Protein AF-0000000084595215 (afdb_homodimer)

Foldseek 3Di:
DDDDDPPPDPDDPPPVDDPPPPPLLQAFFDDPDDSPPQADPLLVCLQCVLLVVLLVLLVVLLCCCVPPQAFDWAFADDQWDWAFDFPRDTGTDGGHHPVRVLVVSVVSVVVSLVSLVVNLQLLLVLVQQQCQAPPFAFPVQNVCCNPPVAGDPVSQDPDPLSVLSRVLSVLSVCLSVLVCLASVQKDKAWDKDWDPPDDDFWFKDFDAPQQDFDDLQVCCQPALVSLLVLLVQLLVQLLQAFFADLPAQKFKAFAQSCLRFDFFWFKAFDKTWDKHWDDKFWAQDPVVPVVCVVPNPVVQVVLCQSNAPAHPVRFDAFQKAWRDPDDQHRDDDDRFDWDKDWDKTKMKGFFDFQVPCDDRGCVVLDDPSGDWDDDPRTIITMMIITMITAMWGGHPRQWTRRDRRMIMGPDHTDHTTGRCGSVLSSSLRNSLRVNSSVVGRHHDCHNPVPSRNRSSSSSSSRSSVNSCSVNGGPDIDTMDITGMDITIRIHGNVVSSVVSSVSSVSSSVSSVVSVVCCPPPPPHRRNSDCPCQVVQEAEVQPDDDPDPPVVQSPWGWHWDDDRNHIYTDTD/DDDDDPDDDCVPPPPPPDPPPPPLLQAFFDPPDPSPPFADPLLVCLQCVLLVVLLVLLVVLLCCCVPPAAFDWAFADDQWDWAFDFPRDTGTDGGHHPVRVLVVSVVSVVVSLVSLVVNLQLLLVLVQQQCQAPPFAFPVQNVCCNPPVAGDPVSQDPDPLSVLSRVLSVLSVCLSVLVCLASVQKDWAWDKDWDPPDDDFWFKDFDAPQQDWDDLQVCCQPALVSLLVLLVQLLVQLLQAFFQDLPAQKFKAFAQRCLRFDFFWFKAFDKTWDKHWDDKFWAQDPVVPVVCVPPNPVVQVVLNQSNAPAHPVRFDAFQKAWRDPDDQHRDDDDRFDWDKDWDKTKMKGFFDFQVPCDDRGCVVLDDPSGDWDDDPRTIITMMIITMITAMWGGHPRQWTRRDRRMIMGPDHTDHTTDRCGSVLSSSLRNSLRVNSSVVGRHHDCHNPVPSRNRSSSSSSSRSSVNSCSVNTGPDIDTMDITGMDITIRIHGNVVSSVVSSVSSVSSSVSSVVSVVCCPPPPPHRNNSDCPCQVVQEAEVQPDDDCPPPVVQSPWGWHWDDDRNHIYTDTD

pLDDT: mean 82.76, std 18.45, range [15.11, 98.19]

Sequence (1142 aa):
MGLRDSKQLNAPSSFLPLHSNSSSTETLWNDKVNVTRKRPSKAWIGTVWAMVIHCLLSIGVTILVLVYVAGSYFNVTERTPLVQVLGGTRATEFRLMQSDVVTFLSGIIALLKCALTTWTTSLCWRVAIFLMERRGLARSHLKALLSYGQLPPGAYSRDWSTFIIGTLLLASLVANFSSPFLTGSISWVPSNQLACDLSLDPISFGTIENGTLTELSDAYRNRDYERMGVSLEGTGLVSIGWDRGVEKGVFKRVTRTVEGLAVNSTIENVTIPYFEVHSMKWIENADEIPFIRDHGPFAVLEKYKGMAPVSVDALSIGSVVLIANGTITPWSSDPLESTAVRETVIAMMYYAANDSLGTFSMTQDLPPGVYTSSSDGFNFAYAWITYSAGVGRCKEYQCVVSSPSTIQNTTSIELEPHQLTYQSLLMMQVISLSITSQNASIPSPWNNVNDYVEAVLVRAYSGAWTVLNDGMATGDSYSSYLPALPGLQAHVDRSRAYIWLGLQLLVTLLGVLFTFILSRSSKHPLIGNTTLAAFYLDTTEIPRSDSKTRMRERGLFRIEPRGDRLRVTLEMGLRDSKQLNAPSSFLPLHSNSSSTETLWNDKVNVTRKRPSKAWIGTVWAMVIHCLLSIGVTILVLVYVAGSYFNVTERTPLVQVLGGTRATEFRLMQSDVVTFLSGIIALLKCALTTWTTSLCWRVAIFLMERRGLARSHLKALLSYGQLPPGAYSRDWSTFIIGTLLLASLVANFSSPFLTGSISWVPSNQLACDLSLDPISFGTIENGTLTELSDAYRNRDYERMGVSLEGTGLVSIGWDRGVEKGVFKRVTRTVEGLAVNSTIENVTIPYFEVHSMKWIENADEIPFIRDHGPFAVLEKYKGMAPVSVDALSIGSVVLIANGTITPWSSDPLESTAVRETVIAMMYYAANDSLGTFSMTQDLPPGVYTSSSDGFNFAYAWITYSAGVGRCKEYQCVVSSPSTIQNTTSIELEPHQLTYQSLLMMQVISLSITSQNASIPSPWNNVNDYVEAVLVRAYSGAWTVLNDGMATGDSYSSYLPALPGLQAHVDRSRAYIWLGLQLLVTLLGVLFTFILSRSSKHPLIGNTTLAAFYLDTTEIPRSDSKTRMRERGLFRIEPRGDRLRVTLE

Solvent-accessible surface area (backbone atoms only — not comparable to full-atom values): 60199 Å² total; per-residue (Å²): 133,81,89,89,72,87,71,85,77,80,75,72,85,71,74,72,74,78,78,73,74,73,74,74,65,55,66,49,80,57,76,84,59,69,60,82,59,74,77,51,71,64,31,50,49,50,56,43,49,40,50,52,52,30,51,51,46,53,53,49,50,48,48,44,46,65,64,57,43,35,73,31,76,25,23,61,89,45,44,56,44,75,36,59,31,68,90,78,41,66,46,68,54,83,42,58,28,50,30,52,53,44,22,50,51,40,43,51,50,41,53,38,50,49,27,47,48,56,36,50,61,44,43,40,55,53,51,49,53,50,36,16,56,72,76,35,33,38,62,69,44,52,50,36,24,64,67,71,48,37,68,54,77,85,71,53,52,103,43,71,69,42,46,50,50,51,50,33,34,48,35,48,54,52,42,67,58,34,59,22,37,46,63,26,18,46,30,69,37,76,40,76,40,68,48,77,85,63,90,69,82,60,44,70,39,67,32,67,45,85,31,41,63,57,72,59,45,58,49,46,57,73,31,41,52,48,34,22,42,50,31,40,24,11,33,26,40,32,30,63,59,34,51,49,62,64,66,81,92,60,38,45,36,56,39,75,79,43,49,56,40,38,62,65,12,30,34,22,57,42,81,30,41,34,58,46,76,76,45,78,46,73,33,54,52,63,81,79,41,51,65,44,69,75,62,36,72,63,61,65,52,58,77,42,52,64,34,27,51,59,50,86,85,40,67,36,73,65,20,45,37,70,46,66,93,58,89,77,65,71,76,87,64,77,56,39,65,65,38,60,48,71,53,73,36,42,34,41,31,32,37,28,44,59,95,32,68,58,90,74,30,49,62,84,45,49,67,88,69,53,34,67,50,75,55,97,51,38,30,33,38,40,26,42,33,32,36,37,40,26,24,21,59,25,54,91,49,30,19,27,22,73,40,81,19,20,37,28,48,76,52,92,69,59,86,36,57,26,48,55,33,65,60,14,60,51,42,14,39,43,17,20,40,48,40,42,41,18,61,49,36,51,40,66,48,76,82,30,44,69,59,26,54,50,38,44,52,35,42,16,35,24,13,24,34,43,42,50,40,68,63,38,38,64,39,74,41,68,18,51,68,31,45,33,37,82,26,32,27,30,43,58,43,62,68,37,40,47,52,37,47,48,39,50,47,48,30,46,54,39,47,52,52,47,51,50,46,47,69,68,70,42,91,56,64,72,69,22,70,52,73,55,48,46,47,52,30,39,34,81,78,53,79,81,66,62,73,85,49,65,82,54,67,78,22,27,33,28,56,43,82,47,77,58,34,42,31,41,42,81,85,132,87,76,81,80,79,77,81,81,75,68,76,74,79,75,72,72,76,76,74,74,73,73,76,63,51,61,45,81,56,75,82,54,69,49,80,61,75,76,53,70,64,31,51,48,50,56,43,49,40,50,53,51,29,51,50,46,51,52,49,51,48,46,43,45,66,64,57,43,34,73,31,77,26,23,62,87,44,44,56,45,76,37,62,32,69,90,78,41,70,47,68,54,83,42,59,27,52,30,52,54,44,23,50,52,40,44,51,50,40,52,37,49,50,26,46,48,54,36,50,61,44,45,40,55,51,51,50,53,50,36,16,56,73,75,34,34,38,60,70,45,52,51,35,24,64,67,70,48,38,67,53,77,86,71,54,52,105,42,70,68,43,45,51,51,51,51,34,36,50,34,48,54,51,42,68,58,35,58,21,37,45,63,26,19,47,32,69,38,76,40,76,39,70,47,78,86,63,89,69,82,61,45,71,40,67,31,68,46,84,32,42,65,50,70,61,45,56,49,46,55,74,30,41,50,49,35,23,42,48,31,41,25,12,33,25,40,32,31,62,59,35,51,50,61,64,64,82,94,60,38,47,36,57,41,74,79,43,49,54,41,39,62,65,12,30,33,21,59,42,81,30,40,34,58,46,75,76,45,77,44,72,34,54,52,62,81,79,41,52,65,43,70,72,62,36,71,62,60,66,51,58,78,43,52,65,36,26,51,58,51,85,87,42,68,35,73,63,20,45,36,72,46,65,93,57,88,77,65,72,76,86,61,81,57,40,65,65,37,59,48,73,51,72,37,42,34,42,31,33,36,26,45,59,95,33,65,58,90,75,28,50,62,83,48,49,66,88,69,52,35,68,49,75,56,97,51,37,29,33,38,40,26,43,33,31,36,37,40,25,23,19,60,26,53,90,48,31,20,28,23,75,40,80,19,19,37,28,50,76,53,93,69,58,85,36,58,27,48,55,33,63,60,15,60,51,42,16,40,43,17,19,40,46,40,41,40,17,61,48,36,51,39,67,48,77,81,29,44,68,56,27,52,51,37,44,51,37,43,16,35,25,14,23,37,42,44,49,40,68,64,34,38,64,37,74,41,68,19,51,70,31,47,32,37,81,28,30,28,30,44,59,43,61,67,37,40,49,51,38,48,49,40,51,49,48,31,48,53,41,48,52,52,48,52,51,47,47,69,69,69,42,91,57,64,74,71,22,69,53,72,57,49,48,48,51,30,39,32,82,78,54,78,82,67,62,73,85,52,65,83,53,68,78,22,28,34,29,55,43,82,46,76,58,32,43,30,41,42,81,84

Secondary structure (DSSP, 8-state):
---------------------------SS-TT--TTSSS-HHHHHHHHHHHHHHHHHHHHHHHIIIIIITT-EEBSS-SSPEEE-GGG-EEE----BHHHHHHHHHHHHHHHHHHHHHHHHHHHHHHHHHHHHHT-EEHHHHHHHHHHS---GGG--SSHHHHHHHHHHHHHHHHHT-HHHHHTTEEEEEEEEE-TT---PPEEEEE--TT---THHHHHHH-HHHHHHHHHHHHHHHHHH--SS--TT--EEE-GGGTTSPTT-EE-SEEEEEEEEEEEEE---GGG-HHHHHH-THHHHHTTGGG-SS-GGGPPTT-EEEE-SS------SSSPPPB-EEEEEEEEEEEEEGGGTTTT-SGGGSPTT--EEEETTEEEEEEEEEEEEEEEEE-TT-EEEEETTEEEESS---EE-BTTHHHHHHHHHHHHHHHHHHTSSS---TT-HHHHHHHHHHHHHHHHHHHHHHHH--EEEEE-EE-EEEEEEEEE-HHHHHHHHHHHHHHHHHHHHHHHHHHHH-SSPP-S--TTTGGGEE-TTS--SSSSTTSSTTPEEEEEEETTEEEEEE-/---------------------------SS-TT--TTSSS-HHHHHHHHHHHHHHHHHHHHHHHIIIIIITT-EEBSS-SSPEEE-GGG-EEE----BHHHHHHHHHHHHHHHHHHHHHHHHHHHHHHHHHHHHHT-EEHHHHHHHHHHS---GGG--SSHHHHHHHHHHHHHHHHHT-HHHHHTTEEEEEEEEE-TT---PPEEEEE--TT---THHHHHHH-HHHHHHHHHHHHHHHHHH--SS--TT--EEE-GGGTTSPTT-EE-SEEEEEEEEEEEEE---GGG-HHHHHH-THHHHHTTGGG-SS-GGGPPTT-EEEE-SS------SSSPPPB-EEEEEEEEEEEEEGGGTTTT-SGGGSPTT--EEEETTEEEEEEEEEEEEEEEEE-TT-EEEEETTEEEESS---EE-BTTHHHHHHHHHHHHHHHHHHTSSS---TT-HHHHHHHHHHHHHHHHHHHHHHHH--EEEEE-EE-EEEEEEEEE-HHHHHHHHHHHHHHHHHHHHHHHHHHHH-SSPP-S--TTTTTTEE-TTS---SSS-SSSTTPEEEEEEETTEEEEEE-

Radius of gyration: 46.61 Å; Cα contacts (8 Å, |Δi|>4): 2230; chains: 2; bounding box: 108×177×105 Å

Structure (mmCIF, N/CA/C/O backbone):
data_AF-0000000084595215-model_v1
#
loop_
_entity.id
_entity.type
_entity.pdbx_description
1 polymer 'Putative transmembrane protein'
#
loop_
_atom_site.group_PDB
_atom_site.id
_atom_site.type_symbol
_atom_site.label_atom_id
_atom_site.label_alt_id
_atom_site.label_comp_id
_atom_site.label_asym_id
_atom_site.label_entity_id
_atom_site.label_seq_id
_atom_site.pdbx_PDB_ins_code
_atom_site.Cartn_x
_atom_site.Cartn_y
_atom_site.Cartn_z
_atom_site.occupancy
_atom_site.B_iso_or_equiv
_atom_site.auth_seq_id
_atom_site.auth_comp_id
_atom_site.auth_asym_id
_atom_site.auth_atom_id
_atom_site.pdbx_PDB_model_num
ATOM 1 N N . MET A 1 1 ? 73.625 -85.375 -59.344 1 18.88 1 MET A N 1
ATOM 2 C CA . MET A 1 1 ? 72.688 -86.062 -60.281 1 18.88 1 MET A CA 1
ATOM 3 C C . MET A 1 1 ? 71.25 -85.5 -60.125 1 18.88 1 MET A C 1
ATOM 5 O O . MET A 1 1 ? 70.625 -85.125 -61.094 1 18.88 1 MET A O 1
ATOM 9 N N . GLY A 1 2 ? 70.5 -86.312 -59.375 1 16.33 2 GLY A N 1
ATOM 10 C CA . GLY A 1 2 ? 69.188 -86.75 -59.812 1 16.33 2 GLY A CA 1
ATOM 11 C C . GLY A 1 2 ? 68.125 -85.688 -59.812 1 16.33 2 GLY A C 1
ATOM 12 O O . GLY A 1 2 ? 67.875 -85.125 -60.875 1 16.33 2 GLY A O 1
ATOM 13 N N . LEU A 1 3 ? 67.062 -85.938 -59.125 1 15.27 3 LEU A N 1
ATOM 14 C CA . LEU A 1 3 ? 65.75 -86.375 -59.562 1 15.27 3 LEU A CA 1
ATOM 15 C C . LEU A 1 3 ? 64.875 -85.125 -59.906 1 15.27 3 LEU A C 1
ATOM 17 O O . LEU A 1 3 ? 65.188 -84 -59.469 1 15.27 3 LEU A O 1
ATOM 21 N N . ARG A 1 4 ? 63.469 -85.5 -59.969 1 15.71 4 ARG A N 1
ATOM 22 C CA . ARG A 1 4 ? 62.281 -85.688 -60.781 1 15.71 4 ARG A CA 1
ATOM 23 C C . ARG A 1 4 ? 61.406 -84.438 -60.688 1 15.71 4 ARG A C 1
ATOM 25 O O . ARG A 1 4 ? 61.438 -83.688 -59.688 1 15.71 4 ARG A O 1
ATOM 32 N N . ASP A 1 5 ? 60.406 -84.375 -61.469 1 16.3 5 ASP A N 1
ATOM 33 C CA . ASP A 1 5 ? 59.5 -83.625 -62.344 1 16.3 5 ASP A CA 1
ATOM 34 C C . ASP A 1 5 ? 58.219 -83.312 -61.625 1 16.3 5 ASP A C 1
ATOM 36 O O . ASP A 1 5 ? 57.406 -82.5 -62.125 1 16.3 5 ASP A O 1
ATOM 40 N N . SER A 1 6 ? 57.812 -83.875 -60.562 1 17 6 SER A N 1
ATOM 41 C CA . SER A 1 6 ? 56.375 -84.125 -60.562 1 17 6 SER A CA 1
ATOM 42 C C . SER A 1 6 ? 55.594 -82.875 -60.719 1 17 6 SER A C 1
ATOM 44 O O . SER A 1 6 ? 55.781 -81.875 -59.969 1 17 6 SER A O 1
ATOM 46 N N . LYS A 1 7 ? 54.844 -82.875 -61.875 1 20.88 7 LYS A N 1
ATOM 47 C CA . LYS A 1 7 ? 53.938 -82 -62.656 1 20.88 7 LYS A CA 1
ATOM 48 C C . LYS A 1 7 ? 52.688 -81.625 -61.875 1 20.88 7 LYS A C 1
ATOM 50 O O . LYS A 1 7 ? 51.781 -80.938 -62.406 1 20.88 7 LYS A O 1
ATOM 55 N N . GLN A 1 8 ? 52.312 -82.25 -60.656 1 17.69 8 GLN A N 1
ATOM 56 C CA . GLN A 1 8 ? 50.875 -82.312 -60.562 1 17.69 8 GLN A CA 1
ATOM 57 C C . GLN A 1 8 ? 50.219 -80.938 -60.562 1 17.69 8 GLN A C 1
ATOM 59 O O . GLN A 1 8 ? 50.719 -80 -59.938 1 17.69 8 GLN A O 1
ATOM 64 N N . LEU A 1 9 ? 49.281 -80.75 -61.531 1 18.41 9 LEU A N 1
ATOM 65 C CA . LEU A 1 9 ? 48.438 -79.75 -62.094 1 18.41 9 LEU A CA 1
ATOM 66 C C . LEU A 1 9 ? 47.5 -79.125 -61.031 1 18.41 9 LEU A C 1
ATOM 68 O O . LEU A 1 9 ? 46.875 -79.875 -60.281 1 18.41 9 LEU A O 1
ATOM 72 N N . ASN A 1 10 ? 47.562 -77.812 -60.656 1 18.3 10 ASN A N 1
ATOM 73 C CA . ASN A 1 10 ? 47.031 -76.875 -59.688 1 18.3 10 ASN A CA 1
ATOM 74 C C . ASN A 1 10 ? 45.562 -76.5 -60.031 1 18.3 10 ASN A C 1
ATOM 76 O O . ASN A 1 10 ? 45.062 -75.5 -59.5 1 18.3 10 ASN A O 1
ATOM 80 N N . ALA A 1 11 ? 44.969 -77.312 -61.094 1 20.86 11 ALA A N 1
ATOM 81 C CA . ALA A 1 11 ? 44.031 -76.31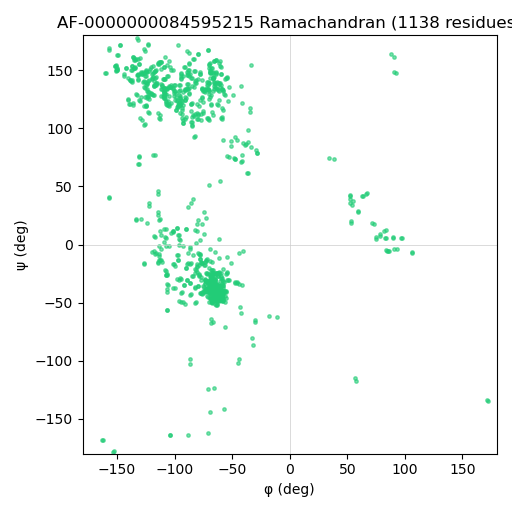2 -61.656 1 20.86 11 ALA A CA 1
ATOM 82 C C . ALA A 1 11 ? 43.094 -75.812 -60.562 1 20.86 11 ALA A C 1
ATOM 84 O O . ALA A 1 11 ? 43 -76.375 -59.5 1 20.86 11 ALA A O 1
ATOM 85 N N . PRO A 1 12 ? 41.781 -75.625 -61.062 1 22.56 12 PRO A N 1
ATOM 86 C CA . PRO A 1 12 ? 40.875 -74.5 -61.312 1 22.56 12 PRO A CA 1
ATOM 87 C C . PRO A 1 12 ? 39.781 -74.438 -60.25 1 22.56 12 PRO A C 1
ATOM 89 O O . PRO A 1 12 ? 38.906 -73.562 -60.344 1 22.56 12 PRO A O 1
ATOM 92 N N . SER A 1 13 ? 39.688 -75.375 -59.219 1 22.27 13 SER A N 1
ATOM 93 C CA . SER A 1 13 ? 38.312 -75.5 -58.844 1 22.27 13 SER A CA 1
ATOM 94 C C . SER A 1 13 ? 37.719 -74.188 -58.406 1 22.27 13 SER A C 1
ATOM 96 O O . SER A 1 13 ? 38.188 -73.562 -57.469 1 22.27 13 SER A O 1
ATOM 98 N N . SER A 1 14 ? 37.156 -73.438 -59.312 1 21.67 14 SER A N 1
ATOM 99 C CA . SER A 1 14 ? 36.469 -72.125 -59.156 1 21.67 14 SER A CA 1
ATOM 100 C C . SER A 1 14 ? 35.25 -72.25 -58.219 1 21.67 14 SER A C 1
ATOM 102 O O . SER A 1 14 ? 34.219 -72.812 -58.594 1 21.67 14 SER A O 1
ATOM 104 N N . PHE A 1 15 ? 35.406 -72.75 -57 1 21.09 15 PHE A N 1
ATOM 105 C CA . PHE A 1 15 ? 34.219 -72.75 -56.156 1 21.09 15 PHE A CA 1
ATOM 106 C C . PHE A 1 15 ? 33.625 -71.375 -56.062 1 21.09 15 PHE A C 1
ATOM 108 O O . PHE A 1 15 ? 34.25 -70.438 -55.5 1 21.09 15 PHE A O 1
ATOM 115 N N . LEU A 1 16 ? 32.938 -70.938 -57.125 1 22.73 16 LEU A N 1
ATOM 116 C CA . LEU A 1 16 ? 32.25 -69.688 -57.031 1 22.73 16 LEU A CA 1
ATOM 117 C C . LEU A 1 16 ? 31.359 -69.625 -55.781 1 22.73 16 LEU A C 1
ATOM 119 O O . LEU A 1 16 ? 30.5 -70.5 -55.594 1 22.73 16 LEU A O 1
ATOM 123 N N . PRO A 1 17 ? 31.891 -69.25 -54.625 1 23.09 17 PRO A N 1
ATOM 124 C CA . PRO A 1 17 ? 31.016 -69.25 -53.469 1 23.09 17 PRO A CA 1
ATOM 125 C C . PRO A 1 17 ? 29.625 -68.688 -53.719 1 23.09 17 PRO A C 1
ATOM 127 O O . PRO A 1 17 ? 29.469 -67.875 -54.688 1 23.09 17 PRO A O 1
ATOM 130 N N . LEU A 1 18 ? 28.578 -69.375 -53.188 1 22.92 18 LEU A N 1
ATOM 131 C CA . LEU A 1 18 ? 27.156 -69.125 -52.969 1 22.92 18 LEU A CA 1
ATOM 132 C C . LEU A 1 18 ? 26.906 -67.688 -52.5 1 22.92 18 LEU A C 1
ATOM 134 O O . LEU A 1 18 ? 27.422 -67.25 -51.469 1 22.92 18 LEU A O 1
ATOM 138 N N . HIS A 1 19 ? 26.766 -66.812 -53.5 1 23.33 19 HIS A N 1
ATOM 139 C CA . HIS A 1 19 ? 26.297 -65.5 -53.125 1 23.33 19 HIS A CA 1
ATOM 140 C C . HIS A 1 19 ? 25.094 -65.562 -52.219 1 23.33 19 HIS A C 1
ATOM 142 O O . HIS A 1 19 ? 24.047 -66.062 -52.562 1 23.33 19 HIS A O 1
ATOM 148 N N . SER A 1 20 ? 25.328 -65.938 -50.938 1 24.38 20 SER A N 1
ATOM 149 C CA . SER A 1 20 ? 24.312 -65.75 -49.906 1 24.38 20 SER A CA 1
ATOM 150 C C . SER A 1 20 ? 23.625 -64.375 -50.062 1 24.38 20 SER A C 1
ATOM 152 O O . SER A 1 20 ? 24.266 -63.344 -49.969 1 24.38 20 SER A O 1
ATOM 154 N N . ASN A 1 21 ? 22.688 -64.312 -51.094 1 24.77 21 ASN A N 1
ATOM 155 C CA . ASN A 1 21 ? 21.766 -63.188 -51.188 1 24.77 21 ASN A CA 1
ATOM 156 C C . ASN A 1 21 ? 21.328 -62.719 -49.781 1 24.77 21 ASN A C 1
ATOM 158 O O . ASN A 1 21 ? 20.859 -63.531 -48.969 1 24.77 21 ASN A O 1
ATOM 162 N N . SER A 1 22 ? 21.969 -61.719 -49.344 1 26.3 22 SER A N 1
ATOM 163 C CA . SER A 1 22 ? 21.641 -60.875 -48.188 1 26.3 22 SER A CA 1
ATOM 164 C C . SER A 1 22 ? 20.141 -60.625 -48.094 1 26.3 22 SER A C 1
ATOM 166 O O . SER A 1 22 ? 19.531 -60.125 -49.031 1 26.3 22 SER A O 1
ATOM 168 N N . SER A 1 23 ? 19.406 -61.594 -47.438 1 28.12 23 SER A N 1
ATOM 169 C CA . SER A 1 23 ? 18.062 -61.375 -46.906 1 28.12 23 SER A CA 1
ATOM 170 C C . SER A 1 23 ? 17.844 -59.906 -46.5 1 28.12 23 SER A C 1
ATOM 172 O O . SER A 1 23 ? 18.562 -59.375 -45.656 1 28.12 23 SER A O 1
ATOM 174 N N . SER A 1 24 ? 17.547 -59.125 -47.531 1 29.41 24 SER A N 1
ATOM 175 C CA . SER A 1 24 ? 17.016 -57.781 -47.312 1 29.41 24 SER A CA 1
ATOM 176 C C . SER A 1 24 ? 16.078 -57.75 -46.094 1 29.41 24 SER A C 1
ATOM 178 O O . SER A 1 24 ? 14.961 -58.281 -46.156 1 29.41 24 SER A O 1
ATOM 180 N N . THR A 1 25 ? 16.594 -58.062 -44.969 1 28.12 25 THR A N 1
ATOM 181 C CA . THR A 1 25 ? 15.82 -57.844 -43.75 1 28.12 25 THR A CA 1
ATOM 182 C C . THR A 1 25 ? 15.102 -56.5 -43.812 1 28.12 25 THR A C 1
ATOM 184 O O . THR A 1 25 ? 15.742 -55.438 -43.812 1 28.12 25 THR A O 1
ATOM 187 N N . GLU A 1 26 ? 14.047 -56.312 -44.656 1 31.5 26 GLU A N 1
ATOM 188 C CA . GLU A 1 26 ? 13.023 -55.281 -44.594 1 31.5 26 GLU A CA 1
ATOM 189 C C . GLU A 1 26 ? 12.812 -54.844 -43.125 1 31.5 26 GLU A C 1
ATOM 191 O O . GLU A 1 26 ? 12.336 -55.594 -42.312 1 31.5 26 GLU A O 1
ATOM 196 N N . THR A 1 27 ? 13.664 -54.062 -42.656 1 32.34 27 THR A N 1
ATOM 197 C CA . THR A 1 27 ? 13.648 -53.562 -41.281 1 32.34 27 THR A CA 1
ATOM 198 C C . THR A 1 27 ? 12.297 -52.938 -40.938 1 32.34 27 THR A C 1
ATOM 200 O O . THR A 1 27 ? 11.68 -52.312 -41.781 1 32.34 27 THR A O 1
ATOM 203 N N . LEU A 1 28 ? 11.75 -53.219 -39.812 1 32.28 28 LEU A N 1
ATOM 204 C CA . LEU A 1 28 ? 10.531 -53.344 -39.031 1 32.28 28 LEU A CA 1
ATOM 205 C C . LEU A 1 28 ? 9.734 -52.062 -39.031 1 32.28 28 LEU A C 1
ATOM 207 O O . LEU A 1 28 ? 8.508 -52.062 -39.125 1 32.28 28 LEU A O 1
ATOM 211 N N . TRP A 1 29 ? 10.219 -50.875 -38.281 1 35.09 29 TRP A N 1
ATOM 212 C CA . TRP A 1 29 ? 9.391 -50.031 -37.406 1 35.09 29 TRP A CA 1
ATOM 213 C C . TRP A 1 29 ? 8.898 -48.812 -38.156 1 35.09 29 TRP A C 1
ATOM 215 O O . TRP A 1 29 ? 8.125 -48 -37.625 1 35.09 29 TRP A O 1
ATOM 225 N N . ASN A 1 30 ? 9.711 -48.25 -39.219 1 35.31 30 ASN A N 1
ATOM 226 C CA . ASN A 1 30 ? 9.195 -47 -39.812 1 35.31 30 ASN A CA 1
ATOM 227 C C . ASN A 1 30 ? 8.164 -47.281 -40.906 1 35.31 30 ASN A C 1
ATOM 229 O O . ASN A 1 30 ? 8.375 -48.156 -41.75 1 35.31 30 ASN A O 1
ATOM 233 N N . ASP A 1 31 ? 6.891 -47 -40.812 1 38.47 31 ASP A N 1
ATOM 234 C CA . ASP A 1 31 ? 5.906 -47.281 -41.844 1 38.47 31 ASP A CA 1
ATOM 235 C C . ASP A 1 31 ? 6.535 -47.188 -43.219 1 38.47 31 ASP A C 1
ATOM 237 O O . ASP A 1 31 ? 6.379 -48.094 -44.062 1 38.47 31 ASP A O 1
ATOM 241 N N . LYS A 1 32 ? 6.594 -45.875 -43.875 1 39.5 32 LYS A N 1
ATOM 242 C CA . LYS A 1 32 ? 6.965 -45.625 -45.281 1 39.5 32 LYS A CA 1
ATOM 243 C C . LYS A 1 32 ? 8.477 -45.688 -45.469 1 39.5 32 LYS A C 1
ATOM 245 O O . LYS A 1 32 ? 9.016 -45.156 -46.438 1 39.5 32 LYS A O 1
ATOM 250 N N . VAL A 1 33 ? 9.25 -46 -44.5 1 33.66 33 VAL A N 1
ATOM 251 C CA . VAL A 1 33 ? 10.648 -45.75 -44.844 1 33.66 33 VAL A CA 1
ATOM 252 C C . VAL A 1 33 ? 11.164 -46.906 -45.719 1 33.66 33 VAL A C 1
ATOM 254 O O . VAL A 1 33 ? 10.969 -48.094 -45.375 1 33.66 33 VAL A O 1
ATOM 257 N N . ASN A 1 34 ? 11.43 -46.625 -47 1 33.03 34 ASN A N 1
ATOM 258 C CA . ASN A 1 34 ? 12.328 -47.438 -47.812 1 33.03 34 ASN A CA 1
ATOM 259 C C . ASN A 1 34 ? 13.477 -48 -47 1 33.03 34 ASN A C 1
ATOM 261 O O . ASN A 1 34 ? 14.125 -47.25 -46.25 1 33.03 34 ASN A O 1
ATOM 265 N N . VAL A 1 35 ? 13.641 -49.219 -46.844 1 37.12 35 VAL A N 1
ATOM 266 C CA . VAL A 1 35 ? 14.531 -50.094 -46.094 1 37.12 35 VAL A CA 1
ATOM 267 C C . VAL A 1 35 ? 15.984 -49.719 -46.375 1 37.12 35 VAL A C 1
ATOM 269 O O . VAL A 1 35 ? 16.906 -50.312 -45.812 1 37.12 35 VAL A O 1
ATOM 272 N N . THR A 1 36 ? 16.281 -49.25 -47.469 1 37.72 36 THR A N 1
ATOM 273 C CA . THR A 1 36 ? 17.703 -49.281 -47.781 1 37.72 36 THR A CA 1
ATOM 274 C C . THR A 1 36 ? 18.484 -48.406 -46.812 1 37.72 36 THR A C 1
ATOM 276 O O . THR A 1 36 ? 19.719 -48.469 -46.75 1 37.72 36 THR A O 1
ATOM 279 N N . ARG A 1 37 ? 18 -47.156 -46.5 1 44.66 37 ARG A N 1
ATOM 280 C CA . ARG A 1 37 ? 18.859 -46.25 -45.75 1 44.66 37 ARG A CA 1
ATOM 281 C C . ARG A 1 37 ? 18.656 -46.375 -44.25 1 44.66 37 ARG A C 1
ATOM 283 O O . ARG A 1 37 ? 17.531 -46.312 -43.781 1 44.66 37 ARG A O 1
ATOM 290 N N . LYS A 1 38 ? 19.594 -46.969 -43.406 1 48.25 38 LYS A N 1
ATOM 291 C CA . LYS A 1 38 ? 19.672 -47.312 -42 1 48.25 38 LYS A CA 1
ATOM 292 C C . LYS A 1 38 ? 18.844 -46.344 -41.156 1 48.25 38 LYS A C 1
ATOM 294 O O . LYS A 1 38 ? 18.141 -46.75 -40.219 1 48.25 38 LYS A O 1
ATOM 299 N N . ARG A 1 39 ? 19.25 -44.906 -41.094 1 58.47 39 ARG A N 1
ATOM 300 C CA . ARG A 1 39 ? 18.734 -43.938 -40.125 1 58.47 39 ARG A CA 1
ATOM 301 C C . ARG A 1 39 ? 17.969 -42.812 -40.812 1 58.47 39 ARG A C 1
ATOM 303 O O . ARG A 1 39 ? 18.531 -41.75 -41.094 1 58.47 39 ARG A O 1
ATOM 310 N N . PRO A 1 40 ? 16.594 -43.094 -41.281 1 66 40 PRO A N 1
ATOM 311 C CA . PRO A 1 40 ? 15.945 -42 -42.031 1 66 40 PRO A CA 1
ATOM 312 C C . PRO A 1 40 ? 15.664 -40.781 -41.156 1 66 40 PRO A C 1
ATOM 314 O O . PRO A 1 40 ? 15.594 -40.875 -39.938 1 66 40 PRO A O 1
ATOM 317 N N . SER A 1 41 ? 15.844 -39.562 -41.812 1 77.12 41 SER A N 1
ATOM 318 C CA . SER A 1 41 ? 15.578 -38.25 -41.188 1 77.12 41 SER A CA 1
ATOM 319 C C . SER A 1 41 ? 14.242 -38.25 -40.438 1 77.12 41 SER A C 1
ATOM 321 O O . SER A 1 41 ? 14.117 -37.656 -39.375 1 77.12 41 SER A O 1
ATOM 323 N N . LYS A 1 42 ? 13.297 -38.969 -40.875 1 78.56 42 LYS A N 1
ATOM 324 C CA . LYS A 1 42 ? 11.984 -39 -40.25 1 78.56 42 LYS A CA 1
ATOM 325 C C . LYS A 1 42 ? 12.055 -39.688 -38.875 1 78.56 42 LYS A C 1
ATOM 327 O O . LYS A 1 42 ? 11.359 -39.312 -37.938 1 78.56 42 LYS A O 1
ATOM 332 N N . ALA A 1 43 ? 12.844 -40.75 -38.781 1 82 43 ALA A N 1
ATOM 333 C CA . ALA A 1 43 ? 13.023 -41.469 -37.5 1 82 43 ALA A CA 1
ATOM 334 C C . ALA A 1 43 ? 13.703 -40.562 -36.469 1 82 43 ALA A C 1
ATOM 336 O O . ALA A 1 43 ? 13.344 -40.594 -35.281 1 82 43 ALA A O 1
ATOM 337 N N . TRP A 1 44 ? 14.555 -39.75 -37.031 1 83.69 44 TRP A N 1
ATOM 338 C CA . TRP A 1 44 ? 15.25 -38.812 -36.156 1 83.69 44 TRP A CA 1
ATOM 339 C C . TRP A 1 44 ? 14.289 -37.781 -35.594 1 83.69 44 TRP A C 1
ATOM 341 O O . TRP A 1 44 ? 14.266 -37.5 -34.406 1 83.69 44 TRP A O 1
ATOM 351 N N . ILE A 1 45 ? 13.477 -37.219 -36.469 1 86.81 45 ILE A N 1
ATOM 352 C CA . ILE A 1 45 ? 12.516 -36.188 -36.062 1 86.81 45 ILE A CA 1
ATOM 353 C C . ILE A 1 45 ? 11.523 -36.781 -35.062 1 86.81 45 ILE A C 1
ATOM 355 O O . ILE A 1 45 ? 11.188 -36.156 -34.062 1 86.81 45 ILE A O 1
ATOM 359 N N . GLY A 1 46 ? 11.125 -37.938 -35.312 1 86.06 46 GLY A N 1
ATOM 360 C CA . GLY A 1 46 ? 10.195 -38.625 -34.438 1 86.06 46 GLY A CA 1
ATOM 361 C C . GLY A 1 46 ? 10.781 -38.906 -33.062 1 86.06 46 GLY A C 1
ATOM 362 O O . GLY A 1 46 ? 10.055 -38.906 -32.062 1 86.06 46 GLY A O 1
ATOM 363 N N . THR A 1 47 ? 12.039 -38.969 -33.094 1 85.81 47 THR A N 1
ATOM 364 C CA . THR A 1 47 ? 12.703 -39.281 -31.828 1 85.81 47 THR A CA 1
ATOM 365 C C . THR A 1 47 ? 12.945 -38.031 -31.016 1 85.81 47 THR A C 1
ATOM 367 O O . THR A 1 47 ? 12.789 -38.031 -29.781 1 85.81 47 THR A O 1
ATOM 370 N N . VAL A 1 48 ? 13.211 -36.844 -31.656 1 91.75 48 VAL A N 1
ATOM 371 C CA . VAL A 1 48 ? 13.766 -35.75 -30.891 1 91.75 48 VAL A CA 1
ATOM 372 C C . VAL A 1 48 ? 12.75 -34.625 -30.812 1 91.75 48 VAL A C 1
ATOM 374 O O . VAL A 1 48 ? 12.898 -33.688 -30.016 1 91.75 48 VAL A O 1
ATOM 377 N N . TRP A 1 49 ? 11.625 -34.562 -31.5 1 92.94 49 TRP A N 1
ATOM 378 C CA . TRP A 1 49 ? 10.773 -33.375 -31.625 1 92.94 49 TRP A CA 1
ATOM 379 C C . TRP A 1 49 ? 10.234 -32.938 -30.266 1 92.94 49 TRP A C 1
ATOM 381 O O . TRP A 1 49 ? 10.18 -31.75 -29.969 1 92.94 49 TRP A O 1
ATOM 391 N N . ALA A 1 50 ? 9.805 -33.844 -29.469 1 94 50 ALA A N 1
ATOM 392 C CA . ALA A 1 50 ? 9.242 -33.5 -28.172 1 94 50 ALA A CA 1
ATOM 393 C C . ALA A 1 50 ? 10.297 -32.875 -27.266 1 94 50 ALA A C 1
ATOM 395 O O . ALA A 1 50 ? 10 -31.938 -26.516 1 94 50 ALA A O 1
ATOM 396 N N . MET A 1 51 ? 11.492 -33.312 -27.359 1 94.88 51 MET A N 1
ATOM 397 C CA . MET A 1 51 ? 12.586 -32.781 -26.578 1 94.88 51 MET A CA 1
ATOM 398 C C . MET A 1 51 ? 12.93 -31.359 -27.016 1 94.88 51 MET A C 1
ATOM 400 O O . MET A 1 51 ? 13.219 -30.5 -26.188 1 94.88 51 MET A O 1
ATOM 404 N N . VAL A 1 52 ? 12.867 -31.141 -28.312 1 95.81 52 VAL A N 1
ATOM 405 C CA . VAL A 1 52 ? 13.164 -29.828 -28.859 1 95.81 52 VAL A CA 1
ATOM 406 C C . VAL A 1 52 ? 12.109 -28.828 -28.406 1 95.81 52 VAL A C 1
ATOM 408 O O . VAL A 1 52 ? 12.43 -27.719 -27.969 1 95.81 52 VAL A O 1
ATOM 411 N N . ILE A 1 53 ? 10.867 -29.188 -28.484 1 96.56 53 ILE A N 1
ATOM 412 C CA . ILE A 1 53 ? 9.789 -28.312 -28.047 1 96.56 53 ILE A CA 1
ATOM 413 C C . ILE A 1 53 ? 9.922 -28.016 -26.547 1 96.56 53 ILE A C 1
ATOM 415 O O . ILE A 1 53 ? 9.742 -26.875 -26.125 1 96.56 53 ILE A O 1
ATOM 419 N N . HIS A 1 54 ? 10.219 -29.031 -25.828 1 97.12 54 HIS A N 1
ATOM 420 C CA . HIS A 1 54 ? 10.43 -28.875 -24.391 1 97.12 54 HIS A CA 1
ATOM 421 C C . HIS A 1 54 ? 11.562 -27.891 -24.109 1 97.12 54 HIS A C 1
ATOM 423 O O . HIS A 1 54 ? 11.43 -27.016 -23.25 1 97.12 54 HIS A O 1
ATOM 429 N N . CYS A 1 55 ? 12.586 -28.016 -24.797 1 97.19 55 CYS A N 1
ATOM 430 C CA . CYS A 1 55 ? 13.734 -27.125 -24.625 1 97.19 55 CYS A CA 1
ATOM 431 C C . CYS A 1 55 ? 13.383 -25.688 -24.969 1 97.19 55 CYS A C 1
ATOM 433 O O . CYS A 1 55 ? 13.672 -24.766 -24.203 1 97.19 55 CYS A O 1
ATOM 435 N N . LEU A 1 56 ? 12.703 -25.484 -26.047 1 97.62 56 LEU A N 1
ATOM 436 C CA . LEU A 1 56 ? 12.328 -24.156 -26.5 1 97.62 56 LEU A CA 1
ATOM 437 C C . LEU A 1 56 ? 11.344 -23.516 -25.516 1 97.62 56 LEU A C 1
ATOM 439 O O . LEU A 1 56 ? 11.484 -22.328 -25.188 1 97.62 56 LEU A O 1
ATOM 443 N N . LEU A 1 57 ? 10.445 -24.25 -25.047 1 97.5 57 LEU A N 1
ATOM 444 C CA . LEU A 1 57 ? 9.469 -23.719 -24.109 1 97.5 57 LEU A CA 1
ATOM 445 C C . LEU A 1 57 ? 10.125 -23.375 -22.781 1 97.5 57 LEU A C 1
ATOM 447 O O . LEU A 1 57 ? 9.781 -22.375 -22.156 1 97.5 57 LEU A O 1
ATOM 451 N N . SER A 1 58 ? 11.047 -24.203 -22.391 1 97.88 58 SER A N 1
ATOM 452 C CA . SER A 1 58 ? 11.742 -23.938 -21.125 1 97.88 58 SER A CA 1
ATOM 453 C C . SER A 1 58 ? 12.547 -22.656 -21.203 1 97.88 58 SER A C 1
ATOM 455 O O . SER A 1 58 ? 12.5 -21.828 -20.297 1 97.88 58 SER A O 1
ATOM 457 N N . ILE A 1 59 ? 13.203 -22.484 -22.25 1 97.69 59 ILE A N 1
ATOM 458 C CA . ILE A 1 59 ? 13.992 -21.281 -22.453 1 97.69 59 ILE A CA 1
ATOM 459 C C . ILE A 1 59 ? 13.062 -20.078 -22.609 1 97.69 59 ILE A C 1
ATOM 461 O O . ILE A 1 59 ? 13.273 -19.016 -22.016 1 97.69 59 ILE A O 1
ATOM 465 N N . GLY A 1 60 ? 12.047 -20.25 -23.406 1 97.38 60 GLY A N 1
ATOM 466 C CA . GLY A 1 60 ? 11.094 -19.172 -23.641 1 97.38 60 GLY A CA 1
ATOM 467 C C . GLY A 1 60 ? 10.422 -18.672 -22.375 1 97.38 60 GLY A C 1
ATOM 468 O O . GLY A 1 60 ? 10.32 -17.469 -22.156 1 97.38 60 GLY A O 1
ATOM 469 N N . VAL A 1 61 ? 9.977 -19.547 -21.531 1 97.31 61 VAL A N 1
ATOM 470 C CA . VAL A 1 61 ? 9.289 -19.156 -20.297 1 97.31 61 VAL A CA 1
ATOM 471 C C . VAL A 1 61 ? 10.266 -18.453 -19.359 1 97.31 61 VAL A C 1
ATOM 473 O O . VAL A 1 61 ? 9.891 -17.5 -18.672 1 97.31 61 VAL A O 1
ATOM 476 N N . THR A 1 62 ? 11.453 -18.953 -19.359 1 97.38 62 THR A N 1
ATOM 477 C CA . THR A 1 62 ? 12.461 -18.312 -18.516 1 97.38 62 THR A CA 1
ATOM 478 C C . THR A 1 62 ? 12.734 -16.875 -18.969 1 97.38 62 THR A C 1
ATOM 480 O O . THR A 1 62 ? 12.836 -15.969 -18.141 1 97.38 62 THR A O 1
ATOM 483 N N . ILE A 1 63 ? 12.805 -16.719 -20.219 1 97.06 63 ILE A N 1
ATOM 484 C CA . ILE A 1 63 ? 13 -15.375 -20.766 1 97.06 63 ILE A CA 1
ATOM 485 C C . ILE A 1 63 ? 11.789 -14.508 -20.438 1 97.06 63 ILE A C 1
ATOM 487 O O . ILE A 1 63 ? 11.938 -13.352 -20.016 1 97.06 63 ILE A O 1
ATOM 491 N N . LEU A 1 64 ? 10.688 -15.047 -20.562 1 96.69 64 LEU A N 1
ATOM 492 C CA . LEU A 1 64 ? 9.469 -14.32 -20.234 1 96.69 64 LEU A CA 1
ATOM 493 C C . LEU A 1 64 ? 9.477 -13.867 -18.781 1 96.69 64 LEU A C 1
ATOM 495 O O . LEU A 1 64 ? 9.156 -12.711 -18.484 1 96.69 64 LEU A O 1
ATOM 499 N N . VAL A 1 65 ? 9.867 -14.695 -17.891 1 97.62 65 VAL A N 1
ATOM 500 C CA . VAL A 1 65 ? 9.828 -14.414 -16.469 1 97.62 65 VAL A CA 1
ATOM 501 C C . VAL A 1 65 ? 10.938 -13.43 -16.094 1 97.62 65 VAL A C 1
ATOM 503 O O . VAL A 1 65 ? 10.703 -12.461 -15.375 1 97.62 65 VAL A O 1
ATOM 506 N N . LEU A 1 66 ? 12.125 -13.594 -16.656 1 97.44 66 LEU A N 1
ATOM 507 C CA . LEU A 1 66 ? 13.281 -12.82 -16.234 1 97.44 66 LEU A CA 1
ATOM 508 C C . LEU A 1 66 ? 13.328 -11.477 -16.953 1 97.44 66 LEU A C 1
ATOM 510 O O . LEU A 1 66 ? 13.867 -10.5 -16.406 1 97.44 66 LEU A O 1
ATOM 514 N N . VAL A 1 67 ? 12.773 -11.391 -18.109 1 96.25 67 VAL A N 1
ATOM 515 C CA . VAL A 1 67 ? 12.922 -10.164 -18.875 1 96.25 67 VAL A CA 1
ATOM 516 C C . VAL A 1 67 ? 11.609 -9.383 -18.875 1 96.25 67 VAL A C 1
ATOM 518 O O . VAL A 1 67 ? 11.609 -8.164 -18.688 1 96.25 67 VAL A O 1
ATOM 521 N N . TYR A 1 68 ? 10.547 -10.055 -18.953 1 94.94 68 TYR A N 1
ATOM 522 C CA . TYR A 1 68 ? 9.273 -9.352 -19.078 1 94.94 68 TYR A CA 1
ATOM 523 C C . TYR A 1 68 ? 8.602 -9.203 -17.719 1 94.94 68 TYR A C 1
ATOM 525 O O . TYR A 1 68 ? 8.117 -8.117 -17.391 1 94.94 68 TYR A O 1
ATOM 533 N N . VAL A 1 69 ? 8.5 -10.227 -16.969 1 96.38 69 VAL A N 1
ATOM 534 C CA . VAL A 1 69 ? 7.75 -10.211 -15.719 1 96.38 69 VAL A CA 1
ATOM 535 C C . VAL A 1 69 ? 8.57 -9.516 -14.633 1 96.38 69 VAL A C 1
ATOM 537 O O . VAL A 1 69 ? 8.055 -8.664 -13.898 1 96.38 69 VAL A O 1
ATOM 540 N N . ALA A 1 70 ? 9.844 -9.805 -14.594 1 96.94 70 ALA A N 1
ATOM 541 C CA . ALA A 1 70 ? 10.703 -9.266 -13.539 1 96.94 70 ALA A CA 1
ATOM 542 C C . ALA A 1 70 ? 10.766 -7.746 -13.609 1 96.94 70 ALA A C 1
ATOM 544 O O . ALA A 1 70 ? 11.125 -7.176 -14.641 1 96.94 70 ALA A O 1
ATOM 545 N N . GLY A 1 71 ? 10.352 -7.125 -12.508 1 93.94 71 GLY A N 1
ATOM 546 C CA . GLY A 1 71 ? 10.445 -5.68 -12.398 1 93.94 71 GLY A CA 1
ATOM 547 C C . GLY A 1 71 ? 9.258 -4.957 -13.016 1 93.94 71 GLY A C 1
ATOM 548 O O . GLY A 1 71 ? 9.117 -3.742 -12.875 1 93.94 71 GLY A O 1
ATOM 549 N N . SER A 1 72 ? 8.383 -5.719 -13.648 1 94 72 SER A N 1
ATOM 550 C CA . SER A 1 72 ? 7.223 -5.109 -14.297 1 94 72 SER A CA 1
ATOM 551 C C . SER A 1 72 ? 6.094 -4.875 -13.297 1 94 72 SER A C 1
ATOM 553 O O . SER A 1 72 ? 6.066 -5.492 -12.227 1 94 72 SER A O 1
ATOM 555 N N . TYR A 1 73 ? 5.199 -3.932 -13.719 1 91.88 73 TYR A N 1
ATOM 556 C CA . TYR A 1 73 ? 4.066 -3.568 -12.875 1 91.88 73 TYR A CA 1
ATOM 557 C C . TYR A 1 73 ? 2.762 -4.105 -13.453 1 91.88 73 TYR A C 1
ATOM 559 O O . TYR A 1 73 ? 2.561 -4.094 -14.672 1 91.88 73 TYR A O 1
ATOM 567 N N . PHE A 1 74 ? 1.908 -4.535 -12.516 1 93.12 74 PHE A N 1
ATOM 568 C CA . PHE A 1 74 ? 0.634 -5.117 -12.922 1 93.12 74 PHE A CA 1
ATOM 569 C C . PHE A 1 74 ? -0.5 -4.609 -12.039 1 93.12 74 PHE A C 1
ATOM 571 O O . PHE A 1 74 ? -0.282 -4.258 -10.883 1 93.12 74 PHE A O 1
ATOM 578 N N . ASN A 1 75 ? -1.705 -4.621 -12.633 1 90.81 75 ASN A N 1
ATOM 579 C CA . ASN A 1 75 ? -2.887 -4.223 -11.875 1 90.81 75 ASN A CA 1
ATOM 580 C C . ASN A 1 75 ? -3.377 -5.352 -10.969 1 90.81 75 ASN A C 1
ATOM 582 O O . ASN A 1 75 ? -2.988 -6.508 -11.148 1 90.81 75 ASN A O 1
ATOM 586 N N . VAL A 1 76 ? -4.207 -5.004 -10.031 1 85.69 76 VAL A N 1
ATOM 587 C CA . VAL A 1 76 ? -4.652 -5.988 -9.055 1 85.69 76 VAL A CA 1
ATOM 588 C C . VAL A 1 76 ? -6.098 -6.383 -9.336 1 85.69 76 VAL A C 1
ATOM 590 O O . VAL A 1 76 ? -6.391 -7.559 -9.562 1 85.69 76 VAL A O 1
ATOM 593 N N . THR A 1 77 ? -6.996 -5.402 -9.375 1 78.75 77 THR A N 1
ATOM 594 C CA . THR A 1 77 ? -8.414 -5.738 -9.359 1 78.75 77 THR A CA 1
ATOM 595 C C . THR A 1 77 ? -9.023 -5.547 -10.75 1 78.75 77 THR A C 1
ATOM 597 O O . THR A 1 77 ? -9.945 -6.273 -11.133 1 78.75 77 THR A O 1
ATOM 600 N N . GLU A 1 78 ? -8.523 -4.547 -11.43 1 85.19 78 GLU A N 1
ATOM 601 C CA . GLU A 1 78 ? -9.125 -4.262 -12.727 1 85.19 78 GLU A CA 1
ATOM 602 C C . GLU A 1 78 ? -8.047 -4.016 -13.781 1 85.19 78 GLU A C 1
ATOM 604 O O . GLU A 1 78 ? -6.965 -3.518 -13.469 1 85.19 78 GLU A O 1
ATOM 609 N N . ARG A 1 79 ? -8.43 -4.324 -14.961 1 86.5 79 ARG A N 1
ATOM 610 C CA . ARG A 1 79 ? -7.52 -4.145 -16.078 1 86.5 79 ARG A CA 1
ATOM 611 C C . ARG A 1 79 ? -7.469 -2.684 -16.516 1 86.5 79 ARG A C 1
ATOM 613 O O . ARG A 1 79 ? -6.469 -2.234 -17.078 1 86.5 79 ARG A O 1
ATOM 620 N N . THR A 1 80 ? -8.539 -2.014 -16.219 1 82.75 80 THR A N 1
ATOM 621 C CA . THR A 1 80 ? -8.625 -0.596 -16.562 1 82.75 80 THR A CA 1
ATOM 622 C C . THR A 1 80 ? -9.086 0.216 -15.352 1 82.75 80 THR A C 1
ATOM 624 O O . THR A 1 80 ? -10.211 0.716 -15.328 1 82.75 80 THR A O 1
ATOM 627 N N . PRO A 1 81 ? -8.109 0.332 -14.5 1 76.94 81 PRO A N 1
ATOM 628 C CA . PRO A 1 81 ? -8.531 1.09 -13.32 1 76.94 81 PRO A CA 1
ATOM 629 C C . PRO A 1 81 ? -8.758 2.57 -13.617 1 76.94 81 PRO A C 1
ATOM 631 O O . PRO A 1 81 ? -8.133 3.125 -14.523 1 76.94 81 PRO A O 1
ATOM 634 N N . LEU A 1 82 ? -9.648 3.072 -12.797 1 74.31 82 LEU A N 1
ATOM 635 C CA . LEU A 1 82 ? -9.914 4.504 -12.898 1 74.31 82 LEU A CA 1
ATOM 636 C C . LEU A 1 82 ? -8.844 5.305 -12.164 1 74.31 82 LEU A C 1
ATOM 638 O O . LEU A 1 82 ? -8.492 4.98 -11.031 1 74.31 82 LEU A O 1
ATOM 642 N N . VAL A 1 83 ? -8.227 6.109 -12.914 1 71.19 83 VAL A N 1
ATOM 643 C CA . VAL A 1 83 ? -7.195 6.969 -12.344 1 71.19 83 VAL A CA 1
ATOM 644 C C . VAL A 1 83 ? -7.789 8.336 -12.016 1 71.19 83 VAL A C 1
ATOM 646 O O . VAL A 1 83 ? -8.492 8.93 -12.836 1 71.19 83 VAL A O 1
ATOM 649 N N . GLN A 1 84 ? -7.621 8.578 -10.734 1 66.88 84 GLN A N 1
ATOM 650 C CA . GLN A 1 84 ? -8.086 9.906 -10.352 1 66.88 84 GLN A CA 1
ATOM 651 C C . GLN A 1 84 ? -7.211 10.992 -10.969 1 66.88 84 GLN A C 1
ATOM 653 O O . GLN A 1 84 ? -5.984 10.953 -10.859 1 66.88 84 GLN A O 1
ATOM 658 N N . VAL A 1 85 ? -7.918 11.672 -11.82 1 67.12 85 VAL A N 1
ATOM 659 C CA . VAL A 1 85 ? -7.234 12.812 -12.414 1 67.12 85 VAL A CA 1
ATOM 660 C C . VAL A 1 85 ? -7.805 14.109 -11.852 1 67.12 85 VAL A C 1
ATOM 662 O O . VAL A 1 85 ? -8.758 14.094 -11.062 1 67.12 85 VAL A O 1
ATOM 665 N N . LEU A 1 86 ? -7.086 15.094 -11.992 1 66.44 86 LEU A N 1
ATOM 666 C CA . LEU A 1 86 ? -7.488 16.391 -11.461 1 66.44 86 LEU A CA 1
ATOM 667 C C . LEU A 1 86 ? -8.859 16.797 -11.992 1 66.44 86 LEU A C 1
ATOM 669 O O . LEU A 1 86 ? -9.18 16.516 -13.156 1 66.44 86 LEU A O 1
ATOM 673 N N . GLY A 1 87 ? -9.617 17.406 -11.227 1 60.06 87 GLY A N 1
ATOM 674 C CA . GLY A 1 87 ? -10.961 17.859 -11.562 1 60.06 87 GLY A CA 1
ATOM 675 C C . GLY A 1 87 ? -12.008 16.766 -11.43 1 60.06 87 GLY A C 1
ATOM 676 O O . GLY A 1 87 ? -13.102 16.891 -11.984 1 60.06 87 GLY A O 1
ATOM 677 N N . GLY A 1 88 ? -11.523 15.672 -10.781 1 60.56 88 GLY A N 1
ATOM 678 C CA . GLY A 1 88 ? -12.484 14.617 -10.539 1 60.56 88 GLY A CA 1
ATOM 679 C C . GLY A 1 88 ? -12.656 13.688 -11.727 1 60.56 88 GLY A C 1
ATOM 680 O O . GLY A 1 88 ? -13.516 12.805 -11.711 1 60.56 88 GLY A O 1
ATOM 681 N N . THR A 1 89 ? -11.938 14.141 -12.742 1 62.56 89 THR A N 1
ATOM 682 C CA . THR A 1 89 ? -12.086 13.305 -13.93 1 62.56 89 THR A CA 1
ATOM 683 C C . THR A 1 89 ? -11.273 12.016 -13.781 1 62.56 89 THR A C 1
ATOM 685 O O . THR A 1 89 ? -10.305 11.977 -13.016 1 62.56 89 THR A O 1
ATOM 688 N N . ARG A 1 90 ? -11.875 10.984 -14.273 1 65.69 90 ARG A N 1
ATOM 689 C CA . ARG A 1 90 ? -11.25 9.664 -14.188 1 65.69 90 ARG A CA 1
ATOM 690 C C . ARG A 1 90 ? -10.836 9.164 -15.562 1 65.69 90 ARG A C 1
ATOM 692 O O . ARG A 1 90 ? -11.516 9.438 -16.562 1 65.69 90 ARG A O 1
ATOM 699 N N . ALA A 1 91 ? -9.547 8.758 -15.68 1 71.62 91 ALA A N 1
ATOM 700 C CA . ALA A 1 91 ? -9 8.125 -16.875 1 71.62 91 ALA A CA 1
ATOM 701 C C . ALA A 1 91 ? -8.617 6.676 -16.609 1 71.62 91 ALA A C 1
ATOM 703 O O . ALA A 1 91 ? -8.609 6.23 -15.469 1 71.62 91 ALA A O 1
ATOM 704 N N . THR A 1 92 ? -8.641 5.957 -17.812 1 74.94 92 THR A N 1
ATOM 705 C CA . THR A 1 92 ? -8.32 4.543 -17.656 1 74.94 92 THR A CA 1
ATOM 706 C C . THR A 1 92 ? -7.082 4.18 -18.469 1 74.94 92 THR A C 1
ATOM 708 O O . THR A 1 92 ? -6.801 4.809 -19.484 1 74.94 92 THR A O 1
ATOM 711 N N . GLU A 1 93 ? -6.289 3.34 -17.938 1 77.5 93 GLU A N 1
ATOM 712 C CA . GLU A 1 93 ? -5.152 2.736 -18.641 1 77.5 93 GLU A CA 1
ATOM 713 C C . GLU A 1 93 ? -5.172 1.217 -18.5 1 77.5 93 GLU A C 1
ATOM 715 O O . GLU A 1 93 ? -5.32 0.684 -17.406 1 77.5 93 GLU A O 1
ATOM 720 N N . PHE A 1 94 ? -5.094 0.66 -19.75 1 85.5 94 PHE A N 1
ATOM 721 C CA . PHE A 1 94 ? -5.102 -0.798 -19.75 1 85.5 94 PHE A CA 1
ATOM 722 C C . PHE A 1 94 ? -3.764 -1.346 -19.266 1 85.5 94 PHE A C 1
ATOM 724 O O . PHE A 1 94 ? -2.707 -0.89 -19.703 1 85.5 94 PHE A O 1
ATOM 731 N N . ARG A 1 95 ? -3.906 -2.236 -18.391 1 85.94 95 ARG A N 1
ATOM 732 C CA . ARG A 1 95 ? -2.75 -3.023 -17.984 1 85.94 95 ARG A CA 1
ATOM 733 C C . ARG A 1 95 ? -3.172 -4.426 -17.547 1 85.94 95 ARG A C 1
ATOM 735 O O . ARG A 1 95 ? -4.273 -4.617 -17.031 1 85.94 95 ARG A O 1
ATOM 742 N N . LEU A 1 96 ? -2.225 -5.309 -17.75 1 92.06 96 LEU A N 1
ATOM 743 C CA . LEU A 1 96 ? -2.492 -6.68 -17.328 1 92.06 96 LEU A CA 1
ATOM 744 C C . LEU A 1 96 ? -2.6 -6.781 -15.82 1 92.06 96 LEU A C 1
ATOM 746 O O . LEU A 1 96 ? -1.918 -6.051 -15.094 1 92.06 96 LEU A O 1
ATOM 750 N N . MET A 1 97 ? -3.424 -7.695 -15.438 1 93.88 97 MET A N 1
ATOM 751 C CA . MET A 1 97 ? -3.518 -8.008 -14.016 1 93.88 97 MET A CA 1
ATOM 752 C C . MET A 1 97 ? -2.496 -9.07 -13.625 1 93.88 97 MET A C 1
ATOM 754 O O . MET A 1 97 ? -2.057 -9.859 -14.469 1 93.88 97 MET A O 1
ATOM 758 N N . GLN A 1 98 ? -2.174 -9.055 -12.43 1 94.06 98 GLN A N 1
ATOM 759 C CA . GLN A 1 98 ? -1.301 -10.094 -11.898 1 94.06 98 GLN A CA 1
ATOM 760 C C . GLN A 1 98 ? -1.886 -11.484 -12.141 1 94.06 98 GLN A C 1
ATOM 762 O O . GLN A 1 98 ? -1.16 -12.414 -12.492 1 94.06 98 GLN A O 1
ATOM 767 N N . SER A 1 99 ? -3.199 -11.641 -11.992 1 93.06 99 SER A N 1
ATOM 768 C CA . SER A 1 99 ? -3.855 -12.93 -12.211 1 93.06 99 SER A CA 1
ATOM 769 C C . SER A 1 99 ? -3.744 -13.367 -13.664 1 93.06 99 SER A C 1
ATOM 771 O O . SER A 1 99 ? -3.697 -14.562 -13.961 1 93.06 99 SER A O 1
ATOM 773 N N . ASP A 1 100 ? -3.686 -12.422 -14.555 1 95.31 100 ASP A N 1
ATOM 774 C CA . ASP A 1 100 ? -3.498 -12.742 -15.969 1 95.31 100 ASP A CA 1
ATOM 775 C C . ASP A 1 100 ? -2.125 -13.359 -16.219 1 95.31 100 ASP A C 1
ATOM 777 O O . ASP A 1 100 ? -2.006 -14.352 -16.938 1 95.31 100 ASP A O 1
ATOM 781 N N . VAL A 1 101 ? -1.186 -12.766 -15.656 1 95.44 101 VAL A N 1
ATOM 782 C CA . VAL A 1 101 ? 0.182 -13.25 -15.82 1 95.44 101 VAL A CA 1
ATOM 783 C C . VAL A 1 101 ? 0.302 -14.664 -15.258 1 95.44 101 VAL A C 1
ATOM 785 O O . VAL A 1 101 ? 0.884 -15.547 -15.898 1 95.44 101 VAL A O 1
ATOM 788 N N . VAL A 1 102 ? -0.29 -14.867 -14.117 1 95.19 102 VAL A N 1
ATOM 789 C CA . VAL A 1 102 ? -0.231 -16.188 -13.484 1 95.19 102 VAL A CA 1
ATOM 790 C C . VAL A 1 102 ? -0.978 -17.203 -14.336 1 95.19 102 VAL A C 1
ATOM 792 O O . VAL A 1 102 ? -0.519 -18.328 -14.508 1 95.19 102 VAL A O 1
ATOM 795 N N . THR A 1 103 ? -2.08 -16.812 -14.867 1 95.19 103 THR A N 1
ATOM 796 C CA . THR A 1 103 ? -2.846 -17.688 -15.75 1 95.19 103 THR A CA 1
ATOM 797 C C . THR A 1 103 ? -2.029 -18.047 -16.984 1 95.19 103 THR A C 1
ATOM 799 O O . THR A 1 103 ? -1.96 -19.219 -17.359 1 95.19 103 THR A O 1
ATOM 802 N N . PHE A 1 104 ? -1.416 -17.141 -17.516 1 95.81 104 PHE A N 1
ATOM 803 C CA . PHE A 1 104 ? -0.614 -17.344 -18.719 1 95.81 104 PHE A CA 1
ATOM 804 C C . PHE A 1 104 ? 0.575 -18.25 -18.422 1 95.81 104 PHE A C 1
ATOM 806 O O . PHE A 1 104 ? 0.846 -19.203 -19.172 1 95.81 104 PHE A O 1
ATOM 813 N N . LEU A 1 105 ? 1.232 -17.969 -17.391 1 95.5 105 LEU A N 1
ATOM 814 C CA . LEU A 1 105 ? 2.389 -18.766 -17 1 95.5 105 LEU A CA 1
ATOM 815 C C . LEU A 1 105 ? 1.979 -20.203 -16.703 1 95.5 105 LEU A C 1
ATOM 817 O O . LEU A 1 105 ? 2.646 -21.141 -17.125 1 95.5 105 LEU A O 1
ATOM 821 N N . SER A 1 106 ? 0.902 -20.312 -15.992 1 95.06 106 SER A N 1
ATOM 822 C CA . SER A 1 106 ? 0.396 -21.641 -15.688 1 95.06 106 SER A CA 1
ATOM 823 C C . SER A 1 106 ? 0.038 -22.406 -16.969 1 95.06 106 SER A C 1
ATOM 825 O O . SER A 1 106 ? 0.27 -23.609 -17.062 1 95.06 106 SER A O 1
ATOM 827 N N . GLY A 1 107 ? -0.471 -21.766 -17.922 1 94.44 107 GLY A N 1
ATOM 828 C CA . GLY A 1 107 ? -0.772 -22.375 -19.203 1 94.44 107 GLY A CA 1
ATOM 829 C C . GLY A 1 107 ? 0.465 -22.844 -19.938 1 94.44 107 GLY A C 1
ATOM 830 O O . GLY A 1 107 ? 0.491 -23.969 -20.469 1 94.44 107 GLY A O 1
ATOM 831 N N . ILE A 1 108 ? 1.452 -22.094 -19.922 1 95.5 108 ILE A N 1
ATOM 832 C CA . ILE A 1 108 ? 2.689 -22.453 -20.609 1 95.5 108 ILE A CA 1
ATOM 833 C C . ILE A 1 108 ? 3.352 -23.641 -19.891 1 95.5 108 ILE A C 1
ATOM 835 O O . ILE A 1 108 ? 3.889 -24.531 -20.547 1 95.5 108 ILE A O 1
ATOM 839 N N . ILE A 1 109 ? 3.297 -23.578 -18.609 1 94.81 109 ILE A N 1
ATOM 840 C CA . ILE A 1 109 ? 3.887 -24.672 -17.844 1 94.81 109 ILE A CA 1
ATOM 841 C C . ILE A 1 109 ? 3.133 -25.969 -18.125 1 94.81 109 ILE A C 1
ATOM 843 O O . ILE A 1 109 ? 3.74 -27.031 -18.219 1 94.81 109 ILE A O 1
ATOM 847 N N . ALA A 1 110 ? 1.854 -25.844 -18.25 1 93.69 110 ALA A N 1
ATOM 848 C CA . ALA A 1 110 ? 1.071 -27.031 -18.609 1 93.69 110 ALA A CA 1
ATOM 849 C C . ALA A 1 110 ? 1.501 -27.594 -19.953 1 93.69 110 ALA A C 1
ATOM 851 O O . ALA A 1 110 ? 1.636 -28.812 -20.125 1 93.69 110 ALA A O 1
ATOM 852 N N . LEU A 1 111 ? 1.758 -26.781 -20.875 1 94.06 111 LEU A N 1
ATOM 853 C CA . LEU A 1 111 ? 2.217 -27.203 -22.203 1 94.06 111 LEU A CA 1
ATOM 854 C C . LEU A 1 111 ? 3.604 -27.828 -22.125 1 94.06 111 LEU A C 1
ATOM 856 O O . LEU A 1 111 ? 3.877 -28.828 -22.797 1 94.06 111 LEU A O 1
ATOM 860 N N . LEU A 1 112 ? 4.375 -27.219 -21.344 1 95.75 112 LEU A N 1
ATOM 861 C CA . LEU A 1 112 ? 5.727 -27.719 -21.141 1 95.75 112 LEU A CA 1
ATOM 862 C C . LEU A 1 112 ? 5.695 -29.125 -20.531 1 95.75 112 LEU A C 1
ATOM 864 O O . LEU A 1 112 ? 6.438 -30 -20.953 1 95.75 112 LEU A O 1
ATOM 868 N N . LYS A 1 113 ? 4.895 -29.312 -19.625 1 93.12 113 LYS A N 1
ATOM 869 C CA . LYS A 1 113 ? 4.773 -30.625 -18.984 1 93.12 113 LYS A CA 1
ATOM 870 C C . LYS A 1 113 ? 4.246 -31.672 -19.953 1 93.12 113 LYS A C 1
ATOM 872 O O . LYS A 1 113 ? 4.645 -32.844 -19.906 1 93.12 113 LYS A O 1
ATOM 877 N N . CYS A 1 114 ? 3.387 -31.266 -20.797 1 91.25 114 CYS A N 1
ATOM 878 C CA . CYS A 1 114 ? 2.885 -32.156 -21.828 1 91.25 114 CYS A CA 1
ATOM 879 C C . CYS A 1 114 ? 4.012 -32.594 -22.75 1 91.25 114 CYS A C 1
ATOM 881 O O . CYS A 1 114 ? 4.121 -33.781 -23.078 1 91.25 114 CYS A O 1
ATOM 883 N N . ALA A 1 115 ? 4.816 -31.703 -23.125 1 93.81 115 ALA A N 1
ATOM 884 C CA . ALA A 1 115 ? 5.953 -32.031 -23.969 1 93.81 115 ALA A CA 1
ATOM 885 C C . ALA A 1 115 ? 6.922 -32.969 -23.266 1 93.81 115 ALA A C 1
ATOM 887 O O . ALA A 1 115 ? 7.406 -33.938 -23.859 1 93.81 115 ALA A O 1
ATOM 888 N N . LEU A 1 116 ? 7.156 -32.688 -22.062 1 94.5 116 LEU A N 1
ATOM 889 C CA . LEU A 1 116 ? 8.07 -33.5 -21.281 1 94.5 116 LEU A CA 1
ATOM 890 C C . LEU A 1 116 ? 7.508 -34.906 -21.109 1 94.5 116 LEU A C 1
ATOM 892 O O . LEU A 1 116 ? 8.234 -35.906 -21.234 1 94.5 116 LEU A O 1
ATOM 896 N N . THR A 1 117 ? 6.258 -35 -20.844 1 90 117 THR A N 1
ATOM 897 C CA . THR A 1 117 ? 5.621 -36.281 -20.672 1 90 117 THR A CA 1
ATOM 898 C C . THR A 1 117 ? 5.66 -37.094 -21.984 1 90 117 THR A C 1
ATOM 900 O O . THR A 1 117 ? 5.891 -38.281 -21.969 1 90 117 THR A O 1
ATOM 903 N N . THR A 1 118 ? 5.41 -36.438 -23.016 1 90.12 118 THR A N 1
ATOM 904 C CA . THR A 1 118 ? 5.5 -37.062 -24.328 1 90.12 118 THR A CA 1
ATOM 905 C C . THR A 1 118 ? 6.898 -37.625 -24.562 1 90.12 118 THR A C 1
ATOM 907 O O . THR A 1 118 ? 7.051 -38.781 -25.016 1 90.12 118 THR A O 1
ATOM 910 N N . TRP A 1 119 ? 7.848 -36.906 -24.219 1 92.5 119 TRP A N 1
ATOM 911 C CA . TRP A 1 119 ? 9.234 -37.344 -24.359 1 92.5 119 TRP A CA 1
ATOM 912 C C . TRP A 1 119 ? 9.531 -38.531 -23.453 1 92.5 119 TRP A C 1
ATOM 914 O O . TRP A 1 119 ? 10.109 -39.531 -23.891 1 92.5 119 TRP A O 1
ATOM 924 N N . THR A 1 120 ? 9.133 -38.438 -22.266 1 91.12 120 THR A N 1
ATOM 925 C CA . THR A 1 120 ? 9.477 -39.469 -21.266 1 91.12 120 THR A CA 1
ATOM 926 C C . THR A 1 120 ? 8.773 -40.781 -21.562 1 91.12 120 THR A C 1
ATOM 928 O O . THR A 1 120 ? 9.352 -41.844 -21.375 1 91.12 120 THR A O 1
ATOM 931 N N . THR A 1 121 ? 7.527 -40.688 -22 1 89.06 121 THR A N 1
ATOM 932 C CA . THR A 1 121 ? 6.793 -41.906 -22.312 1 89.06 121 THR A CA 1
ATOM 933 C C . THR A 1 121 ? 7.453 -42.656 -23.469 1 89.06 121 THR A C 1
ATOM 935 O O . THR A 1 121 ? 7.586 -43.875 -23.422 1 89.06 121 THR A O 1
ATOM 938 N N . SER A 1 122 ? 7.855 -41.938 -24.438 1 90.94 122 SER A N 1
ATOM 939 C CA . SER A 1 122 ? 8.547 -42.562 -25.562 1 90.94 122 SER A CA 1
ATOM 940 C C . SER A 1 122 ? 9.93 -43.062 -25.156 1 90.94 122 SER A C 1
ATOM 942 O O . SER A 1 122 ? 10.391 -44.094 -25.641 1 90.94 122 SER A O 1
ATOM 944 N N . LEU A 1 123 ? 10.516 -42.344 -24.297 1 91.94 123 LEU A N 1
ATOM 945 C CA . LEU A 1 123 ? 11.852 -42.688 -23.812 1 91.94 123 LEU A CA 1
ATOM 946 C C . LEU A 1 123 ? 11.844 -44 -23.078 1 91.94 123 LEU A C 1
ATOM 948 O O . LEU A 1 123 ? 12.789 -44.812 -23.188 1 91.94 123 LEU A O 1
ATOM 952 N N . CYS A 1 124 ? 10.852 -44.344 -22.375 1 92.5 124 CYS A N 1
ATOM 953 C CA . CYS A 1 124 ? 10.789 -45.594 -21.594 1 92.5 124 CYS A CA 1
ATOM 954 C C . CYS A 1 124 ? 10.883 -46.812 -22.516 1 92.5 124 CYS A C 1
ATOM 956 O O . CYS A 1 124 ? 11.641 -47.75 -22.234 1 92.5 124 CYS A O 1
ATOM 958 N N . TRP A 1 125 ? 10.188 -46.781 -23.594 1 91.5 125 TRP A N 1
ATOM 959 C CA . TRP A 1 125 ? 10.242 -47.938 -24.5 1 91.5 125 TRP A CA 1
ATOM 960 C C . TRP A 1 125 ? 11.578 -47.969 -25.25 1 91.5 125 TRP A C 1
ATOM 962 O O . TRP A 1 125 ? 12.109 -49.031 -25.516 1 91.5 125 TRP A O 1
ATOM 972 N N . ARG A 1 126 ? 12.125 -46.875 -25.547 1 92 126 ARG A N 1
ATOM 973 C CA . ARG A 1 126 ? 13.438 -46.844 -26.188 1 92 126 ARG A CA 1
ATOM 974 C C . ARG A 1 126 ? 14.508 -47.438 -25.266 1 92 126 ARG A C 1
ATOM 976 O O . ARG A 1 126 ? 15.359 -48.219 -25.703 1 92 126 ARG A O 1
ATOM 983 N N . VAL A 1 127 ? 14.414 -47.031 -24.047 1 92.31 127 VAL A N 1
ATOM 984 C CA . VAL A 1 127 ? 15.359 -47.531 -23.062 1 92.31 127 VAL A CA 1
ATOM 985 C C . VAL A 1 127 ? 15.164 -49.031 -22.859 1 92.31 127 VAL A C 1
ATOM 987 O O . VAL A 1 127 ? 16.125 -49.781 -22.812 1 92.31 127 VAL A O 1
ATOM 990 N N . ALA A 1 128 ? 13.922 -49.438 -22.781 1 92 128 ALA A N 1
ATOM 991 C CA . ALA A 1 128 ? 13.625 -50.875 -22.594 1 92 128 ALA A CA 1
ATOM 992 C C . ALA A 1 128 ? 14.203 -51.688 -23.734 1 92 128 ALA A C 1
ATOM 994 O O . ALA A 1 128 ? 14.883 -52.688 -23.5 1 92 128 ALA A O 1
ATOM 995 N N . ILE A 1 129 ? 13.977 -51.281 -24.953 1 90.56 129 ILE A N 1
ATOM 996 C CA . ILE A 1 129 ? 14.445 -52.031 -26.125 1 90.56 129 ILE A CA 1
ATOM 997 C C . ILE A 1 129 ? 15.977 -52.031 -26.172 1 90.56 129 ILE A C 1
ATOM 999 O O . ILE A 1 129 ? 16.594 -53.031 -26.469 1 90.56 129 ILE A O 1
ATOM 1003 N N . PHE A 1 130 ? 16.562 -50.969 -25.828 1 90.62 130 PHE A N 1
ATOM 1004 C CA . PHE A 1 130 ? 18.016 -50.844 -25.812 1 90.62 130 PHE A CA 1
ATOM 1005 C C . PHE A 1 130 ? 18.625 -51.75 -24.766 1 90.62 130 PHE A C 1
ATOM 1007 O O . PHE A 1 130 ? 19.609 -52.438 -25.047 1 90.62 130 PHE A O 1
ATOM 1014 N N . LEU A 1 131 ? 18.078 -51.812 -23.641 1 90.38 131 LEU A N 1
ATOM 1015 C CA . LEU A 1 131 ? 18.609 -52.625 -22.578 1 90.38 131 LEU A CA 1
ATOM 1016 C C . LEU A 1 131 ? 18.406 -54.125 -22.891 1 90.38 131 LEU A C 1
ATOM 1018 O O . LEU A 1 131 ? 19.266 -54.938 -22.578 1 90.38 131 LEU A O 1
ATOM 1022 N N . MET A 1 132 ? 17.234 -54.406 -23.484 1 91 132 MET A N 1
ATOM 1023 C CA . MET A 1 132 ? 16.984 -55.781 -23.844 1 91 132 MET A CA 1
ATOM 1024 C C . MET A 1 132 ? 17.969 -56.25 -24.922 1 91 132 MET A C 1
ATOM 1026 O O . MET A 1 132 ? 18.312 -57.438 -24.984 1 91 132 MET A O 1
ATOM 1030 N N . GLU A 1 133 ? 18.359 -55.406 -25.688 1 89.44 133 GLU A N 1
ATOM 1031 C CA . GLU A 1 133 ? 19.312 -55.719 -26.734 1 89.44 133 GLU A CA 1
ATOM 1032 C C . GLU A 1 133 ? 20.719 -55.906 -26.172 1 89.44 133 GLU A C 1
ATOM 1034 O O . GLU A 1 133 ? 21.438 -56.812 -26.562 1 89.44 133 GLU A O 1
ATOM 1039 N N . ARG A 1 134 ? 21.078 -55.125 -25.281 1 85.38 134 ARG A N 1
ATOM 1040 C CA . ARG A 1 134 ? 22.469 -55.062 -24.859 1 85.38 134 ARG A CA 1
ATOM 1041 C C . ARG A 1 134 ? 22.719 -56.031 -23.688 1 85.38 134 ARG A C 1
ATOM 1043 O O . ARG A 1 134 ? 23.656 -56.812 -23.734 1 85.38 134 ARG A O 1
ATOM 1050 N N . ARG A 1 135 ? 21.969 -55.969 -22.734 1 84.12 135 ARG A N 1
ATOM 1051 C CA . ARG A 1 135 ? 22.312 -56.656 -21.5 1 84.12 135 ARG A CA 1
ATOM 1052 C C . ARG A 1 135 ? 21.156 -57.562 -21.062 1 84.12 135 ARG A C 1
ATOM 1054 O O . ARG A 1 135 ? 21.359 -58.438 -20.219 1 84.12 135 ARG A O 1
ATOM 1061 N N . GLY A 1 136 ? 20.109 -57.344 -21.562 1 88.5 136 GLY A N 1
ATOM 1062 C CA . GLY A 1 136 ? 18.953 -58.062 -21.047 1 88.5 136 GLY A CA 1
ATOM 1063 C C . GLY A 1 136 ? 18.234 -57.281 -19.953 1 88.5 136 GLY A C 1
ATOM 1064 O O . GLY A 1 136 ? 18.844 -56.469 -19.25 1 88.5 136 GLY A O 1
ATOM 1065 N N . LEU A 1 137 ? 16.984 -57.438 -19.875 1 90.44 137 LEU A N 1
ATOM 1066 C CA . LEU A 1 137 ? 16.141 -56.719 -18.922 1 90.44 137 LEU A CA 1
ATOM 1067 C C . LEU A 1 137 ? 15.234 -57.688 -18.156 1 90.44 137 LEU A C 1
ATOM 1069 O O . LEU A 1 137 ? 14.523 -58.469 -18.781 1 90.44 137 LEU A O 1
ATOM 1073 N N . ALA A 1 138 ? 15.383 -57.594 -16.859 1 89.38 138 ALA A N 1
ATOM 1074 C CA . ALA A 1 138 ? 14.508 -58.438 -16.047 1 89.38 138 ALA A CA 1
ATOM 1075 C C . ALA A 1 138 ? 13.055 -57.969 -16.156 1 89.38 138 ALA A C 1
ATOM 1077 O O . ALA A 1 138 ? 12.789 -56.781 -16.438 1 89.38 138 ALA A O 1
ATOM 1078 N N . ARG A 1 139 ? 12.125 -58.906 -15.992 1 88.62 139 ARG A N 1
ATOM 1079 C CA . ARG A 1 139 ? 10.695 -58.594 -16.062 1 88.62 139 ARG A CA 1
ATOM 1080 C C . ARG A 1 139 ? 10.328 -57.5 -15.055 1 88.62 139 ARG A C 1
ATOM 1082 O O . ARG A 1 139 ? 9.578 -56.594 -15.383 1 88.62 139 ARG A O 1
ATOM 1089 N N . SER A 1 140 ? 10.836 -57.625 -13.852 1 87.25 140 SER A N 1
ATOM 1090 C CA . SER A 1 140 ? 10.539 -56.656 -12.812 1 87.25 140 SER A CA 1
ATOM 1091 C C . SER A 1 140 ? 11.07 -55.281 -13.18 1 87.25 140 SER A C 1
ATOM 1093 O O . SER A 1 140 ? 10.438 -54.25 -12.867 1 87.25 140 SER A O 1
ATOM 1095 N N . HIS A 1 141 ? 12.211 -55.219 -13.867 1 90.69 141 HIS A N 1
ATOM 1096 C CA . HIS A 1 141 ? 12.789 -53.969 -14.273 1 90.69 141 HIS A CA 1
ATOM 1097 C C . HIS A 1 141 ? 11.969 -53.312 -15.391 1 90.69 141 HIS A C 1
ATOM 1099 O O . HIS A 1 141 ? 11.797 -52.094 -15.414 1 90.69 141 HIS A O 1
ATOM 1105 N N . LEU A 1 142 ? 11.5 -54.156 -16.281 1 90.88 142 LEU A N 1
ATOM 1106 C CA . LEU A 1 142 ? 10.648 -53.656 -17.344 1 90.88 142 LEU A CA 1
ATOM 1107 C C . LEU A 1 142 ? 9.359 -53.062 -16.781 1 90.88 142 LEU A C 1
ATOM 1109 O O . LEU A 1 142 ? 8.938 -51.969 -17.188 1 90.88 142 LEU A O 1
ATOM 1113 N N . LYS A 1 143 ? 8.828 -53.781 -15.836 1 89.5 143 LYS A N 1
ATOM 1114 C CA . LYS A 1 143 ? 7.609 -53.281 -15.203 1 89.5 143 LYS A CA 1
ATOM 1115 C C . LYS A 1 143 ? 7.848 -51.969 -14.484 1 89.5 143 LYS A C 1
ATOM 1117 O O . LYS A 1 143 ? 7.035 -51.062 -14.578 1 89.5 143 LYS A O 1
ATOM 1122 N N . ALA A 1 144 ? 8.883 -51.844 -13.773 1 91 144 ALA A N 1
ATOM 1123 C CA . ALA A 1 144 ? 9.227 -50.625 -13.047 1 91 144 ALA A CA 1
ATOM 1124 C C . ALA A 1 144 ? 9.453 -49.438 -14.016 1 91 144 ALA A C 1
ATOM 1126 O O . ALA A 1 144 ? 9 -48.344 -13.766 1 91 144 ALA A O 1
ATOM 1127 N N . LEU A 1 145 ? 10.125 -49.688 -15.039 1 92.44 145 LEU A N 1
ATOM 1128 C CA . LEU A 1 145 ? 10.422 -48.656 -16.031 1 92.44 145 LEU A CA 1
ATOM 1129 C C . LEU A 1 145 ? 9.141 -48.125 -16.672 1 92.44 145 LEU A C 1
ATOM 1131 O O . LEU A 1 145 ? 8.969 -46.906 -16.812 1 92.44 145 LEU A O 1
ATOM 1135 N N . LEU A 1 146 ? 8.219 -49.031 -16.984 1 90.44 146 LEU A N 1
ATOM 1136 C CA . LEU A 1 146 ? 7.012 -48.625 -17.688 1 90.44 146 LEU A CA 1
ATOM 1137 C C . LEU A 1 146 ? 5.988 -48.031 -16.719 1 90.44 146 LEU A C 1
ATOM 1139 O O . LEU A 1 146 ? 5.172 -47.188 -17.109 1 90.44 146 LEU A O 1
ATOM 1143 N N . SER A 1 147 ? 6.109 -48.406 -15.445 1 86.88 147 SER A N 1
ATOM 1144 C CA . SER A 1 147 ? 5.152 -47.906 -14.461 1 86.88 147 SER A CA 1
ATOM 1145 C C . SER A 1 147 ? 5.582 -46.562 -13.898 1 86.88 147 SER A C 1
ATOM 1147 O O . SER A 1 147 ? 4.766 -45.656 -13.75 1 86.88 147 SER A O 1
ATOM 1149 N N . TYR A 1 148 ? 6.855 -46.438 -13.586 1 86.75 148 TYR A N 1
ATOM 1150 C CA . TYR A 1 148 ? 7.316 -45.281 -12.828 1 86.75 148 TYR A CA 1
ATOM 1151 C C . TYR A 1 148 ? 8.289 -44.438 -13.648 1 86.75 148 TYR A C 1
ATOM 1153 O O . TYR A 1 148 ? 8.664 -43.344 -13.242 1 86.75 148 TYR A O 1
ATOM 1161 N N . GLY A 1 149 ? 8.617 -44.938 -14.719 1 87.56 149 GLY A N 1
ATOM 1162 C CA . GLY A 1 149 ? 9.609 -44.25 -15.531 1 87.56 149 GLY A CA 1
ATOM 1163 C C . GLY A 1 149 ? 11.008 -44.312 -14.945 1 87.56 149 GLY A C 1
ATOM 1164 O O . GLY A 1 149 ? 11.844 -43.469 -15.242 1 87.56 149 GLY A O 1
ATOM 1165 N N . GLN A 1 150 ? 11.188 -45.281 -14.039 1 89.81 150 GLN A N 1
ATOM 1166 C CA . GLN A 1 150 ? 12.484 -45.406 -13.383 1 89.81 150 GLN A CA 1
ATOM 1167 C C . GLN A 1 150 ? 12.953 -46.844 -13.352 1 89.81 150 GLN A C 1
ATOM 1169 O O . GLN A 1 150 ? 12.133 -47.781 -13.398 1 89.81 150 GLN A O 1
ATOM 1174 N N . LEU A 1 151 ? 14.172 -47 -13.328 1 89.88 151 LEU A N 1
ATOM 1175 C CA . LEU A 1 151 ? 14.766 -48.312 -13.148 1 89.88 151 LEU A CA 1
ATOM 1176 C C . LEU A 1 151 ? 15.203 -48.531 -11.703 1 89.88 151 LEU A C 1
ATOM 1178 O O . LEU A 1 151 ? 15.703 -47.594 -11.055 1 89.88 151 LEU A O 1
ATOM 1182 N N . PRO A 1 152 ? 14.938 -49.688 -11.211 1 85.88 152 PRO A N 1
ATOM 1183 C CA . PRO A 1 152 ? 15.438 -49.969 -9.859 1 85.88 152 PRO A CA 1
ATOM 1184 C C . PRO A 1 152 ? 16.953 -49.969 -9.773 1 85.88 152 PRO A C 1
ATOM 1186 O O . PRO A 1 152 ? 17.641 -50.125 -10.789 1 85.88 152 PRO A O 1
ATOM 1189 N N . PRO A 1 153 ? 17.484 -49.781 -8.578 1 80.44 153 PRO A N 1
ATOM 1190 C CA . PRO A 1 153 ? 18.922 -49.656 -8.398 1 80.44 153 PRO A CA 1
ATOM 1191 C C . PRO A 1 153 ? 19.688 -50.906 -8.891 1 80.44 153 PRO A C 1
ATOM 1193 O O . PRO A 1 153 ? 20.812 -50.781 -9.352 1 80.44 153 PRO A O 1
ATOM 1196 N N . GLY A 1 154 ? 19.125 -52.062 -8.875 1 74.81 154 GLY A N 1
ATOM 1197 C CA . GLY A 1 154 ? 19.797 -53.281 -9.289 1 74.81 154 GLY A CA 1
ATOM 1198 C C . GLY A 1 154 ? 20 -53.375 -10.789 1 74.81 154 GLY A C 1
ATOM 1199 O O . GLY A 1 154 ? 20.812 -54.188 -11.273 1 74.81 154 GLY A O 1
ATOM 1200 N N . ALA A 1 155 ? 19.25 -52.469 -11.477 1 76.62 155 ALA A N 1
ATOM 1201 C CA . ALA A 1 155 ? 19.328 -52.531 -12.938 1 76.62 155 ALA A CA 1
ATOM 1202 C C . ALA A 1 155 ? 20.5 -51.719 -13.461 1 76.62 155 ALA A C 1
ATOM 1204 O O . ALA A 1 155 ? 20.906 -51.875 -14.617 1 76.62 155 ALA A O 1
ATOM 1205 N N . TYR A 1 156 ? 21 -50.844 -12.516 1 76.06 156 TYR A N 1
ATOM 1206 C CA . TYR A 1 156 ? 22.094 -50 -12.961 1 76.06 156 TYR A CA 1
ATOM 1207 C C . TYR A 1 156 ? 23.422 -50.719 -12.898 1 76.06 156 TYR A C 1
ATOM 1209 O O . TYR A 1 156 ? 23.672 -51.469 -11.945 1 76.06 156 TYR A O 1
ATOM 1217 N N . SER A 1 157 ? 23.984 -50.969 -14.047 1 74.94 157 SER A N 1
ATOM 1218 C CA . SER A 1 157 ? 25.312 -51.594 -14.086 1 74.94 157 SER A CA 1
ATOM 1219 C C . SER A 1 157 ? 26.422 -50.562 -14.07 1 74.94 157 SER A C 1
ATOM 1221 O O . SER A 1 157 ? 26.156 -49.344 -14.164 1 74.94 157 SER A O 1
ATOM 1223 N N . ARG A 1 158 ? 27.734 -51.062 -13.812 1 74.31 158 ARG A N 1
ATOM 1224 C CA . ARG A 1 158 ? 28.906 -50.219 -13.68 1 74.31 158 ARG A CA 1
ATOM 1225 C C . ARG A 1 158 ? 29.328 -49.656 -15.039 1 74.31 158 ARG A C 1
ATOM 1227 O O . ARG A 1 158 ? 30.469 -49.188 -15.195 1 74.31 158 ARG A O 1
ATOM 1234 N N . ASP A 1 159 ? 28.297 -49.594 -16.047 1 82.25 159 ASP A N 1
ATOM 1235 C CA . ASP A 1 159 ? 28.672 -49.062 -17.344 1 82.25 159 ASP A CA 1
ATOM 1236 C C . ASP A 1 159 ? 28.172 -47.656 -17.531 1 82.25 159 ASP A C 1
ATOM 1238 O O . ASP A 1 159 ? 27.203 -47.25 -16.875 1 82.25 159 ASP A O 1
ATOM 1242 N N . TRP A 1 160 ? 28.891 -46.906 -18.359 1 84.5 160 TRP A N 1
ATOM 1243 C CA . TRP A 1 160 ? 28.609 -45.5 -18.625 1 84.5 160 TRP A CA 1
ATOM 1244 C C . TRP A 1 160 ? 27.234 -45.312 -19.25 1 84.5 160 TRP A C 1
ATOM 1246 O O . TRP A 1 160 ? 26.516 -44.375 -18.906 1 84.5 160 TRP A O 1
ATOM 1256 N N . SER A 1 161 ? 26.844 -46.156 -20.062 1 86.19 161 SER A N 1
ATOM 1257 C CA . SER A 1 161 ? 25.562 -46.031 -20.734 1 86.19 161 SER A CA 1
ATOM 1258 C C . SER A 1 161 ? 24.391 -46.156 -19.766 1 86.19 161 SER A C 1
ATOM 1260 O O . SER A 1 161 ? 23.422 -45.406 -19.828 1 86.19 161 SER A O 1
ATOM 1262 N N . THR A 1 162 ? 24.5 -47.031 -18.859 1 88.12 162 THR A N 1
ATOM 1263 C CA . THR A 1 162 ? 23.438 -47.219 -17.875 1 88.12 162 THR A CA 1
ATOM 1264 C C . THR A 1 162 ? 23.375 -46.062 -16.891 1 88.12 162 THR A C 1
ATOM 1266 O O . THR A 1 162 ? 22.297 -45.719 -16.422 1 88.12 162 THR A O 1
ATOM 1269 N N . PHE A 1 163 ? 24.5 -45.562 -16.688 1 89.69 163 PHE A N 1
ATOM 1270 C CA . PHE A 1 163 ? 24.547 -44.406 -15.82 1 89.69 163 PHE A CA 1
ATOM 1271 C C . PHE A 1 163 ? 23.812 -43.219 -16.438 1 89.69 163 PHE A C 1
ATOM 1273 O O . PHE A 1 163 ? 23.031 -42.562 -15.758 1 89.69 163 PHE A O 1
ATOM 1280 N N . ILE A 1 164 ? 24.062 -42.938 -17.688 1 92.19 164 ILE A N 1
ATOM 1281 C CA . ILE A 1 164 ? 23.422 -41.844 -18.391 1 92.19 164 ILE A CA 1
ATOM 1282 C C . ILE A 1 164 ? 21.906 -42.094 -18.438 1 92.19 164 ILE A C 1
ATOM 1284 O O . ILE A 1 164 ? 21.125 -41.156 -18.234 1 92.19 164 ILE A O 1
ATOM 1288 N N . ILE A 1 165 ? 21.531 -43.281 -18.641 1 92.69 165 ILE A N 1
ATOM 1289 C CA . ILE A 1 165 ? 20.125 -43.625 -18.703 1 92.69 165 ILE A CA 1
ATOM 1290 C C . ILE A 1 165 ? 19.469 -43.406 -17.344 1 92.69 165 ILE A C 1
ATOM 1292 O O . ILE A 1 165 ? 18.406 -42.781 -17.266 1 92.69 165 ILE A O 1
ATOM 1296 N N . GLY A 1 166 ? 20.125 -43.906 -16.312 1 92 166 GLY A N 1
ATOM 1297 C CA . GLY A 1 166 ? 19.594 -43.719 -14.984 1 92 166 GLY A CA 1
ATOM 1298 C C . GLY A 1 166 ? 19.453 -42.25 -14.594 1 92 166 GLY A C 1
ATOM 1299 O O . GLY A 1 166 ? 18.422 -41.844 -14.039 1 92 166 GLY A O 1
ATOM 1300 N N . THR A 1 167 ? 20.422 -41.469 -14.875 1 93.94 167 THR A N 1
ATOM 1301 C CA . THR A 1 167 ? 20.391 -40.062 -14.547 1 93.94 167 THR A CA 1
ATOM 1302 C C . THR A 1 167 ? 19.344 -39.344 -15.375 1 93.94 167 THR A C 1
ATOM 1304 O O . THR A 1 167 ? 18.688 -38.406 -14.891 1 93.94 167 THR A O 1
ATOM 1307 N N . LEU A 1 168 ? 19.219 -39.75 -16.609 1 95.56 168 LEU A N 1
ATOM 1308 C CA . LEU A 1 168 ? 18.203 -39.156 -17.484 1 95.56 168 LEU A CA 1
ATOM 1309 C C . LEU A 1 168 ? 16.812 -39.438 -16.953 1 95.56 168 LEU A C 1
ATOM 1311 O O . LEU A 1 168 ? 15.969 -38.531 -16.906 1 95.56 168 LEU A O 1
ATOM 1315 N N . LEU A 1 169 ? 16.562 -40.656 -16.594 1 94.94 169 LEU A N 1
ATOM 1316 C CA . LEU A 1 169 ? 15.258 -41 -16.062 1 94.94 169 LEU A CA 1
ATOM 1317 C C . LEU A 1 169 ? 14.984 -40.25 -14.758 1 94.94 169 LEU A C 1
ATOM 1319 O O . LEU A 1 169 ? 13.875 -39.75 -14.555 1 94.94 169 LEU A O 1
ATOM 1323 N N . LEU A 1 170 ? 15.961 -40.156 -13.977 1 93.69 170 LEU A N 1
ATOM 1324 C CA . LEU A 1 170 ? 15.805 -39.406 -12.727 1 93.69 170 LEU A CA 1
ATOM 1325 C C . LEU A 1 170 ? 15.586 -37.938 -12.984 1 93.69 170 LEU A C 1
ATOM 1327 O O . LEU A 1 170 ? 14.719 -37.312 -12.367 1 93.69 170 LEU A O 1
ATOM 1331 N N . ALA A 1 171 ? 16.375 -37.375 -13.805 1 95.38 171 ALA A N 1
ATOM 1332 C CA . ALA A 1 171 ? 16.234 -35.938 -14.141 1 95.38 171 ALA A CA 1
ATOM 1333 C C . ALA A 1 171 ? 14.844 -35.656 -14.703 1 95.38 171 ALA A C 1
ATOM 1335 O O . ALA A 1 171 ? 14.258 -34.594 -14.414 1 95.38 171 ALA A O 1
ATOM 1336 N N . SER A 1 172 ? 14.352 -36.531 -15.508 1 94.69 172 SER A N 1
ATOM 1337 C CA . SER A 1 172 ? 13.023 -36.344 -16.078 1 94.69 172 SER A CA 1
ATOM 1338 C C . SER A 1 172 ? 11.945 -36.344 -15 1 94.69 172 SER A C 1
ATOM 1340 O O . SER A 1 172 ? 11 -35.562 -15.07 1 94.69 172 SER A O 1
ATOM 1342 N N . LEU A 1 173 ? 12.117 -37.125 -14.055 1 93 173 LEU A N 1
ATOM 1343 C CA . LEU A 1 173 ? 11.172 -37.156 -12.945 1 93 173 LEU A CA 1
ATOM 1344 C C . LEU A 1 173 ? 11.227 -35.875 -12.141 1 93 173 LEU A C 1
ATOM 1346 O O . LEU A 1 173 ? 10.188 -35.281 -11.867 1 93 173 LEU A O 1
ATOM 1350 N N . VAL A 1 174 ? 12.352 -35.469 -11.781 1 94.5 174 VAL A N 1
ATOM 1351 C CA . VAL A 1 174 ? 12.531 -34.25 -10.969 1 94.5 174 VAL A CA 1
ATOM 1352 C C . VAL A 1 174 ? 12.039 -33.031 -11.734 1 94.5 174 VAL A C 1
ATOM 1354 O O . VAL A 1 174 ? 11.367 -32.156 -11.164 1 94.5 174 VAL A O 1
ATOM 1357 N N . ALA A 1 175 ? 12.352 -32.969 -12.961 1 95.62 175 ALA A N 1
ATOM 1358 C CA . ALA A 1 175 ? 11.93 -31.828 -13.789 1 95.62 175 ALA A CA 1
ATOM 1359 C C . ALA A 1 175 ? 10.406 -31.719 -13.836 1 95.62 175 ALA A C 1
ATOM 1361 O O . ALA A 1 175 ? 9.859 -30.625 -13.859 1 95.62 175 ALA A O 1
ATOM 1362 N N . ASN A 1 176 ? 9.758 -32.844 -13.844 1 92.12 176 ASN A N 1
ATOM 1363 C CA . ASN A 1 176 ? 8.297 -32.844 -13.906 1 92.12 176 ASN A CA 1
ATOM 1364 C C . ASN A 1 176 ? 7.676 -32.281 -12.641 1 92.12 176 ASN A C 1
ATOM 1366 O O . ASN A 1 176 ? 6.562 -31.75 -12.672 1 92.12 176 ASN A O 1
ATOM 1370 N N . PHE A 1 177 ? 8.367 -32.281 -11.547 1 93.5 177 PHE A N 1
ATOM 1371 C CA . PHE A 1 177 ? 7.848 -31.797 -10.273 1 93.5 177 PHE A CA 1
ATOM 1372 C C . PHE A 1 177 ? 8.508 -30.484 -9.883 1 93.5 177 PHE A C 1
ATOM 1374 O O . PHE A 1 177 ? 8.344 -30 -8.758 1 93.5 177 PHE A O 1
ATOM 1381 N N . SER A 1 178 ? 9.188 -29.828 -10.727 1 95.5 178 SER A N 1
ATOM 1382 C CA . SER A 1 178 ? 10 -28.672 -10.367 1 95.5 178 SER A CA 1
ATOM 1383 C C . SER A 1 178 ? 9.242 -27.375 -10.594 1 95.5 178 SER A C 1
ATOM 1385 O O . SER A 1 178 ? 9.781 -26.297 -10.359 1 95.5 178 SER A O 1
ATOM 1387 N N . SER A 1 179 ? 7.992 -27.406 -10.984 1 94.88 179 SER A N 1
ATOM 1388 C CA . SER A 1 179 ? 7.234 -26.203 -11.312 1 94.88 179 SER A CA 1
ATOM 1389 C C . SER A 1 179 ? 7.211 -25.234 -10.133 1 94.88 179 SER A C 1
ATOM 1391 O O . SER A 1 179 ? 7.215 -24.016 -10.328 1 94.88 179 SER A O 1
ATOM 1393 N N . PRO A 1 180 ? 7.23 -25.703 -8.875 1 95.25 180 PRO A N 1
ATOM 1394 C CA . PRO A 1 180 ? 7.188 -24.781 -7.734 1 95.25 180 PRO A CA 1
ATOM 1395 C C . PRO A 1 180 ? 8.398 -23.844 -7.68 1 95.25 180 PRO A C 1
ATOM 1397 O O . PRO A 1 180 ? 8.305 -22.734 -7.152 1 95.25 180 PRO A O 1
ATOM 1400 N N . PHE A 1 181 ? 9.484 -24.312 -8.242 1 96.5 181 PHE A N 1
ATOM 1401 C CA . PHE A 1 181 ? 10.672 -23.453 -8.25 1 96.5 181 PHE A CA 1
ATOM 1402 C C . PHE A 1 181 ? 10.43 -22.219 -9.102 1 96.5 181 PHE A C 1
ATOM 1404 O O . PHE A 1 181 ? 10.836 -21.109 -8.727 1 96.5 181 PHE A O 1
ATOM 1411 N N . LEU A 1 182 ? 9.766 -22.422 -10.164 1 96.88 182 LEU A N 1
ATOM 1412 C CA . LEU A 1 182 ? 9.555 -21.297 -11.07 1 96.88 182 LEU A CA 1
ATOM 1413 C C . LEU A 1 182 ? 8.391 -20.422 -10.594 1 96.88 182 LEU A C 1
ATOM 1415 O O . LEU A 1 182 ? 8.531 -19.203 -10.477 1 96.88 182 LEU A O 1
ATOM 1419 N N . THR A 1 183 ? 7.254 -20.969 -10.281 1 95.69 183 THR A N 1
ATOM 1420 C CA . THR A 1 183 ? 6.07 -20.219 -9.891 1 95.69 183 THR A CA 1
ATOM 1421 C C . THR A 1 183 ? 6.297 -19.516 -8.547 1 95.69 183 THR A C 1
ATOM 1423 O O . THR A 1 183 ? 5.824 -18.406 -8.328 1 95.69 183 THR A O 1
ATOM 1426 N N . GLY A 1 184 ? 7.039 -20.156 -7.68 1 94.56 184 GLY A N 1
ATOM 1427 C CA . GLY A 1 184 ? 7.316 -19.578 -6.371 1 94.56 184 GLY A CA 1
ATOM 1428 C C . GLY A 1 184 ? 8.414 -18.531 -6.402 1 94.56 184 GLY A C 1
ATOM 1429 O O . GLY A 1 184 ? 8.672 -17.859 -5.398 1 94.56 184 GLY A O 1
ATOM 1430 N N . SER A 1 185 ? 9.039 -18.406 -7.504 1 96.06 185 SER A N 1
ATOM 1431 C CA . SER A 1 185 ? 10.117 -17.438 -7.617 1 96.06 185 SER A CA 1
ATOM 1432 C C . SER A 1 185 ? 9.57 -16.016 -7.754 1 96.06 185 SER A C 1
ATOM 1434 O O . SER A 1 185 ? 10.305 -15.047 -7.586 1 96.06 185 SER A O 1
ATOM 1436 N N . ILE A 1 186 ? 8.328 -15.891 -8.055 1 95.75 186 ILE A N 1
ATOM 1437 C CA . ILE A 1 186 ? 7.738 -14.586 -8.297 1 95.75 186 ILE A CA 1
ATOM 1438 C C . ILE A 1 186 ? 7.031 -14.094 -7.039 1 95.75 186 ILE A C 1
ATOM 1440 O O . ILE A 1 186 ? 6.102 -14.742 -6.547 1 95.75 186 ILE A O 1
ATOM 1444 N N . SER A 1 187 ? 7.48 -13.016 -6.523 1 94.81 187 SER A N 1
ATOM 1445 C CA . SER A 1 187 ? 6.832 -12.328 -5.41 1 94.81 187 SER A CA 1
ATOM 1446 C C . SER A 1 187 ? 6.184 -11.023 -5.867 1 94.81 187 SER A C 1
ATOM 1448 O O . SER A 1 187 ? 6.758 -10.289 -6.672 1 94.81 187 SER A O 1
ATOM 1450 N N . TRP A 1 188 ? 5.055 -10.898 -5.402 1 94.62 188 TRP A N 1
ATOM 1451 C CA . TRP A 1 188 ? 4.312 -9.703 -5.773 1 94.62 188 TRP A CA 1
ATOM 1452 C C . TRP A 1 188 ? 4.402 -8.641 -4.676 1 94.62 188 TRP A C 1
ATOM 1454 O O . TRP A 1 188 ? 3.83 -8.812 -3.596 1 94.62 188 TRP A O 1
ATOM 1464 N N . VAL A 1 189 ? 5.02 -7.52 -4.977 1 93.25 189 VAL A N 1
ATOM 1465 C CA . VAL A 1 189 ? 5.27 -6.461 -4.004 1 93.25 189 VAL A CA 1
ATOM 1466 C C . VAL A 1 189 ? 4.375 -5.262 -4.309 1 93.25 189 VAL A C 1
ATOM 1468 O O . VAL A 1 189 ? 4.34 -4.773 -5.441 1 93.25 189 VAL A O 1
ATOM 1471 N N . PRO A 1 190 ? 3.676 -4.844 -3.264 1 90.25 190 PRO A N 1
ATOM 1472 C CA . PRO A 1 190 ? 2.893 -3.627 -3.484 1 90.25 190 PRO A CA 1
ATOM 1473 C C . PRO A 1 190 ? 3.754 -2.443 -3.92 1 90.25 190 PRO A C 1
ATOM 1475 O O . PRO A 1 190 ? 4.812 -2.197 -3.338 1 90.25 190 PRO A O 1
ATOM 1478 N N . SER A 1 191 ? 3.299 -1.77 -4.961 1 88.12 191 SER A N 1
ATOM 1479 C CA . SER A 1 191 ? 4.062 -0.65 -5.504 1 88.12 191 SER A CA 1
ATOM 1480 C C . SER A 1 191 ? 3.164 0.307 -6.281 1 88.12 191 SER A C 1
ATOM 1482 O O . SER A 1 191 ? 1.969 0.05 -6.445 1 88.12 191 SER A O 1
ATOM 1484 N N . ASN A 1 192 ? 3.785 1.459 -6.555 1 86.69 192 ASN A N 1
ATOM 1485 C CA . ASN A 1 192 ? 3.096 2.451 -7.371 1 86.69 192 ASN A CA 1
ATOM 1486 C C . ASN A 1 192 ? 3.66 2.498 -8.789 1 86.69 192 ASN A C 1
ATOM 1488 O O . ASN A 1 192 ? 4.867 2.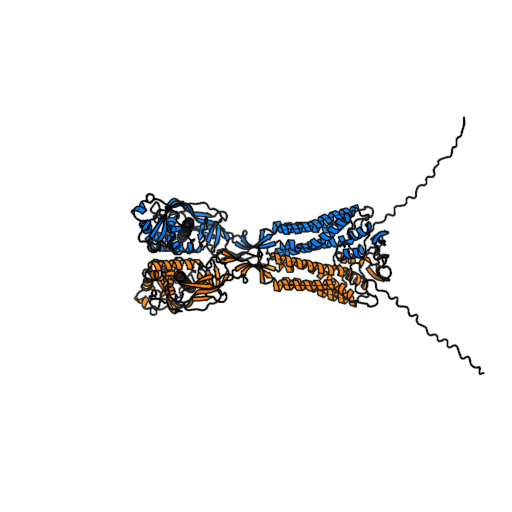365 -8.984 1 86.69 192 ASN A O 1
ATOM 1492 N N . GLN A 1 193 ? 2.699 2.543 -9.68 1 86.19 193 GLN A N 1
ATOM 1493 C CA . GLN A 1 193 ? 3.102 2.686 -11.078 1 86.19 193 GLN A CA 1
ATOM 1494 C C . GLN A 1 193 ? 2.582 3.994 -11.672 1 86.19 193 GLN A C 1
ATOM 1496 O O . GLN A 1 193 ? 1.498 4.457 -11.305 1 86.19 193 GLN A O 1
ATOM 1501 N N . LEU A 1 194 ? 3.398 4.551 -12.492 1 87.88 194 LEU A N 1
ATOM 1502 C CA . LEU A 1 194 ? 2.984 5.789 -13.141 1 87.88 194 LEU A CA 1
ATOM 1503 C C . LEU A 1 194 ? 2.207 5.496 -14.422 1 87.88 194 LEU A C 1
ATOM 1505 O O . LEU A 1 194 ? 2.561 4.586 -15.172 1 87.88 194 LEU A O 1
ATOM 1509 N N . ALA A 1 195 ? 1.144 6.184 -14.578 1 85.94 195 ALA A N 1
ATOM 1510 C CA . ALA A 1 195 ? 0.375 6.094 -15.82 1 85.94 195 ALA A CA 1
ATOM 1511 C C . ALA A 1 195 ? 0.962 7.004 -16.891 1 85.94 195 ALA A C 1
ATOM 1513 O O . ALA A 1 195 ? 0.507 8.133 -17.078 1 85.94 195 ALA A O 1
ATOM 1514 N N . CYS A 1 196 ? 1.807 6.527 -17.688 1 82.25 196 CYS A N 1
ATOM 1515 C CA . CYS A 1 196 ? 2.582 7.328 -18.625 1 82.25 196 CYS A CA 1
ATOM 1516 C C . CYS A 1 196 ? 1.835 7.496 -19.938 1 82.25 196 CYS A C 1
ATOM 1518 O O . CYS A 1 196 ? 2.145 8.398 -20.734 1 82.25 196 CYS A O 1
ATOM 1520 N N . ASP A 1 197 ? 0.846 6.734 -20.234 1 77.44 197 ASP A N 1
ATOM 1521 C CA . ASP A 1 197 ? 0.24 6.73 -21.562 1 77.44 197 ASP A CA 1
ATOM 1522 C C . ASP A 1 197 ? -1.064 7.523 -21.578 1 77.44 197 ASP A C 1
ATOM 1524 O O . ASP A 1 197 ? -1.799 7.508 -22.562 1 77.44 197 ASP A O 1
ATOM 1528 N N . LEU A 1 198 ? -1.295 8.219 -20.562 1 80.69 198 LEU A N 1
ATOM 1529 C CA . LEU A 1 198 ? -2.535 8.992 -20.516 1 80.69 198 LEU A CA 1
ATOM 1530 C C . LEU A 1 198 ? -2.307 10.422 -20.984 1 80.69 198 LEU A C 1
ATOM 1532 O O . LEU A 1 198 ? -1.29 11.031 -20.656 1 80.69 198 LEU A O 1
ATOM 1536 N N . SER A 1 199 ? -3.104 10.82 -21.891 1 79 199 SER A N 1
ATOM 1537 C CA . SER A 1 199 ? -3.121 12.227 -22.266 1 79 199 SER A CA 1
ATOM 1538 C C . SER A 1 199 ? -4.023 13.039 -21.344 1 79 199 SER A C 1
ATOM 1540 O O . SER A 1 199 ? -5.25 13.008 -21.484 1 79 199 SER A O 1
ATOM 1542 N N . LEU A 1 200 ? -3.365 13.773 -20.484 1 84.81 200 LEU A N 1
ATOM 1543 C CA . LEU A 1 200 ? -4.137 14.516 -19.484 1 84.81 200 LEU A CA 1
ATOM 1544 C C . LEU A 1 200 ? -3.953 16.016 -19.656 1 84.81 200 LEU A C 1
ATOM 1546 O O . LEU A 1 200 ? -2.906 16.469 -20.125 1 84.81 200 LEU A O 1
ATOM 1550 N N . ASP A 1 201 ? -4.996 16.719 -19.297 1 86.12 201 ASP A N 1
ATOM 1551 C CA . ASP A 1 201 ? -4.887 18.172 -19.281 1 86.12 201 ASP A CA 1
ATOM 1552 C C . ASP A 1 201 ? -3.896 18.625 -18.203 1 86.12 201 ASP A C 1
ATOM 1554 O O . ASP A 1 201 ? -3.848 18.062 -17.109 1 86.12 201 ASP A O 1
ATOM 1558 N N . PRO A 1 202 ? -3.148 19.625 -18.656 1 89.56 202 PRO A N 1
ATOM 1559 C CA . PRO A 1 202 ? -2.193 20.125 -17.672 1 89.56 202 PRO A CA 1
ATOM 1560 C C . PRO A 1 202 ? -2.877 20.781 -16.469 1 89.56 202 PRO A C 1
ATOM 1562 O O . PRO A 1 202 ? -4.047 21.172 -16.562 1 89.56 202 PRO A O 1
ATOM 1565 N N . ILE A 1 203 ? -2.131 20.828 -15.398 1 90.06 203 ILE A N 1
ATOM 1566 C CA . ILE A 1 203 ? -2.602 21.484 -14.188 1 90.06 203 ILE A CA 1
ATOM 1567 C C . ILE A 1 203 ? -2.094 22.938 -14.156 1 90.06 203 ILE A C 1
ATOM 1569 O O . ILE A 1 203 ? -0.952 23.203 -14.539 1 90.06 203 ILE A O 1
ATOM 1573 N N . SER A 1 204 ? -2.971 23.719 -13.672 1 91.69 204 SER A N 1
ATOM 1574 C CA . SER A 1 204 ? -2.607 25.125 -13.602 1 91.69 204 SER A CA 1
ATOM 1575 C C . SER A 1 204 ? -2.141 25.516 -12.203 1 91.69 204 SER A C 1
ATOM 1577 O O . SER A 1 204 ? -2.797 25.188 -11.211 1 91.69 204 SER A O 1
ATOM 1579 N N . PHE A 1 205 ? -0.995 26.172 -12.148 1 92.88 205 PHE A N 1
ATOM 1580 C CA . PHE A 1 205 ? -0.469 26.75 -10.906 1 92.88 205 PHE A CA 1
ATOM 1581 C C . PHE A 1 205 ? -0.389 28.266 -11.008 1 92.88 205 PHE A C 1
ATOM 1583 O O . PHE A 1 205 ? -0.013 28.812 -12.047 1 92.88 205 PHE A O 1
ATOM 1590 N N . GLY A 1 206 ? -0.792 28.891 -9.914 1 90.06 206 GLY A N 1
ATOM 1591 C CA . GLY A 1 206 ? -0.669 30.344 -9.891 1 90.06 206 GLY A CA 1
ATOM 1592 C C . GLY A 1 206 ? 0.769 30.828 -9.969 1 90.06 206 GLY A C 1
ATOM 1593 O O . GLY A 1 206 ? 1.661 30.219 -9.367 1 90.06 206 GLY A O 1
ATOM 1594 N N . THR A 1 207 ? 0.97 31.844 -10.844 1 90 207 THR A N 1
ATOM 1595 C CA . THR A 1 207 ? 2.27 32.5 -10.969 1 90 207 THR A CA 1
ATOM 1596 C C . THR A 1 207 ? 2.111 34 -11.039 1 90 207 THR A C 1
ATOM 1598 O O . THR A 1 207 ? 0.995 34.5 -11.164 1 90 207 THR A O 1
ATOM 1601 N N . ILE A 1 208 ? 3.203 34.656 -10.766 1 88.5 208 ILE A N 1
ATOM 1602 C CA . ILE A 1 208 ? 3.221 36.125 -10.898 1 88.5 208 ILE A CA 1
ATOM 1603 C C . ILE A 1 208 ? 3.727 36.5 -12.289 1 88.5 208 ILE A C 1
ATOM 1605 O O . ILE A 1 208 ? 4.875 36.188 -12.641 1 88.5 208 ILE A O 1
ATOM 1609 N N . GLU A 1 209 ? 2.738 37.125 -12.961 1 82.88 209 GLU A N 1
ATOM 1610 C CA . GLU A 1 209 ? 3.1 37.562 -14.312 1 82.88 209 GLU A CA 1
ATOM 1611 C C . GLU A 1 209 ? 3.691 38.969 -14.312 1 82.88 209 GLU A C 1
ATOM 1613 O O . GLU A 1 209 ? 3.094 39.906 -13.766 1 82.88 209 GLU A O 1
ATOM 1618 N N . ASN A 1 210 ? 4.668 39.219 -14.93 1 78.75 210 ASN A N 1
ATOM 1619 C CA . ASN A 1 210 ? 5.324 40.5 -15.203 1 78.75 210 ASN A CA 1
ATOM 1620 C C . ASN A 1 210 ? 5.602 41.281 -13.93 1 78.75 210 ASN A C 1
ATOM 1622 O O . ASN A 1 210 ? 5.637 42.531 -13.938 1 78.75 210 ASN A O 1
ATOM 1626 N N . GLY A 1 211 ? 5.59 40.625 -12.773 1 77.94 211 GLY A N 1
ATOM 1627 C CA . GLY A 1 211 ? 5.949 41.25 -11.516 1 77.94 211 GLY A CA 1
ATOM 1628 C C . GLY A 1 211 ? 4.867 42.188 -10.984 1 77.94 211 GLY A C 1
ATOM 1629 O O . GLY A 1 211 ? 5.086 42.906 -10.016 1 77.94 211 GLY A O 1
ATOM 1630 N N . THR A 1 212 ? 3.77 42.188 -11.648 1 77.44 212 THR A N 1
ATOM 1631 C CA . THR A 1 212 ? 2.678 43.062 -11.188 1 77.44 212 THR A CA 1
ATOM 1632 C C . THR A 1 212 ? 1.774 42.281 -10.219 1 77.44 212 THR A C 1
ATOM 1634 O O . THR A 1 212 ? 1.364 41.156 -10.5 1 77.44 212 THR A O 1
ATOM 1637 N N . LEU A 1 213 ? 1.638 42.969 -9.078 1 76.69 213 LEU A N 1
ATOM 1638 C CA . LEU A 1 213 ? 0.846 42.312 -8.047 1 76.69 213 LEU A CA 1
ATOM 1639 C C . LEU A 1 213 ? -0.528 42.938 -7.914 1 76.69 213 LEU A C 1
ATOM 1641 O O . LEU A 1 213 ? -0.681 44.156 -8.164 1 76.69 213 LEU A O 1
ATOM 1645 N N . THR A 1 214 ? -1.575 42.156 -7.965 1 64.19 214 THR A N 1
ATOM 1646 C CA . THR A 1 214 ? -2.959 42.625 -7.992 1 64.19 214 THR A CA 1
ATOM 1647 C C . THR A 1 214 ? -3.348 43.25 -6.648 1 64.19 214 THR A C 1
ATOM 1649 O O . THR A 1 214 ? -2.484 43.531 -5.816 1 64.19 214 THR A O 1
ATOM 1652 N N . GLU A 1 215 ? -4.758 43.031 -6.164 1 56.06 215 GLU A N 1
ATOM 1653 C CA . GLU A 1 215 ? -5.508 43.656 -5.078 1 56.06 215 GLU A CA 1
ATOM 1654 C C . GLU A 1 215 ? -4.953 43.219 -3.719 1 56.06 215 GLU A C 1
ATOM 1656 O O . GLU A 1 215 ? -4.734 44.062 -2.85 1 56.06 215 GLU A O 1
ATOM 1661 N N . LEU A 1 216 ? -4.746 42.031 -3.445 1 60.66 216 LEU A N 1
ATOM 1662 C CA . LEU A 1 216 ? -4.258 41.656 -2.131 1 60.66 216 LEU A CA 1
ATOM 1663 C C . LEU A 1 216 ? -2.992 42.406 -1.766 1 60.66 216 LEU A C 1
ATOM 1665 O O . LEU A 1 216 ? -2.738 42.688 -0.587 1 60.66 216 LEU A O 1
ATOM 1669 N N . SER A 1 217 ? -2.52 43.031 -2.807 1 64.88 217 SER A N 1
ATOM 1670 C CA . SER A 1 217 ? -1.227 43.688 -2.633 1 64.88 217 SER A CA 1
ATOM 1671 C C . SER A 1 217 ? -1.368 45 -1.849 1 64.88 217 SER A C 1
ATOM 1673 O O . SER A 1 217 ? -0.564 45.281 -0.957 1 64.88 217 SER A O 1
ATOM 1675 N N . ASP A 1 218 ? -2.473 45.594 -2.012 1 75.56 218 ASP A N 1
ATOM 1676 C CA . ASP A 1 218 ? -2.586 46.875 -1.308 1 75.56 218 ASP A CA 1
ATOM 1677 C C . ASP A 1 218 ? -2.854 46.656 0.18 1 75.56 218 ASP A C 1
ATOM 1679 O O . ASP A 1 218 ? -2.242 47.312 1.027 1 75.56 218 ASP A O 1
ATOM 1683 N N . ALA A 1 219 ? -3.715 45.719 0.478 1 75.25 219 ALA A N 1
ATOM 1684 C CA . ALA A 1 219 ? -4.023 45.406 1.873 1 75.25 219 ALA A CA 1
ATOM 1685 C C . ALA A 1 219 ? -2.807 44.844 2.586 1 75.25 219 ALA A C 1
ATOM 1687 O O . ALA A 1 219 ? -2.498 45.219 3.717 1 75.25 219 ALA A O 1
ATOM 1688 N N . TYR A 1 220 ? -2.119 44.031 1.907 1 83 220 TYR A N 1
ATOM 1689 C CA . TYR A 1 220 ? -0.915 43.406 2.459 1 83 220 TYR A CA 1
ATOM 1690 C C . TYR A 1 220 ? 0.166 44.469 2.697 1 83 220 TYR A C 1
ATOM 1692 O O . TYR A 1 220 ? 0.86 44.438 3.717 1 83 220 TYR A O 1
ATOM 1700 N N . ARG A 1 221 ? 0.251 45.375 1.831 1 83.88 221 ARG A N 1
ATOM 1701 C CA . ARG A 1 221 ? 1.309 46.375 1.909 1 83.88 221 ARG A CA 1
ATOM 1702 C C . ARG A 1 221 ? 1.036 47.375 3.029 1 83.88 221 ARG A C 1
ATOM 1704 O O . ARG A 1 221 ? 1.964 47.812 3.701 1 83.88 221 ARG A O 1
ATOM 1711 N N . ASN A 1 222 ? -0.186 47.594 3.285 1 79 222 ASN A N 1
ATOM 1712 C CA . ASN A 1 222 ? -0.485 48.75 4.105 1 79 222 ASN A CA 1
ATOM 1713 C C . ASN A 1 222 ? -1.064 48.344 5.461 1 79 222 ASN A C 1
ATOM 1715 O O . ASN A 1 222 ? -1.09 49.156 6.391 1 79 222 ASN A O 1
ATOM 1719 N N . ARG A 1 223 ? -1.432 47.156 5.543 1 79 223 ARG A N 1
ATOM 1720 C CA . ARG A 1 223 ? -2.137 46.781 6.77 1 79 223 ARG A CA 1
ATOM 1721 C C . ARG A 1 223 ? -1.443 45.625 7.477 1 79 223 ARG A C 1
ATOM 1723 O O . ARG A 1 223 ? -1.329 44.531 6.918 1 79 223 ARG A O 1
ATOM 1730 N N . ASP A 1 224 ? -1.177 45.844 8.742 1 77.56 224 ASP A N 1
ATOM 1731 C CA . ASP A 1 224 ? -0.483 44.844 9.555 1 77.56 224 ASP A CA 1
ATOM 1732 C C . ASP A 1 224 ? -1.366 43.625 9.797 1 77.56 224 ASP A C 1
ATOM 1734 O O . ASP A 1 224 ? -0.883 42.5 9.773 1 77.56 224 ASP A O 1
ATOM 1738 N N . TYR A 1 225 ? -2.605 43.875 9.961 1 74.06 225 TYR A N 1
ATOM 1739 C CA . TYR A 1 225 ? -3.48 42.75 10.281 1 74.06 225 TYR A CA 1
ATOM 1740 C C . TYR A 1 225 ? -3.615 41.812 9.086 1 74.06 225 TYR A C 1
ATOM 1742 O O . TYR A 1 225 ? -3.787 40.625 9.258 1 74.06 225 TYR A O 1
ATOM 1750 N N . GLU A 1 226 ? -3.541 42.375 7.887 1 78.44 226 GLU A N 1
ATOM 1751 C CA . GLU A 1 226 ? -3.549 41.531 6.695 1 78.44 226 GLU A CA 1
ATOM 1752 C C . GLU A 1 226 ? -2.295 40.656 6.621 1 78.44 226 GLU A C 1
ATOM 1754 O O . GLU A 1 226 ? -2.363 39.5 6.238 1 78.44 226 GLU A O 1
ATOM 1759 N N . ARG A 1 227 ? -1.218 41.219 7.02 1 85.19 227 ARG A N 1
ATOM 1760 C CA . ARG A 1 227 ? 0.029 40.469 7.031 1 85.19 227 ARG A CA 1
ATOM 1761 C C . ARG A 1 227 ? -0.001 39.375 8.102 1 85.19 227 ARG A C 1
ATOM 1763 O O . ARG A 1 227 ? 0.542 38.281 7.902 1 85.19 227 ARG A O 1
ATOM 1770 N N . MET A 1 228 ? -0.637 39.719 9.133 1 84.06 228 MET A N 1
ATOM 1771 C CA . MET A 1 228 ? -0.809 38.719 10.188 1 84.06 228 MET A CA 1
ATOM 1772 C C . MET A 1 228 ? -1.633 37.531 9.68 1 84.06 228 MET A C 1
ATOM 1774 O O . MET A 1 228 ? -1.305 36.375 9.961 1 84.06 228 MET A O 1
ATOM 1778 N N . GLY A 1 229 ? -2.703 37.844 8.938 1 79.94 229 GLY A N 1
ATOM 1779 C CA . GLY A 1 229 ? -3.506 36.781 8.336 1 79.94 229 GLY A CA 1
ATOM 1780 C C . GLY A 1 229 ? -2.723 35.906 7.379 1 79.94 229 GLY A C 1
ATOM 1781 O O . GLY A 1 229 ? -2.855 34.688 7.395 1 79.94 229 GLY A O 1
ATOM 1782 N N . VAL A 1 230 ? -1.906 36.531 6.625 1 86.38 230 VAL A N 1
ATOM 1783 C CA . VAL A 1 230 ? -1.074 35.812 5.664 1 86.38 230 VAL A CA 1
ATOM 1784 C C . VAL A 1 230 ? -0.082 34.906 6.402 1 86.38 230 VAL A C 1
ATOM 1786 O O . VAL A 1 230 ? 0.166 33.781 5.988 1 86.38 230 VAL A O 1
ATOM 1789 N N . SER A 1 231 ? 0.463 35.406 7.488 1 89.31 231 SER A N 1
ATOM 1790 C CA . SER A 1 231 ? 1.416 34.625 8.273 1 89.31 231 SER A CA 1
ATOM 1791 C C . SER A 1 231 ? 0.756 33.406 8.883 1 89.31 231 SER A C 1
ATOM 1793 O O . SER A 1 231 ? 1.362 32.312 8.938 1 89.31 231 SER A O 1
ATOM 1795 N N . LEU A 1 232 ? -0.423 33.531 9.297 1 85.69 232 LEU A N 1
ATOM 1796 C CA . LEU A 1 232 ? -1.142 32.406 9.883 1 85.69 232 LEU A CA 1
ATOM 1797 C C . LEU A 1 232 ? -1.462 31.359 8.828 1 85.69 232 LEU A C 1
ATOM 1799 O O . LEU A 1 232 ? -1.347 30.156 9.086 1 85.69 232 LEU A O 1
ATOM 1803 N N . GLU A 1 233 ? -1.858 31.844 7.723 1 87.25 233 GLU A N 1
ATOM 1804 C CA . GLU A 1 233 ? -2.117 30.906 6.625 1 87.25 233 GLU A CA 1
ATOM 1805 C C . GLU A 1 233 ? -0.848 30.172 6.223 1 87.25 233 GLU A C 1
ATOM 1807 O O . GLU A 1 233 ? -0.882 28.953 5.98 1 87.25 233 GLU A O 1
ATOM 1812 N N . GLY A 1 234 ? 0.194 30.891 6.125 1 91.69 234 GLY A N 1
ATOM 1813 C CA . GLY A 1 234 ? 1.467 30.266 5.824 1 91.69 234 GLY A CA 1
ATOM 1814 C C . GLY A 1 234 ? 1.866 29.219 6.844 1 91.69 234 GLY A C 1
ATOM 1815 O O . GLY A 1 234 ? 2.402 28.156 6.484 1 91.69 234 GLY A O 1
ATOM 1816 N N . THR A 1 235 ? 1.617 29.516 8.062 1 91.25 235 THR A N 1
ATOM 1817 C CA . THR A 1 235 ? 1.892 28.562 9.141 1 91.25 235 THR A CA 1
ATOM 1818 C C . THR A 1 235 ? 1.072 27.297 8.969 1 91.25 235 THR A C 1
ATOM 1820 O O . THR A 1 235 ? 1.574 26.188 9.188 1 91.25 235 THR A O 1
ATOM 1823 N N . GLY A 1 236 ? -0.112 27.484 8.594 1 87.12 236 GLY A N 1
ATOM 1824 C CA . GLY A 1 236 ? -0.963 26.328 8.328 1 87.12 236 GLY A CA 1
ATOM 1825 C C . GLY A 1 236 ? -0.454 25.469 7.195 1 87.12 236 GLY A C 1
ATOM 1826 O O . GLY A 1 236 ? -0.49 24.234 7.285 1 87.12 236 GLY A O 1
ATOM 1827 N N . LEU A 1 237 ? 0.033 26.062 6.203 1 90.56 237 LEU A N 1
ATOM 1828 C CA . LEU A 1 237 ? 0.555 25.328 5.055 1 90.56 237 LEU A CA 1
ATOM 1829 C C . LEU A 1 237 ? 1.767 24.484 5.449 1 90.56 237 LEU A C 1
ATOM 1831 O O . LEU A 1 237 ? 1.925 23.359 4.98 1 90.56 237 LEU A O 1
ATOM 1835 N N . VAL A 1 238 ? 2.57 25.047 6.277 1 93 238 VAL A N 1
ATOM 1836 C CA . VAL A 1 238 ? 3.742 24.312 6.742 1 93 238 VAL A CA 1
ATOM 1837 C C . VAL A 1 238 ? 3.301 23.078 7.527 1 93 238 VAL A C 1
ATOM 1839 O O . VAL A 1 238 ? 3.859 21.984 7.359 1 93 238 VAL A O 1
ATOM 1842 N N . SER A 1 239 ? 2.33 23.25 8.25 1 85.38 239 SER A N 1
ATOM 1843 C CA . SER A 1 239 ? 1.861 22.141 9.086 1 85.38 239 SER A CA 1
ATOM 1844 C C . SER A 1 239 ? 1.276 21.016 8.234 1 85.38 239 SER A C 1
ATOM 1846 O O . SER A 1 239 ? 1.36 19.844 8.609 1 85.38 239 SER A O 1
ATOM 1848 N N . ILE A 1 240 ? 0.805 21.328 7.141 1 82.88 240 ILE A N 1
ATOM 1849 C CA . ILE A 1 240 ? 0.221 20.344 6.238 1 82.88 240 ILE A CA 1
ATOM 1850 C C . ILE A 1 240 ? 1.329 19.609 5.473 1 82.88 240 ILE A C 1
ATOM 1852 O O . ILE A 1 240 ? 1.241 18.406 5.23 1 82.88 240 ILE A O 1
ATOM 1856 N N . GLY A 1 241 ? 2.285 20.312 5.188 1 88.12 241 GLY A N 1
ATOM 1857 C CA . GLY A 1 241 ? 3.275 19.797 4.254 1 88.12 241 GLY A CA 1
ATOM 1858 C C . GLY A 1 241 ? 4.402 19.047 4.938 1 88.12 241 GLY A C 1
ATOM 1859 O O . GLY A 1 241 ? 5.086 18.234 4.309 1 88.12 241 GLY A O 1
ATOM 1860 N N . TRP A 1 242 ? 4.57 19.297 6.227 1 89.81 242 TRP A N 1
ATOM 1861 C CA . TRP A 1 242 ? 5.762 18.734 6.863 1 89.81 242 TRP A CA 1
ATOM 1862 C C . TRP A 1 242 ? 5.395 17.938 8.102 1 89.81 242 TRP A C 1
ATOM 1864 O O . TRP A 1 242 ? 4.414 18.234 8.781 1 89.81 242 TRP A O 1
ATOM 1874 N N . ASP A 1 243 ? 6.195 16.938 8.32 1 81.25 243 ASP A N 1
ATOM 1875 C CA . ASP A 1 243 ? 6.148 16.203 9.578 1 81.25 243 ASP A CA 1
ATOM 1876 C C . ASP A 1 243 ? 7.316 16.578 10.484 1 81.25 243 ASP A C 1
ATOM 1878 O O . ASP A 1 243 ? 7.957 17.609 10.273 1 81.25 243 ASP A O 1
ATOM 1882 N N . ARG A 1 244 ? 7.586 15.805 11.477 1 83.12 244 ARG A N 1
ATOM 1883 C CA . ARG A 1 244 ? 8.602 16.172 12.469 1 83.12 244 ARG A CA 1
ATOM 1884 C C . ARG A 1 244 ? 9.969 15.641 12.055 1 83.12 244 ARG A C 1
ATOM 1886 O O . ARG A 1 244 ? 10.93 15.727 12.828 1 83.12 244 ARG A O 1
ATOM 1893 N N . GLY A 1 245 ? 10.039 15.234 10.875 1 83.69 245 GLY A N 1
ATOM 1894 C CA . GLY A 1 245 ? 11.328 14.766 10.383 1 83.69 245 GLY A CA 1
ATOM 1895 C C . GLY A 1 245 ? 12.234 15.891 9.914 1 83.69 245 GLY A C 1
ATOM 1896 O O . GLY A 1 245 ? 11.758 16.953 9.523 1 83.69 245 GLY A O 1
ATOM 1897 N N . VAL A 1 246 ? 13.508 15.805 10.008 1 85.62 246 VAL A N 1
ATOM 1898 C CA . VAL A 1 246 ? 14.469 16.828 9.617 1 85.62 246 VAL A CA 1
ATOM 1899 C C . VAL A 1 246 ? 14.461 16.984 8.094 1 85.62 246 VAL A C 1
ATOM 1901 O O . VAL A 1 246 ? 14.406 18.109 7.59 1 85.62 246 VAL A O 1
ATOM 1904 N N . GLU A 1 247 ? 14.297 16.109 7.199 1 87.12 247 GLU A N 1
ATOM 1905 C CA . GLU A 1 247 ? 14.234 16.031 5.742 1 87.12 247 GLU A CA 1
ATOM 1906 C C . GLU A 1 247 ? 15.172 17.047 5.094 1 87.12 247 GLU A C 1
ATOM 1908 O O . GLU A 1 247 ? 14.719 17.984 4.445 1 87.12 247 GLU A O 1
ATOM 1913 N N . LYS A 1 248 ? 16.438 16.859 5.078 1 90.19 248 LYS A N 1
ATOM 1914 C CA . LYS A 1 248 ? 17.438 17.766 4.512 1 90.19 248 LYS A CA 1
ATOM 1915 C C . LYS A 1 248 ? 17.375 17.766 2.986 1 90.19 248 LYS A C 1
ATOM 1917 O O . LYS A 1 248 ? 17.219 16.703 2.371 1 90.19 248 LYS A O 1
ATOM 1922 N N . GLY A 1 249 ? 17.469 18.891 2.424 1 90.81 249 GLY A N 1
ATOM 1923 C CA . GLY A 1 249 ? 17.516 19 0.974 1 90.81 249 GLY A CA 1
ATOM 1924 C C . GLY A 1 249 ? 16.156 18.859 0.316 1 90.81 249 GLY A C 1
ATOM 1925 O O . GLY A 1 249 ? 16.062 18.859 -0.913 1 90.81 249 GLY A O 1
ATOM 1926 N N . VAL A 1 250 ? 15.172 18.844 1.101 1 94.81 250 VAL A N 1
ATOM 1927 C CA . VAL A 1 250 ? 13.82 18.672 0.582 1 94.81 250 VAL A CA 1
ATOM 1928 C C . VAL A 1 250 ? 13.117 20.016 0.508 1 94.81 250 VAL A C 1
ATOM 1930 O O . VAL A 1 250 ? 13.133 20.797 1.473 1 94.81 250 VAL A O 1
ATOM 1933 N N . PHE A 1 251 ? 12.602 20.297 -0.623 1 97.06 251 PHE A N 1
ATOM 1934 C CA . PHE A 1 251 ? 11.766 21.469 -0.838 1 97.06 251 PHE A CA 1
ATOM 1935 C C . PHE A 1 251 ? 10.32 21.078 -1.098 1 97.06 251 PHE A C 1
ATOM 1937 O O . PHE A 1 251 ? 10.062 20.094 -1.808 1 97.06 251 PHE A O 1
ATOM 1944 N N . LYS A 1 252 ? 9.422 21.797 -0.478 1 96.75 252 LYS A N 1
ATOM 1945 C CA . LYS A 1 252 ? 8.016 21.438 -0.623 1 96.75 252 LYS A CA 1
ATOM 1946 C C . LYS A 1 252 ? 7.168 22.656 -0.967 1 96.75 252 LYS A C 1
ATOM 1948 O O . LYS A 1 252 ? 7.465 23.766 -0.528 1 96.75 252 LYS A O 1
ATOM 1953 N N . ARG A 1 253 ? 6.184 22.391 -1.749 1 96.56 253 ARG A N 1
ATOM 1954 C CA . ARG A 1 253 ? 5.113 23.344 -2.014 1 96.56 253 ARG A CA 1
ATOM 1955 C C . ARG A 1 253 ? 3.75 22.734 -1.693 1 96.56 253 ARG A C 1
ATOM 1957 O O . ARG A 1 253 ? 3.383 21.703 -2.244 1 96.56 253 ARG A O 1
ATOM 1964 N N . VAL A 1 254 ? 3.115 23.375 -0.794 1 93.06 254 VAL A N 1
ATOM 1965 C CA . VAL A 1 254 ? 1.778 22.906 -0.435 1 93.06 254 VAL A CA 1
ATOM 1966 C C . VAL A 1 254 ? 0.734 23.688 -1.242 1 93.06 254 VAL A C 1
ATOM 1968 O O . VAL A 1 254 ? 0.699 24.906 -1.212 1 93.06 254 VAL A O 1
ATOM 1971 N N . THR A 1 255 ? -0.099 22.938 -1.958 1 90.31 255 THR A N 1
ATOM 1972 C CA . THR A 1 255 ? -1.112 23.578 -2.783 1 90.31 255 THR A CA 1
ATOM 1973 C C . THR A 1 255 ? -2.342 22.688 -2.928 1 90.31 255 THR A C 1
ATOM 1975 O O . THR A 1 255 ? -2.223 21.469 -3.012 1 90.31 255 THR A O 1
ATOM 1978 N N . ARG A 1 256 ? -3.443 23.297 -3.074 1 83.06 256 ARG A N 1
ATOM 1979 C CA . ARG A 1 256 ? -4.699 22.562 -3.24 1 83.06 256 ARG A CA 1
ATOM 1980 C C . ARG A 1 256 ? -4.824 22 -4.652 1 83.06 256 ARG A C 1
ATOM 1982 O O . ARG A 1 256 ? -5.629 21.109 -4.898 1 83.06 256 ARG A O 1
ATOM 1989 N N . THR A 1 257 ? -4.051 22.5 -5.477 1 86.25 257 THR A N 1
ATOM 1990 C CA . THR A 1 257 ? -4.148 22.172 -6.891 1 86.25 257 THR A CA 1
ATOM 1991 C C . THR A 1 257 ? -3.914 20.672 -7.105 1 86.25 257 THR A C 1
ATOM 1993 O O . THR A 1 257 ? -4.453 20.078 -8.047 1 86.25 257 THR A O 1
ATOM 1996 N N . VAL A 1 258 ? -3.217 20.062 -6.188 1 88.44 258 VAL A N 1
ATOM 1997 C CA . VAL A 1 258 ? -2.861 18.672 -6.434 1 88.44 258 VAL A CA 1
ATOM 1998 C C . VAL A 1 258 ? -3.594 17.766 -5.445 1 88.44 258 VAL A C 1
ATOM 2000 O O . VAL A 1 258 ? -3.256 16.594 -5.301 1 88.44 258 VAL A O 1
ATOM 2003 N N . GLU A 1 259 ? -4.555 18.219 -4.703 1 81.75 259 GLU A N 1
ATOM 2004 C CA . GLU A 1 259 ? -5.285 17.438 -3.699 1 81.75 259 GLU A CA 1
ATOM 2005 C C . GLU A 1 259 ? -5.984 16.234 -4.324 1 81.75 259 GLU A C 1
ATOM 2007 O O . GLU A 1 259 ? -6.152 15.203 -3.678 1 81.75 259 GLU A O 1
ATOM 2012 N N . GLY A 1 260 ? -6.297 16.234 -5.535 1 77.5 260 GLY A N 1
ATOM 2013 C CA . GLY A 1 260 ? -6.984 15.133 -6.188 1 77.5 260 GLY A CA 1
ATOM 2014 C C . GLY A 1 260 ? -6.039 14.133 -6.824 1 77.5 260 GLY A C 1
ATOM 2015 O O . GLY A 1 260 ? -6.457 13.047 -7.234 1 77.5 260 GLY A O 1
ATOM 2016 N N . LEU A 1 261 ? -4.82 14.414 -6.723 1 86.19 261 LEU A N 1
ATOM 2017 C CA . LEU A 1 261 ? -3.842 13.523 -7.332 1 86.19 261 LEU A CA 1
ATOM 2018 C C . LEU A 1 261 ? -3.348 12.492 -6.328 1 86.19 261 LEU A C 1
ATOM 2020 O O . LEU A 1 261 ? -3.133 12.805 -5.156 1 86.19 261 LEU A O 1
ATOM 2024 N N . ALA A 1 262 ? -3.1 11.32 -6.852 1 86.56 262 ALA A N 1
ATOM 2025 C CA . ALA A 1 262 ? -2.6 10.25 -5.992 1 86.56 262 ALA A CA 1
ATOM 2026 C C . ALA A 1 262 ? -1.176 10.547 -5.523 1 86.56 262 ALA A C 1
ATOM 2028 O O . ALA A 1 262 ? -0.367 11.086 -6.281 1 86.56 262 ALA A O 1
ATOM 2029 N N . VAL A 1 263 ? -0.911 10.062 -4.305 1 89.25 263 VAL A N 1
ATOM 2030 C CA . VAL A 1 263 ? 0.439 10.164 -3.762 1 89.25 263 VAL A CA 1
ATOM 2031 C C . VAL A 1 263 ? 1.415 9.398 -4.648 1 89.25 263 VAL A C 1
ATOM 2033 O O . VAL A 1 263 ? 1.079 8.336 -5.176 1 89.25 263 VAL A O 1
ATOM 2036 N N . ASN A 1 264 ? 2.576 10.008 -4.859 1 90.94 264 ASN A N 1
ATOM 2037 C CA . ASN A 1 264 ? 3.666 9.469 -5.668 1 90.94 264 ASN A CA 1
ATOM 2038 C C . ASN A 1 264 ? 3.461 9.766 -7.152 1 90.94 264 ASN A C 1
ATOM 2040 O O . ASN A 1 264 ? 4.211 9.273 -7.996 1 90.94 264 ASN A O 1
ATOM 2044 N N . SER A 1 265 ? 2.438 10.531 -7.477 1 91.88 265 SER A N 1
ATOM 2045 C CA . SER A 1 265 ? 2.355 11.078 -8.828 1 91.88 265 SER A CA 1
ATOM 2046 C C . SER A 1 265 ? 3.506 12.039 -9.102 1 91.88 265 SER A C 1
ATOM 2048 O O . SER A 1 265 ? 3.986 12.719 -8.195 1 91.88 265 SER A O 1
ATOM 2050 N N . THR A 1 266 ? 3.916 12.055 -10.305 1 93.69 266 THR A N 1
ATOM 2051 C CA . THR A 1 266 ? 5.027 12.938 -10.648 1 93.69 266 THR A CA 1
ATOM 2052 C C . THR A 1 266 ? 4.535 14.148 -11.438 1 93.69 266 THR A C 1
ATOM 2054 O O . THR A 1 266 ? 3.559 14.055 -12.18 1 93.69 266 THR A O 1
ATOM 2057 N N . ILE A 1 267 ? 5.184 15.273 -11.195 1 93.5 267 ILE A N 1
ATOM 2058 C CA . ILE A 1 267 ? 4.797 16.531 -11.836 1 93.5 267 ILE A CA 1
ATOM 2059 C C . ILE A 1 267 ? 6.027 17.219 -12.414 1 93.5 267 ILE A C 1
ATOM 2061 O O . ILE A 1 267 ? 7.121 17.125 -11.844 1 93.5 267 ILE A O 1
ATOM 2065 N N . GLU A 1 268 ? 5.84 17.828 -13.609 1 93.69 268 GLU A N 1
ATOM 2066 C CA . GLU A 1 268 ? 6.918 18.609 -14.219 1 93.69 268 GLU A CA 1
ATOM 2067 C C . GLU A 1 268 ? 6.52 20.062 -14.406 1 93.69 268 GLU A C 1
ATOM 2069 O O . GLU A 1 268 ? 5.332 20.391 -14.367 1 93.69 268 GLU A O 1
ATOM 2074 N N . ASN A 1 269 ? 7.48 20.938 -14.43 1 93.56 269 ASN A N 1
ATOM 2075 C CA . ASN A 1 269 ? 7.332 22.375 -14.695 1 93.56 269 ASN A CA 1
ATOM 2076 C C . ASN A 1 269 ? 6.539 23.062 -13.594 1 93.56 269 ASN A C 1
ATOM 2078 O O . ASN A 1 269 ? 5.586 23.797 -13.875 1 93.56 269 ASN A O 1
ATOM 2082 N N . VAL A 1 270 ? 6.844 22.719 -12.422 1 95.44 270 VAL A N 1
ATOM 2083 C CA . VAL A 1 270 ? 6.223 23.391 -11.289 1 95.44 270 VAL A CA 1
ATOM 2084 C C . VAL A 1 270 ? 7.281 24.156 -10.492 1 95.44 270 VAL A C 1
ATOM 2086 O O . VAL A 1 270 ? 8.398 23.672 -10.312 1 95.44 270 VAL A O 1
ATOM 2089 N N . THR A 1 271 ? 6.898 25.328 -10.086 1 96.38 271 THR A N 1
ATOM 2090 C CA . THR A 1 271 ? 7.777 26.141 -9.266 1 96.38 271 THR A CA 1
ATOM 2091 C C . THR A 1 271 ? 7.602 25.812 -7.785 1 96.38 271 THR A C 1
ATOM 2093 O O . THR A 1 271 ? 6.477 25.734 -7.289 1 96.38 271 THR A O 1
ATOM 2096 N N . ILE A 1 272 ? 8.75 25.578 -7.117 1 97.12 272 ILE A N 1
ATOM 2097 C CA . ILE A 1 272 ? 8.711 25.297 -5.684 1 97.12 272 ILE A CA 1
ATOM 2098 C C . ILE A 1 272 ? 9.641 26.266 -4.945 1 97.12 272 ILE A C 1
ATOM 2100 O O . ILE A 1 272 ? 10.648 26.703 -5.496 1 97.12 272 ILE A O 1
ATOM 2104 N N . PRO A 1 273 ? 9.234 26.656 -3.744 1 98 273 PRO A N 1
ATOM 2105 C CA . PRO A 1 273 ? 10.133 27.516 -2.971 1 98 273 PRO A CA 1
ATOM 2106 C C . PRO A 1 273 ? 11.469 26.844 -2.656 1 98 273 PRO A C 1
ATOM 2108 O O . PRO A 1 273 ? 11.516 25.656 -2.365 1 98 273 PRO A O 1
ATOM 2111 N N . TYR A 1 274 ? 12.531 27.641 -2.768 1 98.19 274 TYR A N 1
ATOM 2112 C CA . TYR A 1 274 ? 13.891 27.172 -2.578 1 98.19 274 TYR A CA 1
ATOM 2113 C C . TYR A 1 274 ? 14.594 27.953 -1.479 1 98.19 274 TYR A C 1
ATOM 2115 O O . TYR A 1 274 ? 14.812 29.172 -1.613 1 98.19 274 TYR A O 1
ATOM 2123 N N . PHE A 1 275 ? 14.898 27.312 -0.397 1 97.88 275 PHE A N 1
ATOM 2124 C CA . PHE A 1 275 ? 15.711 27.859 0.681 1 97.88 275 PHE A CA 1
ATOM 2125 C C . PHE A 1 275 ? 16.719 26.844 1.171 1 97.88 275 PHE A C 1
ATOM 2127 O O . PHE A 1 275 ? 16.344 25.766 1.64 1 97.88 275 PHE A O 1
ATOM 2134 N N . GLU A 1 276 ? 17.984 27.188 1.099 1 97.19 276 GLU A N 1
ATOM 2135 C CA . GLU A 1 276 ? 19.031 26.25 1.487 1 97.19 276 GLU A CA 1
ATOM 2136 C C . GLU A 1 276 ? 20.062 26.922 2.381 1 97.19 276 GLU A C 1
ATOM 2138 O O . GLU A 1 276 ? 20.547 28.016 2.07 1 97.19 276 GLU A O 1
ATOM 2143 N N . VAL A 1 277 ? 20.297 26.25 3.477 1 96.94 277 VAL A N 1
ATOM 2144 C CA . VAL A 1 277 ? 21.359 26.703 4.367 1 96.94 277 VAL A CA 1
ATOM 2145 C C . VAL A 1 277 ? 22.672 26.031 4 1 96.94 277 VAL A C 1
ATOM 2147 O O . VAL A 1 277 ? 22.766 24.797 4.02 1 96.94 277 VAL A O 1
ATOM 2150 N N . HIS A 1 278 ? 23.625 26.844 3.762 1 96.25 278 HIS A N 1
ATOM 2151 C CA . HIS A 1 278 ? 24.922 26.312 3.336 1 96.25 278 HIS A CA 1
ATOM 21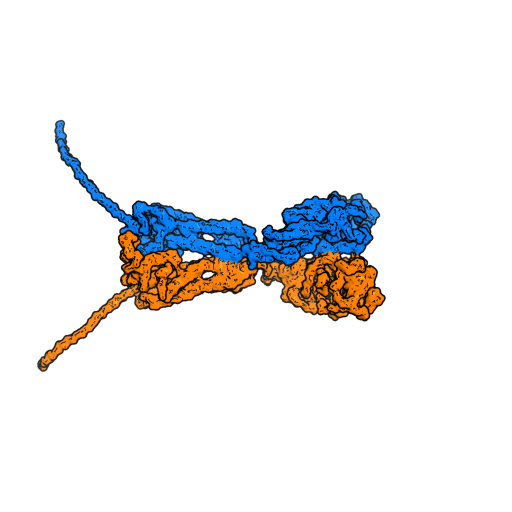52 C C . HIS A 1 278 ? 25.859 26.125 4.523 1 96.25 278 HIS A C 1
ATOM 2154 O O . HIS A 1 278 ? 26.656 25.172 4.555 1 96.25 278 HIS A O 1
ATOM 2160 N N . SER A 1 279 ? 25.797 27.094 5.355 1 96 279 SER A N 1
ATOM 2161 C CA . SER A 1 279 ? 26.672 27.016 6.523 1 96 279 SER A CA 1
ATOM 2162 C C . SER A 1 279 ? 26.047 27.734 7.719 1 96 279 SER A C 1
ATOM 2164 O O . SER A 1 279 ? 25.234 28.641 7.555 1 96 279 SER A O 1
ATOM 2166 N N . MET A 1 280 ? 26.391 27.219 8.875 1 95.06 280 MET A N 1
ATOM 2167 C CA . MET A 1 280 ? 25.984 27.797 10.148 1 95.06 280 MET A CA 1
ATOM 2168 C C . MET A 1 280 ? 27.125 27.766 11.156 1 95.06 280 MET A C 1
ATOM 2170 O O . MET A 1 280 ? 27.703 26.719 11.414 1 95.06 280 MET A O 1
ATOM 2174 N N . LYS A 1 281 ? 27.5 28.953 11.625 1 95.12 281 LYS A N 1
ATOM 2175 C CA . LYS A 1 281 ? 28.547 29.094 12.633 1 95.12 281 LYS A CA 1
ATOM 2176 C C . LYS A 1 281 ? 28.047 29.875 13.844 1 95.12 281 LYS A C 1
ATOM 2178 O O . LYS A 1 281 ? 27.719 31.062 13.734 1 95.12 281 LYS A O 1
ATOM 2183 N N . TRP A 1 282 ? 28.062 29.234 14.992 1 95.56 282 TRP A N 1
ATOM 2184 C CA . TRP A 1 282 ? 27.609 29.891 16.219 1 95.56 282 TRP A CA 1
ATOM 2185 C C . TRP A 1 282 ? 28.594 30.969 16.656 1 95.56 282 TRP A C 1
ATOM 2187 O O . TRP A 1 282 ? 29.812 30.781 16.578 1 95.56 282 TRP A O 1
ATOM 2197 N N . ILE A 1 283 ? 28.031 32.031 17.078 1 95.31 283 ILE A N 1
ATOM 2198 C CA . ILE A 1 283 ? 28.828 33.219 17.438 1 95.31 283 ILE A CA 1
ATOM 2199 C C . ILE A 1 283 ? 29.359 33.062 18.859 1 95.31 283 ILE A C 1
ATOM 2201 O O . ILE A 1 283 ? 28.594 32.719 19.781 1 95.31 283 ILE A O 1
ATOM 2205 N N . GLU A 1 284 ? 30.656 33.406 19.016 1 92.56 284 GLU A N 1
ATOM 2206 C CA . GLU A 1 284 ? 31.297 33.219 20.312 1 92.56 284 GLU A CA 1
ATOM 2207 C C . GLU A 1 284 ? 31.531 34.562 21.016 1 92.56 284 GLU A C 1
ATOM 2209 O O . GLU A 1 284 ? 31.703 34.594 22.234 1 92.56 284 GLU A O 1
ATOM 2214 N N . ASN A 1 285 ? 31.562 35.594 20.156 1 91.75 285 ASN A N 1
ATOM 2215 C CA . ASN A 1 285 ? 31.922 36.906 20.703 1 91.75 285 ASN A CA 1
ATOM 2216 C C . ASN A 1 285 ? 30.844 37.969 20.422 1 91.75 285 ASN A C 1
ATOM 2218 O O . ASN A 1 285 ? 30.438 38.125 19.281 1 91.75 285 ASN A O 1
ATOM 2222 N N . ALA A 1 286 ? 30.531 38.656 21.438 1 89.38 286 ALA A N 1
ATOM 2223 C CA . ALA A 1 286 ? 29.516 39.688 21.344 1 89.38 286 ALA A CA 1
ATOM 2224 C C . ALA A 1 286 ? 29.922 40.781 20.375 1 89.38 286 ALA A C 1
ATOM 2226 O O . ALA A 1 286 ? 29.062 41.5 19.812 1 89.38 286 ALA A O 1
ATOM 2227 N N . ASP A 1 287 ? 31.172 40.938 20.172 1 90.44 287 ASP A N 1
ATOM 2228 C CA . ASP A 1 287 ? 31.672 42.031 19.312 1 90.44 287 ASP A CA 1
ATOM 2229 C C . ASP A 1 287 ? 31.312 41.781 17.859 1 90.44 287 ASP A C 1
ATOM 2231 O O . ASP A 1 287 ? 31.344 42.688 17.031 1 90.44 287 ASP A O 1
ATOM 2235 N N . GLU A 1 288 ? 30.922 40.625 17.562 1 90.31 288 GLU A N 1
ATOM 2236 C CA . GLU A 1 288 ? 30.547 40.281 16.203 1 90.31 288 GLU A CA 1
ATOM 2237 C C . GLU A 1 288 ? 29.141 40.781 15.867 1 90.31 288 GLU A C 1
ATOM 2239 O O . GLU A 1 288 ? 28.766 40.844 14.695 1 90.31 288 GLU A O 1
ATOM 2244 N N . ILE A 1 289 ? 28.359 41.094 16.922 1 89.38 289 ILE A N 1
ATOM 2245 C CA . ILE A 1 289 ? 26.984 41.531 16.703 1 89.38 289 ILE A CA 1
ATOM 2246 C C . ILE A 1 289 ? 26.719 42.812 17.516 1 89.38 289 ILE A C 1
ATOM 2248 O O . ILE A 1 289 ? 25.844 42.812 18.391 1 89.38 289 ILE A O 1
ATOM 2252 N N . PRO A 1 290 ? 27.281 43.844 17.156 1 85.56 290 PRO A N 1
ATOM 2253 C CA . PRO A 1 290 ? 27.219 45.062 17.984 1 85.56 290 PRO A CA 1
ATOM 2254 C C . PRO A 1 290 ? 25.797 45.594 18.141 1 85.56 290 PRO A C 1
ATOM 2256 O O . PRO A 1 290 ? 25.438 46.094 19.203 1 85.56 290 PRO A O 1
ATOM 2259 N N . PHE A 1 291 ? 25.016 45.469 17.141 1 82.81 291 PHE A N 1
ATOM 2260 C CA . PHE A 1 291 ? 23.656 45.969 17.219 1 82.81 291 PHE A CA 1
ATOM 2261 C C . PHE A 1 291 ? 22.891 45.281 18.344 1 82.81 291 PHE A C 1
ATOM 2263 O O . PHE A 1 291 ? 22.156 45.938 19.094 1 82.81 291 PHE A O 1
ATOM 2270 N N . ILE A 1 292 ? 23.047 44.062 18.484 1 86.69 292 ILE A N 1
ATOM 2271 C CA . ILE A 1 292 ? 22.359 43.312 19.516 1 86.69 292 ILE A CA 1
ATOM 2272 C C . ILE A 1 292 ? 22.953 43.625 20.891 1 86.69 292 ILE A C 1
ATOM 2274 O O . ILE A 1 292 ? 22.234 43.719 21.875 1 86.69 292 ILE A O 1
ATOM 2278 N N . ARG A 1 293 ? 24.219 43.75 20.844 1 84 293 ARG A N 1
ATOM 2279 C CA . ARG A 1 293 ? 24.891 44.094 22.094 1 84 293 ARG A CA 1
ATOM 2280 C C . ARG A 1 293 ? 24.406 45.406 22.641 1 84 293 ARG A C 1
ATOM 2282 O O . ARG A 1 293 ? 24.156 45.531 23.844 1 84 293 ARG A O 1
ATOM 2289 N N . ASP A 1 294 ? 24.094 46.312 21.766 1 86.12 294 ASP A N 1
ATOM 2290 C CA . ASP A 1 294 ? 23.781 47.688 22.188 1 86.12 294 ASP A CA 1
ATOM 2291 C C . ASP A 1 294 ? 22.281 47.875 22.422 1 86.12 294 ASP A C 1
ATOM 2293 O O . ASP A 1 294 ? 21.875 48.625 23.281 1 86.12 294 ASP A O 1
ATOM 2297 N N . HIS A 1 295 ? 21.469 47.188 21.609 1 85.19 295 HIS A N 1
ATOM 2298 C CA . HIS A 1 295 ? 20.031 47.469 21.656 1 85.19 295 HIS A CA 1
ATOM 2299 C C . HIS A 1 295 ? 19.266 46.312 22.234 1 85.19 295 HIS A C 1
ATOM 2301 O O . HIS A 1 295 ? 18.094 46.438 22.594 1 85.19 295 HIS A O 1
ATOM 2307 N N . GLY A 1 296 ? 19.875 45.219 22.312 1 85.12 296 GLY A N 1
ATOM 2308 C CA . GLY A 1 296 ? 19.219 44.062 22.859 1 85.12 296 GLY A CA 1
ATOM 2309 C C . GLY A 1 296 ? 18.5 43.219 21.797 1 85.12 296 GLY A C 1
ATOM 2310 O O . GLY A 1 296 ? 18.234 43.719 20.703 1 85.12 296 GLY A O 1
ATOM 2311 N N . PRO A 1 297 ? 18.188 41.969 22.109 1 85.75 297 PRO A N 1
ATOM 2312 C CA . PRO A 1 297 ? 17.562 41.062 21.141 1 85.75 297 PRO A CA 1
ATOM 2313 C C . PRO A 1 297 ? 16.156 41.5 20.766 1 85.75 297 PRO A C 1
ATOM 2315 O O . PRO A 1 297 ? 15.711 41.25 19.641 1 85.75 297 PRO A O 1
ATOM 2318 N N . PHE A 1 298 ? 15.375 42.156 21.578 1 84.94 298 PHE A N 1
ATOM 2319 C CA . PHE A 1 298 ? 13.977 42.5 21.328 1 84.94 298 PHE A CA 1
ATOM 2320 C C . PHE A 1 298 ? 13.867 43.594 20.281 1 84.94 298 PHE A C 1
ATOM 2322 O O . PHE A 1 298 ? 12.828 43.75 19.625 1 84.94 298 PHE A O 1
ATOM 2329 N N . ALA A 1 299 ? 14.914 44.375 20.172 1 82.25 299 ALA A N 1
ATOM 2330 C CA . ALA A 1 299 ? 14.906 45.406 19.125 1 82.25 299 ALA A CA 1
ATOM 2331 C C . ALA A 1 299 ? 14.75 44.781 17.75 1 82.25 299 ALA A C 1
ATOM 2333 O O . ALA A 1 299 ? 14.172 45.406 16.844 1 82.25 299 ALA A O 1
ATOM 2334 N N . VAL A 1 300 ? 15.234 43.594 17.594 1 80.38 300 VAL A N 1
ATOM 2335 C CA . VAL A 1 300 ? 15.133 42.875 16.344 1 80.38 300 VAL A CA 1
ATOM 2336 C C . VAL A 1 300 ? 13.695 42.406 16.125 1 80.38 300 VAL A C 1
ATOM 2338 O O . VAL A 1 300 ? 13.172 42.5 15.008 1 80.38 300 VAL A O 1
ATOM 2341 N N . LEU A 1 301 ? 13.023 42 17.156 1 82.38 301 LEU A N 1
ATOM 2342 C CA . LEU A 1 301 ? 11.695 41.406 17.078 1 82.38 301 LEU A CA 1
ATOM 2343 C C . LEU A 1 301 ? 10.633 42.5 16.906 1 82.38 301 LEU A C 1
ATOM 2345 O O . LEU A 1 301 ? 9.555 42.219 16.375 1 82.38 301 LEU A O 1
ATOM 2349 N N . GLU A 1 302 ? 10.938 43.656 17.375 1 79.75 302 GLU A N 1
ATOM 2350 C CA . GLU A 1 302 ? 9.992 44.781 17.328 1 79.75 302 GLU A CA 1
ATOM 2351 C C . GLU A 1 302 ? 9.594 45.094 15.898 1 79.75 302 GLU A C 1
ATOM 2353 O O . GLU A 1 302 ? 8.461 45.5 15.641 1 79.75 302 GLU A O 1
ATOM 2358 N N . LYS A 1 303 ? 10.469 44.812 15.031 1 76.31 303 LYS A N 1
ATOM 2359 C CA . LYS A 1 303 ? 10.219 45.094 13.625 1 76.31 303 LYS A CA 1
ATOM 2360 C C . LYS A 1 303 ? 9.094 44.219 13.07 1 76.31 303 LYS A C 1
ATOM 2362 O O . LYS A 1 303 ? 8.445 44.594 12.094 1 76.31 303 LYS A O 1
ATOM 2367 N N . TYR A 1 304 ? 8.898 43.156 13.727 1 79 304 TYR A N 1
ATOM 2368 C CA . TYR A 1 304 ? 7.938 42.188 13.203 1 79 304 TYR A CA 1
ATOM 2369 C C . TYR A 1 304 ? 6.664 42.188 14.039 1 79 304 TYR A C 1
ATOM 2371 O O . TYR A 1 304 ? 5.723 41.438 13.734 1 79 304 TYR A O 1
ATOM 2379 N N . LYS A 1 305 ? 6.516 42.906 15.023 1 75.81 305 LYS A N 1
ATOM 2380 C CA . LYS A 1 305 ? 5.426 42.875 15.992 1 75.81 305 LYS A CA 1
ATOM 2381 C C . LYS A 1 305 ? 4.078 43.094 15.312 1 75.81 305 LYS A C 1
ATOM 2383 O O . LYS A 1 305 ? 3.1 42.406 15.633 1 75.81 305 LYS A O 1
ATOM 2388 N N . GLY A 1 306 ? 4.008 43.938 14.32 1 72 306 GLY A N 1
ATOM 2389 C CA . GLY A 1 306 ? 2.74 44.219 13.672 1 72 306 GLY A CA 1
ATOM 2390 C C . GLY A 1 306 ? 2.248 43.125 12.781 1 72 306 GLY A C 1
ATOM 2391 O O . GLY A 1 306 ? 1.053 43.031 12.492 1 72 306 GLY A O 1
ATOM 2392 N N . MET A 1 307 ? 3.172 42.25 12.43 1 77.06 307 MET A N 1
ATOM 2393 C CA . MET A 1 307 ? 2.799 41.188 11.484 1 77.06 307 MET A CA 1
ATOM 2394 C C . MET A 1 307 ? 2.793 39.812 12.164 1 77.06 307 MET A C 1
ATOM 2396 O O . MET A 1 307 ? 2.424 38.812 11.547 1 77.06 307 MET A O 1
ATOM 2400 N N . ALA A 1 308 ? 3.172 39.75 13.406 1 76.12 308 ALA A N 1
ATOM 2401 C CA . ALA A 1 308 ? 3.289 38.469 14.094 1 76.12 308 ALA A CA 1
ATOM 2402 C C . ALA A 1 308 ? 2.049 38.188 14.938 1 76.12 308 ALA A C 1
ATOM 2404 O O . ALA A 1 308 ? 1.618 39.031 15.727 1 76.12 308 ALA A O 1
ATOM 2405 N N . PRO A 1 309 ? 1.491 37.031 14.633 1 70.88 309 PRO A N 1
ATOM 2406 C CA . PRO A 1 309 ? 0.387 36.688 15.523 1 70.88 309 PRO A CA 1
ATOM 2407 C C . PRO A 1 309 ? 0.852 36.375 16.953 1 70.88 309 PRO A C 1
ATOM 2409 O O . PRO A 1 309 ? 0.049 36.406 17.875 1 70.88 309 PRO A O 1
ATOM 2412 N N . VAL A 1 310 ? 2.111 36.031 17 1 70.75 310 VAL A N 1
ATOM 2413 C CA . VAL A 1 310 ? 2.686 35.688 18.297 1 70.75 310 VAL A CA 1
ATOM 2414 C C . VAL A 1 310 ? 3.35 36.906 18.922 1 70.75 310 VAL A C 1
ATOM 2416 O O . VAL A 1 310 ? 4.199 37.531 18.297 1 70.75 310 VAL A O 1
ATOM 2419 N N . SER A 1 311 ? 2.857 37.188 20.062 1 67.44 311 SER A N 1
ATOM 2420 C CA . SER A 1 311 ? 3.48 38.312 20.781 1 67.44 311 SER A CA 1
ATOM 2421 C C . SER A 1 311 ? 4.91 37.969 21.188 1 67.44 311 SER A C 1
ATOM 2423 O O . SER A 1 311 ? 5.246 36.781 21.375 1 67.44 311 SER A O 1
ATOM 2425 N N . VAL A 1 312 ? 5.715 38.938 21.234 1 64.94 312 VAL A N 1
ATOM 2426 C CA . VAL A 1 312 ? 7.102 38.812 21.656 1 64.94 312 VAL A CA 1
ATOM 2427 C C . VAL A 1 312 ? 7.152 38.156 23.031 1 64.94 312 VAL A C 1
ATOM 2429 O O . VAL A 1 312 ? 8.109 37.438 23.359 1 64.94 312 VAL A O 1
ATOM 2432 N N . ASP A 1 313 ? 6.086 38.281 23.766 1 64.5 313 ASP A N 1
ATOM 2433 C CA . ASP A 1 313 ? 6.031 37.75 25.125 1 64.5 313 ASP A CA 1
ATOM 2434 C C . ASP A 1 313 ? 5.602 36.281 25.125 1 64.5 313 ASP A C 1
ATOM 2436 O O . ASP A 1 313 ? 5.633 35.625 26.172 1 64.5 313 ASP A O 1
ATOM 2440 N N . ALA A 1 314 ? 5.309 35.844 23.922 1 71.38 314 ALA A N 1
ATOM 2441 C CA . ALA A 1 314 ? 4.801 34.5 23.859 1 71.38 314 ALA A CA 1
ATOM 2442 C C . ALA A 1 314 ? 5.68 33.625 22.953 1 71.38 314 ALA A C 1
ATOM 2444 O O . ALA A 1 314 ? 5.207 32.656 22.359 1 71.38 314 ALA A O 1
ATOM 2445 N N . LEU A 1 315 ? 6.965 33.969 23 1 79.94 315 LEU A N 1
ATOM 2446 C CA . LEU A 1 315 ? 7.895 33.188 22.188 1 79.94 315 LEU A CA 1
ATOM 2447 C C . LEU A 1 315 ? 8.078 31.797 22.781 1 79.94 315 LEU A C 1
ATOM 2449 O O . LEU A 1 315 ? 8.141 31.641 24 1 79.94 315 LEU A O 1
ATOM 2453 N N . SER A 1 316 ? 8.133 30.875 21.938 1 82.06 316 SER A N 1
ATOM 2454 C CA . SER A 1 316 ? 8.414 29.5 22.344 1 82.06 316 SER A CA 1
ATOM 2455 C C . SER A 1 316 ? 9.898 29.188 22.219 1 82.06 316 SER A C 1
ATOM 2457 O O . SER A 1 316 ? 10.562 29.656 21.297 1 82.06 316 SER A O 1
ATOM 2459 N N . ILE A 1 317 ? 10.336 28.344 23.125 1 84.75 317 ILE A N 1
ATOM 2460 C CA . ILE A 1 317 ? 11.719 27.875 23.031 1 84.75 317 ILE A CA 1
ATOM 2461 C C . ILE A 1 317 ? 11.953 27.234 21.672 1 84.75 317 ILE A C 1
ATOM 2463 O O . ILE A 1 317 ? 11.125 26.438 21.203 1 84.75 317 ILE A O 1
ATOM 2467 N N . GLY A 1 318 ? 13.008 27.688 21.016 1 89.81 318 GLY A N 1
ATOM 2468 C CA . GLY A 1 318 ? 13.328 27.172 19.703 1 89.81 318 GLY A CA 1
ATOM 2469 C C . GLY A 1 318 ? 13.008 28.156 18.578 1 89.81 318 GLY A C 1
ATOM 2470 O O . GLY A 1 318 ? 13.359 27.906 17.422 1 89.81 318 GLY A O 1
ATOM 2471 N N . SER A 1 319 ? 12.375 29.25 18.953 1 90.19 319 SER A N 1
ATOM 2472 C CA . SER A 1 319 ? 12.07 30.266 17.953 1 90.19 319 SER A CA 1
ATOM 2473 C C . SER A 1 319 ? 13.344 30.781 17.281 1 90.19 319 SER A C 1
ATOM 2475 O O . SER A 1 319 ? 14.336 31.047 17.969 1 90.19 319 SER A O 1
ATOM 2477 N N . VAL A 1 320 ? 13.281 30.859 15.961 1 93.5 320 VAL A N 1
ATOM 2478 C CA . VAL A 1 320 ? 14.422 31.328 15.18 1 93.5 320 VAL A CA 1
ATOM 2479 C C . VAL A 1 320 ? 14 32.469 14.266 1 93.5 320 VAL A C 1
ATOM 2481 O O . VAL A 1 320 ? 12.938 32.438 13.648 1 93.5 320 VAL A O 1
ATOM 2484 N N . VAL A 1 321 ? 14.828 33.5 14.242 1 92.56 321 VAL A N 1
ATOM 2485 C CA . VAL A 1 321 ? 14.594 34.625 13.336 1 92.56 321 VAL A CA 1
ATOM 2486 C C . VAL A 1 321 ? 15.914 35.062 12.688 1 92.56 321 VAL A C 1
ATOM 2488 O O . VAL A 1 321 ? 16.969 35.031 13.328 1 92.56 321 VAL A O 1
ATOM 2491 N N . LEU A 1 322 ? 15.82 35.375 11.422 1 93.62 322 LEU A N 1
ATOM 2492 C CA . LEU A 1 322 ? 16.984 35.938 10.727 1 93.62 322 LEU A CA 1
ATOM 2493 C C . LEU A 1 322 ? 17 37.469 10.836 1 93.62 322 LEU A C 1
ATOM 2495 O O . LEU A 1 322 ? 15.961 38.125 10.695 1 93.62 322 LEU A O 1
ATOM 2499 N N . ILE A 1 323 ? 18.125 37.906 11.141 1 88.44 323 ILE A N 1
ATOM 2500 C CA . ILE A 1 323 ? 18.328 39.344 11.164 1 88.44 323 ILE A CA 1
ATOM 2501 C C . ILE A 1 323 ? 18.875 39.812 9.812 1 88.44 323 ILE A C 1
ATOM 2503 O O . ILE A 1 323 ? 20.047 39.594 9.5 1 88.44 323 ILE A O 1
ATOM 2507 N N . ALA A 1 324 ? 17.984 40.469 9.156 1 80.25 324 ALA A N 1
ATOM 2508 C CA . ALA A 1 324 ? 18.391 40.906 7.824 1 80.25 324 ALA A CA 1
ATOM 2509 C C . ALA A 1 324 ? 19.453 42 7.902 1 80.25 324 ALA A C 1
ATOM 2511 O O . ALA A 1 324 ? 19.484 42.781 8.867 1 80.25 324 ALA A O 1
ATOM 2512 N N . ASN A 1 325 ? 20.359 42.062 6.918 1 72.62 325 ASN A N 1
ATOM 2513 C CA . ASN A 1 325 ? 21.359 43.125 6.805 1 72.62 325 ASN A CA 1
ATOM 2514 C C . ASN A 1 325 ? 20.688 44.469 6.543 1 72.62 325 ASN A C 1
ATOM 2516 O O . ASN A 1 325 ? 21.172 45.5 7.027 1 72.62 325 ASN A O 1
ATOM 2520 N N . GLY A 1 326 ? 19.594 44.438 5.879 1 67.06 326 GLY A N 1
ATOM 2521 C CA . GLY A 1 326 ? 18.812 45.656 5.59 1 67.06 326 GLY A CA 1
ATOM 2522 C C . GLY A 1 326 ? 17.375 45.531 6.023 1 67.06 326 GLY A C 1
ATOM 2523 O O . GLY A 1 326 ? 16.969 44.531 6.633 1 67.06 326 GLY A O 1
ATOM 2524 N N . THR A 1 327 ? 16.781 46.75 5.973 1 65.19 327 THR A N 1
ATOM 2525 C CA . THR A 1 327 ? 15.352 46.75 6.297 1 65.19 327 THR A CA 1
ATOM 2526 C C . THR A 1 327 ? 14.539 46.094 5.188 1 65.19 327 THR A C 1
ATOM 2528 O O . THR A 1 327 ? 14.641 46.469 4.023 1 65.19 327 THR A O 1
ATOM 2531 N N . ILE A 1 328 ? 14.078 44.969 5.52 1 67.06 328 ILE A N 1
ATOM 2532 C CA . ILE A 1 328 ? 13.141 44.375 4.566 1 67.06 328 ILE A CA 1
ATOM 2533 C C . ILE A 1 328 ? 11.734 44.906 4.82 1 67.06 328 ILE A C 1
ATOM 2535 O O . ILE A 1 328 ? 11.188 44.75 5.91 1 67.06 328 ILE A O 1
ATOM 2539 N N . THR A 1 329 ? 11.234 45.719 3.92 1 74.38 329 THR A N 1
ATOM 2540 C CA . THR A 1 329 ? 9.898 46.312 3.982 1 74.38 329 THR A CA 1
ATOM 2541 C C . THR A 1 329 ? 9.031 45.781 2.842 1 74.38 329 THR A C 1
ATOM 2543 O O . THR A 1 329 ? 9.547 45.25 1.855 1 74.38 329 THR A O 1
ATOM 2546 N N . PRO A 1 330 ? 7.738 45.875 3.158 1 76 330 PRO A N 1
ATOM 2547 C CA . PRO A 1 330 ? 6.891 45.562 2.004 1 76 330 PRO A CA 1
ATOM 2548 C C . PRO A 1 330 ? 7.215 46.406 0.785 1 76 330 PRO A C 1
ATOM 2550 O O . PRO A 1 330 ? 7.637 47.562 0.932 1 76 330 PRO A O 1
ATOM 2553 N N . TRP A 1 331 ? 7.109 45.781 -0.337 1 74.94 331 TRP A N 1
ATOM 2554 C CA . TRP A 1 331 ? 7.488 46.5 -1.557 1 74.94 331 TRP A CA 1
ATOM 2555 C C . TRP A 1 331 ? 6.645 47.75 -1.745 1 74.94 331 TRP A C 1
ATOM 2557 O O . TRP A 1 331 ? 5.504 47.812 -1.275 1 74.94 331 TRP A O 1
ATOM 2567 N N . SER A 1 332 ? 7.266 48.75 -2.309 1 71.06 332 SER A N 1
ATOM 2568 C CA . SER A 1 332 ? 6.629 50.062 -2.434 1 71.06 332 SER A CA 1
ATOM 2569 C C . SER A 1 332 ? 5.953 50.219 -3.791 1 71.06 332 SER A C 1
ATOM 2571 O O . SER A 1 332 ? 5.008 51 -3.932 1 71.06 332 SER A O 1
ATOM 2573 N N . SER A 1 333 ? 6.484 49.562 -4.77 1 73.75 333 SER A N 1
ATOM 2574 C CA . SER A 1 333 ? 5.914 49.781 -6.098 1 73.75 333 SER A CA 1
ATOM 2575 C C . SER A 1 333 ? 6.082 48.562 -6.977 1 73.75 333 SER A C 1
ATOM 2577 O O . SER A 1 333 ? 6.953 47.719 -6.723 1 73.75 333 SER A O 1
ATOM 2579 N N . ASP A 1 334 ? 5.09 48.469 -7.984 1 77.25 334 ASP A N 1
ATOM 2580 C CA . ASP A 1 334 ? 5.164 47.469 -9.023 1 77.25 334 ASP A CA 1
ATOM 2581 C C . ASP A 1 334 ? 5.984 47.938 -10.219 1 77.25 334 ASP A C 1
ATOM 2583 O O . ASP A 1 334 ? 6.059 49.156 -10.477 1 77.25 334 ASP A O 1
ATOM 2587 N N . PRO A 1 335 ? 6.77 47.156 -10.969 1 80.62 335 PRO A N 1
ATOM 2588 C CA . PRO A 1 335 ? 6.812 45.688 -10.812 1 80.62 335 PRO A CA 1
ATOM 2589 C C . PRO A 1 335 ? 7.887 45.219 -9.828 1 80.62 335 PRO A C 1
ATOM 2591 O O . PRO A 1 335 ? 8.898 45.906 -9.648 1 80.62 335 PRO A O 1
ATOM 2594 N N . LEU A 1 336 ? 7.641 44.094 -9.242 1 85.94 336 LEU A N 1
ATOM 2595 C CA . LEU A 1 336 ? 8.648 43.469 -8.383 1 85.94 336 LEU A CA 1
ATOM 2596 C C . LEU A 1 336 ? 9.742 42.812 -9.211 1 85.94 336 LEU A C 1
ATOM 2598 O O . LEU A 1 336 ? 9.445 42.156 -10.219 1 85.94 336 LEU A O 1
ATOM 2602 N N . GLU A 1 337 ? 10.914 43.062 -8.812 1 87.06 337 GLU A N 1
ATOM 2603 C CA . GLU A 1 337 ? 12.047 42.469 -9.523 1 87.06 337 GLU A CA 1
ATOM 2604 C C . GLU A 1 337 ? 12.289 41.031 -9.055 1 87.06 337 GLU A C 1
ATOM 2606 O O . GLU A 1 337 ? 12.164 40.719 -7.863 1 87.06 337 GLU A O 1
ATOM 2611 N N . SER A 1 338 ? 12.625 40.156 -10.07 1 91.81 338 SER A N 1
ATOM 2612 C CA . SER A 1 338 ? 13.008 38.781 -9.734 1 91.81 338 SER A CA 1
ATOM 2613 C C . SER A 1 338 ? 14.43 38.719 -9.18 1 91.81 338 SER A C 1
ATOM 2615 O O . SER A 1 338 ? 15.367 39.219 -9.82 1 91.81 338 SER A O 1
ATOM 2617 N N . THR A 1 339 ? 14.523 38.094 -8.016 1 93.12 339 THR A N 1
ATOM 2618 C CA . THR A 1 339 ? 15.836 38.062 -7.367 1 93.12 339 THR A CA 1
ATOM 2619 C C . THR A 1 339 ? 16.094 36.719 -6.727 1 93.12 339 THR A C 1
ATOM 2621 O O . THR A 1 339 ? 15.148 36.031 -6.312 1 93.12 339 THR A O 1
ATOM 2624 N N . ALA A 1 340 ? 17.328 36.281 -6.797 1 95.81 340 ALA A N 1
ATOM 2625 C CA . ALA A 1 340 ? 17.859 35.219 -5.98 1 95.81 340 ALA A CA 1
ATOM 2626 C C . ALA A 1 340 ? 18.859 35.75 -4.949 1 95.81 340 ALA A C 1
ATOM 2628 O O . ALA A 1 340 ? 19.688 36.594 -5.262 1 95.81 340 ALA A O 1
ATOM 2629 N N . VAL A 1 341 ? 18.672 35.344 -3.77 1 95.06 341 VAL A N 1
ATOM 2630 C CA . VAL A 1 341 ? 19.484 35.906 -2.693 1 95.06 341 VAL A CA 1
ATOM 2631 C C . VAL A 1 341 ? 20.484 34.875 -2.199 1 95.06 341 VAL A C 1
ATOM 2633 O O . VAL A 1 341 ? 20.125 33.688 -2.037 1 95.06 341 VAL A O 1
ATOM 2636 N N . ARG A 1 342 ? 21.672 35.219 -2.119 1 94.88 342 ARG A N 1
ATOM 2637 C CA . ARG A 1 342 ? 22.719 34.5 -1.398 1 94.88 342 ARG A CA 1
ATOM 2638 C C . ARG A 1 342 ? 23.469 35.406 -0.46 1 94.88 342 ARG A C 1
ATOM 2640 O O . ARG A 1 342 ? 24.219 36.281 -0.912 1 94.88 342 ARG A O 1
ATOM 2647 N N . GLU A 1 343 ? 23.25 35.281 0.795 1 94.56 343 GLU A N 1
ATOM 2648 C CA . GLU A 1 343 ? 23.906 36.188 1.736 1 94.56 343 GLU A CA 1
ATOM 2649 C C . GLU A 1 343 ? 24.172 35.5 3.074 1 94.56 343 GLU A C 1
ATOM 2651 O O . GLU A 1 343 ? 23.688 34.375 3.311 1 94.56 343 GLU A O 1
ATOM 2656 N N . THR A 1 344 ? 25.016 36.062 3.818 1 95.44 344 THR A N 1
ATOM 2657 C CA . THR A 1 344 ? 25.312 35.656 5.188 1 95.44 344 THR A CA 1
ATOM 2658 C C . THR A 1 344 ? 24.719 36.656 6.188 1 95.44 344 THR A C 1
ATOM 2660 O O . THR A 1 344 ? 25.016 37.844 6.129 1 95.44 344 THR A O 1
ATOM 2663 N N . VAL A 1 345 ? 23.844 36.156 7.031 1 95.06 345 VAL A N 1
ATOM 2664 C CA . VAL A 1 345 ? 23.188 37 8.016 1 95.06 345 VAL A CA 1
ATOM 2665 C C . VAL A 1 345 ? 23.25 36.344 9.391 1 95.06 345 VAL A C 1
ATOM 2667 O O . VAL A 1 345 ? 23.812 35.25 9.547 1 95.06 345 VAL A O 1
ATOM 2670 N N . ILE A 1 346 ? 22.75 37.062 10.367 1 94.31 346 ILE A N 1
ATOM 2671 C CA . ILE A 1 346 ? 22.719 36.531 11.727 1 94.31 346 ILE A CA 1
ATOM 2672 C C . ILE A 1 346 ? 21.375 35.906 12.016 1 94.31 346 ILE A C 1
ATOM 2674 O O . ILE A 1 346 ? 20.328 36.469 11.68 1 94.31 346 ILE A O 1
ATOM 2678 N N . ALA A 1 347 ? 21.438 34.719 12.57 1 95.31 347 ALA A N 1
ATOM 2679 C CA . ALA A 1 347 ? 20.25 34.062 13.109 1 95.31 347 ALA A CA 1
ATOM 2680 C C . ALA A 1 347 ? 20.203 34.188 14.625 1 95.31 347 ALA A C 1
ATOM 2682 O O . ALA A 1 347 ? 21.234 34 15.297 1 95.31 347 ALA A O 1
ATOM 2683 N N . MET A 1 348 ? 19.047 34.531 15.117 1 94.38 348 MET A N 1
ATOM 2684 C CA . MET A 1 348 ? 18.766 34.594 16.547 1 94.38 348 MET A CA 1
ATOM 2685 C C . MET A 1 348 ? 17.828 33.469 16.984 1 94.38 348 MET A C 1
ATOM 2687 O O . MET A 1 348 ? 16.766 33.281 16.391 1 94.38 348 MET A O 1
ATOM 2691 N N . MET A 1 349 ? 18.234 32.688 18 1 93.06 349 MET A N 1
ATOM 2692 C CA . MET A 1 349 ? 17.406 31.578 18.5 1 93.06 349 MET A CA 1
ATOM 2693 C C . MET A 1 349 ? 17.078 31.781 19.984 1 93.06 349 MET A C 1
ATOM 2695 O O . MET A 1 349 ? 17.969 32.031 20.797 1 93.06 349 MET A O 1
ATOM 2699 N N . TYR A 1 350 ? 15.82 31.672 20.266 1 91.38 350 TYR A N 1
ATOM 2700 C CA . TYR A 1 350 ? 15.398 31.609 21.656 1 91.38 350 TYR A CA 1
ATOM 2701 C C . TYR A 1 350 ? 15.609 30.203 22.219 1 91.38 350 TYR A C 1
ATOM 2703 O O . TYR A 1 350 ? 14.891 29.266 21.859 1 91.38 350 TYR A O 1
ATOM 2711 N N . TYR A 1 351 ? 16.578 30.078 23.203 1 88.06 351 TYR A N 1
ATOM 2712 C CA . TYR A 1 351 ? 16.953 28.719 23.547 1 88.06 351 TYR A CA 1
ATOM 2713 C C . TYR A 1 351 ? 16.562 28.375 24.969 1 88.06 351 TYR A C 1
ATOM 2715 O O . TYR A 1 351 ? 16.562 27.203 25.375 1 88.06 351 TYR A O 1
ATOM 2723 N N . ALA A 1 352 ? 16.234 29.422 25.781 1 83.56 352 ALA A N 1
ATOM 2724 C CA . ALA A 1 352 ? 15.883 29.094 27.156 1 83.56 352 ALA A CA 1
ATOM 2725 C C . ALA A 1 352 ? 15.086 30.219 27.812 1 83.56 352 ALA A C 1
ATOM 2727 O O . ALA A 1 352 ? 15.219 31.375 27.438 1 83.56 352 ALA A O 1
ATOM 2728 N N . ALA A 1 353 ? 14.164 29.766 28.75 1 74.75 353 ALA A N 1
ATOM 2729 C CA . ALA A 1 353 ? 13.492 30.734 29.625 1 74.75 353 ALA A CA 1
ATOM 2730 C C . ALA A 1 353 ? 14.203 30.828 30.969 1 74.75 353 ALA A C 1
ATOM 2732 O O . ALA A 1 353 ? 14.906 29.906 31.375 1 74.75 353 ALA A O 1
ATOM 2733 N N . ASN A 1 354 ? 14.414 32.062 31.547 1 64.56 354 ASN A N 1
ATOM 2734 C CA . ASN A 1 354 ? 15.164 32.281 32.781 1 64.56 354 ASN A CA 1
ATOM 2735 C C . ASN A 1 354 ? 14.836 31.234 33.844 1 64.56 354 ASN A C 1
ATOM 2737 O O . ASN A 1 354 ? 15.727 30.719 34.5 1 64.56 354 ASN A O 1
ATOM 2741 N N . ASP A 1 355 ? 13.523 31.188 34.188 1 54.66 355 ASP A N 1
ATOM 2742 C CA . ASP A 1 355 ? 13.273 30.328 35.312 1 54.66 355 ASP A CA 1
ATOM 2743 C C . ASP A 1 355 ? 13.586 28.859 34.969 1 54.66 355 ASP A C 1
ATOM 2745 O O . ASP A 1 355 ? 13.562 28 35.844 1 54.66 355 ASP A O 1
ATOM 2749 N N . SER A 1 356 ? 13.875 28.531 33.812 1 49.5 356 SER A N 1
ATOM 2750 C CA . SER A 1 356 ? 14 27.125 33.469 1 49.5 356 SER A CA 1
ATOM 2751 C C . SER A 1 356 ? 15.359 26.812 32.875 1 49.5 356 SER A C 1
ATOM 2753 O O . SER A 1 356 ? 15.461 26.016 31.938 1 49.5 356 SER A O 1
ATOM 2755 N N . LEU A 1 357 ? 16.297 27.625 33.062 1 46.5 357 LEU A N 1
ATOM 2756 C CA . LEU A 1 357 ? 17.609 27.281 32.531 1 46.5 357 LEU A CA 1
ATOM 2757 C C . LEU A 1 357 ? 17.906 25.797 32.75 1 46.5 357 LEU A C 1
ATOM 2759 O O . LEU A 1 357 ? 18.891 25.266 32.25 1 46.5 357 LEU A O 1
ATOM 2763 N N . GLY A 1 358 ? 17.094 25.156 33.406 1 40.75 358 GLY A N 1
ATOM 2764 C CA . GLY A 1 358 ? 17.203 23.734 33.688 1 40.75 358 GLY A CA 1
ATOM 2765 C C . GLY A 1 358 ? 16.609 22.844 32.625 1 40.75 358 GLY A C 1
ATOM 2766 O O . GLY A 1 358 ? 16.938 23 31.438 1 40.75 358 GLY A O 1
ATOM 2767 N N . THR A 1 359 ? 15.406 22.297 32.875 1 44.03 359 THR A N 1
ATOM 2768 C CA . THR A 1 359 ? 14.805 21.078 32.344 1 44.03 359 THR A CA 1
ATOM 2769 C C . THR A 1 359 ? 14.414 21.266 30.891 1 44.03 359 THR A C 1
ATOM 2771 O O . THR A 1 359 ? 14.492 20.328 30.094 1 44.03 359 THR A O 1
ATOM 2774 N N . PHE A 1 360 ? 13.906 22.484 30.547 1 49.88 360 PHE A N 1
ATOM 2775 C CA . PHE A 1 360 ? 13.461 22.625 29.172 1 49.88 360 PHE A CA 1
ATOM 2776 C C . PHE A 1 360 ? 14.328 23.641 28.422 1 49.88 360 PHE A C 1
ATOM 2778 O O . PHE A 1 360 ? 13.844 24.688 28 1 49.88 360 PHE A O 1
ATOM 2785 N N . SER A 1 361 ? 15.656 23.516 28.578 1 61.72 361 SER A N 1
ATOM 2786 C CA . SER A 1 361 ? 16.594 24.406 27.875 1 61.72 361 SER A CA 1
ATOM 2787 C C . SER A 1 361 ? 17.391 23.641 26.828 1 61.72 361 SER A C 1
ATOM 2789 O O . SER A 1 361 ? 17.547 22.422 26.922 1 61.72 361 SER A O 1
ATOM 2791 N N . MET A 1 362 ? 17.5 24.312 25.75 1 72.5 362 MET A N 1
ATOM 2792 C CA . MET A 1 362 ? 18.359 23.766 24.688 1 72.5 362 MET A CA 1
ATOM 2793 C C . MET A 1 362 ? 19.828 24.062 24.969 1 72.5 362 MET A C 1
ATOM 2795 O O . MET A 1 362 ? 20.656 24.047 24.062 1 72.5 362 MET A O 1
ATOM 2799 N N . THR A 1 363 ? 20.078 24.391 26.25 1 68.38 363 THR A N 1
ATOM 2800 C CA . THR A 1 363 ? 21.422 24.828 26.625 1 68.38 363 THR A CA 1
ATOM 2801 C C . THR A 1 363 ? 22.438 23.734 26.359 1 68.38 363 THR A C 1
ATOM 2803 O O . THR A 1 363 ? 23.531 24.016 25.859 1 68.38 363 THR A O 1
ATOM 2806 N N . GLN A 1 364 ? 22.047 22.609 26.641 1 70.94 364 GLN A N 1
ATOM 2807 C CA . GLN A 1 364 ? 22.984 21.516 26.5 1 70.94 364 GLN A CA 1
ATOM 2808 C C . GLN A 1 364 ? 23.234 21.188 25.031 1 70.94 364 GLN A C 1
ATOM 2810 O O . GLN A 1 364 ? 24.234 20.516 24.703 1 70.94 364 GLN A O 1
ATOM 2815 N N . ASP A 1 365 ? 22.453 21.688 24.266 1 79.81 365 ASP A N 1
ATOM 2816 C CA . ASP A 1 365 ? 22.547 21.328 22.844 1 79.81 365 ASP A CA 1
ATOM 2817 C C . ASP A 1 365 ? 23.344 22.375 22.078 1 79.81 365 ASP A C 1
ATOM 2819 O O . ASP A 1 365 ? 23.766 22.141 20.938 1 79.81 365 ASP A O 1
ATOM 2823 N N . LEU A 1 366 ? 23.609 23.453 22.781 1 86.5 366 LEU A N 1
ATOM 2824 C C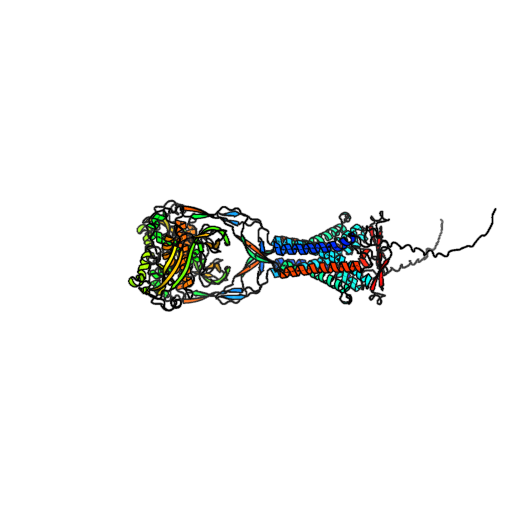A . LEU A 1 366 ? 24.422 24.484 22.156 1 86.5 366 LEU A CA 1
ATOM 2825 C C . LEU A 1 366 ? 25.906 24.188 22.344 1 86.5 366 LEU A C 1
ATOM 2827 O O . LEU A 1 366 ? 26.312 23.641 23.375 1 86.5 366 LEU A O 1
ATOM 2831 N N . PRO A 1 367 ? 26.75 24.5 21.281 1 84.12 367 PRO A N 1
ATOM 2832 C CA . PRO A 1 367 ? 28.188 24.312 21.453 1 84.12 367 PRO A CA 1
ATOM 2833 C C . PRO A 1 367 ? 28.766 25.156 22.594 1 84.12 367 PRO A C 1
ATOM 2835 O O . PRO A 1 367 ? 28.234 26.234 22.891 1 84.12 367 PRO A O 1
ATOM 2838 N N . PRO A 1 368 ? 29.844 24.609 23.094 1 85.69 368 PRO A N 1
ATOM 2839 C CA . PRO A 1 368 ? 30.484 25.391 24.156 1 85.69 368 PRO A CA 1
ATOM 2840 C C . PRO A 1 368 ? 31.062 26.703 23.656 1 85.69 368 PRO A C 1
ATOM 2842 O O . PRO A 1 368 ? 31.609 26.766 22.547 1 85.69 368 PRO A O 1
ATOM 2845 N N . GLY A 1 369 ? 30.984 27.766 24.422 1 86.75 369 GLY A N 1
ATOM 2846 C CA . GLY A 1 369 ? 31.609 29.031 24.109 1 86.75 369 GLY A CA 1
ATOM 2847 C C . GLY A 1 369 ? 30.719 29.953 23.297 1 86.75 369 GLY A C 1
ATOM 2848 O O . GLY A 1 369 ? 31.109 31.062 22.922 1 86.75 369 GLY A O 1
ATOM 2849 N N . VAL A 1 370 ? 29.5 29.531 23.125 1 90.94 370 VAL A N 1
ATOM 2850 C CA . VAL A 1 370 ? 28.562 30.328 22.328 1 90.94 370 VAL A CA 1
ATOM 2851 C C . VAL A 1 370 ? 28.141 31.562 23.141 1 90.94 370 VAL A C 1
ATOM 2853 O O . VAL A 1 370 ? 27.875 31.453 24.344 1 90.94 370 VAL A O 1
ATOM 2856 N N . TYR A 1 371 ? 28.172 32.656 22.484 1 91.12 371 TYR A N 1
ATOM 2857 C CA . TYR A 1 371 ? 27.656 33.875 23.109 1 91.12 371 TYR A CA 1
ATOM 2858 C C . TYR A 1 371 ? 26.141 33.844 23.25 1 91.12 371 TYR A C 1
ATOM 2860 O O . TYR A 1 371 ? 25.438 33.469 22.297 1 91.12 371 TYR A O 1
ATOM 2868 N N . THR A 1 372 ? 25.688 34.188 24.438 1 89.31 372 THR A N 1
ATOM 2869 C CA . THR A 1 372 ? 24.25 34.281 24.688 1 89.31 372 THR A CA 1
ATOM 2870 C C . THR A 1 372 ? 23.906 35.625 25.312 1 89.31 372 THR A C 1
ATOM 2872 O O . THR A 1 372 ? 24.766 36.281 25.922 1 89.31 372 THR A O 1
ATOM 2875 N N . SER A 1 373 ? 22.781 36.094 24.984 1 88.31 373 SER A N 1
ATOM 2876 C CA . SER A 1 373 ? 22.266 37.312 25.625 1 88.31 373 SER A CA 1
ATOM 2877 C C . SER A 1 373 ? 20.938 37.062 26.312 1 88.31 373 SER A C 1
ATOM 2879 O O . SER A 1 373 ? 20.188 36.156 25.906 1 88.31 373 SER A O 1
ATOM 2881 N N . SER A 1 374 ? 20.719 37.844 27.359 1 84.88 374 SER A N 1
ATOM 2882 C CA . SER A 1 374 ? 19.469 37.719 28.125 1 84.88 374 SER A CA 1
ATOM 2883 C C . SER A 1 374 ? 18.719 39.031 28.188 1 84.88 374 SER A C 1
ATOM 2885 O O . SER A 1 374 ? 19.328 40.094 28.297 1 84.88 374 SER A O 1
ATOM 2887 N N . SER A 1 375 ? 17.422 38.969 27.891 1 83.25 375 SER A N 1
ATOM 2888 C CA . SER A 1 375 ? 16.547 40.094 28.047 1 83.25 375 SER A CA 1
ATOM 2889 C C . SER A 1 375 ? 15.18 39.688 28.578 1 83.25 375 SER A C 1
ATOM 2891 O O . SER A 1 375 ? 14.508 38.844 27.984 1 83.25 375 SER A O 1
ATOM 2893 N N . ASP A 1 376 ? 14.742 40.312 29.688 1 78.19 376 ASP A N 1
ATOM 2894 C CA . ASP A 1 376 ? 13.422 40.125 30.266 1 78.19 376 ASP A CA 1
ATOM 2895 C C . ASP A 1 376 ? 13.117 38.625 30.484 1 78.19 376 ASP A C 1
ATOM 2897 O O . ASP A 1 376 ? 12.023 38.156 30.141 1 78.19 376 ASP A O 1
ATOM 2901 N N . GLY A 1 377 ? 14.117 37.875 30.844 1 77.88 377 GLY A N 1
ATOM 2902 C CA . GLY A 1 377 ? 13.906 36.469 31.156 1 77.88 377 GLY A CA 1
ATOM 2903 C C . GLY A 1 377 ? 14.055 35.562 29.953 1 77.88 377 GLY A C 1
ATOM 2904 O O . GLY A 1 377 ? 13.969 34.344 30.078 1 77.88 377 GLY A O 1
ATOM 2905 N N . PHE A 1 378 ? 14.266 36.125 28.781 1 84.44 378 PHE A N 1
ATOM 2906 C CA . PHE A 1 378 ? 14.492 35.344 27.562 1 84.44 378 PHE A CA 1
ATOM 2907 C C . PHE A 1 378 ? 15.977 35.281 27.234 1 84.44 378 PHE A C 1
ATOM 2909 O O . PHE A 1 378 ? 16.688 36.281 27.312 1 84.44 378 PHE A O 1
ATOM 2916 N N . ASN A 1 379 ? 16.438 34.062 26.953 1 89.31 379 ASN A N 1
ATOM 2917 C CA . ASN A 1 379 ? 17.828 33.875 26.594 1 89.31 379 ASN A CA 1
ATOM 2918 C C . ASN A 1 379 ? 17.969 33.531 25.109 1 89.31 379 ASN A C 1
ATOM 2920 O O . ASN A 1 379 ? 17.281 32.625 24.609 1 89.31 379 ASN A O 1
ATOM 2924 N N . PHE A 1 380 ? 18.891 34.25 24.469 1 91.69 380 PHE A N 1
ATOM 2925 C CA . PHE A 1 380 ? 19.047 34.094 23.031 1 91.69 380 PHE A CA 1
ATOM 2926 C C . PHE A 1 380 ? 20.469 33.688 22.672 1 91.69 380 PHE A C 1
ATOM 2928 O O . PHE A 1 380 ? 21.422 34.125 23.328 1 91.69 380 PHE A O 1
ATOM 2935 N N . ALA A 1 381 ? 20.625 32.844 21.734 1 93.19 381 ALA A N 1
ATOM 2936 C CA . ALA A 1 381 ? 21.891 32.5 21.094 1 93.19 381 ALA A CA 1
ATOM 2937 C C . ALA A 1 381 ? 21.922 32.969 19.641 1 93.19 381 ALA A C 1
ATOM 2939 O O . ALA A 1 381 ? 20.859 33.25 19.047 1 93.19 381 ALA A O 1
ATOM 2940 N N . TYR A 1 382 ? 23.156 33.156 19.094 1 94.38 382 TYR A N 1
ATOM 2941 C CA . TYR A 1 382 ? 23.297 33.75 17.766 1 94.38 382 TYR A CA 1
ATOM 2942 C C . TYR A 1 382 ? 24.25 32.938 16.906 1 94.38 382 TYR A C 1
ATOM 2944 O O . TYR A 1 382 ? 25.219 32.375 17.406 1 94.38 382 TYR A O 1
ATOM 2952 N N . ALA A 1 383 ? 23.938 32.906 15.594 1 95.94 383 ALA A N 1
ATOM 2953 C CA . ALA A 1 383 ? 24.781 32.219 14.641 1 95.94 383 ALA A CA 1
ATOM 2954 C C . ALA A 1 383 ? 24.844 32.938 13.305 1 95.94 383 ALA A C 1
ATOM 2956 O O . ALA A 1 383 ? 23.859 33.562 12.883 1 95.94 383 ALA A O 1
ATOM 2957 N N . TRP A 1 384 ? 26.016 32.906 12.633 1 95.94 384 TRP A N 1
ATOM 2958 C CA . TRP A 1 384 ? 26.125 33.281 11.234 1 95.94 384 TRP A CA 1
ATOM 2959 C C . TRP A 1 384 ? 25.578 32.219 10.32 1 95.94 384 TRP A C 1
ATOM 2961 O O . TRP A 1 384 ? 26 31.047 10.383 1 95.94 384 TRP A O 1
ATOM 2971 N N . ILE A 1 385 ? 24.641 32.562 9.523 1 96.88 385 ILE A N 1
ATOM 2972 C CA . ILE A 1 385 ? 24.062 31.609 8.594 1 96.88 385 ILE A CA 1
ATOM 2973 C C . ILE A 1 385 ? 24.219 32.125 7.16 1 96.88 385 ILE A C 1
ATOM 2975 O O . ILE A 1 385 ? 23.891 33.281 6.859 1 96.88 385 ILE A O 1
ATOM 2979 N N . THR A 1 386 ? 24.812 31.328 6.301 1 97.44 386 THR A N 1
ATOM 2980 C CA . THR A 1 386 ? 24.828 31.578 4.863 1 97.44 386 THR A CA 1
ATOM 2981 C C . THR A 1 386 ? 23.719 30.781 4.172 1 97.44 386 THR A C 1
ATOM 2983 O O . THR A 1 386 ? 23.656 29.562 4.289 1 97.44 386 THR A O 1
ATOM 2986 N N . TYR A 1 387 ? 22.844 31.531 3.531 1 97.06 387 TYR A N 1
ATOM 2987 C CA . TYR A 1 387 ? 21.734 30.844 2.896 1 97.06 387 TYR A CA 1
ATOM 2988 C C . TYR A 1 387 ? 21.516 31.344 1.478 1 97.06 387 TYR A C 1
ATOM 2990 O O . TYR A 1 387 ? 22.078 32.375 1.085 1 97.06 387 TYR A O 1
ATOM 2998 N N . SER A 1 388 ? 20.844 30.516 0.69 1 97.81 388 SER A N 1
ATOM 2999 C CA . SER A 1 388 ? 20.281 30.906 -0.607 1 97.81 388 SER A CA 1
ATOM 3000 C C . SER A 1 388 ? 18.766 30.797 -0.615 1 97.81 388 SER A C 1
ATOM 3002 O O . SER A 1 388 ? 18.203 29.875 -0.017 1 97.81 388 SER A O 1
ATOM 3004 N N . ALA A 1 389 ? 18.109 31.797 -1.194 1 97.62 389 ALA A N 1
ATOM 3005 C CA . ALA A 1 389 ? 16.656 31.797 -1.234 1 97.62 389 ALA A CA 1
ATOM 3006 C C . ALA A 1 389 ? 16.141 32.25 -2.6 1 97.62 389 ALA A C 1
ATOM 3008 O O . ALA A 1 389 ? 16.734 33.125 -3.232 1 97.62 389 ALA A O 1
ATOM 3009 N N . GLY A 1 390 ? 15.164 31.688 -3.102 1 98.06 390 GLY A N 1
ATOM 3010 C CA . GLY A 1 390 ? 14.453 31.922 -4.352 1 98.06 390 GLY A CA 1
ATOM 3011 C C . GLY A 1 390 ? 13.406 30.859 -4.645 1 98.06 390 GLY A C 1
ATOM 3012 O O . GLY A 1 390 ? 12.562 30.562 -3.799 1 98.06 390 GLY A O 1
ATOM 3013 N N . VAL A 1 391 ? 13.438 30.438 -5.871 1 97.94 391 VAL A N 1
ATOM 3014 C CA . VAL A 1 391 ? 12.547 29.344 -6.238 1 97.94 391 VAL A CA 1
ATOM 3015 C C . VAL A 1 391 ? 13.312 28.297 -7.059 1 97.94 391 VAL A C 1
ATOM 3017 O O . VAL A 1 391 ? 14.461 28.531 -7.445 1 97.94 391 VAL A O 1
ATOM 3020 N N . GLY A 1 392 ? 12.758 27.141 -7.051 1 96.56 392 GLY A N 1
ATOM 3021 C CA . GLY A 1 392 ? 13.234 26.109 -7.949 1 96.56 392 GLY A CA 1
ATOM 3022 C C . GLY A 1 392 ? 12.164 25.625 -8.914 1 96.56 392 GLY A C 1
ATOM 3023 O O . GLY A 1 392 ? 10.984 25.547 -8.555 1 96.56 392 GLY A O 1
ATOM 3024 N N . ARG A 1 393 ? 12.594 25.344 -10.102 1 94.81 393 ARG A N 1
ATOM 3025 C CA . ARG A 1 393 ? 11.672 24.766 -11.086 1 94.81 393 ARG A CA 1
ATOM 3026 C C . ARG A 1 393 ? 11.914 23.266 -11.25 1 94.81 393 ARG A C 1
ATOM 3028 O O . ARG A 1 393 ? 13.039 22.844 -11.508 1 94.81 393 ARG A O 1
ATOM 3035 N N . CYS A 1 394 ? 10.828 22.578 -10.984 1 94.88 394 CYS A N 1
ATOM 3036 C CA . CYS A 1 394 ? 10.906 21.141 -11.188 1 94.88 394 CYS A CA 1
ATOM 3037 C C . CYS A 1 394 ? 10.852 20.781 -12.664 1 94.88 394 CYS A C 1
ATOM 3039 O O . CYS A 1 394 ? 9.812 20.969 -13.312 1 94.88 394 CYS A O 1
ATOM 3041 N N . LYS A 1 395 ? 11.945 20.266 -13.117 1 92.06 395 LYS A N 1
ATOM 3042 C CA . LYS A 1 395 ? 12.016 19.859 -14.516 1 92.06 395 LYS A CA 1
ATOM 3043 C C . LYS 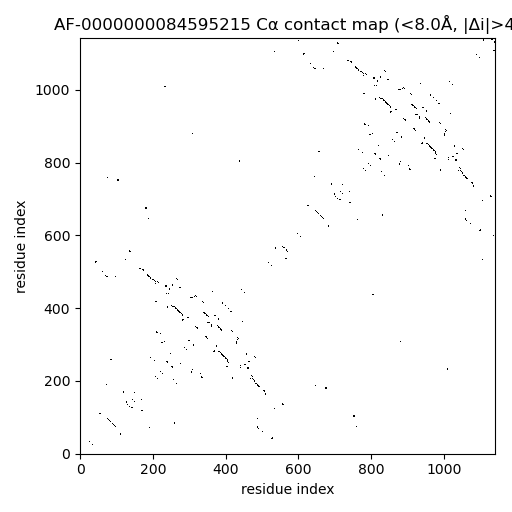A 1 395 ? 12.039 18.328 -14.641 1 92.06 395 LYS A C 1
ATOM 3045 O O . LYS A 1 395 ? 12.445 17.641 -13.711 1 92.06 395 LYS A O 1
ATOM 3050 N N . GLU A 1 396 ? 11.555 17.812 -15.781 1 91.44 396 GLU A N 1
ATOM 3051 C CA . GLU A 1 396 ? 11.648 16.406 -16.141 1 91.44 396 GLU A CA 1
ATOM 3052 C C . GLU A 1 396 ? 11.109 15.516 -15.023 1 91.44 396 GLU A C 1
ATOM 3054 O O . GLU A 1 396 ? 11.781 14.578 -14.602 1 91.44 396 GLU A O 1
ATOM 3059 N N . TYR A 1 397 ? 10.07 15.859 -14.438 1 90.44 397 TYR A N 1
ATOM 3060 C CA . TYR A 1 397 ? 9.336 15.094 -13.438 1 90.44 397 TYR A CA 1
ATOM 3061 C C . TYR A 1 397 ? 10.188 14.883 -12.188 1 90.44 397 TYR A C 1
ATOM 3063 O O . TYR A 1 397 ? 10.164 13.805 -11.586 1 90.44 397 TYR A O 1
ATOM 3071 N N . GLN A 1 398 ? 10.906 15.953 -11.773 1 91.69 398 GLN A N 1
ATOM 3072 C CA . GLN A 1 398 ? 11.758 15.938 -10.586 1 91.69 398 GLN A CA 1
ATOM 3073 C C . GLN A 1 398 ? 10.922 16.062 -9.312 1 91.69 398 GLN A C 1
ATOM 3075 O O . GLN A 1 398 ? 11.453 15.938 -8.203 1 91.69 398 GLN A O 1
ATOM 3080 N N . CYS A 1 399 ? 9.688 16.312 -9.445 1 96.56 399 CYS A N 1
ATOM 3081 C CA . CYS A 1 399 ? 8.852 16.5 -8.266 1 96.56 399 CYS A CA 1
ATOM 3082 C C . CYS A 1 399 ? 7.758 15.445 -8.203 1 96.56 399 CYS A C 1
ATOM 3084 O O . CYS A 1 399 ? 7.332 14.914 -9.227 1 96.56 399 CYS A O 1
ATOM 3086 N N . VAL A 1 400 ? 7.402 15.117 -7.055 1 96 400 VAL A N 1
ATOM 3087 C CA . VAL A 1 400 ? 6.371 14.117 -6.793 1 96 400 VAL A CA 1
ATOM 3088 C C . VAL A 1 400 ? 5.359 14.672 -5.793 1 96 400 VAL A C 1
ATOM 3090 O O . VAL A 1 400 ? 5.656 15.609 -5.055 1 96 400 VAL A O 1
ATOM 3093 N N . VAL A 1 401 ? 4.195 14.133 -5.871 1 93.75 401 VAL A N 1
ATOM 3094 C CA . VAL A 1 401 ? 3.209 14.391 -4.828 1 93.75 401 VAL A CA 1
ATOM 3095 C C . VAL A 1 401 ? 3.494 13.508 -3.615 1 93.75 401 VAL A C 1
ATOM 3097 O O . VAL A 1 401 ? 3.268 12.297 -3.654 1 93.75 401 VAL A O 1
ATOM 3100 N N . SER A 1 402 ? 3.971 14.078 -2.568 1 91.81 402 SER A N 1
ATOM 3101 C CA . SER A 1 402 ? 4.41 13.305 -1.413 1 91.81 402 SER A CA 1
ATOM 3102 C C . SER A 1 402 ? 3.264 13.078 -0.432 1 91.81 402 SER A C 1
ATOM 3104 O O . SER A 1 402 ? 3.266 12.102 0.316 1 91.81 402 SER A O 1
ATOM 3106 N N . SER A 1 403 ? 2.367 13.906 -0.315 1 86.88 403 SER A N 1
ATOM 3107 C CA . SER A 1 403 ? 1.139 13.828 0.47 1 86.88 403 SER A CA 1
ATOM 3108 C C . SER A 1 403 ? 0.002 14.586 -0.212 1 86.88 403 SER A C 1
ATOM 3110 O O . SER A 1 403 ? 0.227 15.312 -1.179 1 86.88 403 SER A O 1
ATOM 3112 N N . PRO A 1 404 ? -1.149 14.359 0.428 1 81.12 404 PRO A N 1
ATOM 3113 C CA . PRO A 1 404 ? -2.23 15.109 -0.218 1 81.12 404 PRO A CA 1
ATOM 3114 C C . PRO A 1 404 ? -1.977 16.609 -0.234 1 81.12 404 PRO A C 1
ATOM 3116 O O . PRO A 1 404 ? -1.735 17.219 0.816 1 81.12 404 PRO A O 1
ATOM 3119 N N . SER A 1 405 ? -1.721 17.219 -1.291 1 87.94 405 SER A N 1
ATOM 3120 C CA . SER A 1 405 ? -1.618 18.656 -1.528 1 87.94 405 SER A CA 1
ATOM 3121 C C . SER A 1 405 ? -0.168 19.125 -1.464 1 87.94 405 SER A C 1
ATOM 3123 O O . SER A 1 405 ? 0.097 20.312 -1.327 1 87.94 405 SER A O 1
ATOM 3125 N N . THR A 1 406 ? 0.775 18.203 -1.335 1 93.25 406 THR A N 1
ATOM 3126 C CA . THR A 1 406 ? 2.168 18.609 -1.187 1 93.25 406 THR A CA 1
ATOM 3127 C C . THR A 1 406 ? 3.014 18.094 -2.342 1 93.25 406 THR A C 1
ATOM 3129 O O . THR A 1 406 ? 2.963 16.891 -2.664 1 93.25 406 THR A O 1
ATOM 3132 N N . ILE A 1 407 ? 3.729 18.969 -2.928 1 96.44 407 ILE A N 1
ATOM 3133 C CA . ILE A 1 407 ? 4.703 18.641 -3.963 1 96.44 407 ILE A CA 1
ATOM 3134 C C . ILE A 1 407 ? 6.113 18.719 -3.391 1 96.44 407 ILE A C 1
ATOM 3136 O O . ILE A 1 407 ? 6.43 19.656 -2.639 1 96.44 407 ILE A O 1
ATOM 3140 N N . GLN A 1 408 ? 6.926 17.766 -3.691 1 97.12 408 GLN A N 1
ATOM 3141 C CA . GLN A 1 408 ? 8.289 17.734 -3.17 1 97.12 408 GLN A CA 1
ATOM 3142 C C . GLN A 1 408 ? 9.281 17.328 -4.254 1 97.12 408 GLN A C 1
ATOM 3144 O O . GLN A 1 408 ? 8.945 16.547 -5.152 1 97.12 408 GLN A O 1
ATOM 3149 N N . ASN A 1 409 ? 10.461 17.828 -4.109 1 96.12 409 ASN A N 1
ATOM 3150 C CA . ASN A 1 409 ? 11.523 17.406 -5.023 1 96.12 409 ASN A CA 1
ATOM 3151 C C . ASN A 1 409 ? 12.062 16.031 -4.652 1 96.12 409 ASN A C 1
ATOM 3153 O O . ASN A 1 409 ? 12.141 15.688 -3.471 1 96.12 409 ASN A O 1
ATOM 3157 N N . THR A 1 410 ? 12.43 15.32 -5.613 1 93.06 410 THR A N 1
ATOM 3158 C CA . THR A 1 410 ? 13.047 14.016 -5.391 1 93.06 410 THR A CA 1
ATOM 3159 C C . THR A 1 410 ? 14.539 14.062 -5.703 1 93.06 410 THR A C 1
ATOM 3161 O O . THR A 1 410 ? 15.305 13.227 -5.23 1 93.06 410 THR A O 1
ATOM 3164 N N . THR A 1 411 ? 14.844 14.914 -6.508 1 92.69 411 THR A N 1
ATOM 3165 C CA . THR A 1 411 ? 16.234 15.148 -6.871 1 92.69 411 THR A CA 1
ATOM 3166 C C . THR A 1 411 ? 16.625 16.609 -6.621 1 92.69 411 THR A C 1
ATOM 3168 O O . THR A 1 411 ? 15.773 17.422 -6.25 1 92.69 411 THR A O 1
ATOM 3171 N N . SER A 1 412 ? 17.875 16.875 -6.762 1 92.62 412 SER A N 1
ATOM 3172 C CA . SER A 1 412 ? 18.359 18.234 -6.551 1 92.62 412 SER A CA 1
ATOM 3173 C C . SER A 1 412 ? 17.766 19.203 -7.574 1 92.62 412 SER A C 1
ATOM 3175 O O . SER A 1 412 ? 17.594 18.844 -8.742 1 92.62 412 SER A O 1
ATOM 3177 N N . ILE A 1 413 ? 17.406 20.359 -7.07 1 94 413 ILE A N 1
ATOM 3178 C CA . ILE A 1 413 ? 16.828 21.406 -7.902 1 94 413 ILE A CA 1
ATOM 3179 C C . ILE A 1 413 ? 17.719 22.641 -7.867 1 94 413 ILE A C 1
ATOM 3181 O O . ILE A 1 413 ? 18.359 22.922 -6.848 1 94 413 ILE A O 1
ATOM 3185 N N . GLU A 1 414 ? 17.734 23.375 -9.047 1 94.69 414 GLU A N 1
ATOM 3186 C CA . GLU A 1 414 ? 18.578 24.562 -9.148 1 94.69 414 GLU A CA 1
ATOM 3187 C C . GLU A 1 414 ? 17.828 25.797 -8.656 1 94.69 414 GLU A C 1
ATOM 3189 O O . GLU A 1 414 ? 16.625 25.938 -8.875 1 94.69 414 GLU A O 1
ATOM 3194 N N . LEU A 1 415 ? 18.609 26.719 -8.039 1 97.44 415 LEU A N 1
ATOM 3195 C CA . LEU A 1 415 ? 18.062 27.984 -7.555 1 97.44 415 LEU A CA 1
ATOM 3196 C C . LEU A 1 415 ? 17.766 28.938 -8.711 1 97.44 415 LEU A C 1
ATOM 3198 O O . LEU A 1 415 ? 18.594 29.109 -9.602 1 97.44 415 LEU A O 1
ATOM 3202 N N . GLU A 1 416 ? 16.594 29.547 -8.727 1 97 416 GLU A N 1
ATOM 3203 C CA . GLU A 1 416 ? 16.188 30.562 -9.695 1 97 416 GLU A CA 1
ATOM 3204 C C . GLU A 1 416 ? 15.641 31.797 -9 1 97 416 GLU A C 1
ATOM 3206 O O . GLU A 1 416 ? 15.094 31.703 -7.895 1 97 416 GLU A O 1
ATOM 3211 N N . PRO A 1 417 ? 15.836 32.938 -9.617 1 96.31 417 PRO A N 1
ATOM 3212 C CA . PRO A 1 417 ? 15.266 34.156 -9.039 1 96.31 417 PRO A CA 1
ATOM 3213 C C . PRO A 1 417 ? 13.742 34.219 -9.133 1 96.31 417 PRO A C 1
ATOM 3215 O O . PRO A 1 417 ? 13.156 33.562 -9.992 1 96.31 417 PRO A O 1
ATOM 3218 N N . HIS A 1 418 ? 13.164 34.969 -8.227 1 95.31 418 HIS A N 1
ATOM 3219 C CA . HIS A 1 418 ? 11.719 35.125 -8.242 1 95.31 418 HIS A CA 1
ATOM 3220 C C . HIS A 1 418 ? 11.32 36.5 -7.66 1 95.31 418 HIS A C 1
ATOM 3222 O O . HIS A 1 418 ? 12.023 37.031 -6.805 1 95.31 418 HIS A O 1
ATOM 3228 N N . GLN A 1 419 ? 10.234 36.969 -8.039 1 92.38 419 GLN A N 1
ATOM 3229 C CA . GLN A 1 419 ? 9.758 38.281 -7.645 1 92.38 419 GLN A CA 1
ATOM 3230 C C . GLN A 1 419 ? 9.398 38.312 -6.164 1 92.38 419 GLN A C 1
ATOM 3232 O O . GLN A 1 419 ? 9.523 39.344 -5.512 1 92.38 419 GLN A O 1
ATOM 3237 N N . LEU A 1 420 ? 9.008 37.188 -5.598 1 93.31 420 LEU A N 1
ATOM 3238 C CA . LEU A 1 420 ? 8.492 37.188 -4.234 1 93.31 420 LEU A CA 1
ATOM 3239 C C . LEU A 1 420 ? 9.594 36.812 -3.244 1 93.31 420 LEU A C 1
ATOM 3241 O O . LEU A 1 420 ? 9.328 36.625 -2.055 1 93.31 420 LEU A O 1
ATOM 3245 N N . THR A 1 421 ? 10.797 36.719 -3.674 1 94.56 421 THR A N 1
ATOM 3246 C CA . THR A 1 421 ? 11.875 36.25 -2.818 1 94.56 421 THR A CA 1
ATOM 3247 C C . THR A 1 421 ? 12.016 37.125 -1.58 1 94.56 421 THR A C 1
ATOM 3249 O O . THR A 1 421 ? 11.961 36.625 -0.451 1 94.56 421 THR A O 1
ATOM 3252 N N . TYR A 1 422 ? 12.039 38.406 -1.734 1 92 422 TYR A N 1
ATOM 3253 C CA . TYR A 1 422 ? 12.266 39.312 -0.615 1 92 422 TYR A CA 1
ATOM 3254 C C . TYR A 1 422 ? 11.047 39.344 0.305 1 92 422 TYR A C 1
ATOM 3256 O O . TYR A 1 422 ? 11.188 39.406 1.529 1 92 422 TYR A O 1
ATOM 3264 N N . GLN A 1 423 ? 9.922 39.344 -0.285 1 91.56 423 GLN A N 1
ATOM 3265 C CA . GLN A 1 423 ? 8.719 39.344 0.54 1 91.56 423 GLN A CA 1
ATOM 3266 C C . GLN A 1 423 ? 8.602 38.062 1.341 1 91.56 423 GLN A C 1
ATOM 3268 O O . GLN A 1 423 ? 8.102 38.062 2.469 1 91.56 423 GLN A O 1
ATOM 3273 N N . SER A 1 424 ? 9.016 37 0.716 1 95.25 424 SER A N 1
ATOM 3274 C CA . SER A 1 424 ? 9 35.75 1.42 1 95.25 424 SER A CA 1
ATOM 3275 C C . SER A 1 424 ? 9.984 35.75 2.582 1 95.25 424 SER A C 1
ATOM 3277 O O . SER A 1 424 ? 9.695 35.188 3.646 1 95.25 424 SER A O 1
ATOM 3279 N N . LEU A 1 425 ? 11.094 36.344 2.396 1 94.75 425 LEU A N 1
ATOM 3280 C CA . LEU A 1 425 ? 12.094 36.438 3.453 1 94.75 425 LEU A CA 1
ATOM 3281 C C . LEU A 1 425 ? 11.578 37.312 4.609 1 94.75 425 LEU A C 1
ATOM 3283 O O . LEU A 1 425 ? 11.898 37.031 5.773 1 94.75 425 LEU A O 1
ATOM 3287 N N . LEU A 1 426 ? 10.836 38.25 4.266 1 92 426 LEU A N 1
ATOM 3288 C CA . LEU A 1 426 ? 10.219 39.094 5.301 1 92 426 LEU A CA 1
ATOM 3289 C C . LEU A 1 426 ? 9.195 38.281 6.094 1 92 426 LEU A C 1
ATOM 3291 O O . LEU A 1 426 ? 9.242 38.25 7.324 1 92 426 LEU A O 1
ATOM 3295 N N . MET A 1 427 ? 8.344 37.625 5.379 1 92.5 427 MET A N 1
ATOM 3296 C CA . MET A 1 427 ? 7.215 36.906 5.973 1 92.5 427 MET A CA 1
ATOM 3297 C C . MET A 1 427 ? 7.695 35.688 6.758 1 92.5 427 MET A C 1
ATOM 3299 O O . MET A 1 427 ? 7.102 35.312 7.773 1 92.5 427 MET A O 1
ATOM 3303 N N . MET A 1 428 ? 8.766 35.094 6.352 1 95.31 428 MET A N 1
ATOM 3304 C CA . MET A 1 428 ? 9.219 33.844 6.977 1 95.31 428 MET A CA 1
ATOM 3305 C C . MET A 1 428 ? 9.617 34.094 8.43 1 95.31 428 MET A C 1
ATOM 3307 O O . MET A 1 428 ? 9.602 33.156 9.242 1 95.31 428 MET A O 1
ATOM 3311 N N . GLN A 1 429 ? 10.023 35.312 8.75 1 92.19 429 GLN A N 1
ATOM 3312 C CA . GLN A 1 429 ? 10.453 35.625 10.117 1 92.19 429 GLN A CA 1
ATOM 3313 C C . GLN A 1 429 ? 9.312 35.406 11.109 1 92.19 429 GLN A C 1
ATOM 3315 O O . GLN A 1 429 ? 9.523 34.812 12.18 1 92.19 429 GLN A O 1
ATOM 3320 N N . VAL A 1 430 ? 8.172 35.781 10.711 1 90.88 430 VAL A N 1
ATOM 3321 C CA . VAL A 1 430 ? 7.02 35.688 11.602 1 90.88 430 VAL A CA 1
ATOM 3322 C C . VAL A 1 430 ? 6.465 34.25 11.555 1 90.88 430 VAL A C 1
ATOM 3324 O O . VAL A 1 430 ? 6.02 33.719 12.57 1 90.88 430 VAL A O 1
ATOM 3327 N N . ILE A 1 431 ? 6.492 33.688 10.453 1 92.56 431 ILE A N 1
ATOM 3328 C CA . ILE A 1 431 ? 6.012 32.312 10.305 1 92.56 431 ILE A CA 1
ATOM 3329 C C . ILE A 1 431 ? 6.891 31.359 11.117 1 92.56 431 ILE A C 1
ATOM 3331 O O . ILE A 1 431 ? 6.391 30.406 11.719 1 92.56 431 ILE A O 1
ATOM 3335 N N . SER A 1 432 ? 8.18 31.609 11.109 1 93.88 432 SER A N 1
ATOM 3336 C CA . SER A 1 432 ? 9.102 30.797 11.898 1 93.88 432 SER A CA 1
ATOM 3337 C C . SER A 1 432 ? 8.695 30.766 13.367 1 93.88 432 SER A C 1
ATOM 3339 O O . SER A 1 432 ? 8.75 29.734 14.023 1 93.88 432 SER A O 1
ATOM 3341 N N . LEU A 1 433 ? 8.281 31.891 13.859 1 89.88 433 LEU A N 1
ATOM 3342 C CA . LEU A 1 433 ? 7.844 31.984 15.25 1 89.88 433 LEU A CA 1
ATOM 3343 C C . LEU A 1 433 ? 6.562 31.188 15.469 1 89.88 433 LEU A C 1
ATOM 3345 O O . LEU A 1 433 ? 6.441 30.469 16.469 1 89.88 433 LEU A O 1
ATOM 3349 N N . SER A 1 434 ? 5.691 31.297 14.508 1 88.19 434 SER A N 1
ATOM 3350 C CA . SER A 1 434 ? 4.395 30.641 14.625 1 88.19 434 SER A CA 1
ATOM 3351 C C . SER A 1 434 ? 4.539 29.125 14.547 1 88.19 434 SER A C 1
ATOM 3353 O O . SER A 1 434 ? 3.893 28.391 15.305 1 88.19 434 SER A O 1
ATOM 3355 N N . ILE A 1 435 ? 5.352 28.641 13.68 1 91.44 435 ILE A N 1
ATOM 3356 C CA . ILE A 1 435 ? 5.465 27.203 13.516 1 91.44 435 ILE A CA 1
ATOM 3357 C C . ILE A 1 435 ? 6.168 26.594 14.734 1 91.44 435 ILE A C 1
ATOM 3359 O O . ILE A 1 435 ? 5.871 25.469 15.133 1 91.44 435 ILE A O 1
ATOM 3363 N N . THR A 1 436 ? 7.059 27.297 15.32 1 90.56 436 THR A N 1
ATOM 3364 C CA . THR A 1 436 ? 7.719 26.844 16.547 1 90.56 436 THR A CA 1
ATOM 3365 C C . THR A 1 436 ? 6.723 26.75 17.688 1 90.56 436 THR A C 1
ATOM 3367 O O . THR A 1 436 ? 6.754 25.797 18.484 1 90.56 436 THR A O 1
ATOM 3370 N N . SER A 1 437 ? 5.91 27.719 17.703 1 85.56 437 SER A N 1
ATOM 3371 C CA . SER A 1 437 ? 4.898 27.719 18.75 1 85.56 437 SER A CA 1
ATOM 3372 C C . SER A 1 437 ? 3.898 26.594 18.562 1 85.56 437 SER A C 1
ATOM 3374 O O . SER A 1 437 ? 3.408 26.016 19.547 1 85.56 437 SER A O 1
ATOM 3376 N N . GLN A 1 438 ? 3.588 26.344 17.344 1 86.12 438 GLN A N 1
ATOM 3377 C CA . GLN A 1 438 ? 2.658 25.25 17.047 1 86.12 438 GLN A CA 1
ATOM 3378 C C . GLN A 1 438 ? 3.291 23.891 17.328 1 86.12 438 GLN A C 1
ATOM 3380 O O . GLN A 1 438 ? 2.592 22.938 17.672 1 86.12 438 GLN A O 1
ATOM 3385 N N . ASN A 1 439 ? 4.555 23.75 17.125 1 81.81 439 ASN A N 1
ATOM 3386 C CA . ASN A 1 439 ? 5.34 22.547 17.391 1 81.81 439 ASN A CA 1
ATOM 3387 C C . ASN A 1 439 ? 4.734 21.312 16.734 1 81.81 439 ASN A C 1
ATOM 3389 O O . ASN A 1 439 ? 4.633 20.25 17.359 1 81.81 439 ASN A O 1
ATOM 3393 N N . ALA A 1 440 ? 4.223 21.484 15.523 1 78.94 440 ALA A N 1
ATOM 3394 C CA . ALA A 1 440 ? 3.549 20.391 14.836 1 78.94 440 ALA A CA 1
ATOM 3395 C C . ALA A 1 440 ? 4.406 19.844 13.695 1 78.94 440 ALA A C 1
ATOM 3397 O O . ALA A 1 440 ? 4.305 18.672 13.344 1 78.94 440 ALA A O 1
ATOM 3398 N N . SER A 1 441 ? 5.211 20.594 13.18 1 86.69 441 SER A N 1
ATOM 3399 C CA . SER A 1 441 ? 5.852 20.25 11.914 1 86.69 441 SER A CA 1
ATOM 3400 C C . SER A 1 441 ? 7.355 20.5 11.969 1 86.69 441 SER A C 1
ATOM 3402 O O . SER A 1 441 ? 7.996 20.719 10.938 1 86.69 441 SER A O 1
ATOM 3404 N N . ILE A 1 442 ? 7.828 20.516 13.148 1 89.19 442 ILE A N 1
ATOM 3405 C CA . ILE A 1 442 ? 9.258 20.781 13.281 1 89.19 442 ILE A CA 1
ATOM 3406 C C . ILE A 1 442 ? 9.914 19.641 14.07 1 89.19 442 ILE A C 1
ATOM 3408 O O . ILE A 1 442 ? 9.281 19.031 14.93 1 89.19 442 ILE A O 1
ATOM 3412 N N . PRO A 1 443 ? 11.148 19.406 13.727 1 88.88 443 PRO A N 1
ATOM 3413 C CA . PRO A 1 443 ? 11.859 18.344 14.438 1 88.88 443 PRO A CA 1
ATOM 3414 C C . PRO A 1 443 ? 12.195 18.734 15.875 1 88.88 443 PRO A C 1
ATOM 3416 O O . PRO A 1 443 ? 12.078 19.891 16.25 1 88.88 443 PRO A O 1
ATOM 3419 N N . SER A 1 444 ? 12.594 17.719 16.594 1 84.88 444 SER A N 1
ATOM 3420 C CA . SER A 1 444 ? 13.055 17.984 17.953 1 84.88 444 SER A CA 1
ATOM 3421 C C . SER A 1 444 ? 14.391 18.719 17.953 1 84.88 444 SER A C 1
ATOM 3423 O O . SER A 1 444 ? 15.297 18.359 17.203 1 84.88 444 SER A O 1
ATOM 3425 N N . PRO A 1 445 ? 14.391 19.734 18.781 1 86.56 445 PRO A N 1
ATOM 3426 C CA . PRO A 1 445 ? 15.656 20.469 18.859 1 86.56 445 PRO A CA 1
ATOM 3427 C C . PRO A 1 445 ? 16.703 19.75 19.719 1 86.56 445 PRO A C 1
ATOM 3429 O O . PRO A 1 445 ? 17.875 20.125 19.719 1 86.56 445 PRO A O 1
ATOM 3432 N N . TRP A 1 446 ? 16.328 18.812 20.422 1 82.12 446 TRP A N 1
ATOM 3433 C CA . TRP A 1 446 ? 17.219 18.156 21.375 1 82.12 446 TRP A CA 1
ATOM 3434 C C . TRP A 1 446 ? 18.312 17.375 20.656 1 82.12 446 TRP A C 1
ATOM 3436 O O . TRP A 1 446 ? 18.031 16.484 19.859 1 82.12 446 TRP A O 1
ATOM 3446 N N . ASN A 1 447 ? 19.516 17.719 20.922 1 81.12 447 ASN A N 1
ATOM 3447 C CA . ASN A 1 447 ? 20.719 17.125 20.328 1 81.12 447 ASN A CA 1
ATOM 3448 C C . ASN A 1 447 ? 20.719 17.281 18.812 1 81.12 447 ASN A C 1
ATOM 3450 O O . ASN A 1 447 ? 21.203 16.391 18.094 1 81.12 447 ASN A O 1
ATOM 3454 N N . ASN A 1 448 ? 20.094 18.281 18.312 1 88.56 448 ASN A N 1
ATOM 3455 C CA . ASN A 1 448 ? 19.938 18.484 16.875 1 88.56 448 ASN A CA 1
ATOM 3456 C C . ASN A 1 448 ? 19.688 19.938 16.531 1 88.56 448 ASN A C 1
ATOM 3458 O O . ASN A 1 448 ? 18.828 20.25 15.703 1 88.56 448 ASN A O 1
ATOM 3462 N N . VAL A 1 449 ? 20.422 20.844 17.234 1 92 449 VAL A N 1
ATOM 3463 C CA . VAL A 1 449 ? 20.078 22.266 17.172 1 92 449 VAL A CA 1
ATOM 3464 C C . VAL A 1 449 ? 20.328 22.797 15.758 1 92 449 VAL A C 1
ATOM 3466 O O . VAL A 1 449 ? 19.531 23.562 15.219 1 92 449 VAL A O 1
ATOM 3469 N N . ASN A 1 450 ? 21.422 22.312 15.094 1 92.75 450 ASN A N 1
ATOM 3470 C CA . ASN A 1 450 ? 21.734 22.812 13.75 1 92.75 450 ASN A CA 1
ATOM 3471 C C . ASN A 1 450 ? 20.656 22.375 12.742 1 92.75 450 ASN A C 1
ATOM 3473 O O . ASN A 1 450 ? 20.156 23.203 11.977 1 92.75 450 ASN A O 1
ATOM 3477 N N . ASP A 1 451 ? 20.344 21.141 12.797 1 93.56 451 ASP A N 1
ATOM 3478 C CA . ASP A 1 451 ? 19.312 20.625 11.891 1 93.56 451 ASP A CA 1
ATOM 3479 C C . ASP A 1 451 ? 17.953 21.25 12.195 1 93.56 451 ASP A C 1
ATOM 3481 O O . ASP A 1 451 ? 17.156 21.484 11.289 1 93.56 451 ASP A O 1
ATOM 3485 N N . TYR A 1 452 ? 17.75 21.484 13.438 1 94.06 452 TYR A N 1
ATOM 3486 C CA . TYR A 1 452 ? 16.5 22.109 13.867 1 94.06 452 TYR A CA 1
ATOM 3487 C C . TYR A 1 452 ? 16.375 23.516 13.281 1 94.06 452 TYR A C 1
ATOM 3489 O O . TYR A 1 452 ? 15.336 23.859 12.703 1 94.06 452 TYR A O 1
ATOM 3497 N N . VAL A 1 453 ? 17.406 24.266 13.422 1 95.19 453 VAL A N 1
ATOM 3498 C CA . VAL A 1 453 ? 17.375 25.656 12.938 1 95.19 453 VAL A CA 1
ATOM 3499 C C . VAL A 1 453 ? 17.188 25.656 11.422 1 95.19 453 VAL A C 1
ATOM 3501 O O . VAL A 1 453 ? 16.375 26.422 10.898 1 95.19 453 VAL A O 1
ATOM 3504 N N . GLU A 1 454 ? 17.906 24.828 10.766 1 96.19 454 GLU A N 1
ATOM 3505 C CA . GLU A 1 454 ? 17.781 24.719 9.312 1 96.19 454 GLU A CA 1
ATOM 3506 C C . GLU A 1 454 ? 16.359 24.344 8.914 1 96.19 454 GLU A C 1
ATOM 3508 O O . GLU A 1 454 ? 15.789 24.953 8 1 96.19 454 GLU A O 1
ATOM 3513 N N . ALA A 1 455 ? 15.781 23.406 9.586 1 96.38 455 ALA A N 1
ATOM 3514 C CA . ALA A 1 455 ? 14.43 22.938 9.273 1 96.38 455 ALA A CA 1
ATOM 3515 C C . ALA A 1 455 ? 13.406 24.062 9.461 1 96.38 455 ALA A C 1
ATOM 3517 O O . ALA A 1 455 ? 12.523 24.25 8.625 1 96.38 455 ALA A O 1
ATOM 3518 N N . VAL A 1 456 ? 13.578 24.781 10.523 1 96.12 456 VAL A N 1
ATOM 3519 C CA . VAL A 1 456 ? 12.633 25.859 10.82 1 96.12 456 VAL A CA 1
ATOM 3520 C C . VAL A 1 456 ? 12.688 26.906 9.719 1 96.12 456 VAL A C 1
ATOM 3522 O O . VAL A 1 456 ? 11.648 27.359 9.242 1 96.12 456 VAL A O 1
ATOM 3525 N N . LEU A 1 457 ? 13.836 27.203 9.289 1 97.19 457 LEU A N 1
ATOM 3526 C CA . LEU A 1 457 ? 14.016 28.25 8.297 1 97.19 457 LEU A CA 1
ATOM 3527 C C . LEU A 1 457 ? 13.492 27.797 6.934 1 97.19 457 LEU A C 1
ATOM 3529 O O . LEU A 1 457 ? 12.766 28.547 6.266 1 97.19 457 LEU A O 1
ATOM 3533 N N . VAL A 1 458 ? 13.828 26.609 6.57 1 97.69 458 VAL A N 1
ATOM 3534 C CA . VAL A 1 458 ? 13.398 26.078 5.281 1 97.69 458 VAL A CA 1
ATOM 3535 C C . VAL A 1 458 ? 11.875 26.016 5.234 1 97.69 458 VAL A C 1
ATOM 3537 O O . VAL A 1 458 ? 11.258 26.438 4.246 1 97.69 458 VAL A O 1
ATOM 3540 N N . ARG A 1 459 ? 11.25 25.609 6.266 1 97.19 459 ARG A N 1
ATOM 3541 C CA . ARG A 1 459 ? 9.805 25.438 6.32 1 97.19 459 ARG A CA 1
ATOM 3542 C C . ARG A 1 459 ? 9.102 26.781 6.363 1 97.19 459 ARG A C 1
ATOM 3544 O O . ARG A 1 459 ? 8.062 26.969 5.723 1 97.19 459 ARG A O 1
ATOM 3551 N N . ALA A 1 460 ? 9.695 27.672 7.117 1 97 460 ALA A N 1
ATOM 3552 C CA . ALA A 1 460 ? 9.125 29.016 7.195 1 97 460 ALA A CA 1
ATOM 3553 C C . ALA A 1 460 ? 9.133 29.703 5.832 1 97 460 ALA A C 1
ATOM 3555 O O . ALA A 1 460 ? 8.141 30.312 5.43 1 97 460 ALA A O 1
ATOM 3556 N N . TYR A 1 461 ? 10.219 29.547 5.133 1 97.81 461 TYR A N 1
ATOM 3557 C CA . TYR A 1 461 ? 10.305 30.141 3.805 1 97.81 461 TYR A CA 1
ATOM 3558 C C . TYR A 1 461 ? 9.305 29.5 2.852 1 97.81 461 TYR A C 1
ATOM 3560 O O . TYR A 1 461 ? 8.68 30.172 2.039 1 97.81 461 TYR A O 1
ATOM 3568 N N . SER A 1 462 ? 9.219 28.234 2.945 1 97.94 462 SER A N 1
ATOM 3569 C CA . SER A 1 462 ? 8.273 27.5 2.1 1 97.94 462 SER A CA 1
ATOM 3570 C C . SER A 1 462 ? 6.848 27.984 2.32 1 97.94 462 SER A C 1
ATOM 3572 O O . SER A 1 462 ? 6.117 28.234 1.36 1 97.94 462 SER A O 1
ATOM 3574 N N . GLY A 1 463 ? 6.492 28.078 3.549 1 96.44 463 GLY A N 1
ATOM 3575 C CA . GLY A 1 463 ? 5.168 28.594 3.865 1 96.44 463 GLY A CA 1
ATOM 3576 C C . GLY A 1 463 ? 4.953 30.016 3.383 1 96.44 463 GLY A C 1
ATOM 3577 O O . GLY A 1 463 ? 3.898 30.344 2.828 1 96.44 463 GLY A O 1
ATOM 3578 N N . ALA A 1 464 ? 5.953 30.812 3.574 1 96.44 464 ALA A N 1
ATOM 3579 C CA . ALA A 1 464 ? 5.875 32.219 3.207 1 96.44 464 ALA A CA 1
ATOM 3580 C C . ALA A 1 464 ? 5.688 32.375 1.701 1 96.44 464 ALA A C 1
ATOM 3582 O O . ALA A 1 464 ? 4.758 33.062 1.255 1 96.44 464 ALA A O 1
ATOM 3583 N N . TRP A 1 465 ? 6.539 31.75 1.018 1 97.31 465 TRP A N 1
ATOM 3584 C CA . TRP A 1 465 ? 6.457 31.875 -0.433 1 97.31 465 TRP A CA 1
ATOM 3585 C C . TRP A 1 465 ? 5.129 31.344 -0.955 1 97.31 465 TRP A C 1
ATOM 3587 O O . TRP A 1 465 ? 4.488 31.969 -1.806 1 97.31 465 TRP A O 1
ATOM 3597 N N . THR A 1 466 ? 4.711 30.234 -0.502 1 96 466 THR A N 1
ATOM 3598 C CA . THR A 1 466 ? 3.514 29.578 -1.01 1 96 466 THR A CA 1
ATOM 3599 C C . THR A 1 466 ? 2.277 30.422 -0.752 1 96 466 THR A C 1
ATOM 3601 O O . THR A 1 466 ? 1.454 30.625 -1.648 1 96 466 THR A O 1
ATOM 3604 N N . VAL A 1 467 ? 2.166 30.891 0.435 1 92.81 467 VAL A N 1
ATOM 3605 C CA . VAL A 1 467 ? 0.98 31.672 0.774 1 92.81 467 VAL A CA 1
ATOM 3606 C C . VAL A 1 467 ? 0.964 32.969 -0.038 1 92.81 467 VAL A C 1
ATOM 3608 O O . VAL A 1 467 ? -0.09 33.406 -0.513 1 92.81 467 VAL A O 1
ATOM 3611 N N . LEU A 1 468 ? 2.076 33.594 -0.177 1 92.62 468 LEU A N 1
ATOM 3612 C CA . LEU A 1 468 ? 2.162 34.844 -0.941 1 92.62 468 LEU A CA 1
ATOM 3613 C C . LEU A 1 468 ? 1.876 34.562 -2.418 1 92.62 468 LEU A C 1
ATOM 3615 O O . LEU A 1 468 ? 1.128 35.344 -3.047 1 92.62 468 LEU A O 1
ATOM 3619 N N . ASN A 1 469 ? 2.465 33.531 -2.924 1 93 469 ASN A N 1
ATOM 3620 C CA . ASN A 1 469 ? 2.238 33.219 -4.328 1 93 469 ASN A CA 1
ATOM 3621 C C . ASN A 1 469 ? 0.769 32.906 -4.602 1 93 469 ASN A C 1
ATOM 3623 O O . ASN A 1 469 ? 0.214 33.344 -5.609 1 93 469 ASN A O 1
ATOM 3627 N N . ASP A 1 470 ? 0.159 32.125 -3.781 1 89.06 470 ASP A N 1
ATOM 3628 C CA . ASP A 1 470 ? -1.239 31.75 -3.961 1 89.06 470 ASP A CA 1
ATOM 3629 C C . ASP A 1 470 ? -2.154 32.969 -3.869 1 89.06 470 ASP A C 1
ATOM 3631 O O . ASP A 1 470 ? -3.15 33.062 -4.59 1 89.06 470 ASP A O 1
ATOM 3635 N N . GLY A 1 471 ? -1.806 33.875 -2.996 1 85.12 471 GLY A N 1
ATOM 3636 C CA . GLY A 1 471 ? -2.639 35.062 -2.785 1 85.12 471 GLY A CA 1
ATOM 3637 C C . GLY A 1 471 ? -2.412 36.156 -3.82 1 85.12 471 GLY A C 1
ATOM 3638 O O . GLY A 1 471 ? -3.307 36.938 -4.086 1 85.12 471 GLY A O 1
ATOM 3639 N N . MET A 1 472 ? -1.263 36.125 -4.453 1 87.94 472 MET A N 1
ATOM 3640 C CA . MET A 1 472 ? -0.904 37.25 -5.297 1 87.94 472 MET A CA 1
ATOM 3641 C C . MET A 1 472 ? -0.769 36.812 -6.754 1 87.94 472 MET A C 1
ATOM 3643 O O . MET A 1 472 ? -0.352 37.625 -7.602 1 87.94 472 MET A O 1
ATOM 3647 N N . ALA A 1 473 ? -1.089 35.656 -7.027 1 88.81 473 ALA A N 1
ATOM 3648 C CA . ALA A 1 473 ? -0.918 35.156 -8.391 1 88.81 473 ALA A CA 1
ATOM 3649 C C . ALA A 1 473 ? -1.726 35.969 -9.383 1 88.81 473 ALA A C 1
ATOM 3651 O O . ALA A 1 473 ? -2.875 36.344 -9.117 1 88.81 473 ALA A O 1
ATOM 3652 N N . THR A 1 474 ? -1.145 36.344 -10.562 1 88.44 474 THR A N 1
ATOM 3653 C CA . THR A 1 474 ? -1.785 37.156 -11.594 1 88.44 474 THR A CA 1
ATOM 3654 C C . THR A 1 474 ? -1.899 36.375 -12.898 1 88.44 474 THR A C 1
ATOM 3656 O O . THR A 1 474 ? -2.477 36.844 -13.875 1 88.44 474 THR A O 1
ATOM 3659 N N . GLY A 1 475 ? -1.332 35.188 -12.93 1 88.44 475 GLY A N 1
ATOM 3660 C CA . GLY A 1 475 ? -1.365 34.312 -14.086 1 88.44 475 GLY A CA 1
ATOM 3661 C C . GLY A 1 475 ? -1.246 32.844 -13.727 1 88.44 475 GLY A C 1
ATOM 3662 O O . GLY A 1 475 ? -1.258 32.469 -12.547 1 88.44 475 GLY A O 1
ATOM 3663 N N . ASP A 1 476 ? -1.256 32.094 -14.828 1 90.56 476 ASP A N 1
ATOM 3664 C CA . ASP A 1 476 ? -1.186 30.656 -14.617 1 90.56 476 ASP A CA 1
ATOM 3665 C C . ASP A 1 476 ? -0.008 30.047 -15.375 1 90.56 476 ASP A C 1
ATOM 3667 O O . ASP A 1 476 ? 0.332 30.5 -16.469 1 90.56 476 ASP A O 1
ATOM 3671 N N . SER A 1 477 ? 0.606 29.156 -14.695 1 92.06 477 SER A N 1
ATOM 3672 C CA . SER A 1 477 ? 1.56 28.25 -15.336 1 92.06 477 SER A CA 1
ATOM 3673 C C . SER A 1 477 ? 1.016 26.828 -15.414 1 92.06 477 SER A C 1
ATOM 3675 O O . SER A 1 477 ? 0.358 26.359 -14.484 1 92.06 477 SER A O 1
ATOM 3677 N N . TYR A 1 478 ? 1.344 26.203 -16.531 1 92.88 478 TYR A N 1
ATOM 3678 C CA . TYR A 1 478 ? 0.772 24.891 -16.75 1 92.88 478 TYR A CA 1
ATOM 3679 C C . TYR A 1 478 ? 1.826 23.797 -16.578 1 92.88 478 TYR A C 1
ATOM 3681 O O . TYR A 1 478 ? 2.969 23.953 -17.016 1 92.88 478 TYR A O 1
ATOM 3689 N N . SER A 1 479 ? 1.399 22.797 -15.844 1 93.31 479 SER A N 1
ATOM 3690 C CA . SER A 1 479 ? 2.295 21.688 -15.547 1 93.31 479 SER A CA 1
ATOM 3691 C C . SER A 1 479 ? 1.685 20.359 -15.977 1 93.31 479 SER A C 1
ATOM 3693 O O . SER A 1 479 ? 0.479 20.141 -15.836 1 93.31 479 SER A O 1
ATOM 3695 N N . SER A 1 480 ? 2.555 19.516 -16.594 1 91.94 480 SER A N 1
ATOM 3696 C CA . SER A 1 480 ? 2.146 18.156 -16.906 1 91.94 480 SER A CA 1
ATOM 3697 C C . SER A 1 480 ? 2.406 17.203 -15.742 1 91.94 480 SER A C 1
ATOM 3699 O O . SER A 1 480 ? 3.27 17.484 -14.906 1 91.94 480 SER A O 1
ATOM 3701 N N . TYR A 1 481 ? 1.594 16.219 -15.656 1 91.94 481 TYR A N 1
ATOM 3702 C CA . TYR A 1 481 ? 1.766 15.273 -14.555 1 91.94 481 TYR A CA 1
ATOM 3703 C C . TYR A 1 481 ? 1.489 13.844 -15 1 91.94 481 TYR A C 1
ATOM 3705 O O . TYR A 1 481 ? 0.868 13.625 -16.047 1 91.94 481 TYR A O 1
ATOM 3713 N N . LEU A 1 482 ? 2.104 12.922 -14.359 1 90.62 482 LEU A N 1
ATOM 3714 C CA . LEU A 1 482 ? 1.879 11.492 -14.516 1 90.62 482 LEU A CA 1
ATOM 3715 C C . LEU A 1 482 ? 1.27 10.891 -13.25 1 90.62 482 LEU A C 1
ATOM 3717 O O . LEU A 1 482 ? 1.949 10.766 -12.227 1 90.62 482 LEU A O 1
ATOM 3721 N N . PRO A 1 483 ? 0.017 10.539 -13.289 1 90.06 483 PRO A N 1
ATOM 3722 C CA . PRO A 1 483 ? -0.634 10 -12.094 1 90.06 483 PRO A CA 1
ATOM 3723 C C . PRO A 1 483 ? -0.062 8.648 -11.664 1 90.06 483 PRO A C 1
ATOM 3725 O O . PRO A 1 483 ? 0.295 7.828 -12.516 1 90.06 483 PRO A O 1
ATOM 3728 N N . ALA A 1 484 ? -0.016 8.484 -10.375 1 88.62 484 ALA A N 1
ATOM 3729 C CA . ALA A 1 484 ? 0.401 7.207 -9.797 1 88.62 484 ALA A CA 1
ATOM 3730 C C . ALA A 1 484 ? -0.792 6.273 -9.609 1 88.62 484 ALA A C 1
ATOM 3732 O O . ALA A 1 484 ? -1.878 6.715 -9.227 1 88.62 484 ALA A O 1
ATOM 3733 N N . LEU A 1 485 ? -0.58 5.008 -9.93 1 85.25 485 LEU A N 1
ATOM 3734 C CA . LEU A 1 485 ? -1.578 3.963 -9.734 1 85.25 485 LEU A CA 1
ATOM 3735 C C . LEU A 1 485 ? -1.056 2.877 -8.805 1 85.25 485 LEU A C 1
ATOM 3737 O O . LEU A 1 485 ? 0.069 2.4 -8.969 1 85.25 485 LEU A O 1
ATOM 3741 N N . PRO A 1 486 ? -1.947 2.594 -7.812 1 83.69 486 PRO A N 1
ATOM 3742 C CA . PRO A 1 486 ? -1.526 1.457 -6.992 1 83.69 486 PRO A CA 1
ATOM 3743 C C . PRO A 1 486 ? -1.503 0.143 -7.77 1 83.69 486 PRO A C 1
ATOM 3745 O O . PRO A 1 486 ? -2.365 -0.09 -8.617 1 83.69 486 PRO A O 1
ATOM 3748 N N . GLY A 1 487 ? -0.489 -0.612 -7.574 1 88.31 487 GLY A N 1
ATOM 3749 C CA . GLY A 1 487 ? -0.343 -1.896 -8.242 1 88.31 487 GLY A CA 1
ATOM 3750 C C . GLY A 1 487 ? 0.676 -2.801 -7.574 1 88.31 487 GLY A C 1
ATOM 3751 O O . GLY A 1 487 ? 1.006 -2.617 -6.398 1 88.31 487 GLY A O 1
ATOM 3752 N N . LEU A 1 488 ? 0.977 -3.867 -8.336 1 93.06 488 LEU A N 1
ATOM 3753 C CA . LEU A 1 488 ? 1.955 -4.836 -7.852 1 93.06 488 LEU A CA 1
ATOM 3754 C C . LEU A 1 488 ? 3.162 -4.898 -8.781 1 93.06 488 LEU A C 1
ATOM 3756 O O . LEU A 1 488 ? 3.014 -4.852 -10.008 1 93.06 488 LEU A O 1
ATOM 3760 N N . GLN A 1 489 ? 4.285 -4.934 -8.164 1 94.19 489 GLN A N 1
ATOM 3761 C CA . GLN A 1 489 ? 5.512 -5.176 -8.922 1 94.19 489 GLN A CA 1
ATOM 3762 C C . GLN A 1 489 ? 6.008 -6.605 -8.719 1 94.19 489 GLN A C 1
ATOM 3764 O O . GLN A 1 489 ? 6.047 -7.102 -7.59 1 94.19 489 GLN A O 1
ATOM 3769 N N . ALA A 1 490 ? 6.375 -7.188 -9.781 1 96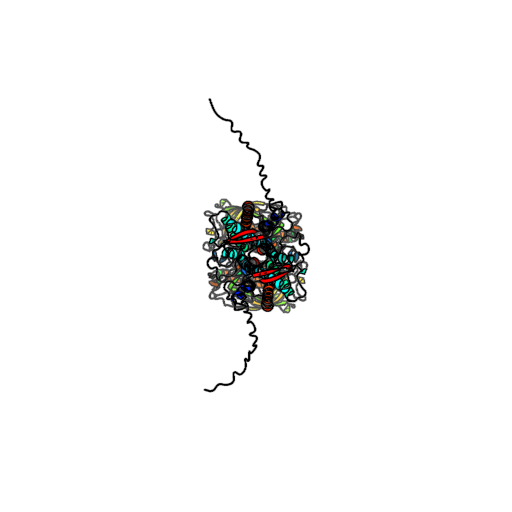.12 490 ALA A N 1
ATOM 3770 C CA . ALA A 1 490 ? 6.863 -8.562 -9.711 1 96.12 490 ALA A CA 1
ATOM 3771 C C . ALA A 1 490 ? 8.352 -8.602 -9.383 1 96.12 490 ALA A C 1
ATOM 3773 O O . ALA A 1 490 ? 9.172 -8.078 -10.141 1 96.12 490 ALA A O 1
ATOM 3774 N N . HIS A 1 491 ? 8.672 -9.234 -8.305 1 96 491 HIS A N 1
ATOM 3775 C CA . HIS A 1 491 ? 10.055 -9.523 -7.941 1 96 491 HIS A CA 1
ATOM 3776 C C . HIS A 1 491 ? 10.367 -11.008 -8.117 1 96 491 HIS A C 1
ATOM 3778 O O . HIS A 1 491 ? 9.75 -11.859 -7.477 1 96 491 HIS A O 1
ATOM 3784 N N . VAL A 1 492 ? 11.359 -11.219 -8.906 1 97.19 492 VAL A N 1
ATOM 3785 C CA . VAL A 1 492 ? 11.656 -12.609 -9.227 1 97.19 492 VAL A CA 1
ATOM 3786 C C . VAL A 1 492 ? 12.961 -13.031 -8.555 1 97.19 492 VAL A C 1
ATOM 3788 O O . VAL A 1 492 ? 13.977 -12.352 -8.688 1 97.19 492 VAL A O 1
ATOM 3791 N N . ASP A 1 493 ? 12.906 -14.078 -7.82 1 96.12 493 ASP A N 1
ATOM 3792 C CA . ASP A 1 493 ? 14.125 -14.711 -7.328 1 96.12 493 ASP A CA 1
ATOM 3793 C C . ASP A 1 493 ? 14.867 -15.414 -8.453 1 96.12 493 ASP A C 1
ATOM 3795 O O . ASP A 1 493 ? 14.5 -16.516 -8.867 1 96.12 493 ASP A O 1
ATOM 3799 N N . ARG A 1 494 ? 15.961 -14.961 -8.898 1 96.44 494 ARG A N 1
ATOM 3800 C CA . ARG A 1 494 ? 16.688 -15.461 -10.07 1 96.44 494 ARG A CA 1
ATOM 3801 C C . ARG A 1 494 ? 17.281 -16.828 -9.789 1 96.44 494 ARG A C 1
ATOM 3803 O O . ARG A 1 494 ? 17.359 -17.672 -10.688 1 96.44 494 ARG A O 1
ATOM 3810 N N . SER A 1 495 ? 17.719 -17.062 -8.602 1 96.69 495 SER A N 1
ATOM 3811 C CA . SER A 1 495 ? 18.297 -18.359 -8.258 1 96.69 495 SER A CA 1
ATOM 3812 C C . SER A 1 495 ? 17.297 -19.5 -8.469 1 96.69 495 SER A C 1
ATOM 3814 O O . SER A 1 495 ? 17.625 -20.516 -9.062 1 96.69 495 SER A O 1
ATOM 3816 N N . ARG A 1 496 ? 16.109 -19.234 -8.016 1 96.56 496 ARG A N 1
ATOM 3817 C CA . ARG A 1 496 ? 15.07 -20.234 -8.18 1 96.56 496 ARG A CA 1
ATOM 3818 C C . ARG A 1 496 ? 14.742 -20.453 -9.656 1 96.56 496 ARG A C 1
ATOM 3820 O O . ARG A 1 496 ? 14.57 -21.578 -10.102 1 96.56 496 ARG A O 1
ATOM 3827 N N . ALA A 1 497 ? 14.672 -19.375 -10.359 1 97.19 497 ALA A N 1
ATOM 3828 C CA . ALA A 1 497 ? 14.383 -19.469 -11.789 1 97.19 497 ALA A CA 1
ATOM 3829 C C . ALA A 1 497 ? 15.484 -20.219 -12.531 1 97.19 497 ALA A C 1
ATOM 3831 O O . ALA A 1 497 ? 15.203 -21.078 -13.367 1 97.19 497 ALA A O 1
ATOM 3832 N N . TYR A 1 498 ? 16.719 -20.047 -12.18 1 97.38 498 TYR A N 1
ATOM 3833 C CA . TYR A 1 498 ? 17.844 -20.703 -12.844 1 97.38 498 TYR A CA 1
ATOM 3834 C C . TYR A 1 498 ? 17.922 -22.172 -12.445 1 97.38 498 TYR A C 1
ATOM 3836 O O . TYR A 1 498 ? 18.297 -23.031 -13.25 1 97.38 498 TYR A O 1
ATOM 3844 N N . ILE A 1 499 ? 17.594 -22.438 -11.211 1 97.38 499 ILE A N 1
ATOM 3845 C CA . ILE A 1 499 ? 17.562 -23.844 -10.789 1 97.38 499 ILE A CA 1
ATOM 3846 C C . ILE A 1 499 ? 16.516 -24.594 -11.602 1 97.38 499 ILE A C 1
ATOM 3848 O O . ILE A 1 499 ? 16.766 -25.688 -12.102 1 97.38 499 ILE A O 1
ATOM 3852 N N . TRP A 1 500 ? 15.391 -23.969 -11.719 1 97.88 500 TRP A N 1
ATOM 3853 C CA . TRP A 1 500 ? 14.336 -24.594 -12.516 1 97.88 500 TRP A CA 1
ATOM 3854 C C . TRP A 1 500 ? 14.805 -24.812 -13.953 1 97.88 500 TRP A C 1
ATOM 3856 O O . TRP A 1 500 ? 14.656 -25.906 -14.492 1 97.88 500 TRP A O 1
ATOM 3866 N N . LEU A 1 501 ? 15.398 -23.797 -14.578 1 98 501 LEU A N 1
ATOM 3867 C CA . LEU A 1 501 ? 15.883 -23.906 -15.953 1 98 501 LEU A CA 1
ATOM 3868 C C . LEU A 1 501 ? 16.969 -24.969 -16.062 1 98 501 LEU A C 1
ATOM 3870 O O . LEU A 1 501 ? 17 -25.75 -17.016 1 98 501 LEU A O 1
ATOM 3874 N N . GLY A 1 502 ? 17.859 -24.969 -15.102 1 97.81 502 GLY A N 1
ATOM 3875 C CA . GLY A 1 502 ? 18.906 -25.969 -15.086 1 97.81 502 GLY A CA 1
ATOM 3876 C C . GLY A 1 502 ? 18.391 -27.391 -15.07 1 97.81 502 GLY A C 1
ATOM 3877 O O . GLY A 1 502 ? 18.906 -28.266 -15.773 1 97.81 502 GLY A O 1
ATOM 3878 N N . LEU A 1 503 ? 17.391 -27.641 -14.32 1 97.56 503 LEU A N 1
ATOM 3879 C CA . LEU A 1 503 ? 16.797 -28.969 -14.266 1 97.56 503 LEU A CA 1
ATOM 3880 C C . LEU A 1 503 ? 16.156 -29.344 -15.602 1 97.56 503 LEU A C 1
ATOM 3882 O O . LEU A 1 503 ? 16.281 -30.484 -16.047 1 97.56 503 LEU A O 1
ATOM 3886 N N . GLN A 1 504 ? 15.492 -28.359 -16.203 1 97.94 504 GLN A N 1
ATOM 3887 C CA . GLN A 1 504 ? 14.891 -28.625 -17.516 1 97.94 504 GLN A CA 1
ATOM 3888 C C . GLN A 1 504 ? 15.953 -28.891 -18.562 1 97.94 504 GLN A C 1
ATOM 3890 O O . GLN A 1 504 ? 15.82 -29.812 -19.375 1 97.94 504 GLN A O 1
ATOM 3895 N N . LEU A 1 505 ? 17.016 -28.156 -18.562 1 97.5 505 LEU A N 1
ATOM 3896 C CA . LEU A 1 505 ? 18.062 -28.297 -19.562 1 97.5 505 LEU A CA 1
ATOM 3897 C C . LEU A 1 505 ? 18.875 -29.562 -19.328 1 97.5 505 LEU A C 1
ATOM 3899 O O . LEU A 1 505 ? 19.422 -30.141 -20.281 1 97.5 505 LEU A O 1
ATOM 3903 N N . LEU A 1 506 ? 18.969 -29.922 -18.109 1 97.69 506 LEU A N 1
ATOM 3904 C CA . LEU A 1 506 ? 19.641 -31.172 -17.812 1 97.69 506 LEU A CA 1
ATOM 3905 C C . LEU A 1 506 ? 18.953 -32.344 -18.531 1 97.69 506 LEU A C 1
ATOM 3907 O O . LEU A 1 506 ? 19.625 -33.25 -19.031 1 97.69 506 LEU A O 1
ATOM 3911 N N . VAL A 1 507 ? 17.656 -32.344 -18.578 1 97.12 507 VAL A N 1
ATOM 3912 C CA . VAL A 1 507 ? 16.906 -33.375 -19.281 1 97.12 507 VAL A CA 1
ATOM 3913 C C . VAL A 1 507 ? 17.266 -33.344 -20.766 1 97.12 507 VAL A C 1
ATOM 3915 O O . VAL A 1 507 ? 17.484 -34.375 -21.391 1 97.12 507 VAL A O 1
ATOM 3918 N N . THR A 1 508 ? 17.328 -32.188 -21.281 1 96.44 508 THR A N 1
ATOM 3919 C CA . THR A 1 508 ? 17.656 -32.031 -22.703 1 96.44 508 THR A CA 1
ATOM 3920 C C . THR A 1 508 ? 19.078 -32.531 -22.984 1 96.44 508 THR A C 1
ATOM 3922 O O . THR A 1 508 ? 19.312 -33.281 -23.938 1 96.44 508 THR A O 1
ATOM 3925 N N . LEU A 1 509 ? 20 -32.156 -22.188 1 97 509 LEU A N 1
ATOM 3926 C CA . LEU A 1 509 ? 21.391 -32.5 -22.375 1 97 509 LEU A CA 1
ATOM 3927 C C . LEU A 1 509 ? 21.578 -34.031 -22.297 1 97 509 LEU A C 1
ATOM 3929 O O . LEU A 1 509 ? 22.203 -34.625 -23.172 1 97 509 LEU A O 1
ATOM 3933 N N . LEU A 1 510 ? 20.984 -34.594 -21.297 1 96.88 510 LEU A N 1
ATOM 3934 C CA . LEU A 1 510 ? 21.078 -36.031 -21.125 1 96.88 510 LEU A CA 1
ATOM 3935 C C . LEU A 1 510 ? 20.312 -36.781 -22.234 1 96.88 510 LEU A C 1
ATOM 3937 O O . LEU A 1 510 ? 20.703 -37.875 -22.641 1 96.88 510 LEU A O 1
ATOM 3941 N N . GLY A 1 511 ? 19.156 -36.156 -22.609 1 95.5 511 GLY A N 1
ATOM 3942 C CA . GLY A 1 511 ? 18.422 -36.719 -23.719 1 95.5 511 GLY A CA 1
ATOM 3943 C C . GLY A 1 511 ? 19.234 -36.781 -25.016 1 95.5 511 GLY A C 1
ATOM 3944 O O . GLY A 1 511 ? 19.203 -37.781 -25.734 1 95.5 511 GLY A O 1
ATOM 3945 N N . VAL A 1 512 ? 19.984 -35.75 -25.297 1 94.38 512 VAL A N 1
ATOM 3946 C CA . VAL A 1 512 ? 20.844 -35.688 -26.469 1 94.38 512 VAL A CA 1
ATOM 3947 C C . VAL A 1 512 ? 21.938 -36.75 -26.359 1 94.38 512 VAL A C 1
ATOM 3949 O O . VAL A 1 512 ? 22.219 -37.469 -27.312 1 94.38 512 VAL A O 1
ATOM 3952 N N . LEU A 1 513 ? 22.484 -36.844 -25.234 1 94.81 513 LEU A N 1
ATOM 3953 C CA . LEU A 1 513 ? 23.547 -37.812 -25.016 1 94.81 513 LEU A CA 1
ATOM 3954 C C . LEU A 1 513 ? 23.016 -39.25 -25.203 1 94.81 513 LEU A C 1
ATOM 3956 O O . LEU A 1 513 ? 23.688 -40.062 -25.828 1 94.81 513 LEU A O 1
ATOM 3960 N N . PHE A 1 514 ? 21.859 -39.5 -24.719 1 94 514 PHE A N 1
ATOM 3961 C CA . PHE A 1 514 ? 21.266 -40.812 -24.875 1 94 514 PHE A CA 1
ATOM 3962 C C . PHE A 1 514 ? 20.984 -41.125 -26.344 1 94 514 PHE A C 1
ATOM 3964 O O . PHE A 1 514 ? 21.203 -42.219 -26.797 1 94 514 PHE A O 1
ATOM 3971 N N . THR A 1 515 ? 20.438 -40.125 -26.953 1 90.81 515 THR A N 1
ATOM 3972 C CA . THR A 1 515 ? 20.141 -40.312 -28.375 1 90.81 515 THR A CA 1
ATOM 3973 C C . THR A 1 515 ? 21.406 -40.656 -29.156 1 90.81 515 THR A C 1
ATOM 3975 O O . THR A 1 515 ? 21.391 -41.438 -30.078 1 90.81 515 THR A O 1
ATOM 3978 N N . PHE A 1 516 ? 22.484 -40.094 -28.766 1 90 516 PHE A N 1
ATOM 3979 C CA . PHE A 1 516 ? 23.781 -40.406 -29.391 1 90 516 PHE A CA 1
ATOM 3980 C C . PHE A 1 516 ? 24.219 -41.812 -29.062 1 90 516 PHE A C 1
ATOM 3982 O O . PHE A 1 516 ? 24.703 -42.531 -29.953 1 90 516 PHE A O 1
ATOM 3989 N N . ILE A 1 517 ? 24.031 -42.156 -27.875 1 89.75 517 ILE A N 1
ATOM 3990 C CA . ILE A 1 517 ? 24.359 -43.531 -27.469 1 89.75 517 ILE A CA 1
ATOM 3991 C C . ILE A 1 517 ? 23.5 -44.531 -28.25 1 89.75 517 ILE A C 1
ATOM 3993 O O . ILE A 1 517 ? 24 -45.531 -28.734 1 89.75 517 ILE A O 1
ATOM 3997 N N . LEU A 1 518 ? 22.266 -44.219 -28.344 1 89 518 LEU A N 1
ATOM 3998 C CA . LEU A 1 518 ? 21.328 -45.094 -29.047 1 89 518 LEU A CA 1
ATOM 3999 C C . LEU A 1 518 ? 21.719 -45.219 -30.516 1 89 518 LEU A C 1
ATOM 4001 O O . LEU A 1 518 ? 21.656 -46.312 -31.078 1 89 518 LEU A O 1
ATOM 4005 N N . SER A 1 519 ? 22.109 -44.188 -31.125 1 85.44 519 SER A N 1
ATOM 4006 C CA . SER A 1 519 ? 22.453 -44.156 -32.531 1 85.44 519 SER A CA 1
ATOM 4007 C C . SER A 1 519 ? 23.75 -44.906 -32.812 1 85.44 519 SER A C 1
ATOM 4009 O O . SER A 1 519 ? 23.906 -45.531 -33.875 1 85.44 519 SER A O 1
ATOM 4011 N N . ARG A 1 520 ? 24.594 -45.031 -31.891 1 84.69 520 ARG A N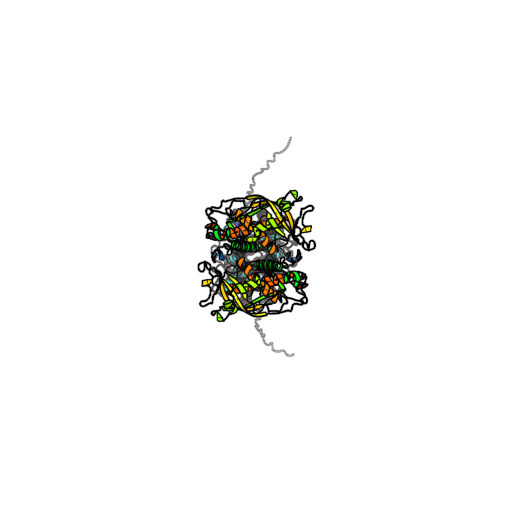 1
ATOM 4012 C CA . ARG A 1 520 ? 25.906 -45.594 -32.125 1 84.69 520 ARG A CA 1
ATOM 4013 C C . ARG A 1 520 ? 25.953 -47.062 -31.641 1 84.69 520 ARG A C 1
ATOM 4015 O O . ARG A 1 520 ? 26.578 -47.906 -32.281 1 84.69 520 ARG A O 1
ATOM 4022 N N . SER A 1 521 ? 25.297 -47.219 -30.609 1 84.44 521 SER A N 1
ATOM 4023 C CA . SER A 1 521 ? 25.5 -48.5 -29.938 1 84.44 521 SER A CA 1
ATOM 4024 C C . SER A 1 521 ? 24.375 -49.469 -30.266 1 84.44 521 SER A C 1
ATOM 4026 O O . SER A 1 521 ? 24.5 -50.688 -30.016 1 84.44 521 SER A O 1
ATOM 4028 N N . SER A 1 522 ? 23.312 -49 -30.719 1 83.38 522 SER A N 1
ATOM 4029 C CA . SER A 1 522 ? 22.203 -49.906 -30.984 1 83.38 522 SER A CA 1
ATOM 4030 C C . SER A 1 522 ? 22.391 -50.594 -32.344 1 83.38 522 SER A C 1
ATOM 4032 O O . SER A 1 522 ? 22.828 -49.969 -33.312 1 83.38 522 SER A O 1
ATOM 4034 N N . LYS A 1 523 ? 22.078 -51.844 -32.344 1 77.94 523 LYS A N 1
ATOM 4035 C CA . LYS A 1 523 ? 22.141 -52.625 -33.562 1 77.94 523 LYS A CA 1
ATOM 4036 C C . LYS A 1 523 ? 20.891 -52.375 -34.406 1 77.94 523 LYS A C 1
ATOM 4038 O O . LYS A 1 523 ? 20.922 -52.594 -35.625 1 77.94 523 LYS A O 1
ATOM 4043 N N . HIS A 1 524 ? 19.906 -51.875 -33.75 1 76.12 524 HIS A N 1
ATOM 4044 C CA . HIS A 1 524 ? 18.656 -51.656 -34.438 1 76.12 524 HIS A CA 1
ATOM 4045 C C . HIS A 1 524 ? 18.453 -50.188 -34.781 1 76.12 524 HIS A C 1
ATOM 4047 O O . HIS A 1 524 ? 19.062 -49.312 -34.125 1 76.12 524 HIS A O 1
ATOM 4053 N N . PRO A 1 525 ? 17.75 -50 -35.844 1 75.75 525 PRO A N 1
ATOM 4054 C CA . PRO A 1 525 ? 17.5 -48.625 -36.219 1 75.75 525 PRO A CA 1
ATOM 4055 C C . PRO A 1 525 ? 16.719 -47.844 -35.156 1 75.75 525 PRO A C 1
ATOM 4057 O O . PRO A 1 525 ? 16.047 -48.469 -34.312 1 75.75 525 PRO A O 1
ATOM 4060 N N . LEU A 1 526 ? 16.891 -46.594 -35.219 1 82.06 526 LEU A N 1
ATOM 4061 C CA . LEU A 1 526 ? 16.188 -45.719 -34.281 1 82.06 526 LEU A CA 1
ATOM 4062 C C . LEU A 1 526 ? 14.672 -45.844 -34.438 1 82.06 526 LEU A C 1
ATOM 4064 O O . LEU A 1 526 ? 14.172 -45.844 -35.562 1 82.06 526 LEU A O 1
ATOM 4068 N N . ILE A 1 527 ? 14 -46 -33.344 1 80.94 527 ILE A N 1
ATOM 4069 C CA . ILE A 1 527 ? 12.547 -46.062 -33.375 1 80.94 527 ILE A CA 1
ATOM 4070 C C . ILE A 1 527 ? 11.953 -44.688 -33.156 1 80.94 527 ILE A C 1
ATOM 4072 O O . ILE A 1 527 ? 11.977 -44.156 -32.031 1 80.94 527 ILE A O 1
ATOM 4076 N N . GLY A 1 528 ? 11.477 -44.125 -34.219 1 80.75 528 GLY A N 1
ATOM 4077 C CA . GLY A 1 528 ? 10.93 -42.781 -34.156 1 80.75 528 GLY A CA 1
ATOM 4078 C C . GLY A 1 528 ? 9.641 -42.688 -33.344 1 80.75 528 GLY A C 1
ATOM 4079 O O . GLY A 1 528 ? 9.477 -41.812 -32.5 1 80.75 528 GLY A O 1
ATOM 4080 N N . ASN A 1 529 ? 8.719 -43.531 -33.625 1 82.81 529 ASN A N 1
ATOM 4081 C CA . ASN A 1 529 ? 7.438 -43.594 -32.938 1 82.81 529 ASN A CA 1
ATOM 4082 C C . ASN A 1 529 ? 7.289 -44.906 -32.156 1 82.81 529 ASN A C 1
ATOM 4084 O O . ASN A 1 529 ? 7.191 -46 -32.719 1 82.81 529 ASN A O 1
ATOM 4088 N N . THR A 1 530 ? 7.27 -44.719 -30.828 1 86.75 530 THR A N 1
ATOM 4089 C CA . THR A 1 530 ? 7.266 -45.906 -29.969 1 86.75 530 THR A CA 1
ATOM 4090 C C . THR A 1 530 ? 5.852 -46.219 -29.516 1 86.75 530 THR A C 1
ATOM 4092 O O . THR A 1 530 ? 5.66 -47.094 -28.641 1 86.75 530 THR A O 1
ATOM 4095 N N . THR A 1 531 ? 4.863 -45.656 -30.109 1 86.19 531 THR A N 1
ATOM 4096 C CA . THR A 1 531 ? 3.486 -45.781 -29.641 1 86.19 531 THR A CA 1
ATOM 4097 C C . THR A 1 531 ? 3.041 -47.25 -29.719 1 86.19 531 THR A C 1
ATOM 4099 O O . THR A 1 531 ? 2.398 -47.75 -28.781 1 86.19 531 THR A O 1
ATOM 4102 N N . LEU A 1 532 ? 3.416 -47.969 -30.75 1 86.12 532 LEU A N 1
ATOM 4103 C CA . LEU A 1 532 ? 2.986 -49.344 -30.922 1 86.12 532 LEU A CA 1
ATOM 4104 C C . LEU A 1 532 ? 4.168 -50.312 -30.812 1 86.12 532 LEU A C 1
ATOM 4106 O O . LEU A 1 532 ? 4.121 -51.406 -31.328 1 86.12 532 LEU A O 1
ATOM 4110 N N . ALA A 1 533 ? 5.18 -49.844 -30.188 1 84.19 533 ALA A N 1
ATOM 4111 C CA . ALA A 1 533 ? 6.371 -50.688 -30.062 1 84.19 533 ALA A CA 1
ATOM 4112 C C . ALA A 1 533 ? 6.066 -51.969 -29.281 1 84.19 533 ALA A C 1
ATOM 4114 O O . ALA A 1 533 ? 6.43 -53.062 -29.703 1 84.19 533 ALA A O 1
ATOM 4115 N N . ALA A 1 534 ? 5.391 -51.812 -28.188 1 85.38 534 ALA A N 1
ATOM 4116 C CA . ALA A 1 534 ? 5.047 -52.969 -27.359 1 85.38 534 ALA A CA 1
ATOM 4117 C C . ALA A 1 534 ? 4.078 -53.906 -28.094 1 85.38 534 ALA A C 1
ATOM 4119 O O . ALA A 1 534 ? 4.164 -55.125 -27.969 1 85.38 534 ALA A O 1
ATOM 4120 N N . PHE A 1 535 ? 3.281 -53.281 -28.906 1 84.75 535 PHE A N 1
ATOM 4121 C CA . PHE A 1 535 ? 2.25 -54 -29.656 1 84.75 535 PHE A CA 1
ATOM 4122 C C . PHE A 1 535 ? 2.873 -54.938 -30.703 1 84.75 535 PHE A C 1
ATOM 4124 O O . PHE A 1 535 ? 2.352 -56 -30.969 1 84.75 535 PHE A O 1
ATOM 4131 N N . TYR A 1 536 ? 3.996 -54.656 -31.156 1 85 536 TYR A N 1
ATOM 4132 C CA . TYR A 1 536 ? 4.578 -55.406 -32.25 1 85 536 TYR A CA 1
ATOM 4133 C C . TYR A 1 536 ? 5.73 -56.281 -31.781 1 85 536 TYR A C 1
ATOM 4135 O O . TYR A 1 536 ? 6.418 -56.906 -32.562 1 85 536 TYR A O 1
ATOM 4143 N N . LEU A 1 537 ? 5.918 -56.312 -30.516 1 86.88 537 LEU A N 1
ATOM 4144 C CA . LEU A 1 537 ? 6.895 -57.25 -29.969 1 86.88 537 LEU A CA 1
ATOM 4145 C C . LEU A 1 537 ? 6.34 -58.688 -29.984 1 86.88 537 LEU A C 1
ATOM 4147 O O . LEU A 1 537 ? 5.168 -58.906 -29.656 1 86.88 537 LEU A O 1
ATOM 4151 N N . ASP A 1 538 ? 7.145 -59.531 -30.469 1 86.75 538 ASP A N 1
ATOM 4152 C CA . ASP A 1 538 ? 6.762 -60.938 -30.391 1 86.75 538 ASP A CA 1
ATOM 4153 C C . ASP A 1 538 ? 7.168 -61.531 -29.047 1 86.75 538 ASP A C 1
ATOM 4155 O O . ASP A 1 538 ? 8.328 -61.906 -28.859 1 86.75 538 ASP A O 1
ATOM 4159 N N . THR A 1 539 ? 6.18 -61.656 -28.188 1 86.81 539 THR A N 1
ATOM 4160 C CA . THR A 1 539 ? 6.457 -62.156 -26.844 1 86.81 539 THR A CA 1
ATOM 4161 C C . THR A 1 539 ? 5.797 -63.5 -26.609 1 86.81 539 THR A C 1
ATOM 4163 O O . THR A 1 539 ? 5.492 -63.875 -25.469 1 86.81 539 THR A O 1
ATOM 4166 N N . THR A 1 540 ? 5.566 -64.312 -27.562 1 81.44 540 THR A N 1
ATOM 4167 C CA . THR A 1 540 ? 4.82 -65.562 -27.453 1 81.44 540 THR A CA 1
ATOM 4168 C C . THR A 1 540 ? 5.59 -66.562 -26.625 1 81.44 540 THR A C 1
ATOM 4170 O O . THR A 1 540 ? 4.992 -67.438 -26.031 1 81.44 540 THR A O 1
ATOM 4173 N N . GLU A 1 541 ? 6.863 -66.438 -26.562 1 79.81 541 GLU A N 1
ATOM 4174 C CA . GLU A 1 541 ? 7.68 -67.375 -25.844 1 79.81 541 GLU A CA 1
ATOM 4175 C C . GLU A 1 541 ? 7.773 -67.062 -24.359 1 79.81 541 GLU A C 1
ATOM 4177 O O . GLU A 1 541 ? 8.273 -67.875 -23.562 1 79.81 541 GLU A O 1
ATOM 4182 N N . ILE A 1 542 ? 7.277 -65.938 -24.016 1 81.81 542 ILE A N 1
ATOM 4183 C CA . ILE A 1 542 ? 7.422 -65.5 -22.625 1 81.81 542 ILE A CA 1
ATOM 4184 C C . ILE A 1 542 ? 6.191 -65.875 -21.828 1 81.81 542 ILE A C 1
ATOM 4186 O O . ILE A 1 542 ? 5.07 -65.5 -22.141 1 81.81 542 ILE A O 1
ATOM 4190 N N . PRO A 1 543 ? 6.406 -66.812 -20.859 1 71.19 543 PRO A N 1
ATOM 4191 C CA . PRO A 1 543 ? 5.254 -67.25 -20.047 1 71.19 543 PRO A CA 1
ATOM 4192 C C . PRO A 1 543 ? 4.711 -66.125 -19.172 1 71.19 543 PRO A C 1
ATOM 4194 O O . PRO A 1 543 ? 5.473 -65.25 -18.719 1 71.19 543 PRO A O 1
ATOM 4197 N N . ARG A 1 544 ? 3.5 -65.938 -19.141 1 64.31 544 ARG A N 1
ATOM 4198 C CA . ARG A 1 544 ? 2.904 -64.938 -18.297 1 64.31 544 ARG A CA 1
ATOM 4199 C C . ARG A 1 544 ? 3.062 -65.25 -16.828 1 64.31 544 ARG A C 1
ATOM 4201 O O . ARG A 1 544 ? 3.285 -64.375 -16 1 64.31 544 ARG A O 1
ATOM 4208 N N . SER A 1 545 ? 2.33 -66.5 -16.188 1 54.59 545 SER A N 1
ATOM 4209 C CA . SER A 1 545 ? 2.119 -66.812 -14.773 1 54.59 545 SER A CA 1
ATOM 4210 C C . SER A 1 545 ? 3.369 -67.375 -14.148 1 54.59 545 SER A C 1
ATOM 4212 O O . SER A 1 545 ? 4.211 -68 -14.844 1 54.59 545 SER A O 1
ATOM 4214 N N . ASP A 1 546 ? 3.672 -67.125 -12.734 1 46.41 546 ASP A N 1
ATOM 4215 C CA . ASP A 1 546 ? 4.602 -67.688 -11.742 1 46.41 546 ASP A CA 1
ATOM 4216 C C . ASP A 1 546 ? 4.586 -69.188 -11.734 1 46.41 546 ASP A C 1
ATOM 4218 O O . ASP A 1 546 ? 5.223 -69.812 -10.891 1 46.41 546 ASP A O 1
ATOM 4222 N N . SER A 1 547 ? 3.488 -69.875 -11.984 1 43.66 547 SER A N 1
ATOM 4223 C CA . SER A 1 547 ? 3.508 -71.188 -11.422 1 43.66 547 SER A CA 1
ATOM 4224 C C . SER A 1 547 ? 4.844 -71.875 -11.68 1 43.66 547 SER A C 1
ATOM 4226 O O . SER A 1 547 ? 5.469 -72.438 -10.75 1 43.66 547 SER A O 1
ATOM 4228 N N . LYS A 1 548 ? 4.902 -72.812 -12.688 1 44.69 548 LYS A N 1
ATOM 4229 C CA . LYS A 1 548 ? 6.035 -73.688 -12.742 1 44.69 548 LYS A CA 1
ATOM 4230 C C . LYS A 1 548 ? 7.352 -72.938 -12.844 1 44.69 548 LYS A C 1
ATOM 4232 O O . LYS A 1 548 ? 8.422 -73.5 -12.586 1 44.69 548 LYS A O 1
ATOM 4237 N N . THR A 1 549 ? 7.465 -71.875 -13.477 1 42.12 549 THR A N 1
ATOM 4238 C CA . THR A 1 549 ? 8.797 -71.375 -13.805 1 42.12 549 THR A CA 1
ATOM 4239 C C . THR A 1 549 ? 9.328 -70.5 -12.68 1 42.12 549 THR A C 1
ATOM 4241 O O . THR A 1 549 ? 9.039 -69.312 -12.641 1 42.12 549 THR A O 1
ATOM 4244 N N . ARG A 1 550 ? 9.094 -70.625 -11.453 1 44.09 550 ARG A N 1
ATOM 4245 C CA . ARG A 1 550 ? 9.93 -70.125 -10.352 1 44.09 550 ARG A CA 1
ATOM 4246 C C . ARG A 1 550 ? 11.344 -69.812 -10.836 1 44.09 550 ARG A C 1
ATOM 4248 O O . ARG A 1 550 ? 11.969 -68.875 -10.359 1 44.09 550 ARG A O 1
ATOM 4255 N N . MET A 1 551 ? 11.969 -70.875 -11.312 1 41.19 551 MET A N 1
ATOM 4256 C CA . MET A 1 551 ? 13.375 -70.812 -11.711 1 41.19 551 MET A CA 1
ATOM 4257 C C . MET A 1 551 ? 13.602 -69.688 -12.719 1 41.19 551 MET A C 1
ATOM 4259 O O . MET A 1 551 ? 14.711 -69.188 -12.82 1 41.19 551 MET A O 1
ATOM 4263 N N . ARG A 1 552 ? 12.523 -69.312 -13.625 1 43.59 552 ARG A N 1
ATOM 4264 C CA . ARG A 1 552 ? 12.727 -68.438 -14.781 1 43.59 552 ARG A CA 1
ATOM 4265 C C . ARG A 1 552 ? 12.352 -67 -14.469 1 43.59 552 ARG A C 1
ATOM 4267 O O . ARG A 1 552 ? 12.281 -66.188 -15.367 1 43.59 552 ARG A O 1
ATOM 4274 N N . GLU A 1 553 ? 11.734 -66.562 -13.516 1 50.44 553 GLU A N 1
ATOM 4275 C CA . GLU A 1 553 ? 11.617 -65.188 -13.031 1 50.44 553 GLU A CA 1
ATOM 4276 C C . GLU A 1 553 ? 12.961 -64.438 -13.078 1 50.44 553 GLU A C 1
ATOM 4278 O O . GLU A 1 553 ? 13.008 -63.219 -13.203 1 50.44 553 GLU A O 1
ATOM 4283 N N . ARG A 1 554 ? 13.922 -65.125 -12.852 1 57.78 554 ARG A N 1
ATOM 4284 C CA . ARG A 1 554 ? 15.266 -64.562 -12.859 1 57.78 554 ARG A CA 1
ATOM 4285 C C . ARG A 1 554 ? 15.797 -64.438 -14.289 1 57.78 554 ARG A C 1
ATOM 4287 O O . ARG A 1 554 ? 16.969 -64.125 -14.492 1 57.78 554 ARG A O 1
ATOM 4294 N N . GLY A 1 555 ? 14.844 -64.625 -15.188 1 76.81 555 GLY A N 1
ATOM 4295 C CA . GLY A 1 555 ? 15.391 -64.625 -16.531 1 76.81 555 GLY A CA 1
ATOM 4296 C C . GLY A 1 555 ? 15.406 -63.188 -17.125 1 76.81 555 GLY A C 1
ATOM 4297 O O . GLY A 1 555 ? 14.688 -62.312 -16.656 1 76.81 555 GLY A O 1
ATOM 4298 N N . LEU A 1 556 ? 16.328 -62.969 -17.906 1 89.06 556 LEU A N 1
ATOM 4299 C CA . LEU A 1 556 ? 16.516 -61.688 -18.594 1 89.06 556 LEU A CA 1
ATOM 4300 C C . LEU A 1 556 ? 15.883 -61.75 -19.984 1 89.06 556 LEU A C 1
ATOM 4302 O O . LEU A 1 556 ? 16.016 -62.719 -20.703 1 89.06 556 LEU A O 1
ATOM 4306 N N . PHE A 1 557 ? 14.969 -60.719 -20.219 1 91.12 557 PHE A N 1
ATOM 4307 C CA . PHE A 1 557 ? 14.414 -60.562 -21.547 1 91.12 557 PHE A CA 1
ATOM 4308 C C . PHE A 1 557 ? 15.484 -60.094 -22.531 1 91.12 557 PHE A C 1
ATOM 4310 O O . PHE A 1 557 ? 16.203 -59.125 -22.25 1 91.12 557 PHE A O 1
ATOM 4317 N N . ARG A 1 558 ? 15.633 -60.75 -23.625 1 92.38 558 ARG A N 1
ATOM 4318 C CA . ARG A 1 558 ? 16.516 -60.344 -24.719 1 92.38 558 ARG A CA 1
ATOM 4319 C C . ARG A 1 558 ? 15.742 -60.25 -26.031 1 92.38 558 ARG A C 1
ATOM 4321 O O . ARG A 1 558 ? 14.742 -60.938 -26.234 1 92.38 558 ARG A O 1
ATOM 4328 N N . ILE A 1 559 ? 16.203 -59.344 -26.859 1 90.25 559 ILE A N 1
ATOM 4329 C CA . ILE A 1 559 ? 15.5 -59.125 -28.109 1 90.25 559 ILE A CA 1
ATOM 4330 C C . ILE A 1 559 ? 16.359 -59.625 -29.281 1 90.25 559 ILE A C 1
ATOM 4332 O O . ILE A 1 559 ? 17.578 -59.406 -29.281 1 90.25 559 ILE A O 1
ATOM 4336 N N . GLU A 1 560 ? 15.758 -60.344 -30.156 1 86.5 560 GLU A N 1
ATOM 4337 C CA . GLU A 1 560 ? 16.375 -60.781 -31.406 1 86.5 560 GLU A CA 1
ATOM 4338 C C . GLU A 1 560 ? 15.523 -60.438 -32.625 1 86.5 560 GLU A C 1
ATOM 4340 O O . GLU A 1 560 ? 14.297 -60.469 -32.562 1 86.5 560 GLU A O 1
ATOM 4345 N N . PRO A 1 561 ? 16.156 -60.031 -33.625 1 82.75 561 PRO A N 1
ATOM 4346 C CA . PRO A 1 561 ? 15.375 -59.719 -34.812 1 82.75 561 PRO A CA 1
ATOM 4347 C C . PRO A 1 561 ? 14.781 -60.938 -35.469 1 82.75 561 PRO A C 1
ATOM 4349 O O . PRO A 1 561 ? 15.453 -61.969 -35.594 1 82.75 561 PRO A O 1
ATOM 4352 N N . ARG A 1 562 ? 13.594 -60.969 -35.688 1 77.31 562 ARG A N 1
ATOM 4353 C CA . ARG A 1 562 ? 12.898 -62 -36.438 1 77.31 562 ARG A CA 1
ATOM 4354 C C . ARG A 1 562 ? 12.055 -61.375 -37.562 1 77.31 562 ARG A C 1
ATOM 4356 O O . ARG A 1 562 ? 10.93 -60.938 -37.312 1 77.31 562 ARG A O 1
ATOM 4363 N N . GLY A 1 563 ? 12.562 -61.469 -38.719 1 66.88 563 GLY A N 1
ATOM 4364 C CA . GLY A 1 563 ? 11.859 -60.875 -39.812 1 66.88 563 GLY A CA 1
ATOM 4365 C C . GLY A 1 563 ? 11.609 -59.375 -39.625 1 66.88 563 GLY A C 1
ATOM 4366 O O . GLY A 1 563 ? 12.562 -58.594 -39.469 1 66.88 563 GLY A O 1
ATOM 4367 N N . ASP A 1 564 ? 10.32 -59.062 -39.562 1 68.56 564 ASP A N 1
ATOM 4368 C CA . ASP A 1 564 ? 9.938 -57.688 -39.438 1 68.56 564 ASP A CA 1
ATOM 4369 C C . ASP A 1 564 ? 9.562 -57.344 -38 1 68.56 564 ASP A C 1
ATOM 4371 O O . ASP A 1 564 ? 9.039 -56.25 -37.75 1 68.56 564 ASP A O 1
ATOM 4375 N N . ARG A 1 565 ? 9.852 -58.25 -37.062 1 79.38 565 ARG A N 1
ATOM 4376 C CA . ARG A 1 565 ? 9.5 -58.031 -35.656 1 79.38 565 ARG A CA 1
ATOM 4377 C C . ARG A 1 565 ? 10.688 -58.312 -34.75 1 79.38 565 ARG A C 1
ATOM 4379 O O . ARG A 1 565 ? 11.742 -58.75 -35.188 1 79.38 565 ARG A O 1
ATOM 4386 N N . LEU A 1 566 ? 10.523 -57.75 -33.656 1 84.5 566 LEU A N 1
ATOM 4387 C CA . LEU A 1 566 ? 11.484 -58.094 -32.594 1 84.5 566 LEU A CA 1
ATOM 4388 C C . LEU A 1 566 ? 10.93 -59.156 -31.688 1 84.5 566 LEU A C 1
ATOM 4390 O O . LEU A 1 566 ? 9.836 -59.031 -31.141 1 84.5 566 LEU A O 1
ATOM 4394 N N . ARG A 1 567 ? 11.617 -60.219 -31.688 1 89.81 567 ARG A N 1
ATOM 4395 C CA . ARG A 1 567 ? 11.219 -61.312 -30.812 1 89.81 567 ARG A CA 1
ATOM 4396 C C . ARG A 1 567 ? 11.906 -61.219 -29.453 1 89.81 567 ARG A C 1
ATOM 4398 O O . ARG A 1 567 ? 13.109 -60.969 -29.375 1 89.81 567 ARG A O 1
ATOM 4405 N N . VAL A 1 568 ? 11.094 -61.375 -28.406 1 91.12 568 VAL A N 1
ATOM 4406 C CA . VAL A 1 568 ? 11.641 -61.344 -27.062 1 91.12 568 VAL A CA 1
ATOM 4407 C C . VAL A 1 568 ? 11.859 -62.75 -26.562 1 91.12 568 VAL A C 1
ATOM 4409 O O . VAL A 1 568 ? 10.953 -63.594 -26.625 1 91.12 568 VAL A O 1
ATOM 4412 N N . THR A 1 569 ? 13.047 -63 -26.203 1 89.62 569 THR A N 1
ATOM 4413 C CA . THR A 1 569 ? 13.398 -64.312 -25.672 1 89.62 569 THR A CA 1
ATOM 4414 C C . THR A 1 569 ? 13.797 -64.25 -24.203 1 89.62 569 THR A C 1
ATOM 4416 O O . THR A 1 569 ? 14.102 -63.156 -23.703 1 89.62 569 THR A O 1
ATOM 4419 N N . LEU A 1 570 ? 13.648 -65.438 -23.531 1 88.62 570 LEU A N 1
ATOM 4420 C CA . LEU A 1 570 ? 14.023 -65.5 -22.109 1 88.62 570 LEU A CA 1
ATOM 4421 C C . LEU A 1 570 ? 15.336 -66.25 -21.938 1 88.62 570 LEU A C 1
ATOM 4423 O O . LEU A 1 570 ? 15.484 -67.375 -22.438 1 88.62 570 LEU A O 1
ATOM 4427 N N . GLU A 1 571 ? 16.266 -65.562 -21.391 1 84.25 571 GLU A N 1
ATOM 4428 C CA . GLU A 1 571 ? 17.531 -66.25 -21.062 1 84.25 571 GLU A CA 1
ATOM 4429 C C . GLU A 1 571 ? 17.656 -66.438 -19.547 1 84.25 571 GLU A C 1
ATOM 4431 O O . GLU A 1 571 ? 17.438 -65.562 -18.766 1 84.25 571 GLU A O 1
ATOM 4436 N N . MET B 1 1 ? -30.484 -126.812 -5.773 1 20.86 1 MET B N 1
ATOM 4437 C CA . MET B 1 1 ? -29.859 -127.062 -7.078 1 20.86 1 MET B CA 1
ATOM 4438 C C . MET B 1 1 ? -30.297 -126 -8.07 1 20.86 1 MET B C 1
ATOM 4440 O O . MET B 1 1 ? -29.938 -126 -9.25 1 20.86 1 MET B O 1
ATOM 4444 N N . GLY B 1 2 ? -31.188 -125.312 -7.715 1 18.38 2 GLY B N 1
ATOM 4445 C CA . GLY B 1 2 ? -32.094 -124.75 -8.703 1 18.38 2 GLY B CA 1
ATOM 4446 C C . GLY B 1 2 ? -31.453 -123.75 -9.625 1 18.38 2 GLY B C 1
ATOM 4447 O O . GLY B 1 2 ? -30.562 -123 -9.203 1 18.38 2 GLY B O 1
ATOM 4448 N N . LEU B 1 3 ? -31.672 -123.875 -10.883 1 15.11 3 LEU B N 1
ATOM 4449 C CA . LEU B 1 3 ? -31.219 -123.562 -12.234 1 15.11 3 LEU B CA 1
ATOM 4450 C C . LEU B 1 3 ? -31.359 -122.062 -12.516 1 15.11 3 LEU B C 1
ATOM 4452 O O . LEU B 1 3 ? -30.469 -121.438 -13.125 1 15.11 3 LEU B O 1
ATOM 4456 N N . ARG B 1 4 ? -32.688 -121.625 -12.586 1 16.11 4 ARG B N 1
ATOM 4457 C CA . ARG B 1 4 ? -33.188 -121.312 -13.922 1 16.11 4 ARG B CA 1
ATOM 4458 C C . ARG B 1 4 ? -32.5 -120.125 -14.531 1 16.11 4 ARG B C 1
ATOM 4460 O O . ARG B 1 4 ? -31.953 -120.188 -15.633 1 16.11 4 ARG B O 1
ATOM 4467 N N . ASP B 1 5 ? -33.344 -119.188 -14.867 1 16.45 5 ASP B N 1
ATOM 4468 C CA . ASP B 1 5 ? -33.625 -118.375 -16.047 1 16.45 5 ASP B CA 1
ATOM 4469 C C . ASP B 1 5 ? -32.719 -117.125 -16.078 1 16.45 5 ASP B C 1
ATOM 4471 O O . ASP B 1 5 ? -32.562 -116.438 -15.055 1 16.45 5 ASP B O 1
ATOM 4475 N N . SER B 1 6 ? -32 -117 -17.078 1 16.62 6 SER B N 1
ATOM 4476 C CA . SER B 1 6 ? -30.859 -116.188 -17.438 1 16.62 6 SER B CA 1
ATOM 4477 C C . SER B 1 6 ? -31.297 -114.75 -17.859 1 16.62 6 SER B C 1
ATOM 4479 O O . SER B 1 6 ? -31.391 -114.5 -19.047 1 16.62 6 SER B O 1
ATOM 4481 N N . LYS B 1 7 ? -32.562 -114.5 -17.328 1 20.41 7 LYS B N 1
ATOM 4482 C CA . LYS B 1 7 ? -33.156 -113.312 -17.938 1 20.41 7 LYS B CA 1
ATOM 4483 C C . LYS B 1 7 ? -32.094 -112.25 -18.297 1 20.41 7 LYS B C 1
ATOM 4485 O O . LYS B 1 7 ? -31.078 -112.188 -17.609 1 20.41 7 LYS B O 1
ATOM 4490 N N . GLN B 1 8 ? -32.406 -111.438 -19.25 1 17.22 8 GLN B N 1
ATOM 4491 C CA . GLN B 1 8 ? -31.953 -110.625 -20.359 1 17.22 8 GLN B CA 1
ATOM 4492 C C . GLN B 1 8 ? -31.156 -109.438 -19.875 1 17.22 8 GLN B C 1
ATOM 4494 O O . GLN B 1 8 ? -31.297 -109 -18.734 1 17.22 8 GLN B O 1
ATOM 4499 N N . LEU B 1 9 ? -30.297 -108.938 -20.812 1 19.73 9 LEU B N 1
ATOM 4500 C CA . LEU B 1 9 ? -29.062 -108.188 -21.062 1 19.73 9 LEU B CA 1
ATOM 4501 C C . LEU B 1 9 ? -29.312 -106.688 -21.094 1 19.73 9 LEU B C 1
ATOM 4503 O O . LEU B 1 9 ? -29.859 -106.188 -22.078 1 19.73 9 LEU B O 1
ATOM 4507 N N . ASN B 1 10 ? -30.281 -106.25 -20.203 1 17.8 10 ASN B N 1
ATOM 4508 C CA . ASN B 1 10 ? -30.703 -104.875 -20.406 1 17.8 10 ASN B CA 1
ATOM 4509 C C . ASN B 1 10 ? -29.5 -103.938 -20.484 1 17.8 10 ASN B C 1
ATOM 4511 O O . ASN B 1 10 ? -28.766 -103.75 -19.5 1 17.8 10 ASN B O 1
ATOM 4515 N N . ALA B 1 11 ? -29 -103.75 -21.578 1 23.28 11 ALA B N 1
ATOM 4516 C CA . ALA B 1 11 ? -27.781 -103 -21.859 1 23.28 11 ALA B CA 1
ATOM 4517 C C . ALA B 1 11 ? -28.016 -101.5 -21.625 1 23.28 11 ALA B C 1
ATOM 4519 O O . ALA B 1 11 ? -28.75 -100.875 -22.375 1 23.28 11 ALA B O 1
ATOM 4520 N N . PRO B 1 12 ? -28.547 -101.125 -20.469 1 22.19 12 PRO B N 1
ATOM 4521 C CA . PRO B 1 12 ? -29.031 -99.75 -20.609 1 22.19 12 PRO B CA 1
ATOM 4522 C C . PRO B 1 12 ? -27.984 -98.812 -21.219 1 22.19 12 PRO B C 1
ATOM 4524 O O . PRO B 1 12 ? -26.781 -99.125 -21.125 1 22.19 12 PRO B O 1
ATOM 4527 N N . SER B 1 13 ? -28.328 -98.062 -22.25 1 21.45 13 SER B N 1
ATOM 4528 C CA . SER B 1 13 ? -27.734 -97.125 -23.188 1 21.45 13 SER B CA 1
ATOM 4529 C C . SER B 1 13 ? -27.188 -95.938 -22.469 1 21.45 13 SER B C 1
ATOM 4531 O O . SER B 1 13 ? -26.797 -94.938 -23.094 1 21.45 13 SER B O 1
ATOM 4533 N N . SER B 1 14 ? -27.188 -95.875 -21.125 1 22.44 14 SER B N 1
ATOM 4534 C CA . SER B 1 14 ? -27.156 -94.5 -20.688 1 22.44 14 SER B CA 1
ATOM 4535 C C . SER B 1 14 ? -25.922 -93.75 -21.203 1 22.44 14 SER B C 1
ATOM 4537 O O . SER B 1 14 ? -24.812 -94.25 -21.078 1 22.44 14 SER B O 1
ATOM 4539 N N . PHE B 1 15 ? -26.141 -92.812 -22.203 1 20.95 15 PHE B N 1
ATOM 4540 C CA . PHE B 1 15 ? -25.281 -91.812 -22.828 1 20.95 15 PHE B CA 1
ATOM 4541 C C . PHE B 1 15 ? -24.547 -91 -21.781 1 20.95 15 PHE B C 1
ATOM 4543 O O . PHE B 1 15 ? -25.172 -90.312 -21 1 20.95 15 PHE B O 1
ATOM 4550 N N . LEU B 1 16 ? -23.578 -91.562 -21.172 1 20.94 16 LEU B N 1
ATOM 4551 C CA . LEU B 1 16 ? -22.781 -90.812 -20.219 1 20.94 16 LEU B CA 1
ATOM 4552 C C . LEU B 1 16 ? -22.25 -89.5 -20.859 1 20.94 16 LEU B C 1
ATOM 4554 O O . LEU B 1 16 ? -21.469 -89.562 -21.812 1 20.94 16 LEU B O 1
ATOM 4558 N N . PRO B 1 17 ? -23.219 -88.5 -21 1 24.34 17 PRO B N 1
ATOM 4559 C CA . PRO B 1 17 ? -22.625 -87.312 -21.656 1 24.34 17 PRO B CA 1
ATOM 4560 C C . PRO B 1 17 ? -21.234 -87 -21.141 1 24.34 17 PRO B C 1
ATOM 4562 O O . PRO B 1 17 ? -20.906 -87.312 -19.984 1 24.34 17 PRO B O 1
ATOM 4565 N N . LEU B 1 18 ? -20.281 -87 -22.078 1 22.38 18 LEU B N 1
ATOM 4566 C CA . LEU B 1 18 ? -18.891 -86.625 -21.938 1 22.38 18 LEU B CA 1
ATOM 4567 C C . LEU B 1 18 ? -18.812 -85.25 -21.172 1 22.38 18 LEU B C 1
ATOM 4569 O O . LEU B 1 18 ? -19.422 -84.312 -21.578 1 22.38 18 LEU B O 1
ATOM 4573 N N . HIS B 1 19 ? -18.672 -85.375 -19.844 1 23.86 19 HIS B N 1
ATOM 4574 C CA . HIS B 1 19 ? -18.266 -84.188 -19.047 1 23.86 19 HIS B CA 1
ATOM 4575 C C . HIS B 1 19 ? -17.094 -83.5 -19.703 1 23.86 19 HIS B C 1
ATOM 4577 O O . HIS B 1 19 ? -16 -84 -19.812 1 23.86 19 HIS B O 1
ATOM 4583 N N . SER B 1 20 ? -17.391 -82.75 -20.891 1 24.91 20 SER B N 1
ATOM 4584 C CA . SER B 1 20 ? -16.375 -81.875 -21.375 1 24.91 20 SER B CA 1
ATOM 4585 C C . SER B 1 20 ? -15.773 -81.062 -20.219 1 24.91 20 SER B C 1
ATOM 4587 O O . SER B 1 20 ? -16.484 -80.375 -19.469 1 24.91 20 SER B O 1
ATOM 4589 N N . ASN B 1 21 ? -14.727 -81.625 -19.609 1 24.95 21 ASN B N 1
ATOM 4590 C CA . ASN B 1 21 ? -13.844 -80.875 -18.703 1 24.95 21 ASN B CA 1
ATOM 4591 C C . ASN B 1 21 ? -13.617 -79.438 -19.156 1 24.95 21 ASN B C 1
ATOM 4593 O O . ASN B 1 21 ? -13.133 -79.25 -20.266 1 24.95 21 ASN B O 1
ATOM 4597 N N . SER B 1 22 ? -14.5 -78.625 -18.703 1 26.39 22 SER B N 1
ATOM 4598 C CA . SER B 1 22 ? -14.32 -77.125 -18.766 1 26.39 22 SER B CA 1
ATOM 4599 C C . SER B 1 22 ? -12.875 -76.75 -18.5 1 26.39 22 SER B C 1
ATOM 4601 O O . SER B 1 22 ? -12.305 -77.125 -17.469 1 26.39 22 SER B O 1
ATOM 4603 N N . SER B 1 23 ? -12.039 -76.75 -19.625 1 28.41 23 SER B N 1
ATOM 4604 C CA . SER B 1 23 ? -10.734 -76.125 -19.656 1 28.41 23 SER B CA 1
ATOM 4605 C C . SER B 1 23 ? -10.742 -74.875 -18.766 1 28.41 23 SER B C 1
ATOM 4607 O O . SER B 1 23 ? -11.539 -73.938 -18.984 1 28.41 23 SER B O 1
ATOM 4609 N N . SER B 1 24 ? -10.531 -75.125 -17.484 1 29.5 24 SER B N 1
ATOM 4610 C CA . SER B 1 24 ? -10.172 -74 -16.562 1 29.5 24 SER B CA 1
ATOM 4611 C C . SER B 1 24 ? -9.273 -73 -17.234 1 29.5 24 SER B C 1
ATOM 4613 O O . SER B 1 24 ? -8.094 -73.25 -17.484 1 29.5 24 SER B O 1
ATOM 4615 N N . THR B 1 25 ? -9.75 -72.375 -18.281 1 28.36 25 THR B N 1
ATOM 4616 C CA . THR B 1 25 ? -9.039 -71.25 -18.781 1 28.36 25 THR B CA 1
ATOM 4617 C C . THR B 1 25 ? -8.539 -70.375 -17.641 1 28.36 25 THR B C 1
ATOM 4619 O O . THR B 1 25 ? -9.336 -69.75 -16.922 1 28.36 25 THR B O 1
ATOM 4622 N N . GLU B 1 26 ? -7.531 -70.75 -16.828 1 32.12 26 GLU B N 1
ATOM 4623 C CA . GLU B 1 26 ? -6.672 -69.938 -15.984 1 32.12 26 GLU B CA 1
ATOM 4624 C C . GLU B 1 26 ? -6.516 -68.562 -16.531 1 32.12 26 GLU B C 1
ATOM 4626 O O . GLU B 1 26 ? -5.953 -68.375 -17.625 1 32.12 26 GLU B O 1
ATOM 4631 N N . THR B 1 27 ? -7.461 -67.75 -16.328 1 32.47 27 THR B N 1
ATOM 4632 C CA . THR B 1 27 ? -7.496 -66.375 -16.812 1 32.47 27 THR B CA 1
ATOM 4633 C C . THR B 1 27 ? -6.238 -65.625 -16.391 1 32.47 27 THR B C 1
ATOM 4635 O O . THR B 1 27 ? -5.793 -65.75 -15.25 1 32.47 27 THR B O 1
ATOM 4638 N N . LEU B 1 28 ? -5.492 -65.062 -17.281 1 32.75 28 LEU B N 1
ATOM 4639 C CA . LEU B 1 28 ? -4.195 -64.625 -17.781 1 32.75 28 LEU B CA 1
ATOM 4640 C C . LEU B 1 28 ? -3.602 -63.562 -16.875 1 32.75 28 LEU B C 1
ATOM 4642 O O . LEU B 1 28 ? -2.379 -63.469 -16.734 1 32.75 28 LEU B O 1
ATOM 4646 N N . TRP B 1 29 ? -4.312 -62.344 -16.469 1 35.66 29 TRP B N 1
ATOM 4647 C CA . TRP B 1 29 ? -3.592 -61.062 -16.422 1 35.66 29 TRP B CA 1
ATOM 4648 C C . TRP B 1 29 ? -3.141 -60.75 -15.008 1 35.66 29 TRP B C 1
ATOM 4650 O O . TRP B 1 29 ? -2.439 -59.75 -14.773 1 35.66 29 TRP B O 1
ATOM 4660 N N . ASN B 1 30 ? -3.887 -61.219 -13.883 1 36.28 30 ASN B N 1
ATOM 4661 C CA . ASN B 1 30 ? -3.402 -60.781 -12.578 1 36.28 30 ASN B CA 1
ATOM 4662 C C . ASN B 1 30 ? -2.299 -61.719 -12.062 1 36.28 30 ASN B C 1
ATOM 4664 O O . ASN B 1 30 ? -2.4 -62.938 -12.172 1 36.28 30 ASN B O 1
ATOM 4668 N N . ASP B 1 31 ? -1.063 -61.344 -11.875 1 39.78 31 ASP B N 1
ATOM 4669 C CA . ASP B 1 31 ? 0.003 -62.25 -11.414 1 39.78 31 ASP B CA 1
ATOM 4670 C C . ASP B 1 31 ? -0.541 -63.312 -10.469 1 39.78 31 ASP B C 1
ATOM 4672 O O . ASP B 1 31 ? -0.242 -64.5 -10.633 1 39.78 31 ASP B O 1
ATOM 4676 N N . LYS B 1 32 ? -0.768 -63 -9.078 1 41.69 32 LYS B N 1
ATOM 4677 C CA . LYS B 1 32 ? -1.11 -63.938 -8.016 1 41.69 32 LYS B CA 1
ATOM 4678 C C . LYS B 1 32 ? -2.596 -64.25 -8.039 1 41.69 32 LYS B C 1
ATOM 4680 O O . LYS B 1 32 ? -3.15 -64.75 -7.043 1 41.69 32 LYS B O 1
ATOM 4685 N N . VAL B 1 33 ? -3.35 -63.75 -8.891 1 33.84 33 VAL B N 1
ATOM 4686 C CA . VAL B 1 33 ? -4.754 -64.062 -8.609 1 33.84 33 VAL B CA 1
ATOM 4687 C C . VAL B 1 33 ? -5.094 -65.5 -9.008 1 33.84 33 VAL B C 1
ATOM 4689 O O . VAL B 1 33 ? -4.789 -65.875 -10.125 1 33.84 33 VAL B O 1
ATOM 4692 N N . ASN B 1 34 ? -5.277 -66.375 -8.008 1 32.75 34 ASN B N 1
ATOM 4693 C CA . ASN B 1 34 ? -6.051 -67.625 -8.211 1 32.75 34 ASN B CA 1
ATOM 4694 C C . ASN B 1 34 ? -7.195 -67.375 -9.195 1 32.75 34 ASN B C 1
ATOM 4696 O O . ASN B 1 34 ? -7.992 -66.438 -9.031 1 32.75 34 ASN B O 1
ATOM 4700 N N . VAL B 1 35 ? -7.195 -67.938 -10.32 1 37.62 35 VAL B N 1
ATOM 4701 C CA . VAL B 1 35 ? -8.07 -67.875 -11.484 1 37.62 35 VAL B CA 1
ATOM 4702 C C . VAL B 1 35 ? -9.508 -68.188 -11.055 1 37.62 35 VAL B C 1
ATOM 4704 O O . VAL B 1 35 ? -10.422 -68.188 -11.891 1 37.62 35 VAL B O 1
ATOM 4707 N N . THR B 1 36 ? -9.727 -68.875 -10.047 1 37.91 36 THR B N 1
ATOM 4708 C CA . THR B 1 36 ? -11.109 -69.312 -9.945 1 37.91 36 THR B CA 1
ATOM 4709 C C . THR B 1 36 ? -12.055 -68.062 -9.828 1 37.91 36 THR B C 1
ATOM 4711 O O . THR B 1 36 ? -13.266 -68.25 -9.977 1 37.91 36 THR B O 1
ATOM 4714 N N . ARG B 1 37 ? -11.734 -67.062 -8.938 1 44.38 37 ARG B N 1
ATOM 4715 C CA . ARG B 1 37 ? -12.734 -66.062 -8.641 1 44.38 37 ARG B CA 1
ATOM 4716 C C . ARG B 1 37 ? -12.633 -64.875 -9.617 1 44.38 37 ARG B C 1
ATOM 4718 O O . ARG B 1 37 ? -11.547 -64.375 -9.82 1 44.38 37 ARG B O 1
ATOM 4725 N N . LYS B 1 38 ? -13.602 -64.625 -10.586 1 48.19 38 LYS B N 1
ATOM 4726 C CA . LYS B 1 38 ? -13.797 -63.688 -11.688 1 48.19 38 LYS B CA 1
ATOM 4727 C C . LYS B 1 38 ? -13.102 -62.344 -11.398 1 48.19 38 LYS B C 1
ATOM 4729 O O . LYS B 1 38 ? -12.461 -61.781 -12.273 1 48.19 38 LYS B O 1
ATOM 4734 N N . ARG B 1 39 ? -13.586 -61.469 -10.297 1 58.53 39 ARG B N 1
ATOM 4735 C CA . ARG B 1 39 ? -13.234 -60.094 -10.094 1 58.53 39 ARG B CA 1
ATOM 4736 C C . ARG B 1 39 ? -12.523 -59.875 -8.758 1 58.53 39 ARG B C 1
ATOM 4738 O O . ARG B 1 39 ? -13.148 -59.5 -7.77 1 58.53 39 ARG B O 1
ATOM 4745 N N . PRO B 1 40 ? -11.125 -60.25 -8.633 1 66.06 40 PRO B N 1
ATOM 4746 C CA . PRO B 1 40 ? -10.539 -60.125 -7.297 1 66.06 40 PRO B CA 1
ATOM 4747 C C . PRO B 1 40 ? -10.383 -58.656 -6.879 1 66.06 40 PRO B C 1
ATOM 4749 O O . PRO B 1 40 ? -10.367 -57.75 -7.73 1 66.06 40 PRO B O 1
ATOM 4752 N N . SER B 1 41 ? -10.609 -58.375 -5.516 1 76.38 41 SER B N 1
ATOM 4753 C CA . SER B 1 41 ? -10.477 -57.094 -4.887 1 76.38 41 SER B CA 1
ATOM 4754 C C . SER B 1 41 ? -9.18 -56.406 -5.309 1 76.38 41 SER B C 1
ATOM 4756 O O . SER B 1 41 ? -9.148 -55.188 -5.484 1 76.38 41 SER B O 1
ATOM 4758 N N . LYS B 1 42 ? -8.156 -57.094 -5.559 1 77.88 42 LYS B N 1
ATOM 4759 C CA . LYS B 1 42 ? -6.867 -56.5 -5.93 1 77.88 42 LYS B CA 1
ATOM 4760 C C . LYS B 1 42 ? -6.93 -55.875 -7.324 1 77.88 42 LYS B C 1
ATOM 4762 O O . LYS B 1 42 ? -6.309 -54.844 -7.574 1 77.88 42 LYS B O 1
ATOM 4767 N N . ALA B 1 43 ? -7.637 -56.531 -8.242 1 81.44 43 ALA B N 1
ATOM 4768 C CA . ALA B 1 43 ? -7.805 -55.969 -9.586 1 81.44 43 ALA B CA 1
ATOM 4769 C C . ALA B 1 43 ? -8.602 -54.688 -9.562 1 81.44 43 ALA B C 1
ATOM 4771 O O . ALA B 1 43 ? -8.289 -53.75 -10.297 1 81.44 43 ALA B O 1
ATOM 4772 N N . TRP B 1 44 ? -9.492 -54.688 -8.609 1 83.06 44 TRP B N 1
ATOM 4773 C CA . TRP B 1 44 ? -10.297 -53.469 -8.469 1 83.06 44 TRP B CA 1
ATOM 4774 C C . TRP B 1 44 ? -9.453 -52.312 -7.953 1 83.06 44 TRP B C 1
ATOM 4776 O O . TRP B 1 44 ? -9.5 -51.219 -8.508 1 83.06 44 TRP B O 1
ATOM 4786 N N . ILE B 1 45 ? -8.664 -52.562 -6.938 1 86.62 45 ILE B N 1
ATOM 4787 C CA . ILE B 1 45 ? -7.805 -51.531 -6.367 1 86.62 45 ILE B CA 1
ATOM 4788 C C . ILE B 1 45 ? -6.812 -51.062 -7.422 1 86.62 45 ILE B C 1
ATOM 4790 O O . ILE B 1 45 ? -6.566 -49.844 -7.551 1 86.62 45 ILE B O 1
ATOM 4794 N N . GLY B 1 46 ? -6.309 -51.938 -8.141 1 85.75 46 GLY B N 1
ATOM 4795 C CA . GLY B 1 46 ? -5.367 -51.594 -9.195 1 85.75 46 GLY B CA 1
ATOM 4796 C C . GLY B 1 46 ? -5.98 -50.75 -10.289 1 85.75 46 GLY B C 1
ATOM 4797 O O . GLY B 1 46 ? -5.297 -49.906 -10.898 1 85.75 46 GLY B O 1
ATOM 4798 N N . THR B 1 47 ? -7.227 -50.906 -10.367 1 85.56 47 THR B N 1
ATOM 4799 C CA . THR B 1 47 ? -7.91 -50.188 -11.43 1 85.56 47 THR B CA 1
ATOM 4800 C C . THR B 1 47 ? -8.289 -48.781 -10.977 1 85.56 47 THR B C 1
ATOM 4802 O O . THR B 1 47 ? -8.18 -47.812 -11.75 1 85.56 47 THR B O 1
ATOM 4805 N N . VAL B 1 48 ? -8.617 -48.594 -9.672 1 91.44 48 VAL B N 1
ATOM 4806 C CA . VAL B 1 48 ? -9.289 -47.344 -9.32 1 91.44 48 VAL B CA 1
ATOM 4807 C C . VAL B 1 48 ? -8.375 -46.5 -8.43 1 91.44 48 VAL B C 1
ATOM 4809 O O . VAL B 1 48 ? -8.641 -45.312 -8.219 1 91.44 48 VAL B O 1
ATOM 4812 N N . TRP B 1 49 ? -7.242 -46.875 -7.914 1 92.69 49 TRP B N 1
ATOM 4813 C CA . TRP B 1 49 ? -6.484 -46.188 -6.883 1 92.69 49 TRP B CA 1
ATOM 4814 C C . TRP B 1 49 ? -6.043 -44.812 -7.375 1 92.69 49 TRP B C 1
ATOM 4816 O O . TRP B 1 49 ? -6.098 -43.844 -6.629 1 92.69 49 TRP B O 1
ATOM 4826 N N . ALA B 1 50 ? -5.566 -44.719 -8.57 1 93.81 50 ALA B N 1
ATOM 4827 C CA . ALA B 1 50 ? -5.086 -43.438 -9.086 1 93.81 50 ALA B CA 1
ATOM 4828 C C . ALA B 1 50 ? -6.227 -42.438 -9.188 1 93.81 50 ALA B C 1
ATOM 4830 O O . ALA B 1 50 ? -6.031 -41.219 -8.922 1 93.81 50 ALA B O 1
ATOM 4831 N N . MET B 1 51 ? -7.367 -42.875 -9.531 1 94.69 51 MET B N 1
ATOM 4832 C CA . MET B 1 51 ? -8.539 -42.031 -9.648 1 94.69 51 MET B CA 1
ATOM 4833 C C . MET B 1 51 ? -8.977 -41.531 -8.273 1 94.69 51 MET B C 1
ATOM 4835 O O . MET B 1 51 ? -9.367 -40.375 -8.125 1 94.69 51 MET B O 1
ATOM 4839 N N . VAL B 1 52 ? -8.898 -42.375 -7.293 1 95.75 52 VAL B N 1
ATOM 4840 C CA . VAL B 1 52 ? -9.281 -42.031 -5.934 1 95.75 52 VAL B CA 1
ATOM 4841 C C . VAL B 1 52 ? -8.328 -40.969 -5.395 1 95.75 52 VAL B C 1
ATOM 4843 O O . VAL B 1 52 ? -8.766 -39.938 -4.828 1 95.75 52 VAL B O 1
ATOM 4846 N N . ILE B 1 53 ? -7.055 -41.125 -5.586 1 96.5 53 ILE B N 1
ATOM 4847 C CA . ILE B 1 53 ? -6.066 -40.156 -5.129 1 96.5 53 ILE B CA 1
ATOM 4848 C C . ILE B 1 53 ? -6.281 -38.844 -5.84 1 96.5 53 ILE B C 1
ATOM 4850 O O . ILE B 1 53 ? -6.223 -37.781 -5.215 1 96.5 53 ILE B O 1
ATOM 4854 N N . HIS B 1 54 ? -6.527 -38.906 -7.094 1 97.19 54 HIS B N 1
ATOM 4855 C CA . HIS B 1 54 ? -6.805 -37.719 -7.871 1 97.19 54 HIS B CA 1
ATOM 4856 C C . HIS B 1 54 ? -8.023 -36.969 -7.328 1 97.19 54 HIS B C 1
ATOM 4858 O O . HIS B 1 54 ? -8 -35.75 -7.184 1 97.19 54 HIS B O 1
ATOM 4864 N N . CYS B 1 55 ? -9.016 -37.688 -7.031 1 97.25 55 CYS B N 1
ATOM 4865 C CA . CYS B 1 55 ? -10.242 -37.094 -6.496 1 97.25 55 CYS B CA 1
ATOM 4866 C C . CYS B 1 55 ? -9.984 -36.438 -5.141 1 97.25 55 CYS B C 1
ATOM 4868 O O . CYS B 1 55 ? -10.383 -35.312 -4.906 1 97.25 55 CYS B O 1
ATOM 4870 N N . LEU B 1 56 ? -9.281 -37.094 -4.297 1 97.62 56 LEU B N 1
ATOM 4871 C CA . LEU B 1 56 ? -8.992 -36.594 -2.961 1 97.62 56 LEU B CA 1
ATOM 4872 C C . LEU B 1 56 ? -8.109 -35.344 -3.027 1 97.62 56 LEU B C 1
ATOM 4874 O O . LEU B 1 56 ? -8.359 -34.375 -2.322 1 97.62 56 LEU B O 1
ATOM 4878 N N . LEU B 1 57 ? -7.172 -35.375 -3.857 1 97.5 57 LEU B N 1
ATOM 4879 C CA . LEU B 1 57 ? -6.277 -34.219 -3.992 1 97.5 57 LEU B CA 1
ATOM 4880 C C . LEU B 1 57 ? -7.016 -33.031 -4.582 1 97.5 57 LEU B C 1
ATOM 4882 O O . LEU B 1 57 ? -6.781 -31.891 -4.176 1 97.5 57 LEU B O 1
ATOM 4886 N N . SER B 1 58 ? -7.891 -33.312 -5.512 1 97.88 58 SER B N 1
ATOM 4887 C CA . SER B 1 58 ? -8.656 -32.219 -6.113 1 97.88 58 SER B CA 1
ATOM 4888 C C . SER B 1 58 ? -9.562 -31.562 -5.094 1 97.88 58 SER B C 1
ATOM 4890 O O . SER B 1 58 ? -9.625 -30.328 -5.023 1 97.88 58 SER B O 1
ATOM 4892 N N . ILE B 1 59 ? -10.172 -32.312 -4.332 1 97.69 59 ILE B N 1
ATOM 4893 C CA . ILE B 1 59 ? -11.047 -31.797 -3.293 1 97.69 59 ILE B CA 1
ATOM 4894 C C . ILE B 1 59 ? -10.203 -31.109 -2.217 1 97.69 59 ILE B C 1
ATOM 4896 O O . ILE B 1 59 ? -10.531 -30 -1.778 1 97.69 59 ILE B O 1
ATOM 4900 N N . GLY B 1 60 ? -9.164 -31.734 -1.812 1 97.31 60 GLY B N 1
ATOM 4901 C CA . GLY B 1 60 ? -8.289 -31.188 -0.793 1 97.31 60 GLY B CA 1
ATOM 4902 C C . GLY B 1 60 ? -7.719 -29.828 -1.175 1 97.31 60 GLY B C 1
ATOM 4903 O O . GLY B 1 60 ? -7.719 -28.891 -0.365 1 97.31 60 GLY B O 1
ATOM 4904 N N . VAL B 1 61 ? -7.234 -29.672 -2.355 1 97.44 61 VAL B N 1
ATOM 4905 C CA . VAL B 1 61 ? -6.633 -28.422 -2.803 1 97.44 61 VAL B CA 1
ATOM 4906 C C . VAL B 1 61 ? -7.699 -27.328 -2.873 1 97.44 61 VAL B C 1
ATOM 4908 O O . VAL B 1 61 ? -7.434 -26.172 -2.549 1 97.44 61 VAL B O 1
ATOM 4911 N N . THR B 1 62 ? -8.852 -27.719 -3.314 1 97.44 62 THR B N 1
ATOM 4912 C CA . THR B 1 62 ? -9.938 -26.75 -3.385 1 97.44 62 THR B CA 1
ATOM 4913 C C . THR B 1 62 ? -10.297 -26.25 -1.992 1 97.44 62 THR B C 1
ATOM 4915 O O . THR B 1 62 ? -10.523 -25.047 -1.801 1 97.44 62 THR B O 1
ATOM 4918 N N . ILE B 1 63 ? -10.32 -27.141 -1.079 1 97.06 63 ILE B N 1
ATOM 4919 C CA . ILE B 1 63 ? -10.594 -26.75 0.299 1 97.06 63 ILE B CA 1
ATOM 4920 C C . ILE B 1 63 ? -9.477 -25.844 0.811 1 97.06 63 ILE B C 1
ATOM 4922 O O . ILE B 1 63 ? -9.734 -24.828 1.449 1 97.06 63 ILE B O 1
ATOM 4926 N N . LEU B 1 64 ? -8.336 -26.188 0.511 1 96.69 64 LEU B N 1
ATOM 4927 C CA . LEU B 1 64 ? -7.188 -25.375 0.914 1 96.69 64 LEU B CA 1
ATOM 4928 C C . LEU B 1 64 ? -7.297 -23.953 0.359 1 96.69 64 LEU B C 1
ATOM 4930 O O . LEU B 1 64 ? -7.086 -22.984 1.085 1 96.69 64 LEU B O 1
ATOM 4934 N N . VAL B 1 65 ? -7.672 -23.797 -0.856 1 97.69 65 VAL B N 1
ATOM 4935 C CA . VAL B 1 65 ? -7.719 -22.5 -1.531 1 97.69 65 VAL B CA 1
ATOM 4936 C C . VAL B 1 65 ? -8.922 -21.703 -1.033 1 97.69 65 VAL B C 1
ATOM 4938 O O . VAL B 1 65 ? -8.797 -20.516 -0.716 1 97.69 65 VAL B O 1
ATOM 4941 N N . LEU B 1 66 ? -10.062 -22.359 -0.862 1 97.5 66 LEU B N 1
ATOM 4942 C CA . LEU B 1 66 ? -11.305 -21.641 -0.569 1 97.5 66 LEU B CA 1
ATOM 4943 C C . LEU B 1 66 ? -11.43 -21.359 0.925 1 97.5 66 LEU B C 1
ATOM 4945 O O . LEU B 1 66 ? -12.078 -20.391 1.329 1 97.5 66 LEU B O 1
ATOM 4949 N N . VAL B 1 67 ? -10.828 -22.172 1.734 1 96.25 67 VAL B N 1
ATOM 4950 C CA . VAL B 1 67 ? -11.047 -22.031 3.17 1 96.25 67 VAL B CA 1
ATOM 4951 C C . VAL B 1 67 ? -9.805 -21.422 3.822 1 96.25 67 VAL B C 1
ATOM 4953 O O . VAL B 1 67 ? -9.914 -20.531 4.668 1 96.25 67 VAL B O 1
ATOM 4956 N N . TYR B 1 68 ? -8.688 -21.828 3.414 1 95.06 68 TYR B N 1
ATOM 4957 C CA . TYR B 1 68 ? -7.469 -21.391 4.082 1 95.06 68 TYR B CA 1
ATOM 4958 C C . TYR B 1 68 ? -6.875 -20.172 3.379 1 95.06 68 TYR B C 1
ATOM 4960 O O . TYR B 1 68 ? -6.496 -19.188 4.027 1 95.06 68 TYR B O 1
ATOM 4968 N N . VAL B 1 69 ? -6.723 -20.203 2.109 1 96.38 69 VAL B N 1
ATOM 4969 C CA . VAL B 1 69 ? -6.031 -19.141 1.369 1 96.38 69 VAL B CA 1
ATOM 4970 C C . VAL B 1 69 ? -6.953 -17.938 1.199 1 96.38 69 VAL B C 1
ATOM 4972 O O . VAL B 1 69 ? -6.543 -16.797 1.428 1 96.38 69 VAL B O 1
ATOM 4975 N N . ALA B 1 70 ? -8.195 -18.188 0.898 1 97.06 70 ALA B N 1
ATOM 4976 C CA . ALA B 1 70 ? -9.141 -17.109 0.626 1 97.06 70 ALA B CA 1
ATOM 4977 C C . ALA B 1 70 ? -9.328 -16.219 1.854 1 97.06 70 ALA B C 1
ATOM 4979 O O . ALA B 1 70 ? -9.695 -16.719 2.928 1 97.06 70 ALA B O 1
ATOM 4980 N N . GLY B 1 71 ? -9.008 -14.961 1.68 1 93.94 71 GLY B N 1
ATOM 4981 C CA . GLY B 1 71 ? -9.227 -13.992 2.74 1 93.94 71 GLY B CA 1
ATOM 4982 C C . GLY B 1 71 ? -8.078 -13.922 3.73 1 93.94 71 GLY B C 1
ATOM 4983 O O . GLY B 1 71 ? -8.047 -13.039 4.594 1 93.94 71 GLY B O 1
ATOM 4984 N N . SER B 1 72 ? -7.109 -14.797 3.578 1 94.06 72 SER B N 1
ATOM 4985 C CA . SER B 1 72 ? -5.98 -14.828 4.5 1 94.06 72 SER B CA 1
ATOM 4986 C C . SER B 1 72 ? -4.918 -13.805 4.098 1 94.06 72 SER B C 1
ATOM 4988 O O . SER B 1 72 ? -4.883 -13.352 2.953 1 94.06 72 SER B O 1
ATOM 4990 N N . TYR B 1 73 ? -4.082 -13.484 5.129 1 92 73 TYR B N 1
ATOM 4991 C CA . TYR B 1 73 ? -3.02 -12.508 4.926 1 92 73 TYR B CA 1
ATOM 4992 C C . TYR B 1 73 ? -1.653 -13.18 4.918 1 92 73 TYR B C 1
ATOM 4994 O O . TYR B 1 73 ? -1.403 -14.102 5.699 1 92 73 TYR B O 1
ATOM 5002 N N . PHE B 1 74 ? -0.805 -12.648 4.02 1 93.25 74 PHE B N 1
ATOM 5003 C CA . PHE B 1 74 ? 0.526 -13.219 3.871 1 93.25 74 PHE B CA 1
ATOM 5004 C C . PHE B 1 74 ? 1.579 -12.125 3.754 1 93.25 74 PHE B C 1
ATOM 5006 O O . PHE B 1 74 ? 1.285 -11.023 3.295 1 93.25 74 PHE B O 1
ATOM 5013 N N . ASN B 1 75 ? 2.809 -12.492 4.156 1 91 75 ASN B N 1
ATOM 5014 C CA . ASN B 1 75 ? 3.922 -11.555 4.039 1 91 75 ASN B CA 1
ATOM 5015 C C . ASN B 1 75 ? 4.461 -11.508 2.611 1 91 75 ASN B C 1
ATOM 5017 O O . ASN B 1 75 ? 4.176 -12.391 1.803 1 91 75 ASN B O 1
ATOM 5021 N N . VAL B 1 76 ? 5.223 -10.484 2.352 1 85.94 76 VAL B N 1
ATOM 5022 C CA . VAL B 1 76 ? 5.703 -10.289 0.988 1 85.94 76 VAL B CA 1
ATOM 5023 C C . VAL B 1 76 ? 7.188 -10.641 0.906 1 85.94 76 VAL B C 1
ATOM 5025 O O . VAL B 1 76 ? 7.574 -11.539 0.151 1 85.94 76 VAL B O 1
ATOM 5028 N N . THR B 1 77 ? 8.008 -10 1.73 1 78.56 77 THR B N 1
ATOM 5029 C CA . THR B 1 77 ? 9.445 -10.094 1.513 1 78.56 77 THR B CA 1
ATOM 5030 C C . THR B 1 77 ? 10.094 -11 2.559 1 78.56 77 THR B C 1
ATOM 5032 O O . THR B 1 77 ? 11.086 -11.68 2.273 1 78.56 77 THR B O 1
ATOM 5035 N N . GLU B 1 78 ? 9.539 -10.953 3.736 1 84.88 78 GLU B N 1
ATOM 5036 C CA . GLU B 1 78 ? 10.164 -11.734 4.801 1 84.88 78 GLU B CA 1
ATOM 5037 C C . GLU B 1 78 ? 9.109 -12.492 5.609 1 84.88 78 GLU B C 1
ATOM 5039 O O . GLU B 1 78 ? 7.977 -12.039 5.75 1 84.88 78 GLU B O 1
ATOM 5044 N N . ARG B 1 79 ? 9.562 -13.555 6.113 1 86.06 79 ARG B N 1
ATOM 5045 C CA . ARG B 1 79 ? 8.688 -14.391 6.922 1 86.06 79 ARG B CA 1
ATOM 5046 C C . ARG B 1 79 ? 8.531 -13.82 8.328 1 86.06 79 ARG B C 1
ATOM 5048 O O . ARG B 1 79 ? 7.527 -14.062 9 1 86.06 79 ARG B O 1
ATOM 5055 N N . THR B 1 80 ? 9.547 -13.094 8.703 1 82.19 80 THR B N 1
ATOM 5056 C CA . THR B 1 80 ? 9.531 -12.469 10.023 1 82.19 80 THR B CA 1
ATOM 5057 C C . THR B 1 80 ? 9.891 -10.992 9.914 1 82.19 80 THR B C 1
ATOM 5059 O O . THR B 1 80 ? 10.977 -10.578 10.32 1 82.19 80 THR B O 1
ATOM 5062 N N . PRO B 1 81 ? 8.883 -10.336 9.453 1 76.5 81 PRO B N 1
ATOM 5063 C CA . PRO B 1 81 ? 9.195 -8.906 9.32 1 76.5 81 PRO B CA 1
ATOM 5064 C C . PRO B 1 81 ? 9.344 -8.211 10.664 1 76.5 81 PRO B C 1
ATOM 5066 O O . PRO B 1 81 ? 8.727 -8.617 11.648 1 76.5 81 PRO B O 1
ATOM 5069 N N . LEU B 1 82 ? 10.18 -7.207 10.578 1 73.75 82 LEU B N 1
ATOM 5070 C CA . LEU B 1 82 ? 10.359 -6.379 11.766 1 73.75 82 LEU B CA 1
ATOM 5071 C C . LEU B 1 82 ? 9.203 -5.395 11.914 1 73.75 82 LEU B C 1
ATOM 5073 O O . LEU B 1 82 ? 8.82 -4.727 10.953 1 73.75 82 LEU B O 1
ATOM 5077 N N . VAL B 1 83 ? 8.547 -5.559 13.016 1 71 83 VAL B N 1
ATOM 5078 C CA . VAL B 1 83 ? 7.441 -4.656 13.305 1 71 83 VAL B CA 1
ATOM 5079 C C . VAL B 1 83 ? 7.93 -3.506 14.188 1 71 83 VAL B C 1
ATOM 5081 O O . VAL B 1 83 ? 8.625 -3.729 15.18 1 71 83 VAL B O 1
ATOM 5084 N N . GLN B 1 84 ? 7.73 -2.385 13.562 1 66.31 84 GLN B N 1
ATOM 5085 C CA . GLN B 1 84 ? 8.086 -1.222 14.367 1 66.31 84 GLN B CA 1
ATOM 5086 C C . GLN B 1 84 ? 7.152 -1.069 15.562 1 66.31 84 GLN B C 1
ATOM 5088 O O . GLN B 1 84 ? 5.934 -1.048 15.406 1 66.31 84 GLN B O 1
ATOM 5093 N N . VAL B 1 85 ? 7.809 -1.31 16.656 1 66.25 85 VAL B N 1
ATOM 5094 C CA . VAL B 1 85 ? 7.059 -1.098 17.891 1 66.25 85 VAL B CA 1
ATOM 5095 C C . VAL B 1 85 ? 7.52 0.194 18.562 1 66.25 85 VAL B C 1
ATOM 5097 O O . VAL B 1 85 ? 8.484 0.818 18.125 1 66.25 85 VAL B O 1
ATOM 5100 N N . LEU B 1 86 ? 6.664 0.671 19.359 1 65.88 86 LEU B N 1
ATOM 5101 C CA . LEU B 1 86 ? 6.992 1.905 20.062 1 65.88 86 LEU B CA 1
ATOM 5102 C C . LEU B 1 86 ? 8.289 1.757 20.859 1 65.88 86 LEU B C 1
ATOM 5104 O O . LEU B 1 86 ? 8.57 0.688 21.406 1 65.88 86 LEU B O 1
ATOM 5108 N N . GLY B 1 87 ? 9.062 2.727 20.906 1 59.47 87 GLY B N 1
ATOM 5109 C CA . GLY B 1 87 ? 10.336 2.766 21.609 1 59.47 87 GLY B CA 1
ATOM 5110 C C . GLY B 1 87 ? 11.484 2.17 20.812 1 59.47 87 GLY B C 1
ATOM 5111 O O . GLY B 1 87 ? 12.516 1.814 21.391 1 59.47 87 G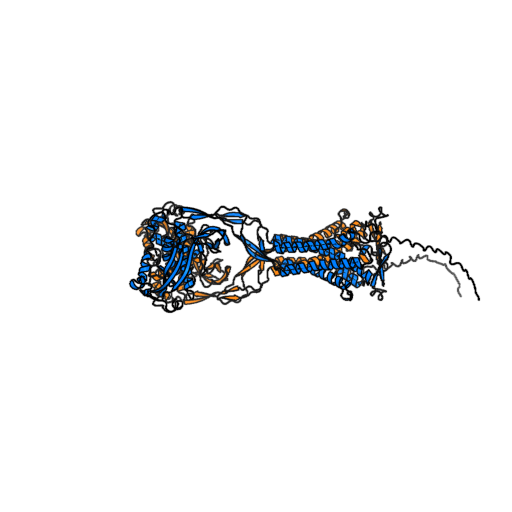LY B O 1
ATOM 5112 N N . GLY B 1 88 ? 11.188 1.963 19.516 1 59.22 88 GLY B N 1
ATOM 5113 C CA . GLY B 1 88 ? 12.273 1.49 18.672 1 59.22 88 GLY B CA 1
ATOM 5114 C C . GLY B 1 88 ? 12.445 -0.016 18.719 1 59.22 88 GLY B C 1
ATOM 5115 O O . GLY B 1 88 ? 13.383 -0.553 18.125 1 59.22 88 GLY B O 1
ATOM 5116 N N . THR B 1 89 ? 11.633 -0.555 19.625 1 60.75 89 THR B N 1
ATOM 5117 C CA . THR B 1 89 ? 11.789 -2.002 19.734 1 60.75 89 THR B CA 1
ATOM 5118 C C . THR B 1 89 ? 11.117 -2.703 18.547 1 60.75 89 THR B C 1
ATOM 5120 O O . THR B 1 89 ? 10.148 -2.195 17.984 1 60.75 89 THR B O 1
ATOM 5123 N N . ARG B 1 90 ? 11.867 -3.65 18.031 1 65 90 ARG B N 1
ATOM 5124 C CA . ARG B 1 90 ? 11.406 -4.414 16.875 1 65 90 ARG B CA 1
ATOM 5125 C C . ARG B 1 90 ? 10.992 -5.824 17.297 1 65 90 ARG B C 1
ATOM 5127 O O . ARG B 1 90 ? 11.625 -6.438 18.156 1 65 90 ARG B O 1
ATOM 5134 N N . ALA B 1 91 ? 9.711 -6.172 16.984 1 70 91 ALA B N 1
ATOM 5135 C CA . ALA B 1 91 ? 9.203 -7.527 17.188 1 70 91 ALA B CA 1
ATOM 5136 C C . ALA B 1 91 ? 8.922 -8.211 15.844 1 70 91 ALA B C 1
ATOM 5138 O O . ALA B 1 91 ? 8.898 -7.551 14.797 1 70 91 ALA B O 1
ATOM 5139 N N . THR B 1 92 ? 9.086 -9.562 15.961 1 74.38 92 THR B N 1
ATOM 5140 C CA . THR B 1 92 ? 8.852 -10.305 14.727 1 74.38 92 THR B CA 1
ATOM 5141 C C . THR B 1 92 ? 7.691 -11.281 14.891 1 74.38 92 THR B C 1
ATOM 5143 O O . THR B 1 92 ? 7.426 -11.758 16 1 74.38 92 THR B O 1
ATOM 5146 N N . GLU B 1 93 ? 6.926 -11.391 13.906 1 77.12 93 GLU B N 1
ATOM 5147 C CA . GLU B 1 93 ? 5.871 -12.398 13.82 1 77.12 93 GLU B CA 1
ATOM 5148 C C . GLU B 1 93 ? 6 -13.227 12.539 1 77.12 93 GLU B C 1
ATOM 5150 O O . GLU B 1 93 ? 6.129 -12.664 11.445 1 77.12 93 GLU B O 1
ATOM 5155 N N . PHE B 1 94 ? 6.012 -14.539 12.875 1 85.25 94 PHE B N 1
ATOM 5156 C CA . PHE B 1 94 ? 6.137 -15.422 11.727 1 85.25 94 PHE B CA 1
ATOM 5157 C C . PHE B 1 94 ? 4.828 -15.492 10.945 1 85.25 94 PHE B C 1
ATOM 5159 O O . PHE B 1 94 ? 3.758 -15.648 11.539 1 85.25 94 PHE B O 1
ATOM 5166 N N . ARG B 1 95 ? 4.996 -15.352 9.719 1 85.81 95 ARG B N 1
ATOM 5167 C CA . ARG B 1 95 ? 3.896 -15.609 8.797 1 85.81 95 ARG B CA 1
ATOM 5168 C C . ARG B 1 95 ? 4.414 -16.109 7.449 1 85.81 95 ARG B C 1
ATOM 5170 O O . ARG B 1 95 ? 5.508 -15.727 7.027 1 85.81 95 ARG B O 1
ATOM 5177 N N . LEU B 1 96 ? 3.562 -16.875 6.836 1 92.12 96 LEU B N 1
ATOM 5178 C CA . LEU B 1 96 ? 3.93 -17.391 5.52 1 92.12 96 LEU B CA 1
ATOM 5179 C C . LEU B 1 96 ? 3.982 -16.25 4.496 1 92.12 96 LEU B C 1
ATOM 5181 O O . LEU B 1 96 ? 3.217 -15.289 4.59 1 92.12 96 LEU B O 1
ATOM 5185 N N . MET B 1 97 ? 4.867 -16.438 3.586 1 94.06 97 MET B N 1
ATOM 5186 C CA . MET B 1 97 ? 4.93 -15.516 2.459 1 94.06 97 MET B CA 1
ATOM 5187 C C . MET B 1 97 ? 3.986 -15.953 1.343 1 94.06 97 MET B C 1
ATOM 5189 O O . MET B 1 97 ? 3.646 -17.141 1.237 1 94.06 97 MET B O 1
ATOM 5193 N N . GLN B 1 98 ? 3.625 -15.047 0.593 1 94.12 98 GLN B N 1
ATOM 5194 C CA . GLN B 1 98 ? 2.824 -15.344 -0.589 1 94.12 98 GLN B CA 1
ATOM 5195 C C . GLN B 1 98 ? 3.533 -16.344 -1.491 1 94.12 98 GLN B C 1
ATOM 5197 O O . GLN B 1 98 ? 2.9 -17.266 -2.025 1 94.12 98 GLN B O 1
ATOM 5202 N N . SER B 1 99 ? 4.836 -16.219 -1.651 1 93.19 99 SER B N 1
ATOM 5203 C CA . SER B 1 99 ? 5.602 -17.125 -2.488 1 93.19 99 SER B CA 1
ATOM 5204 C C . SER B 1 99 ? 5.586 -18.547 -1.92 1 93.19 99 SER B C 1
ATOM 5206 O O . SER B 1 99 ? 5.652 -19.516 -2.67 1 93.19 99 SER B O 1
ATOM 5208 N N . ASP B 1 100 ? 5.473 -18.656 -0.638 1 95.31 100 ASP B N 1
ATOM 5209 C CA . ASP B 1 100 ? 5.367 -19.969 -0.012 1 95.31 100 ASP B CA 1
ATOM 5210 C C . ASP B 1 100 ? 4.059 -20.656 -0.4 1 95.31 100 ASP B C 1
ATOM 5212 O O . ASP B 1 100 ? 4.051 -21.844 -0.721 1 95.31 100 ASP B O 1
ATOM 5216 N N . VAL B 1 101 ? 3.057 -19.922 -0.323 1 95.5 101 VAL B N 1
ATOM 5217 C CA . VAL B 1 101 ? 1.742 -20.469 -0.652 1 95.5 101 VAL B CA 1
ATOM 5218 C C . VAL B 1 101 ? 1.72 -20.922 -2.109 1 95.5 101 VAL B C 1
ATOM 5220 O O . VAL B 1 101 ? 1.239 -22.016 -2.418 1 95.5 101 VAL B O 1
ATOM 5223 N N . VAL B 1 102 ? 2.281 -20.109 -2.961 1 95.25 102 VAL B N 1
ATOM 5224 C CA . VAL B 1 102 ? 2.307 -20.438 -4.383 1 95.25 102 VAL B CA 1
ATOM 5225 C C . VAL B 1 102 ? 3.17 -21.672 -4.609 1 95.25 102 VAL B C 1
ATOM 5227 O O . VAL B 1 102 ? 2.814 -22.547 -5.406 1 95.25 102 VAL B O 1
ATOM 5230 N N . THR B 1 103 ? 4.262 -21.75 -3.932 1 95.19 103 THR B N 1
ATOM 5231 C CA . THR B 1 103 ? 5.133 -22.922 -4.02 1 95.19 103 THR B CA 1
ATOM 5232 C C . THR B 1 103 ? 4.395 -24.188 -3.568 1 95.19 103 THR B C 1
ATOM 5234 O O . THR B 1 103 ? 4.438 -25.203 -4.246 1 95.19 103 THR B O 1
ATOM 5237 N N . PHE B 1 104 ? 3.719 -24.078 -2.545 1 95.88 104 PHE B N 1
ATOM 5238 C CA . PHE B 1 104 ? 2.984 -25.219 -1.995 1 95.88 104 PHE B CA 1
ATOM 5239 C C . PHE B 1 104 ? 1.864 -25.641 -2.936 1 95.88 104 PHE B C 1
ATOM 5241 O O . PHE B 1 104 ? 1.698 -26.828 -3.211 1 95.88 104 PHE B O 1
ATOM 5248 N N . LEU B 1 105 ? 1.148 -24.719 -3.365 1 95.62 105 LEU B N 1
ATOM 5249 C CA . LEU B 1 105 ? 0.048 -25 -4.281 1 95.62 105 LEU B CA 1
ATOM 5250 C C . LEU B 1 105 ? 0.563 -25.625 -5.574 1 95.62 105 LEU B C 1
ATOM 5252 O O . LEU B 1 105 ? -0.007 -26.594 -6.066 1 95.62 105 LEU B O 1
ATOM 5256 N N . SER B 1 106 ? 1.622 -25.047 -6.062 1 95.19 106 SER B N 1
ATOM 5257 C CA . SER B 1 106 ? 2.227 -25.594 -7.27 1 95.19 106 SER B CA 1
ATOM 5258 C C . SER B 1 106 ? 2.693 -27.031 -7.051 1 95.19 106 SER B C 1
ATOM 5260 O O . SER B 1 106 ? 2.57 -27.875 -7.945 1 95.19 106 SER B O 1
ATOM 5262 N N . GLY B 1 107 ? 3.188 -27.328 -5.93 1 94.56 107 GLY B N 1
ATOM 5263 C CA . GLY B 1 107 ? 3.59 -28.688 -5.594 1 94.56 107 GLY B CA 1
ATOM 5264 C C . GLY B 1 107 ? 2.426 -29.656 -5.555 1 94.56 107 GLY B C 1
ATOM 5265 O O . GLY B 1 107 ? 2.512 -30.766 -6.102 1 94.56 107 GLY B O 1
ATOM 5266 N N . ILE B 1 108 ? 1.372 -29.266 -5.027 1 95.62 108 ILE B N 1
ATOM 5267 C CA . ILE B 1 108 ? 0.197 -30.125 -4.934 1 95.62 108 ILE B CA 1
ATOM 5268 C C . ILE B 1 108 ? -0.388 -30.359 -6.324 1 95.62 108 ILE B C 1
ATOM 5270 O O . ILE B 1 108 ? -0.818 -31.469 -6.648 1 95.62 108 ILE B O 1
ATOM 5274 N N . ILE B 1 109 ? -0.386 -29.312 -7.078 1 94.88 109 ILE B N 1
ATOM 5275 C CA . ILE B 1 109 ? -0.912 -29.438 -8.43 1 94.88 109 ILE B CA 1
ATOM 5276 C C . ILE B 1 109 ? -0.04 -30.406 -9.234 1 94.88 109 ILE B C 1
ATOM 5278 O O . ILE B 1 109 ? -0.551 -31.203 -10.031 1 94.88 109 ILE B O 1
ATOM 5282 N N . ALA B 1 110 ? 1.225 -30.344 -9.008 1 93.81 110 ALA B N 1
ATOM 5283 C CA . ALA B 1 110 ? 2.117 -31.281 -9.672 1 93.81 110 ALA B CA 1
ATOM 5284 C C . ALA B 1 110 ? 1.788 -32.719 -9.281 1 93.81 110 ALA B C 1
ATOM 5286 O O . ALA B 1 110 ? 1.763 -33.625 -10.133 1 93.81 110 ALA B O 1
ATOM 5287 N N . LEU B 1 111 ? 1.498 -32.938 -8.094 1 94.06 111 LEU B N 1
ATOM 5288 C CA . LEU B 1 111 ? 1.13 -34.281 -7.609 1 94.06 111 LEU B CA 1
ATOM 5289 C C . LEU B 1 111 ? -0.203 -34.719 -8.203 1 94.06 111 LEU B C 1
ATOM 5291 O O . LEU B 1 111 ? -0.365 -35.875 -8.578 1 94.06 111 LEU B O 1
ATOM 5295 N N . LEU B 1 112 ? -1.047 -33.781 -8.25 1 95.69 112 LEU B N 1
ATOM 5296 C CA . LEU B 1 112 ? -2.357 -34.062 -8.828 1 95.69 112 LEU B CA 1
ATOM 5297 C C . LEU B 1 112 ? -2.232 -34.438 -10.297 1 95.69 112 LEU B C 1
ATOM 5299 O O . LEU B 1 112 ? -2.883 -35.406 -10.75 1 95.69 112 LEU B O 1
ATOM 5303 N N . LYS B 1 113 ? -1.454 -33.812 -10.977 1 93.06 113 LYS B N 1
ATOM 5304 C CA . LYS B 1 113 ? -1.247 -34.094 -12.391 1 93.06 113 LYS B CA 1
ATOM 5305 C C . LYS B 1 113 ? -0.594 -35.469 -12.57 1 93.06 113 LYS B C 1
ATOM 5307 O O . LYS B 1 113 ? -0.896 -36.188 -13.523 1 93.06 113 LYS B O 1
ATOM 5312 N N . CYS B 1 114 ? 0.267 -35.812 -11.695 1 91.31 114 CYS B N 1
ATOM 5313 C CA . CYS B 1 114 ? 0.88 -37.125 -11.727 1 91.31 114 CYS B CA 1
ATOM 5314 C C . CYS B 1 114 ? -0.169 -38.219 -11.547 1 91.31 114 CYS B C 1
ATOM 5316 O O . CYS B 1 114 ? -0.165 -39.219 -12.281 1 91.31 114 CYS B O 1
ATOM 5318 N N . ALA B 1 115 ? -1.046 -38 -10.664 1 93.81 115 ALA B N 1
ATOM 5319 C CA . ALA B 1 115 ? -2.119 -38.969 -10.43 1 93.81 115 ALA B CA 1
ATOM 5320 C C . ALA B 1 115 ? -3.031 -39.094 -11.648 1 93.81 115 ALA B C 1
ATOM 5322 O O . ALA B 1 115 ? -3.402 -40.188 -12.055 1 93.81 115 ALA B O 1
ATOM 5323 N N . LEU B 1 116 ? -3.34 -37.969 -12.172 1 94.38 116 LEU B N 1
ATOM 5324 C CA . LEU B 1 116 ? -4.207 -37.969 -13.344 1 94.38 116 LEU B CA 1
ATOM 5325 C C . LEU B 1 116 ? -3.537 -38.656 -14.523 1 94.38 116 LEU B C 1
ATOM 5327 O O . LEU B 1 116 ? -4.176 -39.406 -15.242 1 94.38 116 LEU B O 1
ATOM 5331 N N . THR B 1 117 ? -2.299 -38.406 -14.711 1 90 117 THR B N 1
ATOM 5332 C CA . THR B 1 117 ? -1.561 -39.031 -15.797 1 90 117 THR B CA 1
ATOM 5333 C C . THR B 1 117 ? -1.48 -40.531 -15.609 1 90 117 THR B C 1
ATOM 5335 O O . THR B 1 117 ? -1.607 -41.281 -16.562 1 90 117 THR B O 1
ATOM 5338 N N . THR B 1 118 ? -1.253 -40.906 -14.43 1 90.06 118 THR B N 1
ATOM 5339 C CA . THR B 1 118 ? -1.234 -42.344 -14.125 1 90.06 118 THR B CA 1
ATOM 5340 C C . THR B 1 118 ? -2.572 -42.969 -14.469 1 90.06 118 THR B C 1
ATOM 5342 O O . THR B 1 118 ? -2.609 -44.062 -15.078 1 90.06 118 THR B O 1
ATOM 5345 N N . TRP B 1 119 ? -3.588 -42.312 -14.156 1 92.44 119 TRP B N 1
ATOM 5346 C CA . TRP B 1 119 ? -4.926 -42.812 -14.453 1 92.44 119 TRP B CA 1
ATOM 5347 C C . TRP B 1 119 ? -5.168 -42.875 -15.953 1 92.44 119 TRP B C 1
ATOM 5349 O O . TRP B 1 119 ? -5.637 -43.875 -16.484 1 92.44 119 TRP B O 1
ATOM 5359 N N . THR B 1 120 ? -4.812 -41.875 -16.625 1 91.12 120 THR B N 1
ATOM 5360 C CA . THR B 1 120 ? -5.121 -41.75 -18.047 1 91.12 120 THR B CA 1
ATOM 5361 C C . THR B 1 120 ? -4.297 -42.75 -18.875 1 91.12 120 THR B C 1
ATOM 5363 O O . THR B 1 120 ? -4.793 -43.312 -19.844 1 91.12 120 THR B O 1
ATOM 5366 N N . THR B 1 121 ? -3.043 -42.938 -18.469 1 88.94 121 THR B N 1
ATOM 5367 C CA . THR B 1 121 ? -2.197 -43.875 -19.188 1 88.94 121 THR B CA 1
ATOM 5368 C C . THR B 1 121 ? -2.748 -45.281 -19.094 1 88.94 121 THR B C 1
ATOM 5370 O O . THR B 1 121 ? -2.781 -46.031 -20.078 1 88.94 121 THR B O 1
ATOM 5373 N N . SER B 1 122 ? -3.168 -45.625 -17.953 1 90.88 122 SER B N 1
ATOM 5374 C CA . SER B 1 122 ? -3.758 -46.969 -17.766 1 90.88 122 SER B CA 1
ATOM 5375 C C . SER B 1 122 ? -5.109 -47.062 -18.469 1 90.88 122 SER B C 1
ATOM 5377 O O . SER B 1 122 ? -5.461 -48.125 -18.984 1 90.88 122 SER B O 1
ATOM 5379 N N . LEU B 1 123 ? -5.801 -46 -18.453 1 92 123 LEU B N 1
ATOM 5380 C CA . LEU B 1 123 ? -7.121 -45.938 -19.062 1 92 123 LEU B CA 1
ATOM 5381 C C . LEU B 1 123 ? -7.035 -46.188 -20.562 1 92 123 LEU B C 1
ATOM 5383 O O . LEU B 1 123 ? -7.902 -46.844 -21.141 1 92 123 LEU B O 1
ATOM 5387 N N . CYS B 1 124 ? -6.051 -45.781 -21.25 1 92.38 124 CYS B N 1
ATOM 5388 C CA . CYS B 1 124 ? -5.91 -45.938 -22.688 1 92.38 124 CYS B CA 1
ATOM 5389 C C . CYS B 1 124 ? -5.871 -47.406 -23.078 1 92.38 124 CYS B C 1
ATOM 5391 O O . CYS B 1 124 ? -6.562 -47.844 -24 1 92.38 124 CYS B O 1
ATOM 5393 N N . TRP B 1 125 ? -5.137 -48.188 -22.344 1 91.38 125 TRP B N 1
ATOM 5394 C CA . TRP B 1 125 ? -5.059 -49.594 -22.672 1 91.38 125 TRP B CA 1
ATOM 5395 C C . TRP B 1 125 ? -6.352 -50.312 -22.297 1 91.38 125 TRP B C 1
ATOM 5397 O O . TRP B 1 125 ? -6.781 -51.25 -22.984 1 91.38 125 TRP B O 1
ATOM 5407 N N . ARG B 1 126 ? -6.98 -49.906 -21.266 1 91.88 126 ARG B N 1
ATOM 5408 C CA . ARG B 1 126 ? -8.258 -50.5 -20.906 1 91.88 126 ARG B CA 1
ATOM 5409 C C . ARG B 1 126 ? -9.312 -50.25 -21.984 1 91.88 126 ARG B C 1
ATOM 5411 O O . ARG B 1 126 ? -10.078 -51.125 -22.344 1 91.88 126 ARG B O 1
ATOM 5418 N N . VAL B 1 127 ? -9.312 -49.031 -22.422 1 92.25 127 VAL B N 1
ATOM 5419 C CA . VAL B 1 127 ? -10.25 -48.656 -23.469 1 92.25 127 VAL B CA 1
ATOM 5420 C C . VAL B 1 127 ? -9.938 -49.406 -24.75 1 92.25 127 VAL B C 1
ATOM 5422 O O . VAL B 1 127 ? -10.836 -49.938 -25.422 1 92.25 127 VAL B O 1
ATOM 5425 N N . ALA B 1 128 ? -8.656 -49.531 -25.062 1 91.88 128 ALA B N 1
ATOM 5426 C CA . ALA B 1 128 ? -8.25 -50.219 -26.266 1 91.88 128 ALA B CA 1
ATOM 5427 C C . ALA B 1 128 ? -8.719 -51.688 -26.234 1 91.88 128 ALA B C 1
ATOM 5429 O O . ALA B 1 128 ? -9.32 -52.188 -27.188 1 91.88 128 ALA B O 1
ATOM 5430 N N . ILE B 1 129 ? -8.484 -52.375 -25.156 1 90.44 129 ILE B N 1
ATOM 5431 C CA . ILE B 1 129 ? -8.844 -53.781 -25.016 1 90.44 129 ILE B CA 1
ATOM 5432 C C . ILE B 1 129 ? -10.359 -53.906 -25.031 1 90.44 129 ILE B C 1
ATOM 5434 O O . ILE B 1 129 ? -10.891 -54.844 -25.672 1 90.44 129 ILE B O 1
ATOM 5438 N N . PHE B 1 130 ? -11.039 -53.031 -24.438 1 90.44 130 PHE B N 1
ATOM 5439 C CA . PHE B 1 130 ? -12.492 -53.062 -24.406 1 90.44 130 PHE B CA 1
ATOM 5440 C C . PHE B 1 130 ? -13.07 -52.875 -25.812 1 90.44 130 PHE B C 1
ATOM 5442 O O . PHE B 1 130 ? -13.992 -53.594 -26.203 1 90.44 130 PHE B O 1
ATOM 5449 N N . LEU B 1 131 ? -12.578 -52 -26.531 1 90.25 131 LEU B N 1
ATOM 5450 C CA . LEU B 1 131 ? -13.086 -51.719 -27.875 1 90.25 131 LEU B CA 1
ATOM 5451 C C . LEU B 1 131 ? -12.734 -52.875 -28.828 1 90.25 131 LEU B C 1
ATOM 5453 O O . LEU B 1 131 ? -13.531 -53.219 -29.688 1 90.25 131 LEU B O 1
ATOM 5457 N N . MET B 1 132 ? -11.531 -53.438 -28.625 1 90.75 132 MET B N 1
ATOM 5458 C CA . MET B 1 132 ? -11.148 -54.562 -29.469 1 90.75 132 MET B CA 1
ATOM 5459 C C . MET B 1 132 ? -12.039 -55.75 -29.188 1 90.75 132 MET B C 1
ATOM 5461 O O . MET B 1 132 ? -12.273 -56.594 -30.078 1 90.75 132 MET B O 1
ATOM 5465 N N . GLU B 1 133 ? -12.477 -55.844 -28.078 1 89.25 133 GLU B N 1
ATOM 5466 C CA . GLU B 1 133 ? -13.359 -56.938 -27.688 1 89.25 133 GLU B CA 1
ATOM 5467 C C . GLU B 1 133 ? -14.773 -56.75 -28.234 1 89.25 133 GLU B C 1
ATOM 5469 O O . GLU B 1 133 ? -15.398 -57.656 -28.734 1 89.25 133 GLU B O 1
ATOM 5474 N N . ARG B 1 134 ? -15.211 -55.594 -28.203 1 85.44 134 ARG B N 1
ATOM 5475 C CA . ARG B 1 134 ? -16.625 -55.344 -28.484 1 85.44 134 ARG B CA 1
ATOM 5476 C C . ARG B 1 134 ? -16.844 -55.031 -29.969 1 85.44 134 ARG B C 1
ATOM 5478 O O . ARG B 1 134 ? -17.703 -55.656 -30.609 1 85.44 134 ARG B O 1
ATOM 5485 N N . ARG B 1 135 ? -16.141 -54.188 -30.5 1 84.06 135 ARG B N 1
ATOM 5486 C CA . ARG B 1 135 ? -16.469 -53.688 -31.828 1 84.06 135 ARG B CA 1
ATOM 5487 C C . ARG B 1 135 ? -15.273 -53.812 -32.781 1 84.06 135 ARG B C 1
ATOM 5489 O O . ARG B 1 135 ? -15.43 -53.719 -34 1 84.06 135 ARG B O 1
ATOM 5496 N N . GLY B 1 136 ? -14.219 -54 -32.25 1 88.31 136 GLY B N 1
ATOM 5497 C CA . GLY B 1 136 ? -13.023 -53.938 -33.062 1 88.31 136 GLY B CA 1
ATOM 5498 C C . GLY B 1 136 ? -12.414 -52.531 -33.125 1 88.31 136 GLY B C 1
ATOM 5499 O O . GLY B 1 136 ? -13.117 -51.531 -32.969 1 88.31 136 GLY B O 1
ATOM 5500 N N . LEU B 1 137 ? -11.164 -52.469 -33.25 1 90.19 137 LEU B N 1
ATOM 5501 C CA . LEU B 1 137 ? -10.438 -51.188 -33.25 1 90.19 137 LEU B CA 1
ATOM 5502 C C . LEU B 1 137 ? -9.477 -51.125 -34.438 1 90.19 137 LEU B C 1
ATOM 5504 O O . LEU B 1 137 ? -8.68 -52.031 -34.656 1 90.19 137 LEU B O 1
ATOM 5508 N N . ALA B 1 138 ? -9.68 -50.062 -35.188 1 89.12 138 ALA B N 1
ATOM 5509 C CA . ALA B 1 138 ? -8.766 -49.875 -36.312 1 89.12 138 ALA B CA 1
ATOM 5510 C C . ALA B 1 138 ? -7.355 -49.562 -35.812 1 89.12 138 ALA B C 1
ATOM 5512 O O . ALA B 1 138 ? -7.18 -49.031 -34.719 1 89.12 138 ALA B O 1
ATOM 5513 N N . ARG B 1 139 ? -6.367 -49.938 -36.625 1 88.38 139 ARG B N 1
ATOM 5514 C CA . ARG B 1 139 ? -4.969 -49.656 -36.281 1 88.38 139 ARG B CA 1
ATOM 5515 C C . ARG B 1 139 ? -4.727 -48.188 -36.031 1 88.38 139 ARG B C 1
ATOM 5517 O O . ARG B 1 139 ? -4.039 -47.812 -35.094 1 88.38 139 ARG B O 1
ATOM 5524 N N . SER B 1 140 ? -5.273 -47.375 -36.938 1 86.94 140 SER B N 1
ATOM 5525 C CA . SER B 1 140 ? -5.098 -45.938 -36.812 1 86.94 140 SER B CA 1
ATOM 5526 C C . SER B 1 140 ? -5.723 -45.406 -35.531 1 86.94 140 SER B C 1
ATOM 5528 O O . SER B 1 140 ? -5.195 -44.469 -34.906 1 86.94 140 SER B O 1
ATOM 5530 N N . HIS B 1 141 ? -6.824 -46 -35.094 1 90.44 141 HIS B N 1
ATOM 5531 C CA . HIS B 1 141 ? -7.488 -45.594 -33.875 1 90.44 141 HIS B CA 1
ATOM 5532 C C . HIS B 1 141 ? -6.684 -46 -32.625 1 90.44 141 HIS B C 1
ATOM 5534 O O . HIS B 1 141 ? -6.609 -45.219 -31.656 1 90.44 141 HIS B O 1
ATOM 5540 N N . LEU B 1 142 ? -6.109 -47.156 -32.719 1 90.81 142 LEU B N 1
ATOM 5541 C CA . LEU B 1 142 ? -5.266 -47.594 -31.625 1 90.81 142 LEU B CA 1
ATOM 5542 C C . LEU B 1 142 ? -4.051 -46.688 -31.469 1 90.81 142 LEU B C 1
ATOM 5544 O O . LEU B 1 142 ? -3.703 -46.281 -30.359 1 90.81 142 LEU B O 1
ATOM 5548 N N . LYS B 1 143 ? -3.494 -46.344 -32.594 1 89.38 143 LYS B N 1
ATOM 5549 C CA . LYS B 1 143 ? -2.344 -45.469 -32.594 1 89.38 143 LYS B CA 1
ATOM 5550 C C . LYS B 1 143 ? -2.721 -44.094 -32 1 89.38 143 LYS B C 1
ATOM 5552 O O . LYS B 1 143 ? -1.986 -43.531 -31.188 1 89.38 143 LYS B O 1
ATOM 5557 N N . ALA B 1 144 ? -3.791 -43.531 -32.375 1 90.94 144 ALA B N 1
ATOM 5558 C CA . ALA B 1 144 ? -4.262 -42.25 -31.875 1 90.94 144 ALA B CA 1
ATOM 5559 C C . ALA B 1 144 ? -4.547 -42.281 -30.375 1 90.94 144 ALA B C 1
ATOM 5561 O O . ALA B 1 144 ? -4.207 -41.375 -29.641 1 90.94 144 ALA B O 1
ATOM 5562 N N . LEU B 1 145 ? -5.156 -43.312 -29.953 1 92.38 145 LEU B N 1
ATOM 5563 C CA . LEU B 1 145 ? -5.5 -43.469 -28.547 1 92.38 145 LEU B CA 1
ATOM 5564 C C . LEU B 1 145 ? -4.242 -43.531 -27.688 1 92.38 145 LEU B C 1
ATOM 5566 O O . LEU B 1 145 ? -4.168 -42.875 -26.641 1 92.38 145 LEU B O 1
ATOM 5570 N N . LEU B 1 146 ? -3.25 -44.219 -28.141 1 90.25 146 LEU B N 1
ATOM 5571 C CA . LEU B 1 146 ? -2.051 -44.438 -27.328 1 90.25 146 LEU B CA 1
ATOM 5572 C C . LEU B 1 146 ? -1.117 -43.219 -27.438 1 90.25 146 LEU B C 1
ATOM 5574 O O . LEU B 1 146 ? -0.357 -42.938 -26.5 1 90.25 146 LEU B O 1
ATOM 5578 N N . SER B 1 147 ? -1.257 -42.5 -28.547 1 86.94 147 SER B N 1
ATOM 5579 C CA . SER B 1 147 ? -0.381 -41.344 -28.734 1 86.94 147 SER B CA 1
ATOM 5580 C C . SER B 1 147 ? -0.946 -40.094 -28.062 1 86.94 147 SER B C 1
ATOM 5582 O O . SER B 1 147 ? -0.215 -39.344 -27.406 1 86.94 147 SER B O 1
ATOM 5584 N N . TYR B 1 148 ? -2.242 -39.875 -28.203 1 86.75 148 TYR B N 1
ATOM 5585 C CA . TYR B 1 148 ? -2.824 -38.594 -27.797 1 86.75 148 TYR B CA 1
ATOM 5586 C C . TYR B 1 148 ? -3.824 -38.812 -26.656 1 86.75 148 TYR B C 1
ATOM 5588 O O . TYR B 1 148 ? -4.301 -37.844 -26.062 1 86.75 148 TYR B O 1
ATOM 5596 N N . GLY B 1 149 ? -4.066 -39.969 -26.406 1 87.44 149 GLY B N 1
ATOM 5597 C CA . GLY B 1 149 ? -5.07 -40.25 -25.391 1 87.44 149 GLY B CA 1
ATOM 5598 C C . GLY B 1 149 ? -6.484 -39.969 -25.859 1 87.44 149 GLY B C 1
ATOM 5599 O O . GLY B 1 149 ? -7.375 -39.75 -25.031 1 87.44 149 GLY B O 1
ATOM 5600 N N . GLN B 1 150 ? -6.625 -39.875 -27.188 1 89.62 150 GLN B N 1
ATOM 5601 C CA . GLN B 1 150 ? -7.934 -39.562 -27.75 1 89.62 150 GLN B CA 1
ATOM 5602 C C . GLN B 1 150 ? -8.273 -40.469 -28.922 1 89.62 150 GLN B C 1
ATOM 5604 O O . GLN B 1 150 ? -7.379 -41 -29.578 1 89.62 150 GLN B O 1
ATOM 5609 N N . LEU B 1 151 ? -9.477 -40.625 -29.078 1 89.69 151 LEU B N 1
ATOM 5610 C CA . LEU B 1 151 ? -9.969 -41.375 -30.25 1 89.69 151 LEU B CA 1
ATOM 5611 C C . LEU B 1 151 ? -10.445 -40.406 -31.328 1 89.69 151 LEU B C 1
ATOM 5613 O O . LEU B 1 151 ? -11.047 -39.375 -31.031 1 89.69 151 LEU B O 1
ATOM 5617 N N . PRO B 1 152 ? -10.086 -40.719 -32.531 1 85.5 152 PRO B N 1
ATOM 5618 C CA . PRO B 1 152 ? -10.617 -39.875 -33.594 1 85.5 152 PRO B CA 1
ATOM 5619 C C . PRO B 1 152 ? -12.141 -39.938 -33.719 1 85.5 152 PRO B C 1
ATOM 5621 O O . PRO B 1 152 ? -12.758 -40.875 -33.219 1 85.5 152 PRO B O 1
ATOM 5624 N N . PRO B 1 153 ? -12.727 -38.938 -34.312 1 80.06 153 PRO B N 1
ATOM 5625 C CA . PRO B 1 153 ? -14.188 -38.844 -34.375 1 80.06 153 PRO B CA 1
ATOM 5626 C C . PRO B 1 153 ? -14.82 -40.062 -35.094 1 80.06 153 PRO B C 1
ATOM 5628 O O . PRO B 1 153 ? -15.945 -40.438 -34.75 1 80.06 153 PRO B O 1
ATOM 5631 N N . GLY B 1 154 ? -14.188 -40.719 -35.969 1 74.44 154 GLY B N 1
ATOM 5632 C CA . GLY B 1 154 ? -14.742 -41.844 -36.719 1 74.44 154 GLY B CA 1
ATOM 5633 C C . GLY B 1 154 ? -14.875 -43.094 -35.875 1 74.44 154 GLY B C 1
ATOM 5634 O O . GLY B 1 154 ? -15.602 -44.031 -36.219 1 74.44 154 GLY B O 1
ATOM 5635 N N . ALA B 1 155 ? -14.172 -43.031 -34.719 1 75.94 155 ALA B N 1
ATOM 5636 C CA . ALA B 1 155 ? -14.18 -44.219 -33.875 1 75.94 155 ALA B CA 1
ATOM 5637 C C . ALA B 1 155 ? -15.398 -44.219 -32.938 1 75.94 155 ALA B C 1
ATOM 5639 O O . ALA B 1 155 ? -15.742 -45.25 -32.375 1 75.94 155 ALA B O 1
ATOM 5640 N N . TYR B 1 156 ? -15.977 -43 -32.844 1 75.62 156 TYR B N 1
ATOM 5641 C CA . TYR B 1 156 ? -17.109 -42.906 -31.953 1 75.62 156 TYR B CA 1
ATOM 5642 C C . TYR B 1 156 ? -18.391 -43.438 -32.625 1 75.62 156 TYR B C 1
ATOM 5644 O O . TYR B 1 156 ? -18.641 -43.125 -33.781 1 75.62 156 TYR B O 1
ATOM 5652 N N . SER B 1 157 ? -18.891 -44.531 -32.125 1 74.62 157 SER B N 1
ATOM 5653 C CA . SER B 1 157 ? -20.156 -45.062 -32.625 1 74.62 157 SER B CA 1
ATOM 5654 C C . SER B 1 157 ? -21.344 -44.469 -31.891 1 74.62 157 SER B C 1
ATOM 5656 O O . SER B 1 157 ? -21.172 -43.812 -30.859 1 74.62 157 SER B O 1
ATOM 5658 N N . ARG B 1 158 ? -22.609 -44.656 -32.5 1 73.69 158 ARG B N 1
ATOM 5659 C CA . ARG B 1 158 ? -23.844 -44.094 -31.969 1 73.69 158 ARG B CA 1
ATOM 5660 C C . ARG B 1 158 ? -24.297 -44.875 -30.719 1 73.69 158 ARG B C 1
ATOM 5662 O O . ARG B 1 158 ? -25.469 -44.844 -30.375 1 73.69 158 ARG B O 1
ATOM 5669 N N . ASP B 1 159 ? -23.203 -45.5 -29.969 1 82.25 159 ASP B N 1
ATOM 5670 C CA . ASP B 1 159 ? -23.609 -46.219 -28.766 1 82.25 159 ASP B CA 1
ATOM 5671 C C . ASP B 1 159 ? -23.219 -45.438 -27.516 1 82.25 159 ASP B C 1
ATOM 5673 O O . ASP B 1 159 ? -22.312 -44.594 -27.562 1 82.25 159 ASP B O 1
ATOM 5677 N N . TRP B 1 160 ? -23.953 -45.688 -26.438 1 84.44 160 TRP B N 1
ATOM 5678 C CA . TRP B 1 160 ? -23.797 -45 -25.156 1 84.44 160 TRP B CA 1
ATOM 5679 C C . TRP B 1 160 ? -22.406 -45.281 -24.578 1 84.44 160 TRP B C 1
ATOM 5681 O O . TRP B 1 160 ? -21.766 -44.344 -24.031 1 84.44 160 TRP B O 1
ATOM 5691 N N . SER B 1 161 ? -21.906 -46.406 -24.719 1 86.06 161 SER B N 1
ATOM 5692 C CA . SER B 1 161 ? -20.609 -46.75 -24.141 1 86.06 161 SER B CA 1
ATOM 5693 C C . SER B 1 161 ? -19.484 -45.969 -24.812 1 86.06 161 SER B C 1
ATOM 5695 O O . SER B 1 161 ? -18.578 -45.469 -24.141 1 86.06 161 SER B O 1
ATOM 5697 N N . THR B 1 162 ? -19.578 -45.844 -26.062 1 88.12 162 THR B N 1
ATOM 5698 C CA . THR B 1 162 ? -18.531 -45.094 -26.781 1 88.12 162 THR B CA 1
ATOM 5699 C C . THR B 1 162 ? -18.609 -43.625 -26.484 1 88.12 162 THR B C 1
ATOM 5701 O O . THR B 1 162 ? -17.578 -42.938 -26.469 1 88.12 162 THR B O 1
ATOM 5704 N N . PHE B 1 163 ? -19.766 -43.219 -26.266 1 89.56 163 PHE B N 1
ATOM 5705 C CA . PHE B 1 163 ? -19.953 -41.812 -25.906 1 89.56 163 PHE B CA 1
ATOM 5706 C C . PHE B 1 163 ? -19.281 -41.531 -24.578 1 89.56 163 PHE B C 1
ATOM 5708 O O . PHE B 1 163 ? -18.578 -40.5 -24.438 1 89.56 163 PHE B O 1
ATOM 5715 N N . ILE B 1 164 ? -19.5 -42.344 -23.578 1 92.25 164 ILE B N 1
ATOM 5716 C CA . ILE B 1 164 ? -18.906 -42.156 -22.25 1 92.25 164 ILE B CA 1
ATOM 5717 C C . ILE B 1 164 ? -17.391 -42.219 -22.344 1 92.25 164 ILE B C 1
ATOM 5719 O O . ILE B 1 164 ? -16.688 -41.406 -21.719 1 92.25 164 ILE B O 1
ATOM 5723 N N . ILE B 1 165 ? -16.922 -43.094 -23.141 1 92.75 165 ILE B N 1
ATOM 5724 C CA . ILE B 1 165 ? -15.477 -43.25 -23.328 1 92.75 165 ILE B CA 1
ATOM 5725 C C . ILE B 1 165 ? -14.898 -42 -23.969 1 92.75 165 ILE B C 1
ATOM 5727 O O . ILE B 1 165 ? -13.898 -41.438 -23.484 1 92.75 165 ILE B O 1
ATOM 5731 N N . GLY B 1 166 ? -15.562 -41.531 -25.016 1 91.88 166 GLY B N 1
ATOM 5732 C CA . GLY B 1 166 ? -15.094 -40.344 -25.688 1 91.88 166 GLY B CA 1
ATOM 5733 C C . GLY B 1 166 ? -15.094 -39.125 -24.781 1 91.88 166 GLY B C 1
ATOM 5734 O O . GLY B 1 166 ? -14.125 -38.344 -24.766 1 91.88 166 GLY B O 1
ATOM 5735 N N . THR B 1 167 ? -16.109 -38.938 -24.047 1 93.81 167 THR B N 1
ATOM 5736 C CA . THR B 1 167 ? -16.219 -37.812 -23.141 1 93.81 167 THR B CA 1
ATOM 5737 C C . THR B 1 167 ? -15.188 -37.906 -22.016 1 93.81 167 THR B C 1
ATOM 5739 O O . THR B 1 167 ? -14.633 -36.906 -21.578 1 93.81 167 THR B O 1
ATOM 5742 N N . LEU B 1 168 ? -14.984 -39.125 -21.562 1 95.5 168 LEU B N 1
ATOM 5743 C CA . LEU B 1 168 ? -13.992 -39.344 -20.516 1 95.5 168 LEU B CA 1
ATOM 5744 C C . LEU B 1 168 ? -12.594 -39 -21.016 1 95.5 168 LEU B C 1
ATOM 5746 O O . LEU B 1 168 ? -11.836 -38.312 -20.312 1 95.5 168 LEU B O 1
ATOM 5750 N N . LEU B 1 169 ? -12.273 -39.438 -22.172 1 94.81 169 LEU B N 1
ATOM 5751 C CA . LEU B 1 169 ? -10.961 -39.125 -22.734 1 94.81 169 LEU B CA 1
ATOM 5752 C C . LEU B 1 169 ? -10.797 -37.625 -22.938 1 94.81 169 LEU B C 1
ATOM 5754 O O . LEU B 1 169 ? -9.742 -37.062 -22.641 1 94.81 169 LEU B O 1
ATOM 5758 N N . LEU B 1 170 ? -11.805 -37.031 -23.391 1 93.56 170 LEU B N 1
ATOM 5759 C CA . LEU B 1 170 ? -11.758 -35.594 -23.609 1 93.56 170 LEU B CA 1
ATOM 5760 C C . LEU B 1 170 ? -11.648 -34.844 -22.266 1 93.56 170 LEU B C 1
ATOM 5762 O O . LEU B 1 170 ? -10.859 -33.938 -22.141 1 93.56 170 LEU B O 1
ATOM 5766 N N . ALA B 1 171 ? -12.453 -35.219 -21.344 1 95.38 171 ALA B N 1
ATOM 5767 C CA . ALA B 1 171 ? -12.414 -34.594 -20.031 1 95.38 171 ALA B CA 1
ATOM 5768 C C . ALA B 1 171 ? -11.039 -34.75 -19.391 1 95.38 171 ALA B C 1
ATOM 5770 O O . ALA B 1 171 ? -10.555 -33.812 -18.719 1 95.38 171 ALA B O 1
ATOM 5771 N N . SER B 1 172 ? -10.461 -35.875 -19.547 1 94.62 172 SER B N 1
ATOM 5772 C CA . SER B 1 172 ? -9.133 -36.094 -18.984 1 94.62 172 SER B CA 1
ATOM 5773 C C . SER B 1 172 ? -8.094 -35.156 -19.609 1 94.62 172 SER B C 1
ATOM 5775 O O . SER B 1 172 ? -7.211 -34.656 -18.922 1 94.62 172 SER B O 1
ATOM 5777 N N . LEU B 1 173 ? -8.234 -34.938 -20.844 1 92.94 173 LEU B N 1
ATOM 5778 C CA . LEU B 1 173 ? -7.332 -34 -21.531 1 92.94 173 LEU B CA 1
ATOM 5779 C C . LEU B 1 173 ? -7.52 -32.594 -21.016 1 92.94 173 LEU B C 1
ATOM 5781 O O . LEU B 1 173 ? -6.547 -31.906 -20.672 1 92.94 173 LEU B O 1
ATOM 5785 N N . VAL B 1 174 ? -8.695 -32.125 -20.969 1 94.56 174 VAL B N 1
ATOM 5786 C CA . VAL B 1 174 ? -9.008 -30.766 -20.547 1 94.56 174 VAL B CA 1
ATOM 5787 C C . VAL B 1 174 ? -8.586 -30.562 -19.094 1 94.56 174 VAL B C 1
ATOM 5789 O O . VAL B 1 174 ? -8.016 -29.531 -18.75 1 94.56 174 VAL B O 1
ATOM 5792 N N . ALA B 1 175 ? -8.859 -31.5 -18.281 1 95.62 175 ALA B N 1
ATOM 5793 C CA . ALA B 1 175 ? -8.5 -31.406 -16.859 1 95.62 175 ALA B CA 1
ATOM 5794 C C . ALA B 1 175 ? -6.992 -31.25 -16.688 1 95.62 175 ALA B C 1
ATOM 5796 O O . ALA B 1 175 ? -6.535 -30.547 -15.789 1 95.62 175 ALA B O 1
ATOM 5797 N N . ASN B 1 176 ? -6.258 -31.906 -17.531 1 92 176 ASN B N 1
ATOM 5798 C CA . ASN B 1 176 ? -4.805 -31.844 -17.438 1 92 176 ASN B CA 1
ATOM 5799 C C . ASN B 1 176 ? -4.285 -30.438 -17.75 1 92 176 ASN B C 1
ATOM 5801 O O . ASN B 1 176 ? -3.213 -30.062 -17.281 1 92 176 ASN B O 1
ATOM 5805 N N . PHE B 1 177 ? -5.008 -29.641 -18.484 1 93.5 177 PHE B N 1
ATOM 5806 C CA . PHE B 1 177 ? -4.578 -28.312 -18.875 1 93.5 177 PHE B CA 1
ATOM 5807 C C . PHE B 1 177 ? -5.363 -27.25 -18.109 1 93.5 177 PHE B C 1
ATOM 5809 O O . PHE B 1 177 ? -5.277 -26.062 -18.438 1 93.5 177 PHE B O 1
ATOM 5816 N N . SER B 1 178 ? -6.047 -27.547 -17.109 1 95.38 178 SER B N 1
ATOM 5817 C CA . SER B 1 178 ? -6.973 -26.625 -16.469 1 95.38 178 SER B CA 1
ATOM 5818 C C . SER B 1 178 ? -6.316 -25.938 -15.273 1 95.38 178 SER B C 1
ATOM 5820 O O . SER B 1 178 ? -6.957 -25.125 -14.586 1 95.38 178 SER B O 1
ATOM 5822 N N . SER B 1 179 ? -5.055 -26.141 -15.008 1 94.75 179 SER B N 1
ATOM 5823 C CA . SER B 1 179 ? -4.391 -25.578 -13.828 1 94.75 179 SER B CA 1
ATOM 5824 C C . SER B 1 179 ? -4.496 -24.062 -13.805 1 94.75 179 SER B C 1
ATOM 5826 O O . SER B 1 179 ? -4.602 -23.453 -12.734 1 94.75 179 SER B O 1
ATOM 5828 N N . PRO B 1 180 ? -4.527 -23.375 -14.953 1 95.25 180 PRO B N 1
ATOM 5829 C CA . PRO B 1 180 ? -4.613 -21.906 -14.945 1 95.25 180 PRO B CA 1
ATOM 5830 C C . PRO B 1 180 ? -5.898 -21.391 -14.305 1 95.25 180 PRO B C 1
ATOM 5832 O O . PRO B 1 180 ? -5.918 -20.281 -13.758 1 95.25 180 PRO B O 1
ATOM 5835 N N . PHE B 1 181 ? -6.922 -22.219 -14.367 1 96.44 181 PHE B N 1
ATOM 5836 C CA . PHE B 1 181 ? -8.172 -21.797 -13.742 1 96.44 181 PHE B CA 1
ATOM 5837 C C . PHE B 1 181 ? -8 -21.656 -12.234 1 96.44 181 PHE B C 1
ATOM 5839 O O . PHE B 1 181 ? -8.516 -20.719 -11.625 1 96.44 181 PHE B O 1
ATOM 5846 N N . LEU B 1 182 ? -7.262 -22.562 -11.703 1 96.88 182 LEU B N 1
ATOM 5847 C CA . LEU B 1 182 ? -7.105 -22.562 -10.258 1 96.88 182 LEU B CA 1
ATOM 5848 C C . LEU B 1 182 ? -6.039 -21.562 -9.828 1 96.88 182 LEU B C 1
ATOM 5850 O O . LEU B 1 182 ? -6.277 -20.719 -8.961 1 96.88 182 LEU B O 1
ATOM 5854 N N . THR B 1 183 ? -4.875 -21.562 -10.398 1 95.62 183 THR B N 1
ATOM 5855 C CA . THR B 1 183 ? -3.777 -20.688 -10.008 1 95.62 183 THR B CA 1
ATOM 5856 C C . THR B 1 183 ? -4.109 -19.219 -10.312 1 95.62 183 THR B C 1
ATOM 5858 O O . THR B 1 183 ? -3.742 -18.328 -9.547 1 95.62 183 THR B O 1
ATOM 5861 N N . GLY B 1 184 ? -4.816 -18.984 -11.383 1 94.5 184 GLY B N 1
ATOM 5862 C CA . GLY B 1 184 ? -5.188 -17.641 -11.758 1 94.5 184 GLY B CA 1
ATOM 5863 C C . GLY B 1 184 ? -6.371 -17.094 -10.969 1 94.5 184 GLY B C 1
ATOM 5864 O O . GLY B 1 184 ? -6.715 -15.922 -11.086 1 94.5 184 GLY B O 1
ATOM 5865 N N . SER B 1 185 ? -6.973 -17.938 -10.219 1 96 185 SER B N 1
ATOM 5866 C CA . SER B 1 185 ? -8.125 -17.5 -9.43 1 96 185 SER B CA 1
ATOM 5867 C C . SER B 1 185 ? -7.695 -16.688 -8.219 1 96 185 SER B C 1
ATOM 5869 O O . SER B 1 185 ? -8.516 -16.016 -7.598 1 96 185 SER B O 1
ATOM 5871 N N . ILE B 1 186 ? -6.457 -16.75 -7.875 1 95.75 186 ILE B N 1
ATOM 5872 C CA . ILE B 1 186 ? -5.973 -16.062 -6.676 1 95.75 186 ILE B CA 1
ATOM 5873 C C . ILE B 1 186 ? -5.363 -14.719 -7.059 1 95.75 186 ILE B C 1
ATOM 5875 O O . ILE B 1 186 ? -4.41 -14.664 -7.84 1 95.75 186 ILE B O 1
ATOM 5879 N N . SER B 1 187 ? -5.914 -13.688 -6.559 1 94.81 187 SER B N 1
ATOM 5880 C CA . SER B 1 187 ? -5.371 -12.344 -6.691 1 94.81 187 SER B CA 1
ATOM 5881 C C . SER B 1 187 ? -4.809 -11.836 -5.367 1 94.81 187 SER B C 1
ATOM 5883 O O . SER B 1 187 ? -5.414 -12.047 -4.312 1 94.81 187 SER B O 1
ATOM 5885 N N . TRP B 1 188 ? -3.717 -11.305 -5.512 1 94.69 188 TRP B N 1
ATOM 5886 C CA . TRP B 1 188 ? -3.057 -10.789 -4.316 1 94.69 188 TRP B CA 1
ATOM 5887 C C . TRP B 1 188 ? -3.271 -9.281 -4.184 1 94.69 188 TRP B C 1
ATOM 5889 O O . TRP B 1 188 ? -2.736 -8.5 -4.973 1 94.69 188 TRP B O 1
ATOM 5899 N N . VAL B 1 189 ? -3.951 -8.867 -3.141 1 93.19 189 VAL B N 1
ATOM 5900 C CA . VAL B 1 189 ? -4.32 -7.469 -2.939 1 93.19 189 VAL B CA 1
ATOM 5901 C C . VAL B 1 189 ? -3.516 -6.883 -1.778 1 93.19 189 VAL B C 1
ATOM 5903 O O . VAL B 1 189 ? -3.488 -7.453 -0.686 1 93.19 189 VAL B O 1
ATOM 5906 N N . PRO B 1 190 ? -2.893 -5.758 -2.076 1 90.19 190 PRO B N 1
ATOM 5907 C CA . PRO B 1 190 ? -2.201 -5.109 -0.96 1 90.19 190 PRO B CA 1
ATOM 5908 C C . PRO B 1 190 ? -3.137 -4.773 0.198 1 90.19 190 PRO B C 1
ATOM 5910 O O . PRO B 1 190 ? -4.234 -4.246 -0.02 1 90.19 190 PRO B O 1
ATOM 5913 N N . SER B 1 191 ? -2.693 -5.125 1.406 1 88.25 191 SER B N 1
ATOM 5914 C CA . SER B 1 191 ? -3.521 -4.902 2.588 1 88.25 191 SER B CA 1
ATOM 5915 C C . SER B 1 191 ? -2.674 -4.84 3.854 1 88.25 191 SER B C 1
ATOM 5917 O O . SER B 1 191 ? -1.452 -5.004 3.797 1 88.25 191 SER B O 1
ATOM 5919 N N . ASN B 1 192 ? -3.375 -4.418 4.902 1 86.94 192 ASN B N 1
ATOM 5920 C CA . ASN B 1 192 ? -2.736 -4.387 6.215 1 86.94 192 ASN B CA 1
ATOM 5921 C C . ASN B 1 192 ? -3.25 -5.504 7.117 1 86.94 192 ASN B C 1
ATOM 5923 O O . ASN B 1 192 ? -4.438 -5.836 7.086 1 86.94 192 ASN B O 1
ATOM 5927 N N . GLN B 1 193 ? -2.258 -6.102 7.738 1 86.31 193 GLN B N 1
ATOM 5928 C CA . GLN B 1 193 ? -2.613 -7.129 8.711 1 86.31 193 GLN B CA 1
ATOM 5929 C C . GLN B 1 193 ? -2.186 -6.73 10.117 1 86.31 193 GLN B C 1
ATOM 5931 O O . GLN B 1 193 ? -1.179 -6.039 10.297 1 86.31 193 GLN B O 1
ATOM 5936 N N . LEU B 1 194 ? -3.002 -7.102 11.055 1 88.06 194 LEU B N 1
ATOM 5937 C CA . LEU B 1 194 ? -2.666 -6.805 12.438 1 88.06 194 LEU B CA 1
ATOM 5938 C C . LEU B 1 194 ? -1.824 -7.922 13.047 1 88.06 194 LEU B C 1
ATOM 5940 O O . LEU B 1 194 ? -2.078 -9.102 12.797 1 88.06 194 LEU B O 1
ATOM 5944 N N . ALA B 1 195 ? -0.8 -7.535 13.711 1 85.81 195 ALA B N 1
ATOM 5945 C CA . ALA B 1 195 ? 0.014 -8.5 14.445 1 85.81 195 ALA B CA 1
ATOM 5946 C C . ALA B 1 195 ? -0.605 -8.812 15.805 1 85.81 195 ALA B C 1
ATOM 5948 O O . ALA B 1 195 ? -0.242 -8.203 16.812 1 85.81 195 ALA B O 1
ATOM 5949 N N . CYS B 1 196 ? -1.369 -9.797 15.898 1 82.38 196 CYS B N 1
ATOM 5950 C CA . CYS B 1 196 ? -2.172 -10.086 17.078 1 82.38 196 CYS B CA 1
ATOM 5951 C C . CYS B 1 196 ? -1.398 -10.953 18.062 1 82.38 196 CYS B C 1
ATOM 5953 O O . CYS B 1 196 ? -1.75 -11.031 19.25 1 82.38 196 CYS B O 1
ATOM 5955 N N . ASP B 1 197 ? -0.344 -11.586 17.672 1 77.56 197 ASP B N 1
ATOM 5956 C CA . ASP B 1 197 ? 0.308 -12.578 18.516 1 77.56 197 ASP B CA 1
ATOM 5957 C C . ASP B 1 197 ? 1.552 -11.992 19.188 1 77.56 197 ASP B C 1
ATOM 5959 O O . ASP B 1 197 ? 2.32 -12.719 19.828 1 77.56 197 ASP B O 1
ATOM 5963 N N . LEU B 1 198 ? 1.686 -10.75 19.109 1 80 198 LEU B N 1
ATOM 5964 C CA . LEU B 1 198 ? 2.863 -10.133 19.719 1 80 198 LEU B CA 1
ATOM 5965 C C . LEU B 1 198 ? 2.545 -9.617 21.109 1 80 198 LEU B C 1
ATOM 5967 O O . LEU B 1 198 ? 1.474 -9.055 21.344 1 80 198 LEU B O 1
ATOM 5971 N N . SER B 1 199 ? 3.35 -10 22.031 1 78.69 199 SER B N 1
ATOM 5972 C CA . SER B 1 199 ? 3.273 -9.406 23.359 1 78.69 199 SER B CA 1
ATOM 5973 C C . SER B 1 199 ? 4.09 -8.117 23.438 1 78.69 199 SER B C 1
ATOM 5975 O O . SER B 1 199 ? 5.32 -8.156 23.516 1 78.69 199 SER B O 1
ATOM 5977 N N . LEU B 1 200 ? 3.361 -7.043 23.438 1 84.44 200 LEU B N 1
ATOM 5978 C CA . LEU B 1 200 ? 4.047 -5.754 23.422 1 84.44 200 LEU B CA 1
ATOM 5979 C C . LEU B 1 200 ? 3.766 -4.969 24.703 1 84.44 200 LEU B C 1
ATOM 5981 O O . LEU B 1 200 ? 2.707 -5.133 25.312 1 84.44 200 LEU B O 1
ATOM 5985 N N . ASP B 1 201 ? 4.754 -4.18 25.047 1 85.88 201 ASP B N 1
ATOM 5986 C CA . ASP B 1 201 ? 4.543 -3.271 26.172 1 85.88 201 ASP B CA 1
ATOM 5987 C C . ASP B 1 201 ? 3.475 -2.23 25.844 1 85.88 201 ASP B C 1
ATOM 5989 O O . ASP B 1 201 ? 3.424 -1.72 24.719 1 85.88 201 ASP B O 1
ATOM 5993 N N . PRO B 1 202 ? 2.676 -2.018 26.859 1 89.31 202 PRO B N 1
ATOM 5994 C CA . PRO B 1 202 ? 1.643 -1.009 26.609 1 89.31 202 PRO B CA 1
ATOM 5995 C C . PRO B 1 202 ? 2.221 0.389 26.406 1 89.31 202 PRO B C 1
ATOM 5997 O O . PRO B 1 202 ? 3.357 0.657 26.797 1 89.31 202 PRO B O 1
ATOM 6000 N N . ILE B 1 203 ? 1.433 1.179 25.75 1 89.94 203 ILE B N 1
ATOM 6001 C CA . ILE B 1 203 ? 1.796 2.574 25.531 1 89.94 203 ILE B CA 1
ATOM 6002 C C . ILE B 1 203 ? 1.181 3.449 26.609 1 89.94 203 ILE B C 1
ATOM 6004 O O . ILE B 1 203 ? 0.039 3.227 27.031 1 89.94 203 ILE B O 1
ATOM 6008 N N . SER B 1 204 ? 1.964 4.406 26.953 1 91.69 204 SER B N 1
ATOM 6009 C CA . SER B 1 204 ? 1.49 5.301 28.016 1 91.69 204 SER B CA 1
ATOM 6010 C C . SER B 1 204 ? 0.943 6.602 27.422 1 91.69 204 SER B C 1
ATOM 6012 O O . SER B 1 204 ? 1.588 7.227 26.578 1 91.69 204 SER B O 1
ATOM 6014 N N . PHE B 1 205 ? -0.248 6.957 27.875 1 92.88 205 PHE B N 1
ATOM 6015 C CA . PHE B 1 205 ? -0.861 8.234 27.531 1 92.88 205 PHE B CA 1
ATOM 6016 C C . PHE B 1 205 ? -1.047 9.102 28.766 1 92.88 205 PHE B C 1
ATOM 6018 O O . PHE B 1 205 ? -1.417 8.594 29.828 1 92.88 205 PHE B O 1
ATOM 6025 N N . GLY B 1 206 ? -0.731 10.375 28.594 1 90.12 206 GLY B N 1
ATOM 6026 C CA . GLY B 1 206 ? -0.962 11.281 29.703 1 90.12 206 GLY B CA 1
ATOM 6027 C C . GLY B 1 206 ? -2.426 11.406 30.078 1 90.12 206 GLY B C 1
ATOM 6028 O O . GLY B 1 206 ? -3.295 11.438 29.203 1 90.12 206 GLY B O 1
ATOM 6029 N N . THR B 1 207 ? -2.66 11.328 31.406 1 90.06 207 THR B N 1
ATOM 6030 C CA . THR B 1 207 ? -3.998 11.531 31.953 1 90.06 207 THR B CA 1
ATOM 6031 C C . THR B 1 207 ? -3.947 12.422 33.188 1 90.06 207 THR B C 1
ATOM 6033 O O . THR B 1 207 ? -2.867 12.734 33.688 1 90.06 207 THR B O 1
ATOM 6036 N N . ILE B 1 208 ? -5.094 12.945 33.5 1 88.38 208 ILE B N 1
ATOM 6037 C CA . ILE B 1 208 ? -5.211 13.742 34.719 1 88.38 208 ILE B CA 1
ATOM 6038 C C . ILE B 1 208 ? -5.68 12.852 35.875 1 88.38 208 ILE B C 1
ATOM 6040 O O . ILE B 1 208 ? -6.789 12.312 35.844 1 88.38 208 ILE B O 1
ATOM 6044 N N . GLU B 1 209 ? -4.73 12.82 36.812 1 83.31 209 GLU B N 1
ATOM 6045 C CA . GLU B 1 209 ? -5.062 11.992 37.969 1 83.31 209 GLU B CA 1
ATOM 6046 C C . GLU B 1 209 ? -5.758 12.82 39.062 1 83.31 209 GLU B C 1
ATOM 6048 O O . GLU B 1 209 ? -5.254 13.867 39.469 1 83.31 209 GLU B O 1
ATOM 6053 N N . ASN B 1 210 ? -6.734 12.406 39.594 1 78.5 210 ASN B N 1
ATOM 6054 C CA . ASN B 1 210 ? -7.477 12.922 40.75 1 78.5 210 ASN B CA 1
ATOM 6055 C C . ASN B 1 210 ? -7.852 14.391 40.562 1 78.5 210 ASN B C 1
ATOM 6057 O O . ASN B 1 210 ? -7.969 15.141 41.531 1 78.5 210 ASN B O 1
ATOM 6061 N N . GLY B 1 211 ? -7.852 14.859 39.344 1 77.62 211 GLY B N 1
ATOM 6062 C CA . GLY B 1 211 ? -8.297 16.219 39.062 1 77.62 211 GLY B CA 1
ATOM 6063 C C . GLY B 1 211 ? -7.297 17.266 39.469 1 77.62 211 GLY B C 1
ATOM 6064 O O . GLY B 1 211 ? -7.605 18.469 39.438 1 77.62 211 GLY B O 1
ATOM 6065 N N . THR B 1 212 ? -6.176 16.828 39.906 1 77.06 212 THR B N 1
ATOM 6066 C CA . THR B 1 212 ? -5.152 17.781 40.312 1 77.06 212 THR B CA 1
ATOM 6067 C C . THR B 1 212 ? -4.246 18.141 39.156 1 77.06 212 THR B C 1
ATOM 6069 O O . THR B 1 212 ? -3.781 17.25 38.438 1 77.06 212 THR B O 1
ATOM 6072 N N . LEU B 1 213 ? -4.18 19.469 38.969 1 76.12 213 LEU B N 1
ATOM 6073 C CA . LEU B 1 213 ? -3.4 19.922 37.844 1 76.12 213 LEU B CA 1
ATOM 6074 C C . LEU B 1 213 ? -2.051 20.469 38.281 1 76.12 213 LEU B C 1
ATOM 6076 O O . LEU B 1 213 ? -1.909 20.938 39.406 1 76.12 213 LEU B O 1
ATOM 6080 N N . THR B 1 214 ? -0.984 20.109 37.531 1 64.75 214 THR B N 1
ATOM 6081 C CA . THR B 1 214 ? 0.392 20.484 37.844 1 64.75 214 THR B CA 1
ATOM 6082 C C . THR B 1 214 ? 0.616 21.969 37.594 1 64.75 214 THR B C 1
ATOM 6084 O O . THR B 1 214 ? -0.323 22.703 37.25 1 64.75 214 THR B O 1
ATOM 6087 N N . GLU B 1 215 ? 2.02 22.375 37.469 1 56.16 215 GLU B N 1
ATOM 6088 C CA . GLU B 1 215 ? 2.607 23.703 37.406 1 56.16 215 GLU B CA 1
ATOM 6089 C C . GLU B 1 215 ? 2.102 24.469 36.188 1 56.16 215 GLU B C 1
ATOM 6091 O O . GLU B 1 215 ? 1.746 25.641 36.281 1 56.16 215 GLU B O 1
ATOM 6096 N N . LEU B 1 216 ? 2.037 23.875 35.031 1 60.97 216 LEU B N 1
ATOM 6097 C CA . LEU B 1 216 ? 1.557 24.625 33.875 1 60.97 216 LEU B CA 1
ATOM 6098 C C . LEU B 1 216 ? 0.23 25.312 34.188 1 60.97 216 LEU B C 1
ATOM 6100 O O . LEU B 1 216 ? -0.062 26.375 33.625 1 60.97 216 LEU B O 1
ATOM 6104 N N . SER B 1 217 ? -0.291 24.812 35.25 1 65 217 SER B N 1
ATOM 6105 C CA . SER B 1 217 ? -1.64 25.266 35.594 1 65 217 SER B CA 1
ATOM 6106 C C . SER B 1 217 ? -1.634 26.688 36.125 1 65 217 SER B C 1
ATOM 6108 O O . SER B 1 217 ? -2.488 27.5 35.75 1 65 217 SER B O 1
ATOM 6110 N N . ASP B 1 218 ? -0.571 27 36.75 1 75.81 218 ASP B N 1
ATOM 6111 C CA . ASP B 1 218 ? -0.584 28.344 37.312 1 75.81 218 ASP B CA 1
ATOM 6112 C C . ASP B 1 218 ? -0.365 29.406 36.219 1 75.81 218 ASP B C 1
ATOM 6114 O O . ASP B 1 218 ? -1.063 30.422 36.188 1 75.81 218 ASP B O 1
ATOM 6118 N N . ALA B 1 219 ? 0.555 29.125 35.344 1 75.31 219 ALA B N 1
ATOM 6119 C CA . ALA B 1 219 ? 0.825 30.047 34.25 1 75.31 219 ALA B CA 1
ATOM 6120 C C . ALA B 1 219 ? -0.369 30.141 33.312 1 75.31 219 ALA B C 1
ATOM 6122 O O . ALA B 1 219 ? -0.75 31.234 32.875 1 75.31 219 ALA B O 1
ATOM 6123 N N . TYR B 1 220 ? -0.971 29.078 33.062 1 83.19 220 TYR B N 1
ATOM 6124 C CA . TYR B 1 220 ? -2.146 29.031 32.219 1 83.19 220 TYR B CA 1
ATOM 6125 C C . TYR B 1 220 ? -3.312 29.781 32.844 1 83.19 220 TYR B C 1
ATOM 6127 O O . TYR B 1 220 ? -4.039 30.5 32.156 1 83.19 220 TYR B O 1
ATOM 6135 N N . ARG B 1 221 ? -3.436 29.656 34.062 1 84.12 221 ARG B N 1
ATOM 6136 C CA . ARG B 1 221 ? -4.57 30.25 34.781 1 84.12 221 ARG B CA 1
ATOM 6137 C C . ARG B 1 221 ? -4.422 31.766 34.875 1 84.12 221 ARG B C 1
ATOM 6139 O O . ARG B 1 221 ? -5.406 32.5 34.781 1 84.12 221 ARG B O 1
ATOM 6146 N N . ASN B 1 222 ? -3.225 32.188 34.938 1 79.44 222 ASN B N 1
ATOM 6147 C CA . ASN B 1 222 ? -3.047 33.594 35.344 1 79.44 222 ASN B CA 1
ATOM 6148 C C . ASN B 1 222 ? -2.498 34.438 34.219 1 79.44 222 ASN B C 1
ATOM 6150 O O . ASN B 1 222 ? -2.572 35.688 34.281 1 79.44 222 ASN B O 1
ATOM 6154 N N . ARG B 1 223 ? -2.045 33.812 33.25 1 79.5 223 ARG B N 1
ATOM 6155 C CA . ARG B 1 223 ? -1.368 34.594 32.219 1 79.5 223 ARG B CA 1
ATOM 6156 C C . ARG B 1 223 ? -1.994 34.375 30.844 1 79.5 223 ARG B C 1
ATOM 6158 O O . ARG B 1 223 ? -1.995 33.25 30.344 1 79.5 223 ARG B O 1
ATOM 6165 N N . ASP B 1 224 ? -2.33 35.469 30.203 1 77.75 224 ASP B N 1
ATOM 6166 C CA . ASP B 1 224 ? -2.977 35.406 28.906 1 77.75 224 ASP B CA 1
ATOM 6167 C C . ASP B 1 224 ? -2.014 34.906 27.828 1 77.75 224 ASP B C 1
ATOM 6169 O O . ASP B 1 224 ? -2.404 34.156 26.938 1 77.75 224 ASP B O 1
ATOM 6173 N N . TYR B 1 225 ? -0.799 35.312 27.969 1 74.62 225 TYR B N 1
ATOM 6174 C CA . TYR B 1 225 ? 0.145 34.938 26.922 1 74.62 225 TYR B CA 1
ATOM 6175 C C . TYR B 1 225 ? 0.403 33.438 26.938 1 74.62 225 TYR B C 1
ATOM 6177 O O . TYR B 1 225 ? 0.657 32.844 25.891 1 74.62 225 TYR B O 1
ATOM 6185 N N . GLU B 1 226 ? 0.327 32.844 28.109 1 78.75 226 GLU B N 1
ATOM 6186 C CA . GLU B 1 226 ? 0.448 31.391 28.188 1 78.75 226 GLU B CA 1
ATOM 6187 C C . GLU B 1 226 ? -0.731 30.703 27.516 1 78.75 226 GLU B C 1
ATOM 6189 O O . GLU B 1 226 ? -0.558 29.672 26.844 1 78.75 226 GLU B O 1
ATOM 6194 N N . ARG B 1 227 ? -1.861 31.266 27.656 1 85.44 227 ARG B N 1
ATOM 6195 C CA . ARG B 1 227 ? -3.045 30.703 27.016 1 85.44 227 ARG B CA 1
ATOM 6196 C C . ARG B 1 227 ? -2.975 30.875 25.5 1 85.44 227 ARG B C 1
ATOM 6198 O O . ARG B 1 227 ? -3.422 30 24.75 1 85.44 227 ARG B O 1
ATOM 6205 N N . MET B 1 228 ? -2.391 31.922 25.141 1 84.25 228 MET B N 1
ATOM 6206 C CA . MET B 1 228 ? -2.186 32.156 23.703 1 84.25 228 MET B CA 1
ATOM 6207 C C . MET B 1 228 ? -1.259 31.078 23.125 1 84.25 228 MET B C 1
ATOM 6209 O O . MET B 1 228 ? -1.513 30.562 22.031 1 84.25 228 MET B O 1
ATOM 6213 N N . GLY B 1 229 ? -0.19 30.766 23.859 1 79.88 229 GLY B N 1
ATOM 6214 C CA . GLY B 1 229 ? 0.711 29.703 23.438 1 79.88 229 GLY B CA 1
ATOM 6215 C C . GLY B 1 229 ? 0.032 28.359 23.328 1 79.88 229 GLY B C 1
ATOM 6216 O O . GLY B 1 229 ? 0.253 27.625 22.359 1 79.88 229 GLY B O 1
ATOM 6217 N N . VAL B 1 230 ? -0.81 28.094 24.25 1 86.56 230 VAL B N 1
ATOM 6218 C CA . VAL B 1 230 ? -1.548 26.828 24.266 1 86.56 230 VAL B CA 1
ATOM 6219 C C . VAL B 1 230 ? -2.502 26.781 23.078 1 86.56 230 VAL B C 1
ATOM 6221 O O . VAL B 1 230 ? -2.65 25.734 22.438 1 86.56 230 VAL B O 1
ATOM 6224 N N . SER B 1 231 ? -3.113 27.891 22.766 1 89.31 231 SER B N 1
ATOM 6225 C CA . SER B 1 231 ? -4.039 27.953 21.641 1 89.31 231 SER B CA 1
ATOM 6226 C C . SER B 1 231 ? -3.314 27.703 20.312 1 89.31 231 SER B C 1
ATOM 6228 O O . SER B 1 231 ? -3.844 27.047 19.422 1 89.31 231 SER B O 1
ATOM 6230 N N . LEU B 1 232 ? -2.162 28.219 20.219 1 85.69 232 LEU B N 1
ATOM 6231 C CA . LEU B 1 232 ? -1.385 28.031 19 1 85.69 232 LEU B CA 1
ATOM 6232 C C . LEU B 1 232 ? -0.952 26.578 18.844 1 85.69 232 LEU B C 1
ATOM 6234 O O . LEU B 1 232 ? -0.992 26.031 17.734 1 85.69 232 LEU B O 1
ATOM 6238 N N . GLU B 1 233 ? -0.553 26.031 19.922 1 87.25 233 GLU B N 1
ATOM 6239 C CA . GLU B 1 233 ? -0.189 24.625 19.891 1 87.25 233 GLU B CA 1
ATOM 6240 C C . GLU B 1 233 ? -1.385 23.75 19.516 1 87.25 233 GLU B C 1
ATOM 6242 O O . GLU B 1 233 ? -1.255 22.812 18.719 1 87.25 233 GLU B O 1
ATOM 6247 N N . GLY B 1 234 ? -2.473 24.062 20.109 1 91.69 234 GLY B N 1
ATOM 6248 C CA . GLY B 1 234 ? -3.684 23.328 19.75 1 91.69 234 GLY B CA 1
ATOM 6249 C C . GLY B 1 234 ? -4.043 23.453 18.281 1 91.69 234 GLY B C 1
ATOM 6250 O O . GLY B 1 234 ? -4.484 22.469 17.672 1 91.69 234 GLY B O 1
ATOM 6251 N N . THR B 1 235 ? -3.854 24.594 17.766 1 91.25 235 THR B N 1
ATOM 6252 C CA . THR B 1 235 ? -4.098 24.828 16.344 1 91.25 235 THR B CA 1
ATOM 6253 C C . THR B 1 235 ? -3.184 23.969 15.484 1 91.25 235 THR B C 1
ATOM 6255 O O . THR B 1 235 ? -3.613 23.422 14.469 1 91.25 235 THR B O 1
ATOM 6258 N N . GLY B 1 236 ? -1.998 23.875 15.898 1 87.12 236 GLY B N 1
ATOM 6259 C CA . GLY B 1 236 ? -1.058 23.031 15.195 1 87.12 236 GLY B CA 1
ATOM 6260 C C . GLY B 1 236 ? -1.459 21.562 15.203 1 87.12 236 GLY B C 1
ATOM 6261 O O . GLY B 1 236 ? -1.336 20.875 14.188 1 87.12 236 GLY B O 1
ATOM 6262 N N . LEU B 1 237 ? -1.955 21.125 16.281 1 90.62 237 LEU B N 1
ATOM 6263 C CA . LEU B 1 237 ? -2.377 19.734 16.391 1 90.62 237 LEU B CA 1
ATOM 6264 C C . LEU B 1 237 ? -3.539 19.438 15.461 1 90.62 237 LEU B C 1
ATOM 6266 O O . LEU B 1 237 ? -3.6 18.359 14.859 1 90.62 237 LEU B O 1
ATOM 6270 N N . VAL B 1 238 ? -4.41 20.359 15.344 1 93.12 238 VAL B N 1
ATOM 6271 C CA . VAL B 1 238 ? -5.539 20.188 14.445 1 93.12 238 VAL B CA 1
ATOM 6272 C C . VAL B 1 238 ? -5.039 20.078 13.008 1 93.12 238 VAL B C 1
ATOM 6274 O O . VAL B 1 238 ? -5.508 19.219 12.242 1 93.12 238 VAL B O 1
ATOM 6277 N N . SER B 1 239 ? -4.121 20.812 12.727 1 85.56 239 SER B N 1
ATOM 6278 C CA . SER B 1 239 ? -3.604 20.828 11.359 1 85.56 239 SER B CA 1
ATOM 6279 C C . SER B 1 239 ? -2.908 19.5 11.023 1 85.56 239 SER B C 1
ATOM 6281 O O . SER B 1 239 ? -2.924 19.062 9.875 1 85.56 239 SER B O 1
ATOM 6283 N N . ILE B 1 240 ? -2.408 18.875 11.969 1 82.69 240 ILE B N 1
ATOM 6284 C CA . ILE B 1 240 ? -1.719 17.594 11.773 1 82.69 240 ILE B CA 1
ATOM 6285 C C . ILE B 1 240 ? -2.742 16.469 11.648 1 82.69 240 ILE B C 1
ATOM 6287 O O . ILE B 1 240 ? -2.553 15.539 10.859 1 82.69 240 ILE B O 1
ATOM 6291 N N . GLY B 1 241 ? -3.734 16.594 12.336 1 88 241 GLY B N 1
ATOM 6292 C CA . GLY B 1 241 ? -4.645 15.469 12.477 1 88 241 GLY B CA 1
ATOM 6293 C C . GLY B 1 241 ? -5.738 15.453 11.422 1 88 241 GLY B C 1
ATOM 6294 O O . GLY B 1 241 ? -6.328 14.406 11.156 1 88 241 GLY B O 1
ATOM 6295 N N . TRP B 1 242 ? -5.977 16.609 10.805 1 89.88 242 TRP B N 1
ATOM 6296 C CA . TRP B 1 242 ? -7.148 16.672 9.938 1 89.88 242 TRP B CA 1
ATOM 6297 C C . TRP B 1 242 ? -6.77 17.172 8.547 1 89.88 242 TRP B C 1
ATOM 6299 O O . TRP B 1 242 ? -5.84 17.969 8.391 1 89.88 242 TRP B O 1
ATOM 6309 N N . ASP B 1 243 ? -7.512 16.656 7.617 1 81.12 243 ASP B N 1
ATOM 6310 C CA . ASP B 1 243 ? -7.457 17.188 6.254 1 81.12 243 ASP B CA 1
ATOM 6311 C C . ASP B 1 243 ? -8.68 18.047 5.941 1 81.12 243 ASP B C 1
ATOM 6313 O O . ASP B 1 243 ? -9.391 18.469 6.855 1 81.12 243 ASP B O 1
ATOM 6317 N N . ARG B 1 244 ? -8.914 18.312 4.699 1 83 244 ARG B N 1
ATOM 6318 C CA . ARG B 1 244 ? -9.992 19.234 4.324 1 83 244 ARG B CA 1
ATOM 6319 C C . ARG B 1 244 ? -11.305 18.484 4.117 1 83 244 ARG B C 1
ATOM 6321 O O . ARG B 1 244 ? -12.289 19.062 3.662 1 83 244 ARG B O 1
ATOM 6328 N N . GLY B 1 245 ? -11.305 17.297 4.555 1 83.75 245 GLY B N 1
ATOM 6329 C CA . GLY B 1 245 ? -12.523 16.531 4.457 1 83.75 245 GLY B CA 1
ATOM 6330 C C . GLY B 1 245 ? -13.492 16.797 5.594 1 83.75 245 GLY B C 1
ATOM 6331 O O . GLY B 1 245 ? -13.086 17.188 6.684 1 83.75 245 GLY B O 1
ATOM 6332 N N . VAL B 1 246 ? -14.758 16.703 5.43 1 86.12 246 VAL B N 1
ATOM 6333 C CA . VAL B 1 246 ? -15.781 16.953 6.441 1 86.12 246 VAL B CA 1
ATOM 6334 C C . VAL B 1 246 ? -15.719 15.883 7.523 1 86.12 246 VAL B C 1
ATOM 6336 O O . VAL B 1 246 ? -15.711 16.203 8.719 1 86.12 246 VAL B O 1
ATOM 6339 N N . GLU B 1 247 ? -15.5 14.633 7.402 1 87.31 247 GLU B N 1
ATOM 6340 C CA . GLU B 1 247 ? -15.367 13.461 8.258 1 87.31 247 GLU B CA 1
ATOM 6341 C C . GLU B 1 247 ? -16.359 13.508 9.422 1 87.31 247 GLU B C 1
ATOM 6343 O O . GLU B 1 247 ? -15.945 13.625 10.578 1 87.31 247 GLU B O 1
ATOM 6348 N N . LYS B 1 248 ? -17.594 13.297 9.227 1 90.19 248 LYS B N 1
ATOM 6349 C CA . LYS B 1 248 ? -18.625 13.344 10.25 1 90.19 248 LYS B CA 1
ATOM 6350 C C . LYS B 1 248 ? -18.516 12.156 11.203 1 90.19 248 LYS B C 1
ATOM 6352 O O . LYS B 1 248 ? -18.266 11.031 10.766 1 90.19 248 LYS B O 1
ATOM 6357 N N . GLY B 1 249 ? -18.672 12.406 12.438 1 90.88 249 GLY B N 1
ATOM 6358 C CA . GLY B 1 249 ? -18.672 11.344 13.422 1 90.88 249 GLY B CA 1
ATOM 6359 C C . GLY B 1 249 ? -17.281 10.844 13.773 1 90.88 249 GLY B C 1
ATOM 6360 O O . GLY B 1 249 ? -17.141 9.883 14.531 1 90.88 249 GLY B O 1
ATOM 6361 N N . VAL B 1 250 ? -16.312 11.5 13.289 1 94.94 250 VAL B N 1
ATOM 6362 C CA . VAL B 1 250 ? -14.938 11.094 13.523 1 94.94 250 VAL B CA 1
ATOM 6363 C C . VAL B 1 250 ? -14.336 11.922 14.648 1 94.94 250 VAL B C 1
ATOM 6365 O O . VAL B 1 250 ? -14.43 13.156 14.641 1 94.94 250 VAL B O 1
ATOM 6368 N N . PHE B 1 251 ? -13.805 11.258 15.602 1 97.12 251 PHE B N 1
ATOM 6369 C CA . PHE B 1 251 ? -13.055 11.883 16.688 1 97.12 251 PHE B CA 1
ATOM 6370 C C . PHE B 1 251 ? -11.57 11.539 16.578 1 97.12 251 PHE B C 1
ATOM 6372 O O . PHE B 1 251 ? -11.211 10.398 16.266 1 97.12 251 PHE B O 1
ATOM 6379 N N . LYS B 1 252 ? -10.75 12.531 16.797 1 96.81 252 LYS B N 1
ATOM 6380 C CA . LYS B 1 252 ? -9.32 12.297 16.656 1 96.81 252 LYS B CA 1
ATOM 6381 C C . LYS B 1 252 ? -8.547 12.852 17.844 1 96.81 252 LYS B C 1
ATOM 6383 O O . LYS B 1 252 ? -8.945 13.859 18.438 1 96.81 252 LYS B O 1
ATOM 6388 N N . ARG B 1 253 ? -7.516 12.164 18.156 1 96.5 253 ARG B N 1
ATOM 6389 C CA . ARG B 1 253 ? -6.508 12.633 19.109 1 96.5 253 ARG B CA 1
ATOM 6390 C C . ARG B 1 253 ? -5.117 12.609 18.484 1 96.5 253 ARG B C 1
ATOM 6392 O O . ARG B 1 253 ? -4.652 11.562 18.031 1 96.5 253 ARG B O 1
ATOM 6399 N N . VAL B 1 254 ? -4.566 13.742 18.438 1 93 254 VAL B N 1
ATOM 6400 C CA . VAL B 1 254 ? -3.213 13.844 17.891 1 93 254 VAL B CA 1
ATOM 6401 C C . VAL B 1 254 ? -2.199 13.766 19.031 1 93 254 VAL B C 1
ATOM 6403 O O . VAL B 1 254 ? -2.256 14.562 19.984 1 93 254 VAL B O 1
ATOM 6406 N N . THR B 1 255 ? -1.288 12.82 18.938 1 90.25 255 THR B N 1
ATOM 6407 C CA . THR B 1 255 ? -0.296 12.648 19.984 1 90.25 255 THR B CA 1
ATOM 6408 C C . THR B 1 255 ? 1.003 12.078 19.422 1 90.25 255 THR B C 1
ATOM 6410 O O . THR B 1 255 ? 0.979 11.258 18.5 1 90.25 255 THR B O 1
ATOM 6413 N N . ARG B 1 256 ? 2.064 12.422 20.031 1 83 256 ARG B N 1
ATOM 6414 C CA . ARG B 1 256 ? 3.377 11.938 19.609 1 83 256 ARG B CA 1
ATOM 6415 C C . ARG B 1 256 ? 3.598 10.5 20.062 1 83 256 ARG B C 1
ATOM 6417 O O . ARG B 1 256 ? 4.477 9.805 19.547 1 83 256 ARG B O 1
ATOM 6424 N N . THR B 1 257 ? 2.814 10.109 20.938 1 86.38 257 THR B N 1
ATOM 6425 C CA . THR B 1 257 ? 2.99 8.805 21.562 1 86.38 257 THR B CA 1
ATOM 6426 C C . THR B 1 257 ? 2.875 7.691 20.516 1 86.38 257 THR B C 1
ATOM 6428 O O . THR B 1 257 ? 3.488 6.633 20.672 1 86.38 257 THR B O 1
ATOM 6431 N N . VAL B 1 258 ? 2.203 7.977 19.438 1 88.31 258 VAL B N 1
ATOM 6432 C CA . VAL B 1 258 ? 1.961 6.887 18.484 1 88.31 258 VAL B CA 1
ATOM 6433 C C . VAL B 1 258 ? 2.734 7.141 17.203 1 88.31 258 VAL B C 1
ATOM 6435 O O . VAL B 1 258 ? 2.496 6.477 16.188 1 88.31 258 VAL B O 1
ATOM 6438 N N . GLU B 1 259 ? 3.615 8.102 17.078 1 81.38 259 GLU B N 1
ATOM 6439 C CA . GLU B 1 259 ? 4.371 8.445 15.883 1 81.38 259 GLU B CA 1
ATOM 6440 C C . GLU B 1 259 ? 5.191 7.266 15.383 1 81.38 259 GLU B C 1
ATOM 6442 O O . GLU B 1 259 ? 5.422 7.129 14.18 1 81.38 259 GLU B O 1
ATOM 6447 N N . GLY B 1 260 ? 5.5 6.305 16.156 1 77.06 260 GLY B N 1
ATOM 6448 C CA . GLY B 1 260 ? 6.289 5.16 15.734 1 77.06 260 GLY B CA 1
ATOM 6449 C C . GLY B 1 260 ? 5.441 3.969 15.328 1 77.06 260 GLY B C 1
ATOM 6450 O O . GLY B 1 260 ? 5.953 3.004 14.75 1 77.06 260 GLY B O 1
ATOM 6451 N N . LEU B 1 261 ? 4.23 4.152 15.422 1 85.94 261 LEU B N 1
ATOM 6452 C CA . LEU B 1 261 ? 3.342 3.049 15.07 1 85.94 261 LEU B CA 1
ATOM 6453 C C . LEU B 1 261 ? 2.891 3.152 13.617 1 85.94 261 LEU B C 1
ATOM 6455 O O . LEU B 1 261 ? 2.621 4.25 13.125 1 85.94 261 LEU B O 1
ATOM 6459 N N . ALA B 1 262 ? 2.744 1.998 13.031 1 86.56 262 ALA B N 1
ATOM 6460 C CA . ALA B 1 262 ? 2.293 1.968 11.641 1 86.56 262 ALA B CA 1
ATOM 6461 C C . ALA B 1 262 ? 0.837 2.408 11.523 1 86.56 262 ALA B C 1
ATOM 6463 O O . ALA B 1 262 ? 0.018 2.096 12.391 1 86.56 262 ALA B O 1
ATOM 6464 N N . VAL B 1 263 ? 0.561 3.053 10.383 1 89.31 263 VAL B N 1
ATOM 6465 C CA . VAL B 1 263 ? -0.813 3.439 10.078 1 89.31 263 VAL B CA 1
ATOM 6466 C C . VAL B 1 263 ? -1.695 2.195 10 1 89.31 263 VAL B C 1
ATOM 6468 O O . VAL B 1 263 ? -1.26 1.148 9.508 1 89.31 263 VAL B O 1
ATOM 6471 N N . ASN B 1 264 ? -2.887 2.316 10.555 1 91.12 264 ASN B N 1
ATOM 6472 C CA . ASN B 1 264 ? -3.904 1.271 10.609 1 91.12 264 ASN B CA 1
ATOM 6473 C C . ASN B 1 264 ? -3.666 0.313 11.773 1 91.12 264 ASN B C 1
ATOM 6475 O O . ASN B 1 264 ? -4.348 -0.704 11.898 1 91.12 264 ASN B O 1
ATOM 6479 N N . SER B 1 265 ? -2.688 0.608 12.602 1 91.88 265 SER B N 1
ATOM 6480 C CA . SER B 1 265 ? -2.598 -0.099 13.875 1 91.88 265 SER B CA 1
ATOM 6481 C C . SER B 1 265 ? -3.805 0.197 14.758 1 91.88 265 SER B C 1
ATOM 6483 O O . SER B 1 265 ? -4.375 1.287 14.688 1 91.88 265 SER B O 1
ATOM 6485 N N . THR B 1 266 ? -4.16 -0.764 15.523 1 93.75 266 THR B N 1
ATOM 6486 C CA . THR B 1 266 ? -5.32 -0.568 16.391 1 93.75 266 THR B CA 1
ATOM 6487 C C . THR B 1 266 ? -4.891 -0.398 17.844 1 93.75 266 THR B C 1
ATOM 6489 O O . THR B 1 266 ? -3.879 -0.959 18.266 1 93.75 266 THR B O 1
ATOM 6492 N N . ILE B 1 267 ? -5.629 0.435 18.547 1 93.44 267 ILE B N 1
ATOM 6493 C CA . ILE B 1 267 ? -5.309 0.747 19.938 1 93.44 267 ILE B CA 1
ATOM 6494 C C . ILE B 1 267 ? -6.566 0.622 20.797 1 93.44 267 ILE B C 1
ATOM 6496 O O . ILE B 1 267 ? -7.672 0.924 20.328 1 93.44 267 ILE B O 1
ATOM 6500 N N . GLU B 1 268 ? -6.375 0.104 22.031 1 93.5 268 GLU B N 1
ATOM 6501 C CA . GLU B 1 268 ? -7.48 0.016 22.969 1 93.5 268 GLU B CA 1
ATOM 6502 C C . GLU B 1 268 ? -7.188 0.813 24.25 1 93.5 268 GLU B C 1
ATOM 6504 O O . GLU B 1 268 ? -6.031 1.137 24.516 1 93.5 268 GLU B O 1
ATOM 6509 N N . ASN B 1 269 ? -8.203 1.268 24.906 1 93.38 269 ASN B N 1
ATOM 6510 C CA . ASN B 1 269 ? -8.156 1.954 26.203 1 93.38 269 ASN B CA 1
ATOM 6511 C C . ASN B 1 269 ? -7.461 3.309 26.078 1 93.38 269 ASN B C 1
ATOM 6513 O O . ASN B 1 269 ? -6.535 3.604 26.844 1 93.38 269 ASN B O 1
ATOM 6517 N N . VAL B 1 270 ? -7.805 4 25.078 1 95.31 270 VAL B N 1
ATOM 6518 C CA . VAL B 1 270 ? -7.277 5.352 24.906 1 95.31 270 VAL B CA 1
ATOM 6519 C C . VAL B 1 270 ? -8.422 6.363 24.969 1 95.31 270 VAL B C 1
ATOM 6521 O O . VAL B 1 270 ? -9.508 6.109 24.438 1 95.31 270 VAL B O 1
ATOM 6524 N N . THR B 1 271 ? -8.133 7.426 25.641 1 96.38 271 THR B N 1
ATOM 6525 C CA . THR B 1 271 ? -9.102 8.516 25.734 1 96.38 271 THR B CA 1
ATOM 6526 C C . THR B 1 271 ? -8.953 9.477 24.562 1 96.38 271 THR B C 1
ATOM 6528 O O . THR B 1 271 ? -7.848 9.906 24.234 1 96.38 271 THR B O 1
ATOM 6531 N N . ILE B 1 272 ? -10.109 9.766 23.906 1 97.06 272 ILE B N 1
ATOM 6532 C CA . ILE B 1 272 ? -10.102 10.711 22.797 1 97.06 272 ILE B CA 1
ATOM 6533 C C . ILE B 1 272 ? -11.125 11.82 23.062 1 97.06 272 ILE B C 1
ATOM 6535 O O . ILE B 1 272 ? -12.141 11.594 23.719 1 97.06 272 ILE B O 1
ATOM 6539 N N . PRO B 1 273 ? -10.805 13.031 22.625 1 98 273 PRO B N 1
ATOM 6540 C CA . PRO B 1 273 ? -11.789 14.102 22.781 1 98 273 PRO B CA 1
ATOM 6541 C C . PRO B 1 273 ? -13.086 13.836 22.016 1 98 273 PRO B C 1
ATOM 6543 O O . PRO B 1 273 ? -13.055 13.32 20.906 1 98 273 PRO B O 1
ATOM 6546 N N . TYR B 1 274 ? -14.195 14.164 22.672 1 98.19 274 TYR B N 1
ATOM 6547 C CA . TYR B 1 274 ? -15.531 13.914 22.125 1 98.19 274 TYR B CA 1
ATOM 6548 C C . TYR B 1 274 ? -16.328 15.211 22.047 1 98.19 274 TYR B C 1
ATOM 6550 O O . TYR B 1 274 ? -16.625 15.836 23.062 1 98.19 274 TYR B O 1
ATOM 6558 N N . PHE B 1 275 ? -16.625 15.641 20.859 1 97.88 275 PHE B N 1
ATOM 6559 C CA . PHE B 1 275 ? -17.516 16.766 20.578 1 97.88 275 PHE B CA 1
ATOM 6560 C C . PHE B 1 275 ? -18.469 16.438 19.438 1 97.88 275 PHE B C 1
ATOM 6562 O O . PHE B 1 275 ? -18.031 16.156 18.312 1 97.88 275 PHE B O 1
ATOM 6569 N N . GLU B 1 276 ? -19.734 16.484 19.703 1 97.19 276 GLU B N 1
ATOM 6570 C CA . GLU B 1 276 ? -20.734 16.125 18.703 1 97.19 276 GLU B CA 1
ATOM 6571 C C . GLU B 1 276 ? -21.844 17.172 18.625 1 97.19 276 GLU B C 1
ATOM 6573 O O . GLU B 1 276 ? -22.391 17.578 19.656 1 97.19 276 GLU B O 1
ATOM 6578 N N . VAL B 1 277 ? -22.078 17.594 17.406 1 96.94 277 VAL B N 1
ATOM 6579 C CA . VAL B 1 277 ? -23.203 18.484 17.172 1 96.94 277 VAL B CA 1
ATOM 6580 C C . VAL B 1 277 ? -24.453 17.672 16.828 1 96.94 277 VAL B C 1
ATOM 6582 O O . VAL B 1 277 ? -24.453 16.922 15.852 1 96.94 277 VAL B O 1
ATOM 6585 N N . HIS B 1 278 ? -25.438 17.922 17.594 1 96.25 278 HIS B N 1
ATOM 6586 C CA . HIS B 1 278 ? -26.672 17.156 17.406 1 96.25 278 HIS B CA 1
ATOM 6587 C C . HIS B 1 278 ? -27.641 17.891 16.484 1 96.25 278 HIS B C 1
ATOM 6589 O O . HIS B 1 278 ? -28.359 17.266 15.703 1 96.25 278 HIS B O 1
ATOM 6595 N N . SER B 1 279 ? -27.672 19.156 16.719 1 95.94 279 SER B N 1
ATOM 6596 C CA . SER B 1 279 ? -28.578 19.969 15.906 1 95.94 279 SER B CA 1
ATOM 6597 C C . SER B 1 279 ? -28.047 21.375 15.727 1 95.94 279 SER B C 1
ATOM 6599 O O . SER B 1 279 ? -27.297 21.875 16.562 1 95.94 279 SER B O 1
ATOM 6601 N N . MET B 1 280 ? -28.406 21.938 14.602 1 95 280 MET B N 1
ATOM 6602 C CA . MET B 1 280 ? -28.078 23.328 14.25 1 95 280 MET B CA 1
ATOM 6603 C C . MET B 1 280 ? -29.266 24 13.57 1 95 280 MET B C 1
ATOM 6605 O O . MET B 1 280 ? -29.781 23.516 12.57 1 95 280 MET B O 1
ATOM 6609 N N . LYS B 1 281 ? -29.734 25.094 14.195 1 95 281 LYS B N 1
ATOM 6610 C CA . LYS B 1 281 ? -30.828 25.875 13.641 1 95 281 LYS B CA 1
ATOM 6611 C C . LYS B 1 281 ? -30.438 27.344 13.516 1 95 281 LYS B C 1
ATOM 6613 O O . LYS B 1 281 ? -30.188 28.016 14.516 1 95 281 LYS B O 1
ATOM 6618 N N . TRP B 1 282 ? -30.453 27.844 12.297 1 95.38 282 TRP B N 1
ATOM 6619 C CA . TRP B 1 282 ? -30.094 29.234 12.055 1 95.38 282 TRP B CA 1
ATOM 6620 C C . TRP B 1 282 ? -31.172 30.188 12.602 1 95.38 282 TRP B C 1
ATOM 6622 O O . TRP B 1 282 ? -32.375 29.906 12.469 1 95.38 282 TRP B O 1
ATOM 6632 N N . ILE B 1 283 ? -30.703 31.219 13.172 1 95.25 283 ILE B N 1
ATOM 6633 C CA . ILE B 1 283 ? -31.594 32.156 13.836 1 95.25 283 ILE B CA 1
ATOM 6634 C C . ILE B 1 283 ? -32.156 33.156 12.812 1 95.25 283 ILE B C 1
ATOM 6636 O O . ILE B 1 283 ? -31.406 33.719 12.016 1 95.25 283 ILE B O 1
ATOM 6640 N N . GLU B 1 284 ? -33.469 33.406 12.922 1 92.31 284 GLU B N 1
ATOM 6641 C CA . GLU B 1 284 ? -34.156 34.25 11.945 1 92.31 284 GLU B CA 1
ATOM 6642 C C . GLU B 1 284 ? -34.531 35.594 12.555 1 92.31 284 GLU B C 1
ATOM 6644 O O . GLU B 1 284 ? -34.75 36.594 11.828 1 92.31 284 GLU B O 1
ATOM 6649 N N . ASN B 1 285 ? -34.594 35.562 13.906 1 91.75 285 ASN B N 1
ATOM 6650 C CA . ASN B 1 285 ? -35.062 36.781 14.57 1 91.75 285 ASN B CA 1
ATOM 6651 C C . ASN B 1 285 ? -34.062 37.312 15.594 1 91.75 285 ASN B C 1
ATOM 6653 O O . ASN B 1 285 ? -33.625 36.531 16.469 1 91.75 285 ASN B O 1
ATOM 6657 N N . ALA B 1 286 ? -33.844 38.531 15.531 1 89.25 286 ALA B N 1
ATOM 6658 C CA . ALA B 1 286 ? -32.906 39.188 16.438 1 89.25 286 ALA B CA 1
ATOM 6659 C C . ALA B 1 286 ? -33.344 39.094 17.891 1 89.25 286 ALA B C 1
ATOM 6661 O O . ALA B 1 286 ? -32.531 39.125 18.797 1 89.25 286 ALA B O 1
ATOM 6662 N N . ASP B 1 287 ? -34.594 38.938 18.094 1 90.38 287 ASP B N 1
ATOM 6663 C CA . ASP B 1 287 ? -35.156 38.875 19.438 1 90.38 287 ASP B CA 1
ATOM 6664 C C . ASP B 1 287 ? -34.719 37.625 20.172 1 90.38 287 ASP B C 1
ATOM 6666 O O . ASP B 1 287 ? -34.781 37.531 21.406 1 90.38 287 ASP B O 1
ATOM 6670 N N . GLU B 1 288 ? -34.219 36.719 19.469 1 90.25 288 GLU B N 1
ATOM 6671 C CA . GLU B 1 288 ? -33.781 35.469 20.062 1 90.25 288 GLU B CA 1
ATOM 6672 C C . GLU B 1 288 ? -32.375 35.625 20.703 1 90.25 288 GLU B C 1
ATOM 6674 O O . GLU B 1 288 ? -31.969 34.781 21.5 1 90.25 288 GLU B O 1
ATOM 6679 N N . ILE B 1 289 ? -31.672 36.688 20.328 1 89.44 289 ILE B N 1
ATOM 6680 C CA . ILE B 1 289 ? -30.328 36.906 20.844 1 89.44 289 ILE B CA 1
ATOM 6681 C C . ILE B 1 289 ? -30.172 38.344 21.344 1 89.44 289 ILE B C 1
ATOM 6683 O O . ILE B 1 289 ? -29.344 39.094 20.828 1 89.44 289 ILE B O 1
ATOM 6687 N N . PRO B 1 290 ? -30.797 38.656 22.359 1 85.5 290 PRO B N 1
ATOM 6688 C CA . PRO B 1 290 ? -30.859 40.062 22.812 1 85.5 290 PRO B CA 1
ATOM 6689 C C . PRO B 1 290 ? -29.484 40.625 23.172 1 85.5 290 PRO B C 1
ATOM 6691 O O . PRO B 1 290 ? -29.219 41.781 22.922 1 85.5 290 PRO B O 1
ATOM 6694 N N . PHE B 1 291 ? -28.656 39.844 23.719 1 82.75 291 PHE B N 1
ATOM 6695 C CA . PHE B 1 291 ? -27.344 40.312 24.109 1 82.75 291 PHE B CA 1
ATOM 6696 C C . PHE B 1 291 ? -26.562 40.812 22.906 1 82.75 291 PHE B C 1
ATOM 6698 O O . PHE B 1 291 ? -25.922 41.875 22.953 1 82.75 291 PHE B O 1
ATOM 6705 N N . ILE B 1 292 ? -26.656 40.156 21.859 1 86.5 292 ILE B N 1
ATOM 6706 C CA . ILE B 1 292 ? -25.953 40.531 20.641 1 86.5 292 ILE B CA 1
ATOM 6707 C C . ILE B 1 292 ? -26.625 41.75 20.016 1 86.5 292 ILE B C 1
ATOM 6709 O O . ILE B 1 292 ? -25.953 42.656 19.484 1 86.5 292 ILE B O 1
ATOM 6713 N N . ARG B 1 293 ? -27.891 41.719 20.094 1 84.06 293 ARG B N 1
ATOM 6714 C CA . ARG B 1 293 ? -28.656 42.844 19.547 1 84.06 293 ARG B CA 1
ATOM 6715 C C . ARG B 1 293 ? -28.281 44.156 20.266 1 84.06 293 ARG B C 1
ATOM 6717 O O . ARG B 1 293 ? -28.094 45.188 19.625 1 84.06 293 ARG B O 1
ATOM 6724 N N . ASP B 1 294 ? -28.016 44.031 21.531 1 86.06 294 ASP B N 1
ATOM 6725 C CA . ASP B 1 294 ? -27.828 45.219 22.344 1 86.06 294 ASP B CA 1
ATOM 6726 C C . ASP B 1 294 ? -26.359 45.625 22.391 1 86.06 294 ASP B C 1
ATOM 6728 O O . ASP B 1 294 ? -26.031 46.812 22.453 1 86.06 294 ASP B O 1
ATOM 6732 N N . HIS B 1 295 ? -25.438 44.656 22.391 1 84.94 295 HIS B N 1
ATOM 6733 C CA . HIS B 1 295 ? -24.047 44.969 22.641 1 84.94 295 HIS B CA 1
ATOM 6734 C C . HIS B 1 295 ? -23.203 44.75 21.391 1 84.94 295 HIS B C 1
ATOM 6736 O O . HIS B 1 295 ? -22.062 45.219 21.312 1 84.94 295 HIS B O 1
ATOM 6742 N N . GLY B 1 296 ? -23.734 44.125 20.484 1 84.88 296 GLY B N 1
ATOM 6743 C CA . GLY B 1 296 ? -23.016 43.844 19.25 1 84.88 296 GLY B CA 1
ATOM 6744 C C . GLY B 1 296 ? -22.203 42.562 19.297 1 84.88 296 GLY B C 1
ATOM 6745 O O . GLY B 1 296 ? -21.922 42.062 20.375 1 84.88 296 GLY B O 1
ATOM 6746 N N . PRO B 1 297 ? -21.797 42.062 18.141 1 85.62 297 PRO B N 1
ATOM 6747 C CA . PRO B 1 297 ? -21.078 40.781 18.062 1 85.62 297 PRO B CA 1
ATOM 6748 C C . PRO B 1 297 ? -19.672 40.875 18.672 1 85.62 297 PRO B C 1
ATOM 6750 O O . PRO B 1 297 ? -19.172 39.875 19.203 1 85.62 297 PRO B O 1
ATOM 6753 N N . PHE B 1 298 ? -18.984 41.969 18.703 1 84.75 298 PHE B N 1
ATOM 6754 C CA . PHE B 1 298 ? -17.609 42.094 19.172 1 84.75 298 PHE B CA 1
ATOM 6755 C C . PHE B 1 298 ? -17.547 41.969 20.688 1 84.75 298 PHE B C 1
ATOM 6757 O O . PHE B 1 298 ? -16.5 41.625 21.25 1 84.75 298 PHE B O 1
ATOM 6764 N N . ALA B 1 299 ? -18.641 42.281 21.328 1 82.06 299 ALA B N 1
ATOM 6765 C CA . ALA B 1 299 ? -18.672 42.125 22.781 1 82.06 299 ALA B CA 1
ATOM 6766 C C . ALA B 1 299 ? -18.422 40.656 23.172 1 82.06 299 ALA B C 1
ATOM 6768 O O . ALA B 1 299 ? -17.844 40.406 24.234 1 82.06 299 ALA B O 1
ATOM 6769 N N . VAL B 1 300 ? -18.828 39.781 22.344 1 79.69 300 VAL B N 1
ATOM 6770 C CA . VAL B 1 300 ? -18.625 38.344 22.578 1 79.69 300 VAL B CA 1
ATOM 6771 C C . VAL B 1 300 ? -17.156 38 22.391 1 79.69 300 VAL B C 1
ATOM 6773 O O . VAL B 1 300 ? -16.594 37.219 23.172 1 79.69 300 VAL B O 1
ATOM 6776 N N . LEU B 1 301 ? -16.5 38.594 21.438 1 82.5 301 LEU B N 1
ATOM 6777 C CA . LEU B 1 301 ? -15.125 38.281 21.062 1 82.5 301 LEU B CA 1
ATOM 6778 C C . LEU B 1 301 ? -14.141 38.875 22.047 1 82.5 301 LEU B C 1
ATOM 6780 O O . LEU B 1 301 ? -13.031 38.375 22.234 1 82.5 301 LEU B O 1
ATOM 6784 N N . GLU B 1 302 ? -14.539 39.938 22.656 1 79.69 302 GLU B N 1
ATOM 6785 C CA . GLU B 1 302 ? -13.68 40.656 23.594 1 79.69 302 GLU B CA 1
ATOM 6786 C C . GLU B 1 302 ? -13.281 39.781 24.781 1 79.69 302 GLU B C 1
ATOM 6788 O O . GLU B 1 302 ? -12.18 39.906 25.312 1 79.69 302 GLU B O 1
ATOM 6793 N N . LYS B 1 303 ? -14.117 38.844 25.031 1 76.25 303 LYS B N 1
ATOM 6794 C CA . LYS B 1 303 ? -13.859 37.969 26.156 1 76.25 303 LYS B CA 1
ATOM 6795 C C . LYS B 1 303 ? -12.656 37.062 25.875 1 76.25 303 LYS B C 1
ATOM 6797 O O . LYS B 1 303 ? -12.008 36.562 26.797 1 76.25 303 LYS B O 1
ATOM 6802 N N . TYR B 1 304 ? -12.383 36.938 24.641 1 78.75 304 TYR B N 1
ATOM 6803 C CA . TYR B 1 304 ? -11.328 36 24.266 1 78.75 304 TYR B CA 1
ATOM 6804 C C . TYR B 1 304 ? -10.086 36.719 23.781 1 78.75 304 TYR B C 1
ATOM 6806 O O . TYR B 1 304 ? -9.086 36.094 23.422 1 78.75 304 TYR B O 1
ATOM 6814 N N . LYS B 1 305 ? -10.023 37.969 23.766 1 75.44 305 LYS B N 1
ATOM 6815 C CA . LYS B 1 305 ? -8.969 38.781 23.172 1 75.44 305 LYS B CA 1
ATOM 6816 C C . LYS B 1 305 ? -7.613 38.5 23.797 1 75.44 305 LYS B C 1
ATOM 6818 O O . LYS B 1 305 ? -6.605 38.375 23.094 1 75.44 305 LYS B O 1
ATOM 6823 N N . GLY B 1 306 ? -7.555 38.25 25.078 1 71.81 306 GLY B N 1
ATOM 6824 C CA . GLY B 1 306 ? -6.285 38 25.75 1 71.81 306 GLY B CA 1
ATOM 6825 C C . GLY B 1 306 ? -5.676 36.656 25.453 1 71.81 306 GLY B C 1
ATOM 6826 O O . GLY B 1 306 ? -4.469 36.469 25.594 1 71.81 306 GLY B O 1
ATOM 6827 N N . MET B 1 307 ? -6.523 35.781 24.938 1 76.94 307 MET B N 1
ATOM 6828 C CA . MET B 1 307 ? -6.035 34.406 24.719 1 76.94 307 MET B CA 1
ATOM 6829 C C . MET B 1 307 ? -5.973 34.094 23.234 1 76.94 307 MET B C 1
ATOM 6831 O O . MET B 1 307 ? -5.539 33 22.844 1 76.94 307 MET B O 1
ATOM 6835 N N . ALA B 1 308 ? -6.359 35.031 22.391 1 75.81 308 ALA B N 1
ATOM 6836 C CA . ALA B 1 308 ? -6.426 34.75 20.953 1 75.81 308 ALA B CA 1
ATOM 6837 C C . ALA B 1 308 ? -5.191 35.281 20.234 1 75.81 308 ALA B C 1
ATOM 6839 O O . ALA B 1 308 ? -4.836 36.469 20.406 1 75.81 308 ALA B O 1
ATOM 6840 N N . PRO B 1 309 ? -4.559 34.375 19.562 1 70.75 309 PRO B N 1
ATOM 6841 C CA . PRO B 1 309 ? -3.461 34.906 18.75 1 70.75 309 PRO B CA 1
ATOM 6842 C C . PRO B 1 309 ? -3.945 35.781 17.609 1 70.75 309 PRO B C 1
ATOM 6844 O O . PRO B 1 309 ? -3.176 36.594 17.078 1 70.75 309 PRO B O 1
ATOM 6847 N N . VAL B 1 310 ? -5.168 35.5 17.234 1 70.62 310 VAL B N 1
ATOM 6848 C CA . VAL B 1 310 ? -5.758 36.281 16.141 1 70.62 310 VAL B CA 1
ATOM 6849 C C . VAL B 1 310 ? -6.535 37.469 16.703 1 70.62 310 VAL B C 1
ATOM 6851 O O . VAL B 1 310 ? -7.414 37.281 17.562 1 70.62 310 VAL B O 1
ATOM 6854 N N . SER B 1 311 ? -6.066 38.594 16.266 1 66.19 311 SER B N 1
ATOM 6855 C CA . SER B 1 311 ? -6.797 39.781 16.688 1 66.19 311 SER B CA 1
ATOM 6856 C C . SER B 1 311 ? -8.219 39.781 16.141 1 66.19 311 SER B C 1
ATOM 6858 O O . SER B 1 311 ? -8.492 39.188 15.102 1 66.19 311 SER B O 1
ATOM 6860 N N . VAL B 1 312 ? -9.078 40.344 16.891 1 63.84 312 VAL B N 1
ATOM 6861 C CA . VAL B 1 312 ? -10.477 40.469 16.5 1 63.84 312 VAL B CA 1
ATOM 6862 C C . VAL B 1 312 ? -10.57 41.156 15.133 1 63.84 312 VAL B C 1
ATOM 6864 O O . VAL B 1 312 ? -11.5 40.906 14.367 1 63.84 312 VAL B O 1
ATOM 6867 N N . ASP B 1 313 ? -9.562 41.906 14.805 1 63.62 313 ASP B N 1
ATOM 6868 C CA . ASP B 1 313 ? -9.562 42.656 13.562 1 63.62 313 ASP B CA 1
ATOM 6869 C C . ASP B 1 313 ? -9.031 41.812 12.406 1 63.62 313 ASP B C 1
ATOM 6871 O O . ASP B 1 313 ? -9.07 42.25 11.25 1 63.62 313 ASP B O 1
ATOM 6875 N N . ALA B 1 314 ? -8.656 40.625 12.781 1 70.94 314 ALA B N 1
ATOM 6876 C CA . ALA B 1 314 ? -8.047 39.781 11.75 1 70.94 314 ALA B CA 1
ATOM 6877 C C . ALA B 1 314 ? -8.805 38.469 11.586 1 70.94 314 ALA B C 1
ATOM 6879 O O . ALA B 1 314 ? -8.203 37.438 11.289 1 70.94 314 ALA B O 1
ATOM 6880 N N . LEU B 1 315 ? -10.125 38.625 11.758 1 79.88 315 LEU B N 1
ATOM 6881 C CA . LEU B 1 315 ? -10.938 37.438 11.617 1 79.88 315 LEU B CA 1
ATOM 6882 C C . LEU B 1 315 ? -11.023 37 10.148 1 79.88 315 LEU B C 1
ATOM 6884 O O . LEU B 1 315 ? -11.109 37.844 9.258 1 79.88 315 LEU B O 1
ATOM 6888 N N . SER B 1 316 ? -10.953 35.75 9.961 1 82 316 SER B N 1
ATOM 6889 C CA . SER B 1 316 ? -11.141 35.219 8.617 1 82 316 SER B CA 1
ATOM 6890 C C . SER B 1 316 ? -12.594 34.812 8.391 1 82 316 SER B C 1
ATOM 6892 O O . SER B 1 316 ? -13.258 34.312 9.312 1 82 316 SER B O 1
ATOM 6894 N N . ILE B 1 317 ? -12.992 34.969 7.152 1 84.5 317 ILE B N 1
ATOM 6895 C CA . ILE B 1 317 ? -14.328 34.5 6.805 1 84.5 317 ILE B CA 1
ATOM 6896 C C . ILE B 1 317 ? -14.469 33.031 7.133 1 84.5 317 ILE B C 1
ATOM 6898 O O . ILE B 1 317 ? -13.57 32.219 6.844 1 84.5 317 ILE B O 1
ATOM 6902 N N . GLY B 1 318 ? -15.539 32.719 7.855 1 89.75 318 GLY B N 1
ATOM 6903 C CA . GLY B 1 318 ? -15.773 31.344 8.266 1 89.75 318 GLY B CA 1
ATOM 6904 C C . GLY B 1 318 ? -15.492 31.109 9.734 1 89.75 318 GLY B C 1
ATOM 6905 O O . GLY B 1 318 ? -15.781 30.031 10.258 1 89.75 318 GLY B O 1
ATOM 6906 N N . SER B 1 319 ? -14.953 32.094 10.398 1 90.19 319 SER B N 1
ATOM 6907 C CA . SER B 1 319 ? -14.688 31.969 11.828 1 90.19 319 SER B CA 1
ATOM 6908 C C . SER B 1 319 ? -15.969 31.688 12.602 1 90.19 319 SER B C 1
ATOM 6910 O O . SER B 1 319 ? -17 32.312 12.352 1 90.19 319 SER B O 1
ATOM 6912 N N . VAL B 1 320 ? -15.867 30.719 13.484 1 93.44 320 VAL B N 1
ATOM 6913 C CA . VAL B 1 320 ? -17.016 30.297 14.289 1 93.44 320 VAL B CA 1
ATOM 6914 C C . VAL B 1 320 ? -16.641 30.344 15.773 1 93.44 320 VAL B C 1
ATOM 6916 O O . VAL B 1 320 ? -15.555 29.906 16.156 1 93.44 320 VAL B O 1
ATOM 6919 N N . VAL B 1 321 ? -17.547 30.906 16.578 1 92.56 321 VAL B N 1
ATOM 6920 C CA . VAL B 1 321 ? -17.375 30.906 18.031 1 92.56 321 VAL B CA 1
ATOM 6921 C C . VAL B 1 321 ? -18.703 30.562 18.719 1 92.56 321 VAL B C 1
ATOM 6923 O O . VAL B 1 321 ? -19.766 30.969 18.25 1 92.56 321 VAL B O 1
ATOM 6926 N N . LEU B 1 322 ? -18.562 29.797 19.766 1 93.44 322 LEU B N 1
ATOM 6927 C CA . LEU B 1 322 ? -19.734 29.516 20.594 1 93.44 322 LEU B CA 1
ATOM 6928 C C . LEU B 1 322 ? -19.875 30.531 21.719 1 93.44 322 LEU B C 1
ATOM 6930 O O . LEU B 1 322 ? -18.891 30.906 22.344 1 93.44 322 LEU B O 1
ATOM 6934 N N . ILE B 1 323 ? -21.047 30.969 21.828 1 88.25 323 ILE B N 1
ATOM 6935 C CA . ILE B 1 323 ? -21.359 31.859 22.938 1 88.25 323 ILE B CA 1
ATOM 6936 C C . ILE B 1 323 ? -21.891 31.062 24.125 1 88.25 323 ILE B C 1
ATOM 6938 O O . ILE B 1 323 ? -23.031 30.578 24.094 1 88.25 323 ILE B O 1
ATOM 6942 N N . ALA B 1 324 ? -21.016 31 25.078 1 79.88 324 ALA B N 1
ATOM 6943 C CA . ALA B 1 324 ? -21.406 30.203 26.234 1 79.88 324 ALA B CA 1
ATOM 6944 C C . ALA B 1 324 ? -22.547 30.859 27 1 79.88 324 ALA B C 1
ATOM 6946 O O . ALA B 1 324 ? -22.656 32.094 27.016 1 79.88 324 ALA B O 1
ATOM 6947 N N . ASN B 1 325 ? -23.422 30.062 27.625 1 72.38 325 ASN B N 1
ATOM 6948 C CA . ASN B 1 325 ? -24.469 30.562 28.484 1 72.38 325 ASN B CA 1
ATOM 6949 C C . ASN B 1 325 ? -23.906 31.234 29.734 1 72.38 325 ASN B C 1
ATOM 6951 O O . ASN B 1 325 ? -24.469 32.219 30.219 1 72.38 325 ASN B O 1
ATOM 6955 N N . GLY B 1 326 ? -22.797 30.766 30.172 1 66.81 326 GLY B N 1
ATOM 6956 C CA . GLY B 1 326 ? -22.094 31.328 31.328 1 66.81 326 GLY B CA 1
ATOM 6957 C C . GLY B 1 326 ? -20.656 31.703 31.016 1 66.81 326 GLY B C 1
ATOM 6958 O O . GLY B 1 326 ? -20.203 31.578 29.875 1 66.81 326 GLY B O 1
ATOM 6959 N N . THR B 1 327 ? -20.156 32.469 32 1 65.06 327 THR B N 1
ATOM 6960 C CA . THR B 1 327 ? -18.75 32.844 31.859 1 65.06 327 THR B CA 1
ATOM 6961 C C . THR B 1 327 ? -17.844 31.641 32.062 1 65.06 327 THR B C 1
ATOM 6963 O O . THR B 1 327 ? -17.938 30.953 33.094 1 65.06 327 THR B O 1
ATOM 6966 N N . ILE B 1 328 ? -17.312 31.219 30.984 1 67 328 ILE B N 1
ATOM 6967 C CA . ILE B 1 328 ? -16.297 30.188 31.156 1 67 328 ILE B CA 1
ATOM 6968 C C . ILE B 1 328 ? -14.953 30.828 31.484 1 67 328 ILE B C 1
ATOM 6970 O O . ILE B 1 328 ? -14.438 31.625 30.688 1 67 328 ILE B O 1
ATOM 6974 N N . THR B 1 329 ? -14.477 30.672 32.688 1 73.94 329 THR B N 1
ATOM 6975 C CA . THR B 1 329 ? -13.195 31.188 33.156 1 73.94 329 THR B CA 1
ATOM 6976 C C . THR B 1 329 ? -12.242 30.047 33.5 1 73.94 329 THR B C 1
ATOM 6978 O O . THR B 1 329 ? -12.672 28.906 33.688 1 73.94 329 THR B O 1
ATOM 6981 N N . PRO B 1 330 ? -10.969 30.438 33.406 1 75.56 330 PRO B N 1
ATOM 6982 C CA . PRO B 1 330 ? -10.055 29.406 33.906 1 75.56 330 PRO B CA 1
ATOM 6983 C C . PRO B 1 330 ? -10.398 28.969 35.344 1 75.56 330 PRO B C 1
ATOM 6985 O O . PRO B 1 330 ? -10.906 29.75 36.125 1 75.56 330 PRO B O 1
ATOM 6988 N N . TRP B 1 331 ? -10.188 27.688 35.531 1 74.62 331 TRP B N 1
ATOM 6989 C CA . TRP B 1 331 ? -10.57 27.141 36.812 1 74.62 331 TRP B CA 1
ATOM 6990 C C . TRP B 1 331 ? -9.82 27.844 37.938 1 74.62 331 TRP B C 1
ATOM 6992 O O . TRP B 1 331 ? -8.703 28.328 37.75 1 74.62 331 TRP B O 1
ATOM 7002 N N . SER B 1 332 ? -10.492 27.969 39.062 1 70.81 332 SER B N 1
ATOM 7003 C CA . SER B 1 332 ? -9.953 28.719 40.188 1 70.81 332 SER B CA 1
ATOM 7004 C C . SER B 1 332 ? -9.25 27.812 41.188 1 70.81 332 SER B C 1
ATOM 7006 O O . SER B 1 332 ? -8.367 28.25 41.906 1 70.81 332 SER B O 1
ATOM 7008 N N . SER B 1 333 ? -9.703 26.609 41.25 1 73.44 333 SER B N 1
ATOM 7009 C CA . SER B 1 333 ? -9.117 25.75 42.281 1 73.44 333 SER B CA 1
ATOM 7010 C C . SER B 1 333 ? -9.148 24.281 41.875 1 73.44 333 SER B C 1
ATOM 7012 O O . SER B 1 333 ? -9.953 23.891 41.031 1 73.44 333 SER B O 1
ATOM 7014 N N . ASP B 1 334 ? -8.117 23.547 42.5 1 77.12 334 ASP B N 1
ATOM 7015 C CA . ASP B 1 334 ? -8.078 22.094 42.344 1 77.12 334 ASP B CA 1
ATOM 7016 C C . ASP B 1 334 ? -8.891 21.406 43.438 1 77.12 334 ASP B C 1
ATOM 7018 O O . ASP B 1 334 ? -9.047 21.938 44.531 1 77.12 334 ASP B O 1
ATOM 7022 N N . PRO B 1 335 ? -9.586 20.266 43.25 1 80.56 335 PRO B N 1
ATOM 7023 C CA . PRO B 1 335 ? -9.531 19.469 42 1 80.56 335 PRO B CA 1
ATOM 7024 C C . PRO B 1 335 ? -10.602 19.875 41 1 80.56 335 PRO B C 1
ATOM 7026 O O . PRO B 1 335 ? -11.672 20.344 41.375 1 80.56 335 PRO B O 1
ATOM 7029 N N . LEU B 1 336 ? -10.297 19.656 39.75 1 85.69 336 LEU B N 1
ATOM 7030 C CA . LEU B 1 336 ? -11.281 19.875 38.688 1 85.69 336 LEU B CA 1
ATOM 7031 C C . LEU B 1 336 ? -12.289 18.734 38.656 1 85.69 336 LEU B C 1
ATOM 7033 O O . LEU B 1 336 ? -11.914 17.562 38.75 1 85.69 336 LEU B O 1
ATOM 7037 N N . GLU B 1 337 ? -13.5 19.109 38.562 1 87 337 GLU B N 1
ATOM 7038 C CA . GLU B 1 337 ? -14.555 18.094 38.469 1 87 337 GLU B CA 1
ATOM 7039 C C . GLU B 1 337 ? -14.711 17.562 37.062 1 87 337 GLU B C 1
ATOM 7041 O O . GLU B 1 337 ? -14.602 18.312 36.094 1 87 337 GLU B O 1
ATOM 7046 N N . SER B 1 338 ? -14.961 16.203 37 1 91.69 338 SER B N 1
ATOM 7047 C CA . SER B 1 338 ? -15.25 15.586 35.719 1 91.69 338 SER B CA 1
ATOM 7048 C C . SER B 1 338 ? -16.672 15.883 35.25 1 91.69 338 SER B C 1
ATOM 7050 O O . SER B 1 338 ? -17.625 15.609 36 1 91.69 338 SER B O 1
ATOM 7052 N N . THR B 1 339 ? -16.766 16.406 34.062 1 93.06 339 THR B N 1
ATOM 7053 C CA . THR B 1 339 ? -18.078 16.797 33.562 1 93.06 339 THR B CA 1
ATOM 7054 C C . THR B 1 339 ? -18.266 16.438 32.094 1 93.06 339 THR B C 1
ATOM 7056 O O . THR B 1 339 ? -17.297 16.406 31.344 1 93.06 339 THR B O 1
ATOM 7059 N N . ALA B 1 340 ? -19.453 16.016 31.781 1 95.75 340 ALA B N 1
ATOM 7060 C CA . ALA B 1 340 ? -19.938 15.938 30.406 1 95.75 340 ALA B CA 1
ATOM 7061 C C . ALA B 1 340 ? -21.016 17 30.141 1 95.75 340 ALA B C 1
ATOM 7063 O O . ALA B 1 340 ? -21.906 17.203 30.953 1 95.75 340 ALA B O 1
ATOM 7064 N N . VAL B 1 341 ? -20.844 17.703 29.109 1 95 341 VAL B N 1
ATOM 7065 C CA . VAL B 1 341 ? -21.734 18.828 28.844 1 95 341 VAL B CA 1
ATOM 7066 C C . VAL B 1 341 ? -22.672 18.5 27.688 1 95 341 VAL B C 1
ATOM 7068 O O . VAL B 1 341 ? -22.234 17.922 26.672 1 95 341 VAL B O 1
ATOM 7071 N N . ARG B 1 342 ? -23.875 18.688 27.875 1 94.81 342 ARG B N 1
ATOM 7072 C CA . ARG B 1 342 ? -24.891 18.719 26.812 1 94.81 342 ARG B CA 1
ATOM 7073 C C . ARG B 1 342 ? -25.766 19.969 26.938 1 94.81 342 ARG B C 1
ATOM 7075 O O . ARG B 1 342 ? -26.547 20.094 27.875 1 94.81 342 ARG B O 1
ATOM 7082 N N . GLU B 1 343 ? -25.578 20.875 26.031 1 94.56 343 GLU B N 1
ATOM 7083 C CA . GLU B 1 343 ? -26.328 22.125 26.141 1 94.56 343 GLU B CA 1
ATOM 7084 C C . GLU B 1 343 ? -26.594 22.719 24.766 1 94.56 343 GLU B C 1
ATOM 7086 O O . GLU B 1 343 ? -26.047 22.25 23.766 1 94.56 343 GLU B O 1
ATOM 7091 N N . THR B 1 344 ? -27.5 23.594 24.703 1 95.44 344 THR B N 1
ATOM 7092 C CA . THR B 1 344 ? -27.812 24.375 23.516 1 95.44 344 THR B CA 1
ATOM 7093 C C . THR B 1 344 ? -27.344 25.828 23.688 1 95.44 344 THR B C 1
ATOM 7095 O O . THR B 1 344 ? -27.719 26.5 24.641 1 95.44 344 THR B O 1
ATOM 7098 N N . VAL B 1 345 ? -26.469 26.25 22.797 1 95.06 345 VAL B N 1
ATOM 7099 C CA . VAL B 1 345 ? -25.922 27.594 22.875 1 95.06 345 VAL B CA 1
ATOM 7100 C C . VAL B 1 345 ? -25.984 28.25 21.5 1 95.06 345 VAL B C 1
ATOM 7102 O O . VAL B 1 345 ? -26.469 27.656 20.531 1 95.06 345 VAL B O 1
ATOM 7105 N N . ILE B 1 346 ? -25.562 29.484 21.469 1 94.19 346 ILE B N 1
ATOM 7106 C CA . ILE B 1 346 ? -25.547 30.234 20.203 1 94.19 346 ILE B CA 1
ATOM 7107 C C . ILE B 1 346 ? -24.156 30.156 19.578 1 94.19 346 ILE B C 1
ATOM 7109 O O . ILE B 1 346 ? -23.141 30.312 20.266 1 94.19 346 ILE B O 1
ATOM 7113 N N . ALA B 1 347 ? -24.156 29.844 18.312 1 95.25 347 ALA B N 1
ATOM 7114 C CA . ALA B 1 347 ? -22.953 29.953 17.5 1 95.25 347 ALA B CA 1
ATOM 7115 C C . ALA B 1 347 ? -22.969 31.203 16.641 1 95.25 347 ALA B C 1
ATOM 7117 O O . ALA B 1 347 ? -24 31.547 16.047 1 95.25 347 ALA B O 1
ATOM 7118 N N . MET B 1 348 ? -21.859 31.906 16.641 1 94.25 348 MET B N 1
ATOM 7119 C CA . MET B 1 348 ? -21.641 33.094 15.805 1 94.25 348 MET B CA 1
ATOM 7120 C C . MET B 1 348 ? -20.641 32.781 14.695 1 94.25 348 MET B C 1
ATOM 7122 O O . MET B 1 348 ? -19.547 32.281 14.961 1 94.25 348 MET B O 1
ATOM 7126 N N . MET B 1 349 ? -21.016 33.094 13.445 1 92.88 349 MET B N 1
ATOM 7127 C CA . MET B 1 349 ? -20.141 32.844 12.305 1 92.88 349 MET B CA 1
ATOM 7128 C C . MET B 1 349 ? -19.875 34.125 11.539 1 92.88 349 MET B C 1
ATOM 7130 O O . MET B 1 349 ? -20.812 34.844 11.188 1 92.88 349 MET B O 1
ATOM 7134 N N . TYR B 1 350 ? -18.625 34.406 11.336 1 91.12 350 TYR B N 1
ATOM 7135 C CA . TYR B 1 350 ? -18.25 35.469 10.414 1 91.12 350 TYR B CA 1
ATOM 7136 C C . TYR B 1 350 ? -18.375 35.031 8.969 1 91.12 350 TYR B C 1
ATOM 7138 O O . TYR B 1 350 ? -17.578 34.219 8.492 1 91.12 350 TYR B O 1
ATOM 7146 N N . TYR B 1 351 ? -19.359 35.625 8.219 1 87.81 351 TYR B N 1
ATOM 7147 C CA . TYR B 1 351 ? -19.656 35 6.93 1 87.81 351 TYR B CA 1
ATOM 7148 C C . TYR B 1 351 ? -19.281 35.938 5.785 1 87.81 351 TYR B C 1
ATOM 7150 O O . TYR B 1 351 ? -19.219 35.5 4.629 1 87.81 351 TYR B O 1
ATOM 7158 N N . ALA B 1 352 ? -19.078 37.25 6.117 1 82.94 352 ALA B N 1
ATOM 7159 C CA . ALA B 1 352 ? -18.75 38.156 5.004 1 82.94 352 ALA B CA 1
ATOM 7160 C C . ALA B 1 352 ? -18.078 39.406 5.496 1 82.94 352 ALA B C 1
ATOM 7162 O O . ALA B 1 352 ? -18.312 39.844 6.625 1 82.94 352 ALA B O 1
ATOM 7163 N N . ALA B 1 353 ? -17.156 39.938 4.605 1 74.56 353 ALA B N 1
ATOM 7164 C CA . ALA B 1 353 ? -16.609 41.281 4.824 1 74.56 353 ALA B CA 1
ATOM 7165 C C . ALA B 1 353 ? -17.391 42.312 4.043 1 74.56 353 ALA B C 1
ATOM 7167 O O . ALA B 1 353 ? -18.047 42 3.047 1 74.56 353 ALA B O 1
ATOM 7168 N N . ASN B 1 354 ? -17.734 43.531 4.641 1 63.88 354 ASN B N 1
ATOM 7169 C CA . ASN B 1 354 ? -18.562 44.531 4.02 1 63.88 354 ASN B CA 1
ATOM 7170 C C . ASN B 1 354 ? -18.203 44.75 2.549 1 63.88 354 ASN B C 1
ATOM 7172 O O . ASN B 1 354 ? -19.094 44.875 1.701 1 63.88 354 ASN B O 1
ATOM 7176 N N . ASP B 1 355 ? -16.906 45.031 2.334 1 54.31 355 ASP B N 1
ATOM 7177 C CA . ASP B 1 355 ? -16.625 45.406 0.95 1 54.31 355 ASP B CA 1
ATOM 7178 C C . ASP B 1 355 ? -16.781 44.219 0.021 1 54.31 355 ASP B C 1
ATOM 7180 O O . ASP B 1 355 ? -16.703 44.344 -1.201 1 54.31 355 ASP B O 1
ATOM 7184 N N . SER B 1 356 ? -17.047 43.062 0.486 1 49.78 356 SER B N 1
ATOM 7185 C CA . SER B 1 356 ? -17.031 41.906 -0.407 1 49.78 356 SER B CA 1
ATOM 7186 C C . SER B 1 356 ? -18.328 41.094 -0.277 1 49.78 356 SER B C 1
ATOM 7188 O O . SER B 1 356 ? -18.297 39.875 -0.294 1 49.78 356 SER B O 1
ATOM 7190 N N . LEU B 1 357 ? -19.328 41.688 0.188 1 46.16 357 LEU B N 1
ATOM 7191 C CA . LEU B 1 357 ? -20.578 40.938 0.244 1 46.16 357 LEU B CA 1
ATOM 7192 C C . LEU B 1 357 ? -20.812 40.156 -1.052 1 46.16 357 LEU B C 1
ATOM 7194 O O . LEU B 1 357 ? -21.688 39.281 -1.117 1 46.16 357 LEU B O 1
ATOM 7198 N N . GLY B 1 358 ? -20.047 40.344 -1.977 1 40.47 358 GLY B N 1
ATOM 7199 C CA . GLY B 1 358 ? -20.109 39.656 -3.264 1 40.47 358 GLY B CA 1
ATOM 7200 C C . GLY B 1 358 ? -19.359 38.344 -3.285 1 40.47 358 GLY B C 1
ATOM 7201 O O . GLY B 1 358 ? -19.625 37.469 -2.469 1 40.47 358 GLY B O 1
ATOM 7202 N N . THR B 1 359 ? -18.109 38.344 -3.824 1 43.09 359 THR B N 1
ATOM 7203 C CA . THR B 1 359 ? -17.359 37.25 -4.43 1 43.09 359 THR B CA 1
ATOM 7204 C C . THR B 1 359 ? -16.922 36.25 -3.369 1 43.09 359 THR B C 1
ATOM 7206 O O . THR B 1 359 ? -16.891 35.031 -3.631 1 43.09 359 THR B O 1
ATOM 7209 N N . PHE B 1 360 ? -16.5 36.781 -2.201 1 48.81 360 PHE B N 1
ATOM 7210 C CA . PHE B 1 360 ? -16 35.812 -1.212 1 48.81 360 PHE B CA 1
ATOM 7211 C C . PHE B 1 360 ? -16.922 35.781 0.005 1 48.81 360 PHE B C 1
ATOM 7213 O O . PHE B 1 360 ? -16.484 36.062 1.122 1 48.81 360 PHE B O 1
ATOM 7220 N N . SER B 1 361 ? -18.203 35.781 -0.229 1 60 361 SER B N 1
ATOM 7221 C CA . SER B 1 361 ? -19.172 35.719 0.861 1 60 361 SER B CA 1
ATOM 7222 C C . SER B 1 361 ? -19.875 34.375 0.911 1 60 361 SER B C 1
ATOM 7224 O O . SER B 1 361 ? -19.969 33.656 -0.104 1 60 361 SER B O 1
ATOM 7226 N N . MET B 1 362 ? -19.938 33.906 2.09 1 70.38 362 MET B N 1
ATOM 7227 C CA . MET B 1 362 ? -20.719 32.688 2.311 1 70.38 362 MET B CA 1
ATOM 7228 C C . MET B 1 362 ? -22.203 32.969 2.322 1 70.38 362 MET B C 1
ATOM 7230 O O . MET B 1 362 ? -23 32.188 2.855 1 70.38 362 MET B O 1
ATOM 7234 N N . THR B 1 363 ? -22.516 34.156 1.76 1 67.12 363 THR B N 1
ATOM 7235 C CA . THR B 1 363 ? -23.906 34.625 1.824 1 67.12 363 THR B CA 1
ATOM 7236 C C . THR B 1 363 ? -24.828 33.656 1.099 1 67.12 363 THR B C 1
ATOM 7238 O O . THR B 1 363 ? -25.938 33.375 1.58 1 67.12 363 THR B O 1
ATOM 7241 N N . GLN B 1 364 ? -24.375 33.219 0.059 1 69.44 364 GLN B N 1
ATOM 7242 C CA . GLN B 1 364 ? -25.234 32.375 -0.753 1 69.44 364 GLN B CA 1
ATOM 7243 C C . GLN B 1 364 ? -25.422 31 -0.107 1 69.44 364 GLN B C 1
ATOM 7245 O O . GLN B 1 364 ? -26.359 30.266 -0.448 1 69.44 364 GLN B O 1
ATOM 7250 N N . ASP B 1 365 ? -24.656 30.766 0.804 1 78.81 365 ASP B N 1
ATOM 7251 C CA . ASP B 1 365 ? -24.688 29.422 1.401 1 78.81 365 ASP B CA 1
ATOM 7252 C C . ASP B 1 365 ? -25.531 29.422 2.676 1 78.81 365 ASP B C 1
ATOM 7254 O O . ASP B 1 365 ? -25.891 28.359 3.18 1 78.81 365 ASP B O 1
ATOM 7258 N N . LEU B 1 366 ? -25.875 30.641 3.064 1 86.19 366 LEU B N 1
ATOM 7259 C CA . LEU B 1 366 ? -26.734 30.734 4.234 1 86.19 366 LEU B CA 1
ATOM 7260 C C . LEU B 1 366 ? -28.203 30.594 3.836 1 86.19 366 LEU B C 1
ATOM 7262 O O . LEU B 1 366 ? -28.594 31.031 2.754 1 86.19 366 LEU B O 1
ATOM 7266 N N . PRO B 1 367 ? -29.031 29.922 4.695 1 83.56 367 PRO B N 1
ATOM 7267 C CA . PRO B 1 367 ? -30.469 29.844 4.402 1 83.56 367 PRO B CA 1
ATOM 7268 C C . PRO B 1 367 ? -31.125 31.203 4.324 1 83.56 367 PRO B C 1
ATOM 7270 O O . PRO B 1 367 ? -30.688 32.156 4.992 1 83.56 367 PRO B O 1
ATOM 7273 N N . PRO B 1 368 ? -32.188 31.172 3.537 1 84.94 368 PRO B N 1
ATOM 7274 C CA . PRO B 1 368 ? -32.906 32.438 3.459 1 84.94 368 PRO B CA 1
ATOM 7275 C C . PRO B 1 368 ? -33.562 32.844 4.781 1 84.94 368 PRO B C 1
ATOM 7277 O O . PRO B 1 368 ? -34.062 31.969 5.504 1 84.94 368 PRO B O 1
ATOM 7280 N N . GLY B 1 369 ? -33.594 34.094 5.129 1 86.06 369 GLY B N 1
ATOM 7281 C CA . GLY B 1 369 ? -34.312 34.594 6.301 1 86.06 369 GLY B CA 1
ATOM 7282 C C . GLY B 1 369 ? -33.438 34.594 7.555 1 86.06 369 GLY B C 1
ATOM 7283 O O . GLY B 1 369 ? -33.938 34.938 8.633 1 86.06 369 GLY B O 1
ATOM 7284 N N . VAL B 1 370 ? -32.219 34.281 7.375 1 90.44 370 VAL B N 1
ATOM 7285 C CA . VAL B 1 370 ? -31.312 34.25 8.531 1 90.44 370 VAL B CA 1
ATOM 7286 C C . VAL B 1 370 ? -31 35.656 9 1 90.44 370 VAL B C 1
ATOM 7288 O O . VAL B 1 370 ? -30.797 36.562 8.18 1 90.44 370 VAL B O 1
ATOM 7291 N N . TYR B 1 371 ? -31.078 35.844 10.273 1 90.62 371 TYR B N 1
ATOM 7292 C CA . TYR B 1 371 ? -30.688 37.125 10.852 1 90.62 371 TYR B CA 1
ATOM 7293 C C . TYR B 1 371 ? -29.172 37.281 10.781 1 90.62 371 TYR B C 1
ATOM 7295 O O . TYR B 1 371 ? -28.422 36.375 11.102 1 90.62 371 TYR B O 1
ATOM 7303 N N . THR B 1 372 ? -28.781 38.469 10.328 1 89.12 372 THR B N 1
ATOM 7304 C CA . THR B 1 372 ? -27.375 38.844 10.297 1 89.12 372 THR B CA 1
ATOM 7305 C C . THR B 1 372 ? -27.141 40.188 10.977 1 89.12 372 THR B C 1
ATOM 7307 O O . THR B 1 372 ? -28.078 41 11.078 1 89.12 372 THR B O 1
ATOM 7310 N N . SER B 1 373 ? -26.047 40.312 11.57 1 88 373 SER B N 1
ATOM 7311 C CA . SER B 1 373 ? -25.656 41.594 12.141 1 88 373 SER B CA 1
ATOM 7312 C C . SER B 1 373 ? -24.328 42.062 11.562 1 88 373 SER B C 1
ATOM 7314 O O . SER B 1 373 ? -23.5 41.25 11.141 1 88 373 SER B O 1
ATOM 7316 N N . SER B 1 374 ? -24.219 43.406 11.492 1 84.44 374 SER B N 1
ATOM 7317 C CA . SER B 1 374 ? -23 44 10.961 1 84.44 374 SER B CA 1
ATOM 7318 C C . SER B 1 374 ? -22.359 44.938 11.984 1 84.44 374 SER B C 1
ATOM 7320 O O . SER B 1 374 ? -23.047 45.625 12.719 1 84.44 374 SER B O 1
ATOM 7322 N N . SER B 1 375 ? -21.047 44.75 12.172 1 83.25 375 SER B N 1
ATOM 7323 C CA . SER B 1 375 ? -20.266 45.656 13.008 1 83.25 375 SER B CA 1
ATOM 7324 C C . SER B 1 375 ? -18.891 45.906 12.398 1 83.25 375 SER B C 1
ATOM 7326 O O . SER B 1 375 ? -18.125 44.969 12.141 1 83.25 375 SER B O 1
ATOM 7328 N N . ASP B 1 376 ? -18.562 47.188 12.18 1 78.19 376 ASP B N 1
ATOM 7329 C CA . ASP B 1 376 ? -17.25 47.625 11.719 1 78.19 376 ASP B CA 1
ATOM 7330 C C . ASP B 1 376 ? -16.844 46.906 10.445 1 78.19 376 ASP B C 1
ATOM 7332 O O . ASP B 1 376 ? -15.711 46.406 10.336 1 78.19 376 ASP B O 1
ATOM 7336 N N . GLY B 1 377 ? -17.781 46.594 9.602 1 77.88 377 GLY B N 1
ATOM 7337 C CA . GLY B 1 377 ? -17.469 46 8.32 1 77.88 377 GLY B CA 1
ATOM 7338 C C . GLY B 1 377 ? -17.516 44.469 8.367 1 77.88 377 GLY B C 1
ATOM 7339 O O . GLY B 1 377 ? -17.344 43.812 7.34 1 77.88 377 GLY B O 1
ATOM 7340 N N . PHE B 1 378 ? -17.734 43.906 9.523 1 84.31 378 PHE B N 1
ATOM 7341 C CA . PHE B 1 378 ? -17.859 42.469 9.68 1 84.31 378 PHE B CA 1
ATOM 7342 C C . PHE B 1 378 ? -19.328 42.062 9.766 1 84.31 378 PHE B C 1
ATOM 7344 O O . PHE B 1 378 ? -20.109 42.688 10.477 1 84.31 378 PHE B O 1
ATOM 7351 N N . ASN B 1 379 ? -19.656 41.062 8.992 1 88.94 379 ASN B N 1
ATOM 7352 C CA . ASN B 1 379 ? -21.016 40.531 9.016 1 88.94 379 ASN B CA 1
ATOM 7353 C C . ASN B 1 379 ? -21.078 39.156 9.656 1 88.94 379 ASN B C 1
ATOM 7355 O O . ASN B 1 379 ? -20.312 38.25 9.297 1 88.94 379 ASN B O 1
ATOM 7359 N N . PHE B 1 380 ? -22.031 39.031 10.594 1 91.56 380 PHE B N 1
ATOM 7360 C CA . PHE B 1 380 ? -22.125 37.812 11.375 1 91.56 380 PHE B CA 1
ATOM 7361 C C . PHE B 1 380 ? -23.5 37.188 11.234 1 91.56 380 PHE B C 1
ATOM 7363 O O . PHE B 1 380 ? -24.5 37.875 11.125 1 91.56 380 PHE B O 1
ATOM 7370 N N . ALA B 1 381 ? -23.547 35.906 11.156 1 92.94 381 ALA B N 1
ATOM 7371 C CA . ALA B 1 381 ? -24.75 35.094 11.25 1 92.94 381 ALA B CA 1
ATOM 7372 C C . ALA B 1 381 ? -24.766 34.25 12.523 1 92.94 381 ALA B C 1
ATOM 7374 O O . ALA B 1 381 ? -23.703 34.031 13.133 1 92.94 381 ALA B O 1
ATOM 7375 N N . TYR B 1 382 ? -26 33.844 12.969 1 94.19 382 TYR B N 1
ATOM 7376 C CA . TYR B 1 382 ? -26.125 33.156 14.25 1 94.19 382 TYR B CA 1
ATOM 7377 C C . TYR B 1 382 ? -26.984 31.906 14.125 1 94.19 382 TYR B C 1
ATOM 7379 O O . TYR B 1 382 ? -27.922 31.875 13.328 1 94.19 382 TYR B O 1
ATOM 7387 N N . ALA B 1 383 ? -26.625 30.891 14.93 1 95.81 383 ALA B N 1
ATOM 7388 C CA . ALA B 1 383 ? -27.391 29.641 14.945 1 95.81 383 ALA B CA 1
ATOM 7389 C C . ALA B 1 383 ? -27.453 29.062 16.359 1 95.81 383 ALA B C 1
ATOM 7391 O O . ALA B 1 383 ? -26.516 29.188 17.141 1 95.81 383 ALA B O 1
ATOM 7392 N N . TRP B 1 384 ? -28.578 28.406 16.688 1 95.88 384 TRP B N 1
ATOM 7393 C CA . TRP B 1 384 ? -28.672 27.562 17.859 1 95.88 384 TRP B CA 1
ATOM 7394 C C . TRP B 1 384 ? -28 26.203 17.609 1 95.88 384 TRP B C 1
ATOM 7396 O O . TRP B 1 384 ? -28.344 25.516 16.656 1 95.88 384 TRP B O 1
ATOM 7406 N N . ILE B 1 385 ? -27.094 25.891 18.438 1 96.88 385 ILE B N 1
ATOM 7407 C CA . ILE B 1 385 ? -26.406 24.609 18.281 1 96.88 385 ILE B CA 1
ATOM 7408 C C . ILE B 1 385 ? -26.547 23.797 19.578 1 96.88 385 ILE B C 1
ATOM 7410 O O . ILE B 1 385 ? -26.281 24.312 20.672 1 96.88 385 ILE B O 1
ATOM 7414 N N . THR B 1 386 ? -27.031 22.609 19.469 1 97.38 386 THR B N 1
ATOM 7415 C CA . THR B 1 386 ? -27.016 21.625 20.547 1 97.38 386 THR B CA 1
ATOM 7416 C C . THR B 1 386 ? -25.828 20.688 20.406 1 97.38 386 THR B C 1
ATOM 7418 O O . THR B 1 386 ? -25.672 20.016 19.375 1 97.38 386 THR B O 1
ATOM 7421 N N . TYR B 1 387 ? -25 20.703 21.422 1 97.06 387 TYR B N 1
ATOM 7422 C CA . TYR B 1 387 ? -23.812 19.859 21.312 1 97.06 387 TYR B CA 1
ATOM 7423 C C . TYR B 1 387 ? -23.578 19.094 22.609 1 97.06 387 TYR B C 1
ATOM 7425 O O . TYR B 1 387 ? -24.203 19.375 23.625 1 97.06 387 TYR B O 1
ATOM 7433 N N . SER B 1 388 ? -22.812 18.031 22.484 1 97.81 388 SER B N 1
ATOM 7434 C CA . SER B 1 388 ? -22.234 17.297 23.609 1 97.81 388 SER B CA 1
ATOM 7435 C C . SER B 1 388 ? -20.719 17.328 23.578 1 97.81 388 SER B C 1
ATOM 7437 O O . SER B 1 388 ? -20.109 17.266 22.516 1 97.81 388 SER B O 1
ATOM 7439 N N . ALA B 1 389 ? -20.125 17.531 24.75 1 97.56 389 ALA B N 1
ATOM 7440 C CA . ALA B 1 389 ? -18.656 17.609 24.828 1 97.56 389 ALA B CA 1
ATOM 7441 C C . ALA B 1 389 ? -18.141 16.859 26.047 1 97.56 389 ALA B C 1
ATOM 7443 O O . ALA B 1 389 ? -18.766 16.875 27.109 1 97.56 389 ALA B O 1
ATOM 7444 N N . GLY B 1 390 ? -17.094 16.203 25.969 1 98 390 GLY B N 1
ATOM 7445 C CA . GLY B 1 390 ? -16.359 15.422 26.953 1 98 390 GLY B CA 1
ATOM 7446 C C . GLY B 1 390 ? -15.227 14.609 26.328 1 98 390 GLY B C 1
ATOM 7447 O O . GLY B 1 390 ? -14.398 15.148 25.609 1 98 390 GLY B O 1
ATOM 7448 N N . VAL B 1 391 ? -15.188 13.383 26.75 1 97.94 391 VAL B N 1
ATOM 7449 C CA . VAL B 1 391 ? -14.203 12.484 26.156 1 97.94 391 VAL B CA 1
ATOM 7450 C C . VAL B 1 391 ? -14.859 11.141 25.844 1 97.94 391 VAL B C 1
ATOM 7452 O O . VAL B 1 391 ? -16 10.891 26.234 1 97.94 391 VAL B O 1
ATOM 7455 N N . GLY B 1 392 ? -14.219 10.477 24.953 1 96.56 392 GLY B N 1
ATOM 7456 C CA . GLY B 1 392 ? -14.578 9.094 24.688 1 96.56 392 GLY B CA 1
ATOM 7457 C C . GLY B 1 392 ? -13.445 8.125 24.953 1 96.56 392 GLY B C 1
ATOM 7458 O O . GLY B 1 392 ? -12.281 8.445 24.703 1 96.56 392 GLY B O 1
ATOM 7459 N N . ARG B 1 393 ? -13.828 6.973 25.453 1 94.81 393 ARG B N 1
ATOM 7460 C CA . ARG B 1 393 ? -12.836 5.922 25.656 1 94.81 393 ARG B CA 1
ATOM 7461 C C . ARG B 1 393 ? -12.953 4.84 24.594 1 94.81 393 ARG B C 1
ATOM 7463 O O . ARG B 1 393 ? -14.039 4.293 24.375 1 94.81 393 ARG B O 1
ATOM 7470 N N . CYS B 1 394 ? -11.828 4.707 23.922 1 94.62 394 CYS B N 1
ATOM 7471 C CA . CYS B 1 394 ? -11.797 3.65 22.922 1 94.62 394 CYS B CA 1
ATOM 7472 C C . CYS B 1 394 ? -11.656 2.281 23.578 1 94.62 394 CYS B C 1
ATOM 7474 O O . CYS B 1 394 ? -10.609 1.97 24.156 1 94.62 394 CYS B O 1
ATOM 7476 N N . LYS B 1 395 ? -12.68 1.525 23.406 1 91.75 395 LYS B N 1
ATOM 7477 C CA . LYS B 1 395 ? -12.664 0.172 23.953 1 91.75 395 LYS B CA 1
ATOM 7478 C C . LYS B 1 395 ? -12.562 -0.869 22.844 1 91.75 395 LYS B C 1
ATOM 7480 O O . LYS B 1 395 ? -12.953 -0.606 21.703 1 91.75 395 LYS B O 1
ATOM 7485 N N . GLU B 1 396 ? -11.992 -2.041 23.172 1 91.12 396 GLU B N 1
ATOM 7486 C CA . GLU B 1 396 ? -11.961 -3.207 22.281 1 91.12 396 GLU B CA 1
ATOM 7487 C C . GLU B 1 396 ? -11.406 -2.844 20.906 1 91.12 396 GLU B C 1
ATOM 7489 O O . GLU B 1 396 ? -12.023 -3.145 19.891 1 91.12 396 GLU B O 1
ATOM 7494 N N . TYR B 1 397 ? -10.414 -2.105 20.844 1 90.44 397 TYR B N 1
ATOM 7495 C CA . TYR B 1 397 ? -9.664 -1.741 19.641 1 90.44 397 TYR B CA 1
ATOM 7496 C C . TYR B 1 397 ? -10.539 -0.964 18.672 1 90.44 397 TYR B C 1
ATOM 7498 O O . TYR B 1 397 ? -10.469 -1.173 17.453 1 90.44 397 TYR B O 1
ATOM 7506 N N . GLN B 1 398 ? -11.359 -0.021 19.219 1 91.75 398 GLN B N 1
ATOM 7507 C CA . GLN B 1 398 ? -12.25 0.827 18.438 1 91.75 398 GLN B CA 1
ATOM 7508 C C . GLN B 1 398 ? -11.477 1.962 17.766 1 91.75 398 GLN B C 1
ATOM 7510 O O . GLN B 1 398 ? -12.031 2.701 16.953 1 91.75 398 GLN B O 1
ATOM 7515 N N . CYS B 1 399 ? -10.266 2.119 18.094 1 96.5 399 CYS B N 1
ATOM 7516 C CA . CYS B 1 399 ? -9.492 3.223 17.531 1 96.5 399 CYS B CA 1
ATOM 7517 C C . CYS B 1 399 ? -8.328 2.705 16.703 1 96.5 399 CYS B C 1
ATOM 7519 O O . CYS B 1 399 ? -7.82 1.607 16.953 1 96.5 399 CYS B O 1
ATOM 7521 N N . VAL B 1 400 ? -7.98 3.412 15.742 1 96.06 400 VAL B N 1
ATOM 7522 C CA . VAL B 1 400 ? -6.891 3.072 14.836 1 96.06 400 VAL B CA 1
ATOM 7523 C C . VAL B 1 400 ? -5.957 4.273 14.68 1 96.06 400 VAL B C 1
ATOM 7525 O O . VAL B 1 400 ? -6.352 5.41 14.945 1 96.06 400 VAL B O 1
ATOM 7528 N N . VAL B 1 401 ? -4.766 3.971 14.336 1 93.81 401 VAL B N 1
ATOM 7529 C CA . VAL B 1 401 ? -3.842 5.02 13.922 1 93.81 401 VAL B CA 1
ATOM 7530 C C . VAL B 1 401 ? -4.109 5.402 12.469 1 93.81 401 VAL B C 1
ATOM 7532 O O . VAL B 1 401 ? -3.789 4.645 11.555 1 93.81 401 VAL B O 1
ATOM 7535 N N . SER B 1 402 ? -4.664 6.539 12.25 1 91.88 402 SER B N 1
ATOM 7536 C CA . SER B 1 402 ? -5.094 6.93 10.914 1 91.88 402 SER B CA 1
ATOM 7537 C C . SER B 1 402 ? -3.973 7.641 10.164 1 91.88 402 SER B C 1
ATOM 7539 O O . SER B 1 402 ? -3.936 7.621 8.93 1 91.88 402 SER B O 1
ATOM 7541 N N . SER B 1 403 ? -3.139 8.305 10.758 1 86.81 403 SER B N 1
ATOM 7542 C CA . SER B 1 403 ? -1.941 8.969 10.25 1 86.81 403 SER B CA 1
ATOM 7543 C C . SER B 1 403 ? -0.835 8.984 11.305 1 86.81 403 SER B C 1
ATOM 7545 O O . SER B 1 403 ? -1.073 8.664 12.469 1 86.81 403 SER B O 1
ATOM 7547 N N . PRO B 1 404 ? 0.303 9.438 10.766 1 81.12 404 PRO B N 1
ATOM 7548 C CA . PRO B 1 404 ? 1.352 9.477 11.789 1 81.12 404 PRO B CA 1
ATOM 7549 C C . PRO B 1 404 ? 0.994 10.383 12.961 1 81.12 404 PRO B C 1
ATOM 7551 O O . PRO B 1 404 ? 0.68 11.562 12.766 1 81.12 404 PRO B O 1
ATOM 7554 N N . SER B 1 405 ? 0.718 9.922 14.086 1 87.88 405 SER B N 1
ATOM 7555 C CA . SER B 1 405 ? 0.522 10.617 15.352 1 87.88 405 SER B CA 1
ATOM 7556 C C . SER B 1 405 ? -0.958 10.844 15.641 1 87.88 405 SER B C 1
ATOM 7558 O O . SER B 1 405 ? -1.315 11.68 16.469 1 87.88 405 SER B O 1
ATOM 7560 N N . THR B 1 406 ? -1.836 10.297 14.812 1 93.25 406 THR B N 1
ATOM 7561 C CA . THR B 1 406 ? -3.258 10.555 15 1 93.25 406 THR B CA 1
ATOM 7562 C C . THR B 1 406 ? -4.016 9.266 15.281 1 93.25 406 THR B C 1
ATOM 7564 O O . THR B 1 406 ? -3.867 8.281 14.555 1 93.25 406 THR B O 1
ATOM 7567 N N . ILE B 1 407 ? -4.758 9.305 16.312 1 96.44 407 ILE B N 1
ATOM 7568 C CA . ILE B 1 407 ? -5.664 8.219 16.656 1 96.44 407 ILE B CA 1
ATOM 7569 C C . ILE B 1 407 ? -7.102 8.609 16.328 1 96.44 407 ILE B C 1
ATOM 7571 O O . ILE B 1 407 ? -7.512 9.75 16.562 1 96.44 407 ILE B O 1
ATOM 7575 N N . GLN B 1 408 ? -7.84 7.715 15.742 1 97.12 408 GLN B N 1
ATOM 7576 C CA . GLN B 1 408 ? -9.211 7.996 15.344 1 97.12 408 GLN B CA 1
ATOM 7577 C C . GLN B 1 408 ? -10.133 6.816 15.664 1 97.12 408 GLN B C 1
ATOM 7579 O O . GLN B 1 408 ? -9.703 5.664 15.633 1 97.12 408 GLN B O 1
ATOM 7584 N N . ASN B 1 409 ? -11.352 7.152 15.922 1 96.12 409 ASN B N 1
ATOM 7585 C CA . ASN B 1 409 ? -12.336 6.094 16.125 1 96.12 409 ASN B CA 1
ATOM 7586 C C . ASN B 1 409 ? -12.789 5.488 14.805 1 96.12 409 ASN B C 1
ATOM 7588 O O . ASN B 1 409 ? -12.906 6.195 13.797 1 96.12 409 ASN B O 1
ATOM 7592 N N . THR B 1 410 ? -13.062 4.273 14.836 1 93.38 410 THR B N 1
ATOM 7593 C CA . THR B 1 410 ? -13.594 3.594 13.664 1 93.38 410 THR B CA 1
ATOM 7594 C C . THR B 1 410 ? -15.07 3.268 13.844 1 93.38 410 THR B C 1
ATOM 7596 O O . THR B 1 410 ? -15.797 3.059 12.867 1 93.38 410 THR B O 1
ATOM 7599 N N . THR B 1 411 ? -15.414 3.139 15.008 1 92.81 411 THR B N 1
ATOM 7600 C CA . THR B 1 411 ? -16.797 2.898 15.367 1 92.81 411 THR B CA 1
ATOM 7601 C C . THR B 1 411 ? -17.297 3.969 16.328 1 92.81 411 THR B C 1
ATOM 7603 O O . THR B 1 411 ? -16.531 4.824 16.781 1 92.81 411 THR B O 1
ATOM 7606 N N . SER B 1 412 ? -18.578 3.926 16.578 1 92.56 412 SER B N 1
ATOM 7607 C CA . SER B 1 412 ? -19.156 4.902 17.5 1 92.56 412 SER B CA 1
ATOM 7608 C C . SER B 1 412 ? -18.594 4.75 18.906 1 92.56 412 SER B C 1
ATOM 7610 O O . SER B 1 412 ? -18.359 3.631 19.375 1 92.56 412 SER B O 1
ATOM 7612 N N . ILE B 1 413 ? -18.359 5.898 19.5 1 93.88 413 ILE B N 1
ATOM 7613 C CA . ILE B 1 413 ? -17.828 5.949 20.859 1 93.88 413 ILE B CA 1
ATOM 7614 C C . ILE B 1 413 ? -18.812 6.684 21.766 1 93.88 413 ILE B C 1
ATOM 7616 O O . ILE B 1 413 ? -19.5 7.609 21.328 1 93.88 413 ILE B O 1
ATOM 7620 N N . GLU B 1 414 ? -18.844 6.219 23.078 1 94.62 414 GLU B N 1
ATOM 7621 C CA . GLU B 1 414 ? -19.75 6.824 24.047 1 94.62 414 GLU B CA 1
ATOM 7622 C C . GLU B 1 414 ? -19.125 8.031 24.719 1 94.62 414 GLU B C 1
ATOM 7624 O O . GLU B 1 414 ? -17.922 8.031 25 1 94.62 414 GLU B O 1
ATOM 7629 N N . LEU B 1 415 ? -20 9.023 25.047 1 97.44 415 LEU B N 1
ATOM 7630 C CA . LEU B 1 415 ? -19.562 10.219 25.75 1 97.44 415 LEU B CA 1
ATOM 7631 C C . LEU B 1 415 ? -19.281 9.922 27.219 1 97.44 415 LEU B C 1
ATOM 7633 O O . LEU B 1 415 ? -20.094 9.273 27.875 1 97.44 415 LEU B O 1
ATOM 7637 N N . GLU B 1 416 ? -18.172 10.375 27.75 1 96.94 416 GLU B N 1
ATOM 7638 C CA . GLU B 1 416 ? -17.781 10.273 29.156 1 96.94 416 GLU B CA 1
ATOM 7639 C C . GLU B 1 416 ? -17.359 11.633 29.703 1 96.94 416 GLU B C 1
ATOM 7641 O O . GLU B 1 416 ? -16.859 12.477 28.969 1 96.94 416 GLU B O 1
ATOM 7646 N N . PRO B 1 417 ? -17.625 11.844 30.969 1 96.31 417 PRO B N 1
ATOM 7647 C CA . PRO B 1 417 ? -17.172 13.102 31.578 1 96.31 417 PRO B CA 1
ATOM 7648 C C . PRO B 1 417 ? -15.656 13.172 31.734 1 96.31 417 PRO B C 1
ATOM 7650 O O . PRO B 1 417 ? -14.984 12.141 31.781 1 96.31 417 PRO B O 1
ATOM 7653 N N . HIS B 1 418 ? -15.164 14.398 31.781 1 95.19 418 HIS B N 1
ATOM 7654 C CA . HIS B 1 418 ? -13.734 14.609 31.969 1 95.19 418 HIS B CA 1
ATOM 7655 C C . HIS B 1 418 ? -13.453 15.938 32.688 1 95.19 418 HIS B C 1
ATOM 7657 O O . HIS B 1 418 ? -14.227 16.891 32.531 1 95.19 418 HIS B O 1
ATOM 7663 N N . GLN B 1 419 ? -12.398 16 33.344 1 92.31 419 GLN B N 1
ATOM 7664 C CA . GLN B 1 419 ? -12.039 17.156 34.125 1 92.31 419 GLN B CA 1
ATOM 7665 C C . GLN B 1 419 ? -11.734 18.375 33.25 1 92.31 419 GLN B C 1
ATOM 7667 O O . GLN B 1 419 ? -11.961 19.516 33.656 1 92.31 419 GLN B O 1
ATOM 7672 N N . LEU B 1 420 ? -11.281 18.156 32.031 1 93.31 420 LEU B N 1
ATOM 7673 C CA . LEU B 1 420 ? -10.82 19.25 31.188 1 93.31 420 LEU B CA 1
ATOM 7674 C C . LEU B 1 420 ? -11.93 19.703 30.25 1 93.31 420 LEU B C 1
ATOM 7676 O O . LEU B 1 420 ? -11.688 20.547 29.375 1 93.31 420 LEU B O 1
ATOM 7680 N N . THR B 1 421 ? -13.102 19.234 30.391 1 94.5 421 THR B N 1
ATOM 7681 C CA . THR B 1 421 ? -14.18 19.531 29.453 1 94.5 421 THR B CA 1
ATOM 7682 C C . THR B 1 421 ? -14.43 21.031 29.375 1 94.5 421 THR B C 1
ATOM 7684 O O . THR B 1 421 ? -14.383 21.609 28.281 1 94.5 421 THR B O 1
ATOM 7687 N N . TYR B 1 422 ? -14.531 21.688 30.469 1 91.88 422 TYR B N 1
ATOM 7688 C CA . TYR B 1 422 ? -14.859 23.109 30.469 1 91.88 422 TYR B CA 1
ATOM 7689 C C . TYR B 1 422 ? -13.688 23.953 29.969 1 91.88 422 TYR B C 1
ATOM 7691 O O . TYR B 1 422 ? -13.875 24.922 29.234 1 91.88 422 TYR B O 1
ATOM 7699 N N . GLN B 1 423 ? -12.547 23.562 30.375 1 91.56 423 GLN B N 1
ATOM 7700 C CA . GLN B 1 423 ? -11.375 24.297 29.891 1 91.56 423 GLN B CA 1
ATOM 7701 C C . GLN B 1 423 ? -11.195 24.125 28.391 1 91.56 423 GLN B C 1
ATOM 7703 O O . GLN B 1 423 ? -10.742 25.047 27.703 1 91.56 423 GLN B O 1
ATOM 7708 N N . SER B 1 424 ? -11.516 22.953 27.938 1 95.19 424 SER B N 1
ATOM 7709 C CA . SER B 1 424 ? -11.438 22.719 26.5 1 95.19 424 SER B CA 1
ATOM 7710 C C . SER B 1 424 ? -12.461 23.547 25.75 1 95.19 424 SER B C 1
ATOM 7712 O O . SER B 1 424 ? -12.18 24.062 24.656 1 95.19 424 SER B O 1
ATOM 7714 N N . LEU B 1 425 ? -13.617 23.703 26.312 1 94.69 425 LEU B N 1
ATOM 7715 C CA . LEU B 1 425 ? -14.656 24.516 25.703 1 94.69 425 LEU B CA 1
ATOM 7716 C C . LEU B 1 425 ? -14.25 25.984 25.656 1 94.69 425 LEU B C 1
ATOM 7718 O O . LEU B 1 425 ? -14.594 26.703 24.719 1 94.69 425 LEU B O 1
ATOM 7722 N N . LEU B 1 426 ? -13.555 26.359 26.656 1 91.88 426 LEU B N 1
ATOM 7723 C CA . LEU B 1 426 ? -13.039 27.734 26.672 1 91.88 426 LEU B CA 1
ATOM 7724 C C . LEU B 1 426 ? -11.992 27.922 25.594 1 91.88 426 LEU B C 1
ATOM 7726 O O . LEU B 1 426 ? -12.086 28.859 24.797 1 91.88 426 LEU B O 1
ATOM 7730 N N . MET B 1 427 ? -11.062 27.016 25.531 1 92.5 427 MET B N 1
ATOM 7731 C CA . MET B 1 427 ? -9.906 27.125 24.625 1 92.5 427 MET B CA 1
ATOM 7732 C C . MET B 1 427 ? -10.336 26.953 23.172 1 92.5 427 MET B C 1
ATOM 7734 O O . MET B 1 427 ? -9.758 27.562 22.281 1 92.5 427 MET B O 1
ATOM 7738 N N . MET B 1 428 ? -11.344 26.172 22.922 1 95.25 428 MET B N 1
ATOM 7739 C CA . MET B 1 428 ? -11.734 25.859 21.547 1 95.25 428 MET B CA 1
ATOM 7740 C C . MET B 1 428 ? -12.203 27.109 20.828 1 95.25 428 MET B C 1
ATOM 7742 O O . MET B 1 428 ? -12.156 27.172 19.594 1 95.25 428 MET B O 1
ATOM 7746 N N . GLN B 1 429 ? -12.68 28.109 21.578 1 92.25 429 GLN B N 1
ATOM 7747 C CA . GLN B 1 429 ? -13.18 29.328 20.953 1 92.25 429 GLN B CA 1
ATOM 7748 C C . GLN B 1 429 ? -12.07 30.047 20.203 1 92.25 429 GLN B C 1
ATOM 7750 O O . GLN B 1 429 ? -12.281 30.516 19.078 1 92.25 429 GLN B O 1
ATOM 7755 N N . VAL B 1 430 ? -10.945 30.062 20.781 1 91 430 VAL B N 1
ATOM 7756 C CA . VAL B 1 430 ? -9.82 30.781 20.172 1 91 430 VAL B CA 1
ATOM 7757 C C . VAL B 1 430 ? -9.164 29.891 19.109 1 91 430 VAL B C 1
ATOM 7759 O O . VAL B 1 430 ? -8.703 30.391 18.078 1 91 430 VAL B O 1
ATOM 7762 N N . ILE B 1 431 ? -9.117 28.672 19.359 1 92.5 431 ILE B N 1
ATOM 7763 C CA . ILE B 1 431 ? -8.531 27.75 18.391 1 92.5 431 ILE B CA 1
ATOM 7764 C C . ILE B 1 431 ? -9.359 27.719 17.109 1 92.5 431 ILE B C 1
ATOM 7766 O O . ILE B 1 431 ? -8.812 27.641 16.016 1 92.5 431 ILE B O 1
ATOM 7770 N N . SER B 1 432 ? -10.656 27.766 17.25 1 93.94 432 SER B N 1
ATOM 7771 C CA . SER B 1 432 ? -11.539 27.812 16.094 1 93.94 432 SER B CA 1
ATOM 7772 C C . SER B 1 432 ? -11.195 28.984 15.18 1 93.94 432 SER B C 1
ATOM 7774 O O . SER B 1 432 ? -11.188 28.844 13.953 1 93.94 432 SER B O 1
ATOM 7776 N N . LEU B 1 433 ? -10.883 30.094 15.773 1 89.88 433 LEU B N 1
ATOM 7777 C CA . LEU B 1 433 ? -10.5 31.281 14.992 1 89.88 433 LEU B CA 1
ATOM 7778 C C . LEU B 1 433 ? -9.172 31.047 14.273 1 89.88 433 LEU B C 1
ATOM 7780 O O . LEU B 1 433 ? -9.039 31.391 13.102 1 89.88 433 LEU B O 1
ATOM 7784 N N . SER B 1 434 ? -8.273 30.422 15 1 88.25 434 SER B N 1
ATOM 7785 C CA . SER B 1 434 ? -6.941 30.219 14.453 1 88.25 434 SER B CA 1
ATOM 7786 C C . SER B 1 434 ? -6.965 29.203 13.312 1 88.25 434 SER B C 1
ATOM 7788 O O . SER B 1 434 ? -6.293 29.391 12.297 1 88.25 434 SER B O 1
ATOM 7790 N N . ILE B 1 435 ? -7.707 28.156 13.453 1 91.56 435 ILE B N 1
ATOM 7791 C CA . ILE B 1 435 ? -7.703 27.125 12.414 1 91.56 435 ILE B CA 1
ATOM 7792 C C . ILE B 1 435 ? -8.406 27.656 11.164 1 91.56 435 ILE B C 1
ATOM 7794 O O . ILE B 1 435 ? -8.039 27.281 10.047 1 91.56 435 ILE B O 1
ATOM 7798 N N . THR B 1 436 ? -9.367 28.469 11.312 1 90.62 436 THR B N 1
ATOM 7799 C CA . THR B 1 436 ? -10.039 29.094 10.172 1 90.62 436 THR B CA 1
ATOM 7800 C C . THR B 1 436 ? -9.086 30.016 9.422 1 90.62 436 THR B C 1
ATOM 7802 O O . THR B 1 436 ? -9.07 30.031 8.188 1 90.62 436 THR B O 1
ATOM 7805 N N . SER B 1 437 ? -8.336 30.688 10.211 1 85.69 437 SER B N 1
ATOM 7806 C CA . SER B 1 437 ? -7.371 31.578 9.586 1 85.69 437 SER B CA 1
ATOM 7807 C C . SER B 1 437 ? -6.281 30.812 8.852 1 85.69 437 SER B C 1
ATOM 7809 O O . SER B 1 437 ? -5.789 31.25 7.816 1 85.69 437 SER B O 1
ATOM 7811 N N . GLN B 1 438 ? -5.91 29.719 9.43 1 86.19 438 GLN B N 1
ATOM 7812 C CA . GLN B 1 438 ? -4.895 28.875 8.797 1 86.19 438 GLN B CA 1
ATOM 7813 C C . GLN B 1 438 ? -5.434 28.219 7.531 1 86.19 438 GLN B C 1
ATOM 7815 O O . GLN B 1 438 ? -4.684 27.938 6.594 1 86.19 438 GLN B O 1
ATOM 7820 N N . ASN B 1 439 ? -6.676 27.859 7.5 1 81.75 439 ASN B N 1
ATOM 7821 C CA . ASN B 1 439 ? -7.379 27.281 6.363 1 81.75 439 ASN B CA 1
ATOM 7822 C C . ASN B 1 439 ? -6.664 26.031 5.836 1 81.75 439 ASN B C 1
ATOM 7824 O O . ASN B 1 439 ? -6.504 25.875 4.625 1 81.75 439 ASN B O 1
ATOM 7828 N N . ALA B 1 440 ? -6.125 25.25 6.75 1 78.94 440 ALA B N 1
ATOM 7829 C CA . ALA B 1 440 ? -5.352 24.078 6.34 1 78.94 440 ALA B CA 1
ATOM 7830 C C . ALA B 1 440 ? -6.129 22.781 6.598 1 78.94 440 ALA B C 1
ATOM 7832 O O . ALA B 1 440 ? -5.918 21.781 5.91 1 78.94 440 ALA B O 1
ATOM 7833 N N . SER B 1 441 ? -6.969 22.781 7.469 1 86.69 441 SER B N 1
ATOM 7834 C CA . SER B 1 441 ? -7.535 21.531 7.965 1 86.69 441 SER B CA 1
ATOM 7835 C C . SER B 1 441 ? -9.055 21.609 8.07 1 86.69 441 SER B C 1
ATOM 7837 O O . SER B 1 441 ? -9.672 20.891 8.859 1 86.69 441 SER B O 1
ATOM 7839 N N . ILE B 1 442 ? -9.57 22.516 7.336 1 89.31 442 ILE B N 1
ATOM 7840 C CA . ILE B 1 442 ? -11.023 22.672 7.406 1 89.31 442 ILE B CA 1
ATOM 7841 C C . ILE B 1 442 ? -11.625 22.531 6.008 1 89.31 442 ILE B C 1
ATOM 7843 O O . ILE B 1 442 ? -10.984 22.875 5.012 1 89.31 442 ILE B O 1
ATOM 7847 N N . PRO B 1 443 ? -12.82 22.016 5.992 1 88.81 443 PRO B N 1
ATOM 7848 C CA . PRO B 1 443 ? -13.477 21.875 4.691 1 88.81 443 PRO B CA 1
ATOM 7849 C C . PRO B 1 443 ? -13.898 23.203 4.082 1 88.81 443 PRO B C 1
ATOM 7851 O O . PRO B 1 443 ? -13.891 24.234 4.77 1 88.81 443 PRO B O 1
ATOM 7854 N N . SER B 1 444 ? -14.242 23.109 2.834 1 84.56 444 SER B N 1
ATOM 7855 C CA . SER B 1 444 ? -14.766 24.297 2.174 1 84.56 444 SER B CA 1
ATOM 7856 C C . SER B 1 444 ? -16.156 24.641 2.693 1 84.56 444 SER B C 1
ATOM 7858 O O . SER B 1 444 ? -17 23.766 2.857 1 84.56 444 SER B O 1
ATOM 7860 N N . PRO B 1 445 ? -16.266 25.922 2.971 1 86.19 445 PRO B N 1
ATOM 7861 C CA . PRO B 1 445 ? -17.594 26.344 3.439 1 86.19 445 PRO B CA 1
ATOM 7862 C C . PRO B 1 445 ? -18.609 26.484 2.307 1 86.19 445 PRO B C 1
ATOM 7864 O O . PRO B 1 445 ? -19.812 26.625 2.559 1 86.19 445 PRO B O 1
ATOM 7867 N N . TRP B 1 446 ? -18.188 26.469 1.15 1 81.5 446 TRP B N 1
ATOM 7868 C CA . TRP B 1 446 ? -19.062 26.734 0.007 1 81.5 446 TRP B CA 1
ATOM 7869 C C . TRP B 1 446 ? -20.062 25.609 -0.176 1 81.5 446 TRP B C 1
ATOM 7871 O O . TRP B 1 446 ? -19.688 24.438 -0.353 1 81.5 446 TRP B O 1
ATOM 7881 N N . ASN B 1 447 ? -21.297 25.922 -0.105 1 80.5 447 ASN B N 1
ATOM 7882 C CA . ASN B 1 447 ? -22.438 25 -0.223 1 80.5 447 ASN B CA 1
ATOM 7883 C C . ASN B 1 447 ? -22.391 23.922 0.849 1 80.5 447 ASN B C 1
ATOM 7885 O O . ASN B 1 447 ? -22.781 22.781 0.601 1 80.5 447 ASN B O 1
ATOM 7889 N N . ASN B 1 448 ? -21.828 24.203 1.949 1 88.44 448 ASN B N 1
ATOM 7890 C CA . ASN B 1 448 ? -21.625 23.219 3.006 1 88.44 448 ASN B CA 1
ATOM 7891 C C . ASN B 1 448 ? -21.469 23.891 4.371 1 88.44 448 ASN B C 1
ATOM 7893 O O . ASN B 1 448 ? -20.609 23.5 5.164 1 88.44 448 ASN B O 1
ATOM 7897 N N . VAL B 1 449 ? -22.281 24.938 4.613 1 91.94 449 VAL B N 1
ATOM 7898 C CA . VAL B 1 449 ? -22.047 25.797 5.773 1 91.94 449 VAL B CA 1
ATOM 7899 C C . VAL B 1 449 ? -22.281 25 7.055 1 91.94 449 VAL B C 1
ATOM 7901 O O . VAL B 1 449 ? -21.531 25.125 8.016 1 91.94 449 VAL B O 1
ATOM 7904 N N . ASN B 1 450 ? -23.312 24.109 7.062 1 92.62 450 ASN B N 1
ATOM 7905 C CA . ASN B 1 450 ? -23.609 23.344 8.273 1 92.62 450 ASN B CA 1
ATOM 7906 C C . ASN B 1 450 ? -22.469 22.375 8.609 1 92.62 450 ASN B C 1
ATOM 7908 O O . ASN B 1 450 ? -22.016 22.328 9.75 1 92.62 450 ASN B O 1
ATOM 7912 N N . ASP B 1 451 ? -22.062 21.672 7.602 1 93.5 451 ASP B N 1
ATOM 7913 C CA . ASP B 1 451 ? -20.969 20.734 7.805 1 93.5 451 ASP B CA 1
ATOM 7914 C C . ASP B 1 451 ? -19.672 21.453 8.148 1 93.5 451 ASP B C 1
ATOM 7916 O O . ASP B 1 451 ? -18.859 20.953 8.93 1 93.5 451 ASP B O 1
ATOM 7920 N N . TYR B 1 452 ? -19.531 22.594 7.566 1 94.06 452 TYR B N 1
ATOM 7921 C CA . TYR B 1 452 ? -18.359 23.406 7.836 1 94.06 452 TYR B CA 1
ATOM 7922 C C . TYR B 1 452 ? -18.312 23.828 9.297 1 94.06 452 TYR B C 1
ATOM 7924 O O . TYR B 1 452 ? -17.281 23.672 9.969 1 94.06 452 TYR B O 1
ATOM 7932 N N . VAL B 1 453 ? -19.391 24.328 9.773 1 95.19 453 VAL B N 1
ATOM 7933 C CA . VAL B 1 453 ? -19.469 24.797 11.156 1 95.19 453 VAL B CA 1
ATOM 7934 C C . VAL B 1 453 ? -19.219 23.641 12.117 1 95.19 453 VAL B C 1
ATOM 7936 O O . VAL B 1 453 ? -18.438 23.766 13.062 1 95.19 453 VAL B O 1
ATOM 7939 N N . GLU B 1 454 ? -19.859 22.562 11.836 1 96.12 454 GLU B N 1
ATOM 7940 C CA . GLU B 1 454 ? -19.656 21.375 12.672 1 96.12 454 GLU B CA 1
ATOM 7941 C C . GLU B 1 454 ? -18.203 20.938 12.68 1 96.12 454 GLU B C 1
ATOM 7943 O O . GLU B 1 454 ? -17.641 20.656 13.742 1 96.12 454 GLU B O 1
ATOM 7948 N N . ALA B 1 455 ? -17.578 20.922 11.547 1 96.44 455 ALA B N 1
ATOM 7949 C CA . ALA B 1 455 ? -16.188 20.5 11.43 1 96.44 455 ALA B CA 1
ATOM 7950 C C . ALA B 1 455 ? -15.258 21.406 12.219 1 96.44 455 ALA B C 1
ATOM 7952 O O . ALA B 1 455 ? -14.352 20.938 12.922 1 96.44 455 ALA B O 1
ATOM 7953 N N . VAL B 1 456 ? -15.516 22.672 12.109 1 96.19 456 VAL B N 1
ATOM 7954 C CA . VAL B 1 456 ? -14.68 23.641 12.797 1 96.19 456 VAL B CA 1
ATOM 7955 C C . VAL B 1 456 ? -14.766 23.438 14.305 1 96.19 456 VAL B C 1
ATOM 7957 O O . VAL B 1 456 ? -13.742 23.422 15 1 96.19 456 VAL B O 1
ATOM 7960 N N . LEU B 1 457 ? -15.914 23.203 14.766 1 97.19 457 LEU B N 1
ATOM 7961 C CA . LEU B 1 457 ? -16.125 23.062 16.203 1 97.19 457 LEU B CA 1
ATOM 7962 C C . LEU B 1 457 ? -15.531 21.75 16.719 1 97.19 457 LEU B C 1
ATOM 7964 O O . LEU B 1 457 ? -14.844 21.75 17.75 1 97.19 457 LEU B O 1
ATOM 7968 N N . VAL B 1 458 ? -15.758 20.703 16.016 1 97.75 458 VAL B N 1
ATOM 7969 C CA . VAL B 1 458 ? -15.25 19.406 16.422 1 97.75 458 VAL B CA 1
ATOM 7970 C C . VAL B 1 458 ? -13.719 19.438 16.453 1 97.75 458 VAL B C 1
ATOM 7972 O O . VAL B 1 458 ? -13.109 18.969 17.406 1 97.75 458 VAL B O 1
ATOM 7975 N N . ARG B 1 459 ? -13.102 20.047 15.492 1 97.25 459 ARG B N 1
ATOM 7976 C CA . ARG B 1 459 ? -11.648 20.094 15.375 1 97.25 459 ARG B CA 1
ATOM 7977 C C . ARG B 1 459 ? -11.047 21.016 16.438 1 97.25 459 ARG B C 1
ATOM 7979 O O . ARG B 1 459 ? -10.008 20.703 17.016 1 97.25 459 ARG B O 1
ATOM 7986 N N . ALA B 1 460 ? -11.734 22.109 16.641 1 97.06 460 ALA B N 1
ATOM 7987 C CA . ALA B 1 460 ? -11.266 23.047 17.656 1 97.06 460 ALA B CA 1
ATOM 7988 C C . ALA B 1 460 ? -11.273 22.406 19.047 1 97.06 460 ALA B C 1
ATOM 7990 O O . ALA B 1 460 ? -10.32 22.547 19.812 1 97.06 460 ALA B O 1
ATOM 7991 N N . TYR B 1 461 ? -12.312 21.672 19.312 1 97.81 461 TYR B N 1
ATOM 7992 C CA . TYR B 1 461 ? -12.391 21 20.609 1 97.81 461 TYR B CA 1
ATOM 7993 C C . TYR B 1 461 ? -11.312 19.938 20.734 1 97.81 461 TYR B C 1
ATOM 7995 O O . TYR B 1 461 ? -10.711 19.781 21.797 1 97.81 461 TYR B O 1
ATOM 8003 N N . SER B 1 462 ? -11.141 19.234 19.688 1 97.94 462 SER B N 1
ATOM 8004 C CA . SER B 1 462 ? -10.117 18.188 19.688 1 97.94 462 SER B CA 1
ATOM 8005 C C . SER B 1 462 ? -8.742 18.766 19.984 1 97.94 462 SER B C 1
ATOM 8007 O O . SER B 1 462 ? -7.992 18.234 20.797 1 97.94 462 SER B O 1
ATOM 8009 N N . GLY B 1 463 ? -8.43 19.812 19.312 1 96.38 463 GLY B N 1
ATOM 8010 C CA . GLY B 1 463 ? -7.16 20.484 19.562 1 96.38 463 GLY B CA 1
ATOM 8011 C C . GLY B 1 463 ? -7.031 21 20.984 1 96.38 463 GLY B C 1
ATOM 8012 O O . GLY B 1 463 ? -5.984 20.844 21.609 1 96.38 463 GLY B O 1
ATOM 8013 N N . ALA B 1 464 ? -8.102 21.578 21.438 1 96.5 464 ALA B N 1
ATOM 8014 C CA . ALA B 1 464 ? -8.109 22.172 22.781 1 96.5 464 ALA B CA 1
ATOM 8015 C C . ALA B 1 464 ? -7.883 21.109 23.859 1 96.5 464 ALA B C 1
ATOM 8017 O O . ALA B 1 464 ? -6.988 21.25 24.688 1 96.5 464 ALA B O 1
ATOM 8018 N N . TRP B 1 465 ? -8.656 20.109 23.75 1 97.31 465 TRP B N 1
ATOM 8019 C CA . TRP B 1 465 ? -8.531 19.062 24.766 1 97.31 465 TRP B CA 1
ATOM 8020 C C . TRP B 1 465 ? -7.145 18.422 24.703 1 97.31 465 TRP B C 1
ATOM 8022 O O . TRP B 1 465 ? -6.523 18.188 25.75 1 97.31 465 TRP B O 1
ATOM 8032 N N . THR B 1 466 ? -6.656 18.109 23.578 1 96 466 THR B N 1
ATOM 8033 C CA . THR B 1 466 ? -5.391 17.391 23.422 1 96 466 THR B CA 1
ATOM 8034 C C . THR B 1 466 ? -4.234 18.219 23.969 1 96 466 THR B C 1
ATOM 8036 O O . THR B 1 466 ? -3.393 17.703 24.703 1 96 466 THR B O 1
ATOM 8039 N N . VAL B 1 467 ? -4.215 19.453 23.594 1 92.88 467 VAL B N 1
ATOM 8040 C CA . VAL B 1 467 ? -3.104 20.297 24.031 1 92.88 467 VAL B CA 1
ATOM 8041 C C . VAL B 1 467 ? -3.156 20.469 25.547 1 92.88 467 VAL B C 1
ATOM 8043 O O . VAL B 1 467 ? -2.121 20.438 26.219 1 92.88 467 VAL B O 1
ATOM 8046 N N . LEU B 1 468 ? -4.305 20.656 26.094 1 92.69 468 LEU B N 1
ATOM 8047 C CA . LEU B 1 468 ? -4.457 20.828 27.531 1 92.69 468 LEU B CA 1
ATOM 8048 C C . LEU B 1 468 ? -4.102 19.531 28.266 1 92.69 468 LEU B C 1
ATOM 8050 O O . LEU B 1 468 ? -3.398 19.562 29.281 1 92.69 468 LEU B O 1
ATOM 8054 N N . ASN B 1 469 ? -4.59 18.469 27.734 1 92.94 469 ASN B N 1
ATOM 8055 C CA . ASN B 1 469 ? -4.289 17.188 28.375 1 92.94 469 ASN B CA 1
ATOM 8056 C C . ASN B 1 469 ? -2.791 16.891 28.344 1 92.94 469 ASN B C 1
ATOM 8058 O O . ASN B 1 469 ? -2.234 16.422 29.344 1 92.94 469 ASN B O 1
ATOM 8062 N N . ASP B 1 470 ? -2.166 17.094 27.266 1 89.12 470 ASP B N 1
ATOM 8063 C CA . ASP B 1 470 ? -0.737 16.828 27.141 1 89.12 470 ASP B CA 1
ATOM 8064 C C . ASP B 1 470 ? 0.079 17.719 28.062 1 89.12 470 ASP B C 1
ATOM 8066 O O . ASP B 1 470 ? 1.09 17.281 28.625 1 89.12 470 ASP B O 1
ATOM 8070 N N . GLY B 1 471 ? -0.366 18.938 28.219 1 85.31 471 GLY B N 1
ATOM 8071 C CA . GLY B 1 471 ? 0.368 19.891 29.031 1 85.31 471 GLY B CA 1
ATOM 8072 C C . GLY B 1 471 ? 0.098 19.75 30.516 1 85.31 471 GLY B C 1
ATOM 8073 O O . GLY B 1 471 ? 0.938 20.109 31.344 1 85.31 471 GLY B O 1
ATOM 8074 N N . MET B 1 472 ? -1.011 19.141 30.844 1 88.12 472 MET B N 1
ATOM 8075 C CA . MET B 1 472 ? -1.423 19.156 32.25 1 88.12 472 MET B CA 1
ATOM 8076 C C . MET B 1 472 ? -1.468 17.734 32.812 1 88.12 472 MET B C 1
ATOM 8078 O O . MET B 1 472 ? -1.913 17.531 33.938 1 88.12 472 MET B O 1
ATOM 8082 N N . ALA B 1 473 ? -1.039 16.859 32.094 1 88.62 473 ALA B N 1
ATOM 8083 C CA . ALA B 1 473 ? -1.115 15.469 32.531 1 88.62 473 ALA B CA 1
ATOM 8084 C C . ALA B 1 473 ? -0.336 15.266 33.844 1 88.62 473 ALA B C 1
ATOM 8086 O O . ALA B 1 473 ? 0.763 15.797 34 1 88.62 473 ALA B O 1
ATOM 8087 N N . THR B 1 474 ? -0.886 14.508 34.812 1 88.69 474 THR B N 1
ATOM 8088 C CA . THR B 1 474 ? -0.268 14.242 36.125 1 88.69 474 THR B CA 1
ATOM 8089 C C . THR B 1 474 ? -0.049 12.742 36.312 1 88.69 474 THR B C 1
ATOM 8091 O O . THR B 1 474 ? 0.524 12.328 37.344 1 88.69 474 THR B O 1
ATOM 8094 N N . GLY B 1 475 ? -0.527 11.953 35.406 1 88.56 475 GLY B N 1
ATOM 8095 C CA . GLY B 1 475 ? -0.387 10.508 35.438 1 88.56 475 GLY B CA 1
ATOM 8096 C C . GLY B 1 475 ? -0.411 9.867 34.062 1 88.56 475 GLY B C 1
ATOM 8097 O O . GLY B 1 475 ? -0.415 10.57 33.031 1 88.56 475 GLY B O 1
ATOM 8098 N N . ASP B 1 476 ? -0.325 8.539 34.188 1 90.75 476 ASP B N 1
ATOM 8099 C CA . ASP B 1 476 ? -0.295 7.801 32.906 1 90.75 476 ASP B CA 1
ATOM 8100 C C . ASP B 1 476 ? -1.397 6.746 32.875 1 90.75 476 ASP B C 1
ATOM 8102 O O . ASP B 1 476 ? -1.731 6.148 33.906 1 90.75 476 ASP B O 1
ATOM 8106 N N . SER B 1 477 ? -1.963 6.684 31.719 1 92.12 477 SER B N 1
ATOM 8107 C CA . SER B 1 477 ? -2.824 5.555 31.391 1 92.12 477 SER B CA 1
ATOM 8108 C C . SER B 1 477 ? -2.178 4.652 30.344 1 92.12 477 SER B C 1
ATOM 8110 O O . SER B 1 477 ? -1.532 5.141 29.406 1 92.12 477 SER B O 1
ATOM 8112 N N . TYR B 1 478 ? -2.408 3.359 30.547 1 92.81 478 TYR B N 1
ATOM 8113 C CA . TYR B 1 478 ? -1.729 2.408 29.672 1 92.81 478 TYR B CA 1
ATOM 8114 C C . TYR B 1 478 ? -2.705 1.789 28.672 1 92.81 478 TYR B C 1
ATOM 8116 O O . TYR B 1 478 ? -3.838 1.458 29.031 1 92.81 478 TYR B O 1
ATOM 8124 N N . SER B 1 479 ? -2.236 1.773 27.438 1 93.31 479 SER B N 1
ATOM 8125 C CA . SER B 1 479 ? -3.055 1.241 26.359 1 93.31 479 SER B CA 1
ATOM 8126 C C . SER B 1 479 ? -2.33 0.127 25.609 1 93.31 479 SER B C 1
ATOM 8128 O O . SER B 1 479 ? -1.117 0.201 25.406 1 93.31 479 SER B O 1
ATOM 8130 N N . SER B 1 480 ? -3.102 -0.923 25.297 1 91.81 480 SER B N 1
ATOM 8131 C CA . SER B 1 480 ? -2.576 -1.985 24.438 1 91.81 480 SER B CA 1
ATOM 8132 C C . SER B 1 480 ? -2.807 -1.676 22.969 1 91.81 480 SER B C 1
ATOM 8134 O O . SER B 1 480 ? -3.721 -0.925 22.625 1 91.81 480 SER B O 1
ATOM 8136 N N . TYR B 1 481 ? -1.928 -2.158 22.172 1 91.88 481 TYR B N 1
ATOM 8137 C CA . TYR B 1 481 ? -2.068 -1.891 20.75 1 91.88 481 TYR B CA 1
ATOM 8138 C C . TYR B 1 481 ? -1.672 -3.109 19.922 1 91.88 481 TYR B C 1
ATOM 8140 O O . TYR B 1 481 ? -0.995 -4.012 20.422 1 91.88 481 TYR B O 1
ATOM 8148 N N . LEU B 1 482 ? -2.23 -3.236 18.781 1 90.56 482 LEU B N 1
ATOM 8149 C CA . LEU B 1 482 ? -1.894 -4.23 17.766 1 90.56 482 LEU B CA 1
ATOM 8150 C C . LEU B 1 482 ? -1.295 -3.562 16.531 1 90.56 482 LEU B C 1
ATOM 8152 O O . LEU B 1 482 ? -2.004 -2.896 15.773 1 90.56 482 LEU B O 1
ATOM 8156 N N . PRO B 1 483 ? -0.024 -3.727 16.312 1 89.88 483 PRO B N 1
ATOM 8157 C CA . PRO B 1 483 ? 0.617 -3.074 15.172 1 89.88 483 PRO B CA 1
ATOM 8158 C C . PRO B 1 483 ? 0.128 -3.619 13.836 1 89.88 483 PRO B C 1
ATOM 8160 O O . PRO B 1 483 ? -0.131 -4.82 13.711 1 89.88 483 PRO B O 1
ATOM 8163 N N . ALA B 1 484 ? 0.035 -2.715 12.906 1 88.75 484 ALA B N 1
ATOM 8164 C CA . ALA B 1 484 ? -0.304 -3.094 11.539 1 88.75 484 ALA B CA 1
ATOM 8165 C C . ALA B 1 484 ? 0.95 -3.434 10.734 1 88.75 484 ALA B C 1
ATOM 8167 O O . ALA B 1 484 ? 1.982 -2.777 10.883 1 88.75 484 ALA B O 1
ATOM 8168 N N . LEU B 1 485 ? 0.851 -4.496 9.953 1 85.31 485 LEU B N 1
ATOM 8169 C CA . LEU B 1 485 ? 1.922 -4.922 9.055 1 85.31 485 LEU B CA 1
ATOM 8170 C C . LEU B 1 485 ? 1.451 -4.922 7.605 1 85.31 485 LEU B C 1
ATOM 8172 O O . LEU B 1 485 ? 0.375 -5.438 7.301 1 85.31 485 LEU B O 1
ATOM 8176 N N . PRO B 1 486 ? 2.295 -4.258 6.797 1 83.81 486 PRO B N 1
ATOM 8177 C CA . PRO B 1 486 ? 1.928 -4.363 5.383 1 83.81 486 PRO B CA 1
ATOM 8178 C C . PRO B 1 486 ? 2.027 -5.793 4.852 1 83.81 486 PRO B C 1
ATOM 8180 O O . PRO B 1 486 ? 2.93 -6.539 5.238 1 83.81 486 PRO B O 1
ATOM 8183 N N . GLY B 1 487 ? 1.073 -6.184 4.086 1 88.5 487 GLY B N 1
ATOM 8184 C CA . GLY B 1 487 ? 1.046 -7.512 3.496 1 88.5 487 GLY B CA 1
ATOM 8185 C C . GLY B 1 487 ? 0.08 -7.633 2.334 1 88.5 487 GLY B C 1
ATOM 8186 O O . GLY B 1 487 ? -0.302 -6.625 1.732 1 88.5 487 GLY B O 1
ATOM 8187 N N . LEU B 1 488 ? -0.117 -8.906 1.963 1 93.19 488 LEU B N 1
ATOM 8188 C CA . LEU B 1 488 ? -1.033 -9.211 0.869 1 93.19 488 LEU B CA 1
ATOM 8189 C C . LEU B 1 488 ? -2.199 -10.062 1.354 1 93.19 488 LEU B C 1
ATOM 8191 O O . LEU B 1 488 ? -2.008 -10.977 2.16 1 93.19 488 LEU B O 1
ATOM 8195 N N . GLN B 1 489 ? -3.336 -9.688 0.904 1 94.19 489 GLN B N 1
ATOM 8196 C CA . GLN B 1 489 ? -4.512 -10.523 1.137 1 94.19 489 GLN B CA 1
ATOM 8197 C C . GLN B 1 489 ? -4.898 -11.297 -0.122 1 94.19 489 GLN B C 1
ATOM 8199 O O . GLN B 1 489 ? -4.945 -10.727 -1.215 1 94.19 489 GLN B O 1
ATOM 8204 N N . ALA B 1 490 ? -5.172 -12.508 0.078 1 96.12 490 ALA B N 1
ATOM 8205 C CA . ALA B 1 490 ? -5.539 -13.352 -1.06 1 96.12 490 ALA B CA 1
ATOM 8206 C C . ALA B 1 490 ? -7.035 -13.25 -1.351 1 96.12 490 ALA B C 1
ATOM 8208 O O . ALA B 1 490 ? -7.863 -13.586 -0.501 1 96.12 490 ALA B O 1
ATOM 8209 N N . HIS B 1 491 ? -7.328 -12.828 -2.531 1 96 491 HIS B N 1
ATOM 8210 C CA . HIS B 1 491 ? -8.695 -12.844 -3.037 1 96 491 HIS B CA 1
ATOM 8211 C C . HIS B 1 491 ? -8.875 -13.93 -4.098 1 96 491 HIS B C 1
ATOM 8213 O O . HIS B 1 491 ? -8.211 -13.898 -5.137 1 96 491 HIS B O 1
ATOM 8219 N N . VAL B 1 492 ? -9.805 -14.781 -3.809 1 97.19 492 VAL B N 1
ATOM 8220 C CA . VAL B 1 492 ? -9.977 -15.914 -4.707 1 97.19 492 VAL B CA 1
ATOM 8221 C C . VAL B 1 492 ? -11.266 -15.758 -5.504 1 97.19 492 VAL B C 1
ATOM 8223 O O . VAL B 1 492 ? -12.336 -15.531 -4.926 1 97.19 492 VAL B O 1
ATOM 8226 N N . ASP B 1 493 ? -11.172 -15.828 -6.781 1 96.19 493 ASP B N 1
ATOM 8227 C CA . ASP B 1 493 ? -12.352 -15.938 -7.633 1 96.19 493 ASP B CA 1
ATOM 8228 C C . ASP B 1 493 ? -12.992 -17.312 -7.508 1 96.19 493 ASP B C 1
ATOM 8230 O O . ASP B 1 493 ? -12.516 -18.281 -8.102 1 96.19 493 ASP B O 1
ATOM 8234 N N . ARG B 1 494 ? -14.094 -17.469 -6.902 1 96.5 494 ARG B N 1
ATOM 8235 C CA . ARG B 1 494 ? -14.727 -18.75 -6.594 1 96.5 494 ARG B CA 1
ATOM 8236 C C . ARG B 1 494 ? -15.227 -19.438 -7.859 1 96.5 494 ARG B C 1
ATOM 8238 O O . ARG B 1 494 ? -15.195 -20.672 -7.961 1 96.5 494 ARG B O 1
ATOM 8245 N N . SER B 1 495 ? -15.695 -18.703 -8.812 1 96.69 495 SER B N 1
ATOM 8246 C CA . SER B 1 495 ? -16.188 -19.281 -10.062 1 96.69 495 SER B CA 1
ATOM 8247 C C . SER B 1 495 ? -15.086 -20.062 -10.773 1 96.69 495 SER B C 1
ATOM 8249 O O . SER B 1 495 ? -15.297 -21.188 -11.219 1 96.69 495 SER B O 1
ATOM 8251 N N . ARG B 1 496 ? -13.945 -19.438 -10.805 1 96.5 496 ARG B N 1
ATOM 8252 C CA . ARG B 1 496 ? -12.82 -20.109 -11.453 1 96.5 496 ARG B CA 1
ATOM 8253 C C . ARG B 1 496 ? -12.414 -21.359 -10.68 1 96.5 496 ARG B C 1
ATOM 8255 O O . ARG B 1 496 ? -12.133 -22.406 -11.281 1 96.5 496 ARG B O 1
ATOM 8262 N N . ALA B 1 497 ? -12.398 -21.25 -9.398 1 97.19 497 ALA B N 1
ATOM 8263 C CA . ALA B 1 497 ? -12.039 -22.391 -8.57 1 97.19 497 ALA B CA 1
ATOM 8264 C C . ALA B 1 497 ? -13.047 -23.531 -8.734 1 97.19 497 ALA B C 1
ATOM 8266 O O . ALA B 1 497 ? -12.664 -24.703 -8.867 1 97.19 497 ALA B O 1
ATOM 8267 N N . TYR B 1 498 ? -14.305 -23.266 -8.859 1 97.38 498 TYR B N 1
ATOM 8268 C CA . TYR B 1 498 ? -15.336 -24.281 -9.008 1 97.38 498 TYR B CA 1
ATOM 8269 C C . TYR B 1 498 ? -15.32 -24.891 -10.406 1 97.38 498 TYR B C 1
ATOM 8271 O O . TYR B 1 498 ? -15.586 -26.078 -10.578 1 97.38 498 TYR B O 1
ATOM 8279 N N . ILE B 1 499 ? -15.039 -24.062 -11.383 1 97.38 499 ILE B N 1
ATOM 8280 C CA . ILE B 1 499 ? -14.898 -24.594 -12.734 1 97.38 499 ILE B CA 1
ATOM 8281 C C . ILE B 1 499 ? -13.758 -25.609 -12.773 1 97.38 499 ILE B C 1
ATOM 8283 O O . ILE B 1 499 ? -13.906 -26.688 -13.336 1 97.38 499 ILE B O 1
ATOM 8287 N N . TRP B 1 500 ? -12.68 -25.219 -12.156 1 97.81 500 TRP B N 1
ATOM 8288 C CA . TRP B 1 500 ? -11.547 -26.125 -12.102 1 97.81 500 TRP B CA 1
ATOM 8289 C C . TRP B 1 500 ? -11.93 -27.422 -11.398 1 97.81 500 TRP B C 1
ATOM 8291 O O . TRP B 1 500 ? -11.664 -28.516 -11.914 1 97.81 500 TRP B O 1
ATOM 8301 N N . LEU B 1 501 ? -12.578 -27.344 -10.234 1 98 501 LEU B N 1
ATOM 8302 C CA . LEU B 1 501 ? -12.992 -28.516 -9.484 1 98 501 LEU B CA 1
ATOM 8303 C C . LEU B 1 501 ? -13.984 -29.359 -10.289 1 98 501 LEU B C 1
ATOM 8305 O O . LEU B 1 501 ? -13.898 -30.578 -10.305 1 98 501 LEU B O 1
ATOM 8309 N N . GLY B 1 502 ? -14.914 -28.688 -10.914 1 97.81 502 GLY B N 1
ATOM 8310 C CA . GLY B 1 502 ? -15.883 -29.391 -11.742 1 97.81 502 GLY B CA 1
ATOM 8311 C C . GLY B 1 502 ? -15.25 -30.219 -12.844 1 97.81 502 GLY B C 1
ATOM 8312 O O . GLY B 1 502 ? -15.672 -31.344 -13.102 1 97.81 502 GLY B O 1
ATOM 8313 N N . LEU B 1 503 ? -14.266 -29.703 -13.469 1 97.5 503 LEU B N 1
ATOM 8314 C CA . LEU B 1 503 ? -13.562 -30.422 -14.516 1 97.5 503 LEU B CA 1
ATOM 8315 C C . LEU B 1 503 ? -12.844 -31.656 -13.953 1 97.5 503 LEU B C 1
ATOM 8317 O O . LEU B 1 503 ? -12.859 -32.719 -14.57 1 97.5 503 LEU B O 1
ATOM 8321 N N . GLN B 1 504 ? -12.234 -31.453 -12.781 1 97.94 504 GLN B N 1
ATOM 8322 C CA . GLN B 1 504 ? -11.562 -32.594 -12.148 1 97.94 504 GLN B CA 1
ATOM 8323 C C . GLN B 1 504 ? -12.555 -33.656 -11.734 1 97.94 504 GLN B C 1
ATOM 8325 O O . GLN B 1 504 ? -12.312 -34.844 -11.938 1 97.94 504 GLN B O 1
ATOM 8330 N N . LEU B 1 505 ? -13.664 -33.281 -11.195 1 97.5 505 LEU B N 1
ATOM 8331 C CA . LEU B 1 505 ? -14.656 -34.25 -10.719 1 97.5 505 LEU B CA 1
ATOM 8332 C C . LEU B 1 505 ? -15.375 -34.906 -11.883 1 97.5 505 LEU B C 1
ATOM 8334 O O . LEU B 1 505 ? -15.828 -36.062 -11.766 1 97.5 505 LEU B O 1
ATOM 8338 N N . LEU B 1 506 ? -15.492 -34.188 -12.938 1 97.69 506 LEU B N 1
ATOM 8339 C CA . LEU B 1 506 ? -16.078 -34.781 -14.133 1 97.69 506 LEU B CA 1
ATOM 8340 C C . LEU B 1 506 ? -15.273 -36 -14.57 1 97.69 506 LEU B C 1
ATOM 8342 O O . LEU B 1 506 ? -15.852 -37.031 -14.977 1 97.69 506 LEU B O 1
ATOM 8346 N N . VAL B 1 507 ? -13.969 -35.938 -14.492 1 97.12 507 VAL B N 1
ATOM 8347 C CA . VAL B 1 507 ? -13.117 -37.094 -14.836 1 97.12 507 VAL B CA 1
ATOM 8348 C C . VAL B 1 507 ? -13.406 -38.25 -13.891 1 97.12 507 VAL B C 1
ATOM 8350 O O . VAL B 1 507 ? -13.523 -39.406 -14.328 1 97.12 507 VAL B O 1
ATOM 8353 N N . THR B 1 508 ? -13.547 -37.938 -12.68 1 96.38 508 THR B N 1
ATOM 8354 C CA . THR B 1 508 ? -13.82 -38.969 -11.688 1 96.38 508 THR B CA 1
ATOM 8355 C C . THR B 1 508 ? -15.18 -39.625 -11.938 1 96.38 508 THR B C 1
ATOM 8357 O O . THR B 1 508 ? -15.312 -40.844 -11.938 1 96.38 508 THR B O 1
ATOM 8360 N N . LEU B 1 509 ? -16.156 -38.812 -12.18 1 97 509 LEU B N 1
ATOM 8361 C CA . LEU B 1 509 ? -17.516 -39.312 -12.398 1 97 509 LEU B CA 1
ATOM 8362 C C . LEU B 1 509 ? -17.562 -40.219 -13.641 1 97 509 LEU B C 1
ATOM 8364 O O . LEU B 1 509 ? -18.109 -41.312 -13.594 1 97 509 LEU B O 1
ATOM 8368 N N . LEU B 1 510 ? -16.984 -39.75 -14.688 1 96.81 510 LEU B N 1
ATOM 8369 C CA . LEU B 1 510 ? -16.969 -40.5 -15.93 1 96.81 510 LEU B CA 1
ATOM 8370 C C . LEU B 1 510 ? -16.109 -41.75 -15.781 1 96.81 510 LEU B C 1
ATOM 8372 O O . LEU B 1 510 ? -16.391 -42.781 -16.391 1 96.81 510 LEU B O 1
ATOM 8376 N N . GLY B 1 511 ? -14.992 -41.594 -15.016 1 95.44 511 GLY B N 1
ATOM 8377 C CA . GLY B 1 511 ? -14.164 -42.75 -14.734 1 95.44 511 GLY B CA 1
ATOM 8378 C C . GLY B 1 511 ? -14.906 -43.844 -14 1 95.44 511 GLY B C 1
ATOM 8379 O O . GLY B 1 511 ? -14.766 -45.031 -14.328 1 95.44 511 GLY B O 1
ATOM 8380 N N . VAL B 1 512 ? -15.727 -43.5 -13.055 1 94.25 512 VAL B N 1
ATOM 8381 C CA . VAL B 1 512 ? -16.531 -44.438 -12.305 1 94.25 512 VAL B CA 1
ATOM 8382 C C . VAL B 1 512 ? -17.562 -45.094 -13.234 1 94.25 512 VAL B C 1
ATOM 8384 O O . VAL B 1 512 ? -17.734 -46.312 -13.219 1 94.25 512 VAL B O 1
ATOM 8387 N N . LEU B 1 513 ? -18.141 -44.344 -14.039 1 94.75 513 LEU B N 1
ATOM 8388 C CA . LEU B 1 513 ? -19.109 -44.844 -14.984 1 94.75 513 LEU B CA 1
ATOM 8389 C C . LEU B 1 513 ? -18.469 -45.844 -15.945 1 94.75 513 LEU B C 1
ATOM 8391 O O . LEU B 1 513 ? -19.031 -46.906 -16.234 1 94.75 513 LEU B O 1
ATOM 8395 N N . PHE B 1 514 ? -17.328 -45.562 -16.406 1 94.12 514 PHE B N 1
ATOM 8396 C CA . PHE B 1 514 ? -16.625 -46.438 -17.328 1 94.12 514 PHE B CA 1
ATOM 8397 C C . PHE B 1 514 ? -16.25 -47.75 -16.625 1 94.12 514 PHE B C 1
ATOM 8399 O O . PHE B 1 514 ? -16.359 -48.812 -17.219 1 94.12 514 PHE B O 1
ATOM 8406 N N . THR B 1 515 ? -15.758 -47.531 -15.453 1 90.5 515 THR B N 1
ATOM 8407 C CA . THR B 1 515 ? -15.398 -48.75 -14.711 1 90.5 515 THR B CA 1
ATOM 8408 C C . THR B 1 515 ? -16.609 -49.656 -14.523 1 90.5 515 THR B C 1
ATOM 8410 O O . THR B 1 515 ? -16.484 -50.875 -14.562 1 90.5 515 THR B O 1
ATOM 8413 N N . PHE B 1 516 ? -17.75 -49.094 -14.375 1 89.75 516 PHE B N 1
ATOM 8414 C CA . PHE B 1 516 ? -18.984 -49.875 -14.273 1 89.75 516 PHE B CA 1
ATOM 8415 C C . PHE B 1 516 ? -19.312 -50.562 -15.594 1 89.75 516 PHE B C 1
ATOM 8417 O O . PHE B 1 516 ? -19.703 -51.719 -15.625 1 89.75 516 PHE B O 1
ATOM 8424 N N . ILE B 1 517 ? -19.141 -49.812 -16.609 1 89.69 517 ILE B N 1
ATOM 8425 C CA . ILE B 1 517 ? -19.375 -50.375 -17.938 1 89.69 517 ILE B CA 1
ATOM 8426 C C . ILE B 1 517 ? -18.406 -51.531 -18.203 1 89.69 517 ILE B C 1
ATOM 8428 O O . ILE B 1 517 ? -18.812 -52.594 -18.703 1 89.69 517 ILE B O 1
ATOM 8432 N N . LEU B 1 518 ? -17.203 -51.312 -17.875 1 88.75 518 LEU B N 1
ATOM 8433 C CA . LEU B 1 518 ? -16.156 -52.312 -18.047 1 88.75 518 LEU B CA 1
ATOM 8434 C C . LEU B 1 518 ? -16.484 -53.594 -17.266 1 88.75 518 LEU B C 1
ATOM 8436 O O . LEU B 1 518 ? -16.312 -54.688 -17.766 1 88.75 518 LEU B O 1
ATOM 8440 N N . SER B 1 519 ? -16.953 -53.438 -16.078 1 84.75 519 SER B N 1
ATOM 8441 C CA . SER B 1 519 ? -17.234 -54.594 -15.203 1 84.75 519 SER B CA 1
ATOM 8442 C C . SER B 1 519 ? -18.453 -55.375 -15.672 1 84.75 519 SER B C 1
ATOM 8444 O O . SER B 1 519 ? -18.516 -56.594 -15.492 1 84.75 519 SER B O 1
ATOM 8446 N N . ARG B 1 520 ? -19.328 -54.781 -16.359 1 84.5 520 ARG B N 1
ATOM 8447 C CA . ARG B 1 520 ? -20.578 -55.406 -16.719 1 84.5 520 ARG B CA 1
ATOM 8448 C C . ARG B 1 520 ? -20.516 -55.938 -18.156 1 84.5 520 ARG B C 1
ATOM 8450 O O . ARG B 1 520 ? -21.047 -57.031 -18.453 1 84.5 520 ARG B O 1
ATOM 8457 N N . SER B 1 521 ? -19.875 -55.188 -18.906 1 84.12 521 SER B N 1
ATOM 8458 C CA . SER B 1 521 ? -20 -55.5 -20.328 1 84.12 521 SER B CA 1
ATOM 8459 C C . SER B 1 521 ? -18.781 -56.25 -20.844 1 84.12 521 SER B C 1
ATOM 8461 O O . SER B 1 521 ? -18.812 -56.812 -21.938 1 84.12 521 SER B O 1
ATOM 8463 N N . SER B 1 522 ? -17.75 -56.219 -20.141 1 83.31 522 SER B N 1
ATOM 8464 C CA . SER B 1 522 ? -16.562 -56.906 -20.641 1 83.31 522 SER B CA 1
ATOM 8465 C C . SER B 1 522 ? -16.609 -58.406 -20.328 1 83.31 522 SER B C 1
ATOM 8467 O O . SER B 1 522 ? -17.062 -58.812 -19.266 1 83.31 522 SER B O 1
ATOM 8469 N N . LYS B 1 523 ? -16.203 -59.156 -21.297 1 78 523 LYS B N 1
ATOM 8470 C CA . LYS B 1 523 ? -16.156 -60.594 -21.141 1 78 523 LYS B CA 1
ATOM 8471 C C . LYS B 1 523 ? -14.891 -61.031 -20.375 1 78 523 LYS B C 1
ATOM 8473 O O . LYS B 1 523 ? -14.836 -62.094 -19.797 1 78 523 LYS B O 1
ATOM 8478 N N . HIS B 1 524 ? -13.984 -60.094 -20.391 1 75.88 524 HIS B N 1
ATOM 8479 C CA . HIS B 1 524 ? -12.711 -60.375 -19.734 1 75.88 524 HIS B CA 1
ATOM 8480 C C . HIS B 1 524 ? -12.625 -59.719 -18.359 1 75.88 524 HIS B C 1
ATOM 8482 O O . HIS B 1 524 ? -13.32 -58.719 -18.109 1 75.88 524 HIS B O 1
ATOM 8488 N N . PRO B 1 525 ? -11.891 -60.375 -17.516 1 75.56 525 PRO B N 1
ATOM 8489 C CA . PRO B 1 525 ? -11.734 -59.75 -16.188 1 75.56 525 PRO B CA 1
ATOM 8490 C C . PRO B 1 525 ? -11.078 -58.375 -16.234 1 75.56 525 PRO B C 1
ATOM 8492 O O . PRO B 1 525 ? -10.383 -58.062 -17.203 1 75.56 525 PRO B O 1
ATOM 8495 N N . LEU B 1 526 ? -11.352 -57.688 -15.211 1 81.94 526 LEU B N 1
ATOM 8496 C CA . LEU B 1 526 ? -10.766 -56.344 -15.086 1 81.94 526 LEU B CA 1
ATOM 8497 C C . LEU B 1 526 ? -9.25 -56.438 -15.016 1 81.94 526 LEU B C 1
ATOM 8499 O O . LEU B 1 526 ? -8.695 -57.281 -14.305 1 81.94 526 LEU B O 1
ATOM 8503 N N . ILE B 1 527 ? -8.602 -55.625 -15.789 1 80.38 527 ILE B N 1
ATOM 8504 C CA . ILE B 1 527 ? -7.145 -55.562 -15.773 1 80.38 527 ILE B CA 1
ATOM 8505 C C . ILE B 1 527 ? -6.68 -54.469 -14.797 1 80.38 527 ILE B C 1
ATOM 8507 O O . ILE B 1 527 ? -6.801 -53.281 -15.086 1 80.38 527 ILE B O 1
ATOM 8511 N N . GLY B 1 528 ? -6.203 -54.938 -13.672 1 80.25 528 GLY B N 1
ATOM 8512 C CA . GLY B 1 528 ? -5.773 -54 -12.641 1 80.25 528 GLY B CA 1
ATOM 8513 C C . GLY B 1 528 ? -4.527 -53.219 -13.023 1 80.25 528 GLY B C 1
ATOM 8514 O O . GLY B 1 528 ? -4.477 -52 -12.859 1 80.25 528 GLY B O 1
ATOM 8515 N N . ASN B 1 529 ? -3.527 -53.875 -13.469 1 82.12 529 ASN B N 1
ATOM 8516 C CA . ASN B 1 529 ? -2.27 -53.281 -13.898 1 82.12 529 ASN B CA 1
ATOM 8517 C C . ASN B 1 529 ? -2.051 -53.438 -15.398 1 82.12 529 ASN B C 1
ATOM 8519 O O . ASN B 1 529 ? -1.835 -54.562 -15.875 1 82.12 529 ASN B O 1
ATOM 8523 N N . THR B 1 530 ? -2.109 -52.312 -16.094 1 86.31 530 THR B N 1
ATOM 8524 C CA . THR B 1 530 ? -2.045 -52.375 -17.547 1 86.31 530 THR B CA 1
ATOM 8525 C C . THR B 1 530 ? -0.626 -52.094 -18.031 1 86.31 530 THR B C 1
ATOM 8527 O O . THR B 1 530 ? -0.402 -51.906 -19.234 1 86.31 530 THR B O 1
ATOM 8530 N N . THR B 1 531 ? 0.343 -52.125 -17.156 1 86.06 531 THR B N 1
ATOM 8531 C CA . THR B 1 531 ? 1.705 -51.719 -17.516 1 86.06 531 THR B CA 1
ATOM 8532 C C . THR B 1 531 ? 2.271 -52.656 -18.594 1 86.06 531 THR B C 1
ATOM 8534 O O . THR B 1 531 ? 2.91 -52.188 -19.531 1 86.06 531 THR B O 1
ATOM 8537 N N . LEU B 1 532 ? 1.993 -53.938 -18.5 1 85.88 532 LEU B N 1
ATOM 8538 C CA . LEU B 1 532 ? 2.541 -54.906 -19.453 1 85.88 532 LEU B CA 1
ATOM 8539 C C . LEU B 1 532 ? 1.438 -55.5 -20.312 1 85.88 532 LEU B C 1
ATOM 8541 O O . LEU B 1 532 ? 1.598 -56.594 -20.859 1 85.88 532 LEU B O 1
ATOM 8545 N N . ALA B 1 533 ? 0.362 -54.812 -20.406 1 83.81 533 ALA B N 1
ATOM 8546 C CA . ALA B 1 533 ? -0.761 -55.312 -21.188 1 83.81 533 ALA B CA 1
ATOM 8547 C C . ALA B 1 533 ? -0.385 -55.5 -22.656 1 83.81 533 ALA B C 1
ATOM 8549 O O . ALA B 1 533 ? -0.631 -56.531 -23.25 1 83.81 533 ALA B O 1
ATOM 8550 N N . ALA B 1 534 ? 0.232 -54.5 -23.188 1 85.19 534 ALA B N 1
ATOM 8551 C CA . ALA B 1 534 ? 0.632 -54.531 -24.594 1 85.19 534 ALA B CA 1
ATOM 8552 C C . ALA B 1 534 ? 1.71 -55.594 -24.828 1 85.19 534 ALA B C 1
ATOM 8554 O O . ALA B 1 534 ? 1.729 -56.25 -25.859 1 85.19 534 ALA B O 1
ATOM 8555 N N . PHE B 1 535 ? 2.496 -55.781 -23.812 1 84.81 535 PHE B N 1
ATOM 8556 C CA . PHE B 1 535 ? 3.619 -56.719 -23.875 1 84.81 535 PHE B CA 1
ATOM 8557 C C . PHE B 1 535 ? 3.127 -58.156 -23.969 1 84.81 535 PHE B C 1
ATOM 8559 O O . PHE B 1 535 ? 3.752 -59 -24.625 1 84.81 535 PHE B O 1
ATOM 8566 N N . TYR B 1 536 ? 2.012 -58.438 -23.5 1 85.19 536 TYR B N 1
ATOM 8567 C CA . TYR B 1 536 ? 1.546 -59.844 -23.438 1 85.19 536 TYR B CA 1
ATOM 8568 C C . TYR B 1 536 ? 0.459 -60.094 -24.469 1 85.19 536 TYR B C 1
ATOM 8570 O O . TYR B 1 536 ? -0.127 -61.188 -24.5 1 85.19 536 TYR B O 1
ATOM 8578 N N . LEU B 1 537 ? 0.205 -59.125 -25.281 1 86.94 537 LEU B N 1
ATOM 8579 C CA . LEU B 1 537 ? -0.708 -59.375 -26.391 1 86.94 537 LEU B CA 1
ATOM 8580 C C . LEU B 1 537 ? -0.035 -60.219 -27.484 1 86.94 537 LEU B C 1
ATOM 8582 O O . LEU B 1 537 ? 1.134 -59.969 -27.797 1 86.94 537 LEU B O 1
ATOM 8586 N N . ASP B 1 538 ? -0.751 -61.188 -27.875 1 86.81 538 ASP B N 1
ATOM 8587 C CA . ASP B 1 538 ? -0.253 -61.969 -29 1 86.81 538 ASP B CA 1
ATOM 8588 C C . ASP B 1 538 ? -0.662 -61.312 -30.328 1 86.81 538 ASP B C 1
ATOM 8590 O O . ASP B 1 538 ? -1.792 -61.5 -30.781 1 86.81 538 ASP B O 1
ATOM 8594 N N . THR B 1 539 ? 0.293 -60.656 -30.922 1 86.62 539 THR B N 1
ATOM 8595 C CA . THR B 1 539 ? 0.002 -59.906 -32.156 1 86.62 539 THR B CA 1
ATOM 8596 C C . THR B 1 539 ? 0.759 -60.531 -33.344 1 86.62 539 THR B C 1
ATOM 8598 O O . THR B 1 539 ? 1.047 -59.812 -34.312 1 86.62 539 THR B O 1
ATOM 8601 N N . THR B 1 540 ? 1.089 -61.719 -33.344 1 81.06 540 THR B N 1
ATOM 8602 C CA . THR B 1 540 ? 1.927 -62.375 -34.344 1 81.06 540 THR B CA 1
ATOM 8603 C C . THR B 1 540 ? 1.212 -62.406 -35.688 1 81.06 540 THR B C 1
ATOM 8605 O O . THR B 1 540 ? 1.856 -62.438 -36.75 1 81.06 540 THR B O 1
ATOM 8608 N N . GLU B 1 541 ? -0.078 -62.344 -35.656 1 79.62 541 GLU B N 1
ATOM 8609 C CA . GLU B 1 541 ? -0.839 -62.469 -36.906 1 79.62 541 GLU B CA 1
ATOM 8610 C C . GLU B 1 541 ? -1.016 -61.094 -37.562 1 79.62 541 GLU B C 1
ATOM 8612 O O . GLU B 1 541 ? -1.473 -61 -38.719 1 79.62 541 GLU B O 1
ATOM 8617 N N . ILE B 1 542 ? -0.632 -60.094 -36.906 1 81.75 542 ILE B N 1
ATOM 8618 C CA . ILE B 1 542 ? -0.866 -58.75 -37.406 1 81.75 542 ILE B CA 1
ATOM 8619 C C . ILE B 1 542 ? 0.364 -58.281 -38.188 1 81.75 542 ILE B C 1
ATOM 8621 O O . ILE B 1 542 ? 1.458 -58.188 -37.625 1 81.75 542 ILE B O 1
ATOM 8625 N N . PRO B 1 543 ? 0.189 -58.125 -39.562 1 71.25 543 PRO B N 1
ATOM 8626 C CA . PRO B 1 543 ? 1.34 -57.656 -40.344 1 71.25 543 PRO B CA 1
ATOM 8627 C C . PRO B 1 543 ? 1.757 -56.219 -39.969 1 71.25 543 PRO B C 1
ATOM 8629 O O . PRO B 1 543 ? 0.91 -55.406 -39.625 1 71.25 543 PRO B O 1
ATOM 8632 N N . ARG B 1 544 ? 2.953 -55.969 -39.812 1 64.62 544 ARG B N 1
ATOM 8633 C CA . ARG B 1 544 ? 3.441 -54.656 -39.5 1 64.62 544 ARG B CA 1
ATOM 8634 C C . ARG B 1 544 ? 3.258 -53.688 -40.688 1 64.62 544 ARG B C 1
ATOM 8636 O O . ARG B 1 544 ? 2.939 -52.531 -40.5 1 64.62 544 ARG B O 1
ATOM 8643 N N . SER B 1 545 ? 4.031 -53.938 -42.031 1 54.59 545 SER B N 1
ATOM 8644 C CA . SER B 1 545 ? 4.199 -53 -43.156 1 54.59 545 SER B CA 1
ATOM 8645 C C . SER B 1 545 ? 2.953 -52.969 -44.031 1 54.59 545 SER B C 1
ATOM 8647 O O . SER B 1 545 ? 2.184 -53.938 -44.062 1 54.59 545 SER B O 1
ATOM 8649 N N . ASP B 1 546 ? 2.529 -51.688 -44.594 1 46.47 546 ASP B N 1
ATOM 8650 C CA . ASP B 1 546 ? 1.566 -51.344 -45.625 1 46.47 546 ASP B CA 1
ATOM 8651 C C . ASP B 1 546 ? 1.75 -52.219 -46.875 1 46.47 546 ASP B C 1
ATOM 8653 O O . ASP B 1 546 ? 1.096 -52 -47.875 1 46.47 546 ASP B O 1
ATOM 8657 N N . SER B 1 547 ? 2.928 -52.656 -47.219 1 43.44 547 SER B N 1
ATOM 8658 C CA . SER B 1 547 ? 3.049 -53.031 -48.625 1 43.44 547 SER B CA 1
ATOM 8659 C C . SER B 1 547 ? 1.845 -53.844 -49.094 1 43.44 547 SER B C 1
ATOM 8661 O O . SER B 1 547 ? 1.245 -53.531 -50.125 1 43.44 547 SER B O 1
ATOM 8663 N N . LYS B 1 548 ? 1.972 -55.156 -49.125 1 43.94 548 LYS B N 1
ATOM 8664 C CA . LYS B 1 548 ? 0.968 -55.906 -49.875 1 43.94 548 LYS B CA 1
ATOM 8665 C C . LYS B 1 548 ? -0.439 -55.594 -49.375 1 43.94 548 LYS B C 1
ATOM 8667 O O . LYS B 1 548 ? -1.421 -55.781 -50.094 1 43.94 548 LYS B O 1
ATOM 8672 N N . THR B 1 549 ? -0.724 -55.625 -48.156 1 40.69 549 THR B N 1
ATOM 8673 C CA . THR B 1 549 ? -2.119 -55.719 -47.719 1 40.69 549 THR B CA 1
ATOM 8674 C C . THR B 1 549 ? -2.756 -54.312 -47.688 1 40.69 549 THR B C 1
ATOM 8676 O O . THR B 1 549 ? -2.586 -53.562 -46.75 1 40.69 549 THR B O 1
ATOM 8679 N N . ARG B 1 550 ? -2.568 -53.344 -48.562 1 43.62 550 ARG B N 1
ATOM 8680 C CA . ARG B 1 550 ? -3.518 -52.312 -48.906 1 43.62 550 ARG B CA 1
ATOM 8681 C C . ARG B 1 550 ? -4.902 -52.594 -48.344 1 43.62 550 ARG B C 1
ATOM 8683 O O . ARG B 1 550 ? -5.629 -51.688 -47.938 1 43.62 550 ARG B O 1
ATOM 8690 N N . MET B 1 551 ? -5.418 -53.719 -48.844 1 40.59 551 MET B N 1
ATOM 8691 C CA . MET B 1 551 ? -6.785 -54.156 -48.562 1 40.59 551 MET B CA 1
ATOM 8692 C C . MET B 1 551 ? -7.043 -54.219 -47.062 1 40.59 551 MET B C 1
ATOM 8694 O O . MET B 1 551 ? -8.18 -54.094 -46.625 1 40.59 551 MET B O 1
ATOM 8698 N N . ARG B 1 552 ? -5.938 -54.531 -46.156 1 43.31 552 ARG B N 1
ATOM 8699 C CA . ARG B 1 552 ? -6.152 -54.875 -44.75 1 43.31 552 ARG B CA 1
ATOM 8700 C C . ARG B 1 552 ? -5.961 -53.688 -43.844 1 43.31 552 ARG B C 1
ATOM 8702 O O . ARG B 1 552 ? -5.91 -53.812 -42.625 1 43.31 552 ARG B O 1
ATOM 8709 N N . GLU B 1 553 ? -5.453 -52.594 -44.125 1 50.28 553 GLU B N 1
ATOM 8710 C CA . GLU B 1 553 ? -5.5 -51.344 -43.344 1 50.28 553 GLU B CA 1
ATOM 8711 C C . GLU B 1 553 ? -6.902 -51.094 -42.812 1 50.28 553 GLU B C 1
ATOM 8713 O O . GLU B 1 553 ? -7.062 -50.406 -41.781 1 50.28 553 GLU B O 1
ATOM 8718 N N . ARG B 1 554 ? -7.816 -51.469 -43.531 1 57.94 554 ARG B N 1
ATOM 8719 C CA . ARG B 1 554 ? -9.203 -51.25 -43.125 1 57.94 554 ARG B CA 1
ATOM 8720 C C . ARG B 1 554 ? -9.648 -52.344 -42.156 1 57.94 554 ARG B C 1
ATOM 8722 O O . ARG B 1 554 ? -10.836 -52.438 -41.844 1 57.94 554 ARG B O 1
ATOM 8729 N N . GLY B 1 555 ? -8.633 -53.062 -41.719 1 76.62 555 GLY B N 1
ATOM 8730 C CA . GLY B 1 555 ? -9.109 -54.156 -40.844 1 76.62 555 GLY B CA 1
ATOM 8731 C C . GLY B 1 555 ? -9.227 -53.75 -39.406 1 76.62 555 GLY B C 1
ATOM 8732 O O . GLY B 1 555 ? -8.602 -52.781 -38.969 1 76.62 555 GLY B O 1
ATOM 8733 N N . LEU B 1 556 ? -10.141 -54.312 -38.781 1 88.69 556 LEU B N 1
ATOM 8734 C CA . LEU B 1 556 ? -10.414 -54.062 -37.344 1 88.69 556 LEU B CA 1
ATOM 8735 C C . LEU B 1 556 ? -9.719 -55.125 -36.5 1 88.69 556 LEU B C 1
ATOM 8737 O O . LEU B 1 556 ? -9.742 -56.312 -36.812 1 88.69 556 LEU B O 1
ATOM 8741 N N . PHE B 1 557 ? -8.891 -54.594 -35.5 1 91.06 557 PHE B N 1
ATOM 8742 C CA . PHE B 1 557 ? -8.297 -55.5 -34.531 1 91.06 557 PHE B CA 1
ATOM 8743 C C . PHE B 1 557 ? -9.359 -56.062 -33.594 1 91.06 557 PHE B C 1
ATOM 8745 O O . PHE B 1 557 ? -10.172 -55.312 -33.062 1 91.06 557 PHE B O 1
ATOM 8752 N N . ARG B 1 558 ? -9.391 -57.344 -33.438 1 92.25 558 ARG B N 1
ATOM 8753 C CA . ARG B 1 558 ? -10.258 -58 -32.469 1 92.25 558 ARG B CA 1
ATOM 8754 C C . ARG B 1 558 ? -9.453 -58.906 -31.516 1 92.25 558 ARG B C 1
ATOM 8756 O O . ARG B 1 558 ? -8.391 -59.406 -31.891 1 92.25 558 ARG B O 1
ATOM 8763 N N . ILE B 1 559 ? -9.953 -59.031 -30.328 1 90.12 559 ILE B N 1
ATOM 8764 C CA . ILE B 1 559 ? -9.203 -59.812 -29.359 1 90.12 559 ILE B CA 1
ATOM 8765 C C . ILE B 1 559 ? -9.961 -61.094 -29.047 1 90.12 559 ILE B C 1
ATOM 8767 O O . ILE B 1 559 ? -11.188 -61.094 -28.938 1 90.12 559 ILE B O 1
ATOM 8771 N N . GLU B 1 560 ? -9.273 -62.188 -29.047 1 86.75 560 GLU B N 1
ATOM 8772 C CA . GLU B 1 560 ? -9.797 -63.5 -28.656 1 86.75 560 GLU B CA 1
ATOM 8773 C C . GLU B 1 560 ? -8.922 -64.125 -27.594 1 86.75 560 GLU B C 1
ATOM 8775 O O . GLU B 1 560 ? -7.691 -64 -27.625 1 86.75 560 GLU B O 1
ATOM 8780 N N . PRO B 1 561 ? -9.539 -64.75 -26.656 1 83.12 561 PRO B N 1
ATOM 8781 C CA . PRO B 1 561 ? -8.734 -65.438 -25.641 1 83.12 561 PRO B CA 1
ATOM 8782 C C . PRO B 1 561 ? -8.008 -66.688 -26.188 1 83.12 561 PRO B C 1
ATOM 8784 O O . PRO B 1 561 ? -8.578 -67.438 -26.969 1 83.12 561 PRO B O 1
ATOM 8787 N N . ARG B 1 562 ? -6.812 -66.688 -26.016 1 77.38 562 ARG B N 1
ATOM 8788 C CA . ARG B 1 562 ? -6 -67.875 -26.344 1 77.38 562 ARG B CA 1
ATOM 8789 C C . ARG B 1 562 ? -5.16 -68.312 -25.141 1 77.38 562 ARG B C 1
ATOM 8791 O O . ARG B 1 562 ? -4.086 -67.75 -24.906 1 77.38 562 ARG B O 1
ATOM 8798 N N . GLY B 1 563 ? -5.598 -69.312 -24.547 1 67.12 563 GLY B N 1
ATOM 8799 C CA . GLY B 1 563 ? -4.891 -69.75 -23.344 1 67.12 563 GLY B CA 1
ATOM 8800 C C . GLY B 1 563 ? -4.785 -68.688 -22.281 1 67.12 563 GLY B C 1
ATOM 8801 O O . GLY B 1 563 ? -5.801 -68.125 -21.828 1 67.12 563 GLY B O 1
ATOM 8802 N N . ASP B 1 564 ? -3.543 -68.312 -22.047 1 68.75 564 ASP B N 1
ATOM 8803 C CA . ASP B 1 564 ? -3.291 -67.312 -21 1 68.75 564 ASP B CA 1
ATOM 8804 C C . ASP B 1 564 ? -3.014 -65.938 -21.594 1 68.75 564 ASP B C 1
ATOM 8806 O O . ASP B 1 564 ? -2.619 -65 -20.875 1 68.75 564 ASP B O 1
ATOM 8810 N N . ARG B 1 565 ? -3.24 -65.812 -22.906 1 79.56 565 ARG B N 1
ATOM 8811 C CA . ARG B 1 565 ? -2.98 -64.5 -23.578 1 79.56 565 ARG B CA 1
ATOM 8812 C C . ARG B 1 565 ? -4.176 -64.062 -24.422 1 79.56 565 ARG B C 1
ATOM 8814 O O . ARG B 1 565 ? -5.156 -64.812 -24.547 1 79.56 565 ARG B O 1
ATOM 8821 N N . LEU B 1 566 ? -4.133 -62.875 -24.641 1 84.38 566 LEU B N 1
ATOM 8822 C CA . LEU B 1 566 ? -5.105 -62.344 -25.594 1 84.38 566 LEU B CA 1
ATOM 8823 C C . LEU B 1 566 ? -4.496 -62.25 -26.984 1 84.38 566 LEU B C 1
ATOM 8825 O O . LEU B 1 566 ? -3.43 -61.656 -27.156 1 84.38 566 LEU B O 1
ATOM 8829 N N . ARG B 1 567 ? -5.094 -62.938 -27.844 1 89.75 567 ARG B N 1
ATOM 8830 C CA . ARG B 1 567 ? -4.641 -62.906 -29.234 1 89.75 567 ARG B CA 1
ATOM 8831 C C . ARG B 1 567 ? -5.391 -61.844 -30.031 1 89.75 567 ARG B C 1
ATOM 8833 O O . ARG B 1 567 ? -6.613 -61.719 -29.906 1 89.75 567 ARG B O 1
ATOM 8840 N N . VAL B 1 568 ? -4.625 -61.031 -30.75 1 91.06 568 VAL B N 1
ATOM 8841 C CA . VAL B 1 568 ? -5.227 -60 -31.594 1 91.06 568 VAL B CA 1
ATOM 8842 C C . VAL B 1 568 ? -5.348 -60.5 -33.031 1 91.06 568 VAL B C 1
ATOM 8844 O O . VAL B 1 568 ? -4.363 -60.969 -33.625 1 91.06 568 VAL B O 1
ATOM 8847 N N . THR B 1 569 ? -6.523 -60.5 -33.469 1 89.38 569 THR B N 1
ATOM 8848 C CA . THR B 1 569 ? -6.785 -60.938 -34.844 1 89.38 569 THR B CA 1
ATOM 8849 C C . THR B 1 569 ? -7.246 -59.75 -35.688 1 89.38 569 THR B C 1
ATOM 8851 O O . THR B 1 569 ? -7.66 -58.719 -35.156 1 89.38 569 THR B O 1
ATOM 8854 N N . LEU B 1 570 ? -7.027 -59.938 -37.062 1 88.56 570 LEU B N 1
ATOM 8855 C CA . LEU B 1 570 ? -7.449 -58.938 -38 1 88.56 570 LEU B CA 1
ATOM 8856 C C . LEU B 1 570 ? -8.695 -59.375 -38.75 1 88.56 570 LEU B C 1
ATOM 8858 O O . LEU B 1 570 ? -8.727 -60.469 -39.344 1 88.56 570 LEU B O 1
ATOM 8862 N N . GLU B 1 571 ? -9.727 -58.625 -38.594 1 84.12 571 GLU B N 1
ATOM 8863 C CA . GLU B 1 571 ? -10.938 -58.875 -39.375 1 84.12 571 GLU B CA 1
ATOM 8864 C C . GLU B 1 571 ? -11.086 -57.875 -40.5 1 84.12 571 GLU B C 1
ATOM 8866 O O . GLU B 1 571 ? -11.023 -56.656 -40.25 1 84.12 571 GLU B O 1
#

Organism: NCBI:txid1423351